Protein 6LDW (pdb70)

Organism: Homo sapiens (NCBI:txid9606)

InterPro domains:
  IPR000270 PB1 domain [PF00564] (44-120)
  IPR000270 PB1 domain [SM00666] (43-122)
  IPR000719 Protein kinase domain [PF00069] (358-616)
  IPR000719 Protein kinase domain [PS50011] (356-616)
  IPR000719 Protein kinase domain [SM00220] (356-616)
  IPR011009 Protein kinase-like domain superfamily [SSF56112] (353-616)
  IPR017441 Protein kinase, ATP binding site [PS00107] (362-385)
  IPR034879 Mitogen-activated protein kinase kinase kinase 2/3, PB1 domain [cd06405] (44-122)
  IPR053793 PB1-like domain [PS51745] (43-122)

Sequence (835 aa):
QVLTTQTPSSVSAAVGGTVTINCQASQSVYNNNWLGWYQQKPGQPPKLLIYKASTLASGVPSRFRGSGSGTQFTLTISDVQQCDDAATYYCAGGYNGNIFPFGGGTEVVVTGDPVAPTVLIFPPAADQVATGTVTIVCVANNKYFPDVTVTWEVDGTTQTTGIENSKTPQNSADCTYNLSSTLTLTSTQYNSHKEYTCKVTLGTTSVVQSFNRGDQSVEESSGGRLVTPGTPLTLTCTVSGFSLTSYDMSWVRQAPGKGLEYIGFISSTTGGTYYASWAKGRFTISKTSTTVDLKITSPTTEDTATYFCCAAGSWYNMWGPGTLVTVSSGQPKAPSVFPLAPCMTLGCLVKGYLPEPVTVTWNSGTLTNGVRTFPSVRQSSGLYSLSSVVSVTPVTCNVAHPATNNTKVDKTVAPSQVLTQTPSSVSAAVGGTVTINCQASQSVYNNNWLGWYQQKPGQPPKLLIYKASTLASGVPSRFRGSGSGTQFTLTISDVQCDDAATYYCAGGYNGNIFPFGGGTEVVVTGDPVAPTVLIFPPAADQVATGTVTIVCVANKYFPDVTVTWEVDGTTQTTGIENSKTPQNSADCTYNLSSTLTLTSTQYNSHKEYTCKVTLGTTSVVQSFNRGDQSVEESSGGRLVTPGTPLTLTCTVSGFSLTSYDMSWVRQAPGKGLEYIGFISSTTGGTYYASWAKGRFTISKTSTTVDLKITSPTTEDTATYFCCAAGSWYNMWGPGTLVTVSSGQPKAPSVFPLAPCMTLGCLVKGYLPEPVTVTWNSGTLTNGVRTFPSVRQSSGLYSLSSVVSVPVTCNVAHPATNTKVDKTVAPSIFEKFGGGIFEKFGGG

Radius of gyration: 34.08 Å; Cα contacts (8 Å, |Δi|>4): 2264; chains: 6; bounding box: 61×104×85 Å

CATH classification: 2.60.40.10 (+1 more: 2.60.40.10)

GO terms:
  GO:0004672 protein kinase activity (F, IDA)
  GO:0019901 protein kinase binding (F, IPI)
  GO:0004674 protein serine/threonine kinase activity (F, TAS)
  GO:0005515 protein binding (F, IPI)
  GO:0005654 nucleoplasm (C, IDA)
  GO:0005829 cytosol (C, IDA)
  GO:0035556 intracellular signal transduction (P, IDA)
  GO:0071260 cellular response to mechanical stimulus (P, IEP)

Structure (mmCIF, N/CA/C/O backbone):
data_6LDW
#
_entry.id   6LDW
#
_cell.length_a   39.310
_cell.length_b   75.680
_cell.length_c   76.320
_cell.angle_alpha   73.980
_cell.angle_beta   87.160
_cell.angle_gamma   84.780
#
_symmetry.space_group_name_H-M   'P 1'
#
loop_
_entity.id
_entity.type
_entity.pdbx_description
1 polymer 'Fab light chain'
2 polymer 'Fab heavy chain'
3 polymer ILE-PHE-GLU-LYS-PHE-GLY-M3L-GLY-GLY
4 non-polymer 'CHLORIDE ION'
5 non-polymer 'SODIUM ION'
6 water water
#
loop_
_atom_site.group_PDB
_atom_site.id
_atom_site.type_symbol
_atom_site.label_atom_id
_atom_site.label_alt_id
_atom_site.label_comp_id
_atom_site.label_asym_id
_atom_site.label_entity_id
_atom_site.label_seq_id
_atom_site.pdbx_PDB_ins_code
_atom_site.Cartn_x
_atom_site.Cartn_y
_atom_site.Cartn_z
_atom_site.occupancy
_atom_site.B_iso_or_equiv
_atom_site.auth_seq_id
_atom_site.auth_comp_id
_atom_site.auth_asym_id
_atom_site.auth_atom_id
_atom_site.pdbx_PDB_model_num
ATOM 1 N N . GLN A 1 2 ? -7.614 36.784 -60.978 1.00 65.53 2 GLN L N 1
ATOM 2 C CA . GLN A 1 2 ? -8.370 35.898 -60.029 1.00 62.65 2 GLN L CA 1
ATOM 3 C C . GLN A 1 2 ? -8.150 34.402 -60.342 1.00 42.86 2 GLN L C 1
ATOM 4 O O . GLN A 1 2 ? -8.340 33.594 -59.416 1.00 50.51 2 GLN L O 1
ATOM 10 N N . VAL A 1 3 ? -7.774 34.034 -61.576 1.00 35.95 3 VAL L N 1
ATOM 11 C CA . VAL A 1 3 ? -7.364 32.647 -61.975 1.00 35.83 3 VAL L CA 1
ATOM 12 C C . VAL A 1 3 ? -5.916 32.702 -62.468 1.00 32.29 3 VAL L C 1
ATOM 13 O O . VAL A 1 3 ? -5.590 33.625 -63.207 1.00 38.77 3 VAL L O 1
ATOM 17 N N . LEU A 1 4 ? -5.089 31.735 -62.073 1.00 28.53 4 LEU L N 1
ATOM 18 C CA . LEU A 1 4 ? -3.801 31.454 -62.734 1.00 25.80 4 LEU L CA 1
ATOM 19 C C . LEU A 1 4 ? -3.976 30.191 -63.553 1.00 26.32 4 LEU L C 1
ATOM 20 O O . LEU A 1 4 ? -4.330 29.143 -62.982 1.00 27.49 4 LEU L O 1
ATOM 25 N N . THR A 1 5 ? -3.702 30.291 -64.837 1.00 25.48 5 THR L N 1
ATOM 26 C CA A THR A 1 5 ? -3.835 29.139 -65.759 0.50 28.55 5 THR L CA 1
ATOM 27 C CA B THR A 1 5 ? -3.825 29.174 -65.798 0.50 27.95 5 THR L CA 1
ATOM 28 C C . THR A 1 5 ? -2.439 28.575 -65.970 1.00 23.09 5 THR L C 1
ATOM 29 O O . THR A 1 5 ? -1.577 29.283 -66.556 1.00 25.53 5 THR L O 1
ATOM 36 N N . GLN A 1 6 ? -2.251 27.368 -65.454 1.00 23.66 6 GLN L N 1
ATOM 37 C CA . GLN A 1 6 ? -0.940 26.726 -65.463 1.00 22.24 6 GLN L CA 1
ATOM 38 C C . GLN A 1 6 ? -0.982 25.684 -66.567 1.00 21.55 6 GLN L C 1
ATOM 39 O O . GLN A 1 6 ? -1.926 24.909 -66.585 1.00 24.96 6 GLN L O 1
ATOM 45 N N . THR A 1 7 ? 0.013 25.698 -67.446 1.00 23.49 7 THR L N 1
ATOM 46 C CA . THR A 1 7 ? 0.133 24.771 -68.600 1.00 26.15 7 THR L CA 1
ATOM 47 C C . THR A 1 7 ? 1.582 24.341 -68.741 1.00 27.28 7 THR L C 1
ATOM 48 O O . THR A 1 7 ? 2.482 25.093 -68.352 1.00 26.75 7 THR L O 1
ATOM 52 N N . PRO A 1 8 ? 1.828 23.117 -69.265 1.00 28.85 8 PRO L N 1
ATOM 53 C CA . PRO A 1 8 ? 0.766 22.130 -69.484 1.00 28.93 8 PRO L CA 1
ATOM 54 C C . PRO A 1 8 ? 0.342 21.436 -68.172 1.00 26.42 8 PRO L C 1
ATOM 55 O O . PRO A 1 8 ? 0.893 21.747 -67.132 1.00 26.65 8 PRO L O 1
ATOM 59 N N . SER A 1 9 ? -0.617 20.506 -68.242 1.00 26.08 9 SER L N 1
ATOM 60 C CA . SER A 1 9 ? -1.059 19.670 -67.090 1.00 26.51 9 SER L CA 1
ATOM 61 C C . SER A 1 9 ? 0.016 18.631 -66.728 1.00 26.27 9 SER L C 1
ATOM 62 O O . SER A 1 9 ? 0.122 18.253 -65.541 1.00 29.32 9 SER L O 1
ATOM 65 N N . SER A 1 10 ? 0.751 18.155 -67.727 1.00 25.53 10 SER L N 1
ATOM 66 C CA . SER A 1 10 ? 1.818 17.135 -67.586 1.00 29.07 10 SER L CA 1
ATOM 67 C C . SER A 1 10 ? 2.891 17.392 -68.628 1.00 29.01 10 SER L C 1
ATOM 68 O O . SER A 1 10 ? 2.549 17.794 -69.765 1.00 31.56 10 SER L O 1
ATOM 71 N N . VAL A 1 11 ? 4.125 17.080 -68.280 1.00 29.71 11 VAL L N 1
ATOM 72 C CA . VAL A 1 11 ? 5.327 17.324 -69.129 1.00 29.56 11 VAL L CA 1
ATOM 73 C C . VAL A 1 11 ? 6.316 16.199 -68.809 1.00 32.39 11 VAL L C 1
ATOM 74 O O . VAL A 1 11 ? 6.310 15.698 -67.648 1.00 31.39 11 VAL L O 1
ATOM 78 N N . SER A 1 12 ? 7.083 15.793 -69.823 1.00 40.28 12 SER L N 1
ATOM 79 C CA . SER A 1 12 ? 8.118 14.733 -69.719 1.00 38.48 12 SER L CA 1
ATOM 80 C C . SER A 1 12 ? 9.448 15.255 -70.233 1.00 39.32 12 SER L C 1
ATOM 81 O O . SER A 1 12 ? 9.468 16.017 -71.207 1.00 45.45 12 SER L O 1
ATOM 84 N N . ALA A 1 13 ? 10.511 14.835 -69.584 1.00 32.59 13 ALA L N 1
ATOM 85 C CA . ALA A 1 13 ? 11.884 15.009 -70.064 1.00 36.80 13 ALA L CA 1
ATOM 86 C C . ALA A 1 13 ? 12.595 13.723 -69.669 1.00 34.17 13 ALA L C 1
ATOM 87 O O . ALA A 1 13 ? 12.234 13.129 -68.606 1.00 28.11 13 ALA L O 1
ATOM 89 N N . ALA A 1 14 ? 13.521 13.301 -70.506 1.00 32.61 14 ALA L N 1
ATOM 90 C CA . ALA A 1 14 ? 14.608 12.387 -70.126 1.00 30.71 14 ALA L CA 1
ATOM 91 C C . ALA A 1 14 ? 15.441 13.044 -69.037 1.00 28.14 14 ALA L C 1
ATOM 92 O O . ALA A 1 14 ? 15.490 14.297 -68.966 1.00 31.95 14 ALA L O 1
ATOM 94 N N . VAL A 1 15 ? 16.125 12.219 -68.254 1.00 27.61 15 VAL L N 1
ATOM 95 C CA . VAL A 1 15 ? 17.243 12.689 -67.403 1.00 28.80 15 VAL L CA 1
ATOM 96 C C . VAL A 1 15 ? 18.187 13.543 -68.266 1.00 28.60 15 VAL L C 1
ATOM 97 O O . VAL A 1 15 ? 18.634 13.058 -69.362 1.00 31.15 15 VAL L O 1
ATOM 101 N N . GLY A 1 16 ? 18.533 14.728 -67.761 1.00 30.52 16 GLY L N 1
ATOM 102 C CA . GLY A 1 16 ? 19.435 15.706 -68.404 1.00 30.18 16 GLY L CA 1
ATOM 103 C C . GLY A 1 16 ? 18.714 16.616 -69.392 1.00 28.63 16 GLY L C 1
ATOM 104 O O . GLY A 1 16 ? 19.351 17.544 -69.913 1.00 30.79 16 GLY L O 1
ATOM 105 N N . GLY A 1 17 ? 17.433 16.353 -69.649 1.00 27.56 17 GLY L N 1
ATOM 106 C CA . GLY A 1 17 ? 16.536 17.191 -70.455 1.00 25.84 17 GLY L CA 1
ATOM 107 C C . GLY A 1 17 ? 16.131 18.504 -69.757 1.00 20.43 17 GLY L C 1
ATOM 108 O O . GLY A 1 17 ? 16.629 18.844 -68.639 1.00 23.70 17 GLY L O 1
ATOM 109 N N . THR A 1 18 ? 15.253 19.243 -70.426 1.00 21.77 18 THR L N 1
ATOM 110 C CA . THR A 1 18 ? 14.784 20.584 -70.012 1.00 21.74 18 THR L CA 1
ATOM 111 C C . THR A 1 18 ? 13.252 20.592 -70.062 1.00 21.27 18 THR L C 1
ATOM 112 O O . THR A 1 18 ? 12.693 20.099 -70.987 1.00 29.12 18 THR L O 1
ATOM 116 N N . VAL A 1 19 ? 12.618 21.137 -69.038 1.00 21.11 19 VAL L N 1
ATOM 117 C CA . VAL A 1 19 ? 11.149 21.254 -68.896 1.00 21.02 19 VAL L CA 1
ATOM 118 C C . VAL A 1 19 ? 10.832 22.738 -68.848 1.00 20.19 19 VAL L C 1
ATOM 119 O O . VAL A 1 19 ? 11.614 23.476 -68.246 1.00 19.57 19 VAL L O 1
ATOM 123 N N . THR A 1 20 ? 9.722 23.123 -69.479 1.00 19.29 20 THR L N 1
ATOM 124 C CA . THR A 1 20 ? 9.163 24.499 -69.379 1.00 21.87 20 THR L CA 1
ATOM 125 C C . THR A 1 20 ? 7.744 24.379 -68.816 1.00 22.08 20 THR L C 1
ATOM 126 O O . THR A 1 20 ? 6.983 23.555 -69.323 1.00 22.91 20 THR L O 1
ATOM 130 N N . ILE A 1 21 ? 7.405 25.178 -67.823 1.00 19.37 21 ILE L N 1
ATOM 131 C CA . ILE A 1 21 ? 6.031 25.234 -67.242 1.00 22.51 21 ILE L CA 1
ATOM 132 C C . ILE A 1 21 ? 5.624 26.706 -67.260 1.00 21.81 21 ILE L C 1
ATOM 133 O O . ILE A 1 21 ? 6.459 27.579 -66.881 1.00 21.39 21 ILE L O 1
ATOM 138 N N . ASN A 1 22 ? 4.429 26.964 -67.750 1.00 21.36 22 ASN L N 1
ATOM 139 C CA . ASN A 1 22 ? 3.922 28.335 -67.901 1.00 25.36 22 ASN L CA 1
ATOM 140 C C . ASN A 1 22 ? 2.758 28.564 -66.935 1.00 22.77 22 ASN L C 1
ATOM 141 O O . ASN A 1 22 ? 1.981 27.636 -66.630 1.00 22.99 22 ASN L O 1
ATOM 146 N N . CYS A 1 23 ? 2.647 29.811 -66.523 1.00 20.25 23 CYS L N 1
ATOM 147 C CA . CYS A 1 23 ? 1.599 30.314 -65.613 1.00 18.82 23 CYS L CA 1
ATOM 148 C C . CYS A 1 23 ? 1.107 31.647 -66.172 1.00 20.53 23 CYS L C 1
ATOM 149 O O . CYS A 1 23 ? 1.933 32.558 -66.317 1.00 22.66 23 CYS L O 1
ATOM 152 N N . GLN A 1 24 ? -0.165 31.702 -66.585 1.00 21.41 24 GLN L N 1
ATOM 153 C CA . GLN A 1 24 ? -0.738 32.921 -67.215 1.00 25.90 24 GLN L CA 1
ATOM 154 C C . GLN A 1 24 ? -1.865 33.443 -66.314 1.00 29.03 24 GLN L C 1
ATOM 155 O O . GLN A 1 24 ? -2.840 32.675 -66.020 1.00 26.32 24 GLN L O 1
ATOM 161 N N . ALA A 1 25 ? -1.706 34.698 -65.882 1.00 31.91 25 ALA L N 1
ATOM 162 C CA . ALA A 1 25 ? -2.699 35.456 -65.094 1.00 34.39 25 ALA L CA 1
ATOM 163 C C . ALA A 1 25 ? -3.715 36.130 -66.033 1.00 35.39 25 ALA L C 1
ATOM 164 O O . ALA A 1 25 ? -3.314 36.579 -67.121 1.00 31.50 25 ALA L O 1
ATOM 166 N N . SER A 1 26 ? -4.989 36.162 -65.622 1.00 41.37 26 SER L N 1
ATOM 167 C CA . SER A 1 26 ? -6.123 36.815 -66.330 1.00 47.72 26 SER L CA 1
ATOM 168 C C . SER A 1 26 ? -5.907 38.337 -66.377 1.00 47.16 26 SER L C 1
ATOM 169 O O . SER A 1 26 ? -6.357 38.993 -67.350 1.00 42.57 26 SER L O 1
ATOM 172 N N . GLN A 1 27 ? -5.231 38.878 -65.364 1.00 36.69 27 GLN L N 1
ATOM 173 C CA . GLN A 1 27 ? -4.767 40.289 -65.332 1.00 35.53 27 GLN L CA 1
ATOM 174 C C . GLN A 1 27 ? -3.401 40.345 -64.636 1.00 29.91 27 GLN L C 1
ATOM 175 O O . GLN A 1 27 ? -2.939 39.304 -64.150 1.00 26.57 27 GLN L O 1
ATOM 181 N N . SER A 1 28 ? -2.781 41.520 -64.586 1.00 32.36 28 SER L N 1
ATOM 182 C CA . SER A 1 28 ? -1.418 41.690 -64.020 1.00 31.49 28 SER L CA 1
ATOM 183 C C . SER A 1 28 ? -1.431 41.291 -62.543 1.00 29.20 28 SER L C 1
ATOM 184 O O . SER A 1 28 ? -2.320 41.735 -61.812 1.00 25.73 28 SER L O 1
ATOM 187 N N . VAL A 1 29 ? -0.456 40.485 -62.121 1.00 27.37 29 VAL L N 1
ATOM 188 C CA . VAL A 1 29 ? -0.255 40.170 -60.684 1.00 21.42 29 VAL L CA 1
ATOM 189 C C . VAL A 1 29 ? 0.267 41.419 -59.982 1.00 22.47 29 VAL L C 1
ATOM 190 O O . VAL A 1 29 ? 0.705 42.372 -60.660 1.00 23.73 29 VAL L O 1
ATOM 194 N N . TYR A 1 30 ? 0.210 41.398 -58.653 1.00 21.62 30 TYR L N 1
ATOM 195 C CA . TYR A 1 30 ? 0.576 42.550 -57.806 1.00 25.53 30 TYR L CA 1
ATOM 196 C C . TYR A 1 30 ? 2.023 42.943 -58.082 1.00 27.00 30 TYR L C 1
ATOM 197 O O . TYR A 1 30 ? 2.920 42.062 -58.074 1.00 23.84 30 TYR L O 1
ATOM 206 N N . ASN A 1 31 ? 2.253 44.240 -58.319 1.00 29.40 31 ASN L N 1
ATOM 207 C CA . ASN A 1 31 ? 3.610 44.804 -58.562 1.00 29.69 31 ASN L CA 1
ATOM 208 C C . ASN A 1 31 ? 4.268 44.129 -59.774 1.00 27.31 31 ASN L C 1
ATOM 209 O O . ASN A 1 31 ? 5.518 44.198 -59.877 1.00 29.24 31 ASN L O 1
ATOM 214 N N . ASN A 1 32 ? 3.464 43.510 -60.645 1.00 24.76 32 ASN L N 1
ATOM 215 C CA . ASN A 1 32 ? 3.872 42.783 -61.876 1.00 26.26 32 ASN L CA 1
ATOM 216 C C . ASN A 1 32 ? 4.777 41.580 -61.563 1.00 24.72 32 ASN L C 1
ATOM 217 O O . ASN A 1 32 ? 5.229 40.969 -62.528 1.00 26.88 32 ASN L O 1
ATOM 222 N N . ASN A 1 33 ? 5.034 41.220 -60.310 1.00 21.95 33 ASN L N 1
ATOM 223 C CA . ASN A 1 33 ? 5.997 40.117 -60.031 1.00 22.77 33 ASN L CA 1
ATOM 224 C C . ASN A 1 33 ? 5.574 39.202 -58.881 1.00 23.90 33 ASN L C 1
ATOM 225 O O . ASN A 1 33 ? 6.420 38.376 -58.481 1.00 20.73 33 ASN L O 1
ATOM 230 N N . TRP A 1 34 ? 4.355 39.337 -58.349 1.00 22.59 34 TRP L N 1
ATOM 231 C CA . TRP A 1 34 ? 3.893 38.536 -57.179 1.00 20.90 34 TRP L CA 1
ATOM 232 C C . TRP A 1 34 ? 3.481 37.145 -57.663 1.00 19.76 34 TRP L C 1
ATOM 233 O O . TRP A 1 34 ? 2.271 36.867 -57.858 1.00 18.82 34 TRP L O 1
ATOM 244 N N . LEU A 1 35 ? 4.471 36.309 -57.894 1.00 19.27 35 LEU L N 1
ATOM 245 C CA . LEU A 1 35 ? 4.282 34.945 -58.433 1.00 17.53 35 LEU L CA 1
ATOM 246 C C . LEU A 1 35 ? 5.410 34.069 -57.882 1.00 17.78 35 LEU L C 1
ATOM 247 O O . LEU A 1 35 ? 6.586 34.480 -57.948 1.00 20.24 35 LEU L O 1
ATOM 252 N N . GLY A 1 36 ? 5.031 32.927 -57.311 1.00 16.22 36 GLY L N 1
ATOM 253 C CA . GLY A 1 36 ? 5.949 31.952 -56.738 1.00 18.93 36 GLY L CA 1
ATOM 254 C C . GLY A 1 36 ? 5.755 30.601 -57.374 1.00 14.90 36 GLY L C 1
ATOM 255 O O . GLY A 1 36 ? 4.671 30.322 -57.941 1.00 14.82 36 GLY L O 1
ATOM 256 N N . TRP A 1 37 ? 6.783 29.773 -57.282 1.00 15.87 37 TRP L N 1
ATOM 257 C CA . TRP A 1 37 ? 6.790 28.390 -57.809 1.00 13.90 37 TRP L CA 1
ATOM 258 C C . TRP A 1 37 ? 7.123 27.430 -56.666 1.00 13.63 37 TRP L C 1
ATOM 259 O O . TRP A 1 37 ? 8.031 27.748 -55.820 1.00 14.79 37 TRP L O 1
ATOM 270 N N . TYR A 1 38 ? 6.439 26.287 -56.632 1.00 14.21 38 TYR L N 1
ATOM 271 C CA . TYR A 1 38 ? 6.496 25.260 -55.562 1.00 15.20 38 TYR L CA 1
ATOM 272 C C . TYR A 1 38 ? 6.638 23.879 -56.205 1.00 13.51 38 TYR L C 1
ATOM 273 O O . TYR A 1 38 ? 6.037 23.611 -57.293 1.00 15.70 38 TYR L O 1
ATOM 282 N N . GLN A 1 39 ? 7.341 23.004 -55.506 1.00 13.71 39 GLN L N 1
ATOM 283 C CA . GLN A 1 39 ? 7.490 21.585 -55.865 1.00 13.92 39 GLN L CA 1
ATOM 284 C C . GLN A 1 39 ? 6.767 20.774 -54.802 1.00 15.33 39 GLN L C 1
ATOM 285 O O . GLN A 1 39 ? 6.929 21.063 -53.606 1.00 16.55 39 GLN L O 1
ATOM 291 N N . GLN A 1 40 ? 5.999 19.757 -55.211 1.00 13.27 40 GLN L N 1
ATOM 292 C CA . GLN A 1 40 ? 5.388 18.871 -54.194 1.00 14.28 40 GLN L CA 1
ATOM 293 C C . GLN A 1 40 ? 5.507 17.412 -54.622 1.00 15.15 40 GLN L C 1
ATOM 294 O O . GLN A 1 40 ? 5.029 17.050 -55.714 1.00 16.54 40 GLN L O 1
ATOM 300 N N . LYS A 1 41 ? 6.093 16.612 -53.760 1.00 17.10 41 LYS L N 1
ATOM 301 C CA . LYS A 1 41 ? 6.093 15.151 -53.959 1.00 21.78 41 LYS L CA 1
ATOM 302 C C . LYS A 1 41 ? 4.967 14.504 -53.177 1.00 22.13 41 LYS L C 1
ATOM 303 O O . LYS A 1 41 ? 4.556 15.029 -52.158 1.00 20.77 41 LYS L O 1
ATOM 309 N N . PRO A 1 42 ? 4.426 13.353 -53.656 1.00 24.71 42 PRO L N 1
ATOM 310 C CA . PRO A 1 42 ? 3.287 12.725 -52.989 1.00 26.37 42 PRO L CA 1
ATOM 311 C C . PRO A 1 42 ? 3.602 12.448 -51.509 1.00 28.42 42 PRO L C 1
ATOM 312 O O . PRO A 1 42 ? 4.666 11.914 -51.197 1.00 30.56 42 PRO L O 1
ATOM 316 N N . GLY A 1 43 ? 2.698 12.864 -50.618 1.00 30.37 43 GLY L N 1
ATOM 317 C CA . GLY A 1 43 ? 2.790 12.584 -49.173 1.00 33.31 43 GLY L CA 1
ATOM 318 C C . GLY A 1 43 ? 3.552 13.662 -48.432 1.00 33.56 43 GLY L C 1
ATOM 319 O O . GLY A 1 43 ? 3.561 13.629 -47.187 1.00 31.11 43 GLY L O 1
ATOM 320 N N . GLN A 1 44 ? 4.153 14.609 -49.160 1.00 25.87 44 GLN L N 1
ATOM 321 C CA . GLN A 1 44 ? 5.028 15.626 -48.541 1.00 24.10 44 GLN L CA 1
ATOM 322 C C . GLN A 1 44 ? 4.339 16.974 -48.667 1.00 21.58 44 GLN L C 1
ATOM 323 O O . GLN A 1 44 ? 3.526 17.196 -49.572 1.00 22.12 44 GLN L O 1
ATOM 329 N N . PRO A 1 45 ? 4.702 17.959 -47.832 1.00 23.71 45 PRO L N 1
ATOM 330 C CA . PRO A 1 45 ? 4.233 19.294 -48.086 1.00 20.42 45 PRO L CA 1
ATOM 331 C C . PRO A 1 45 ? 4.987 19.866 -49.273 1.00 19.81 45 PRO L C 1
ATOM 332 O O . PRO A 1 45 ? 6.112 19.438 -49.622 1.00 20.70 45 PRO L O 1
ATOM 336 N N . PRO A 1 46 ? 4.426 20.926 -49.858 1.00 16.85 46 PRO L N 1
ATOM 337 C CA . PRO A 1 46 ? 5.132 21.664 -50.896 1.00 15.34 46 PRO L CA 1
ATOM 338 C C . PRO A 1 46 ? 6.420 22.299 -50.350 1.00 16.56 46 PRO L C 1
ATOM 339 O O . PRO A 1 46 ? 6.548 22.511 -49.176 1.00 18.33 46 PRO L O 1
ATOM 343 N N . LYS A 1 47 ? 7.322 22.615 -51.267 1.00 15.83 47 LYS L N 1
ATOM 344 C CA . LYS A 1 47 ? 8.570 23.372 -51.016 1.00 15.66 47 LYS L CA 1
ATOM 345 C C . LYS A 1 47 ? 8.603 24.566 -51.972 1.00 15.82 47 LYS L C 1
ATOM 346 O O . LYS A 1 47 ? 8.443 24.395 -53.220 1.00 16.11 47 LYS L O 1
ATOM 352 N N . LEU A 1 48 ? 8.890 25.733 -51.438 1.00 16.45 48 LEU L N 1
ATOM 353 C CA . LEU A 1 48 ? 9.112 26.947 -52.242 1.00 15.72 48 LEU L CA 1
ATOM 354 C C . LEU A 1 48 ? 10.385 26.781 -53.071 1.00 15.87 48 LEU L C 1
ATOM 355 O O . LEU A 1 48 ? 11.453 26.451 -52.489 1.00 17.48 48 LEU L O 1
ATOM 360 N N . LEU A 1 49 ? 10.272 27.005 -54.371 1.00 13.89 49 LEU L N 1
ATOM 361 C CA . LEU A 1 49 ? 11.434 27.027 -55.296 1.00 14.20 49 LEU L CA 1
ATOM 362 C C . LEU A 1 49 ? 11.849 28.460 -55.608 1.00 15.87 49 LEU L C 1
ATOM 363 O O . LEU A 1 49 ? 13.040 28.759 -55.507 1.00 17.00 49 LEU L O 1
ATOM 368 N N . ILE A 1 50 ? 10.882 29.274 -56.073 1.00 15.75 50 ILE L N 1
ATOM 369 C CA . ILE A 1 50 ? 11.139 30.610 -56.655 1.00 15.33 50 ILE L CA 1
ATOM 370 C C . ILE A 1 50 ? 10.114 31.576 -56.061 1.00 19.01 50 ILE L C 1
ATOM 371 O O . ILE A 1 50 ? 8.934 31.221 -56.045 1.00 16.71 50 ILE L O 1
ATOM 376 N N . TYR A 1 51 ? 10.532 32.766 -55.638 1.00 17.76 51 TYR L N 1
ATOM 377 C CA . TYR A 1 51 ? 9.578 33.826 -55.227 1.00 20.62 51 TYR L CA 1
ATOM 378 C C . TYR A 1 51 ? 9.872 35.105 -56.006 1.00 20.51 51 TYR L C 1
ATOM 379 O O . TYR A 1 51 ? 10.959 35.217 -56.635 1.00 19.85 51 TYR L O 1
ATOM 388 N N . LYS A 1 52 ? 8.915 36.039 -56.026 1.00 22.54 52 LYS L N 1
ATOM 389 C CA . LYS A 1 52 ? 9.068 37.329 -56.762 1.00 22.86 52 LYS L CA 1
ATOM 390 C C . LYS A 1 52 ? 9.470 37.007 -58.216 1.00 22.99 52 LYS L C 1
ATOM 391 O O . LYS A 1 52 ? 10.331 37.713 -58.807 1.00 23.72 52 LYS L O 1
ATOM 397 N N . ALA A 1 53 ? 8.868 35.963 -58.788 1.00 19.82 53 ALA L N 1
ATOM 398 C CA . ALA A 1 53 ? 8.961 35.560 -60.212 1.00 20.70 53 ALA L CA 1
ATOM 399 C C . ALA A 1 53 ? 10.305 34.890 -60.508 1.00 20.71 53 ALA L C 1
ATOM 400 O O . ALA A 1 53 ? 10.303 33.952 -61.304 1.00 20.58 53 ALA L O 1
ATOM 402 N N . SER A 1 54 ? 11.418 35.356 -59.940 1.00 20.78 54 SER L N 1
ATOM 403 C CA . SER A 1 54 ? 12.756 34.927 -60.443 1.00 23.20 54 SER L CA 1
ATOM 404 C C . SER A 1 54 ? 13.784 34.706 -59.334 1.00 22.91 54 SER L C 1
ATOM 405 O O . SER A 1 54 ? 14.913 34.263 -59.663 1.00 22.39 54 SER L O 1
ATOM 408 N N . THR A 1 55 ? 13.453 35.010 -58.088 1.00 19.52 55 THR L N 1
ATOM 409 C CA . THR A 1 55 ? 14.394 34.791 -56.981 1.00 21.48 55 THR L CA 1
ATOM 410 C C . THR A 1 55 ? 14.391 33.333 -56.514 1.00 21.37 55 THR L C 1
ATOM 411 O O . THR A 1 55 ? 13.355 32.841 -56.050 1.00 20.25 55 THR L O 1
ATOM 415 N N . LEU A 1 56 ? 15.560 32.695 -56.546 1.00 22.39 56 LEU L N 1
ATOM 416 C CA . LEU A 1 56 ? 15.718 31.312 -56.029 1.00 21.11 56 LEU L CA 1
ATOM 417 C C . LEU A 1 56 ? 15.702 31.349 -54.501 1.00 20.78 56 LEU L C 1
ATOM 418 O O . LEU A 1 56 ? 16.447 32.112 -53.892 1.00 25.03 56 LEU L O 1
ATOM 423 N N . ALA A 1 57 ? 14.876 30.516 -53.916 1.00 21.19 57 ALA L N 1
ATOM 424 C CA . ALA A 1 57 ? 14.851 30.254 -52.467 1.00 19.31 57 ALA L CA 1
ATOM 425 C C . ALA A 1 57 ? 16.177 29.627 -52.027 1.00 18.95 57 ALA L C 1
ATOM 426 O O . ALA A 1 57 ? 16.825 28.884 -52.826 1.00 20.89 57 ALA L O 1
ATOM 428 N N . SER A 1 58 ? 16.535 29.873 -50.775 1.00 20.40 58 SER L N 1
ATOM 429 C CA . SER A 1 58 ? 17.760 29.281 -50.172 1.00 23.10 58 SER L CA 1
ATOM 430 C C . SER A 1 58 ? 17.701 27.752 -50.299 1.00 21.71 58 SER L C 1
ATOM 431 O O . SER A 1 58 ? 16.665 27.153 -49.980 1.00 27.61 58 SER L O 1
ATOM 434 N N . GLY A 1 59 ? 18.779 27.144 -50.769 1.00 22.87 59 GLY L N 1
ATOM 435 C CA . GLY A 1 59 ? 18.957 25.681 -50.782 1.00 28.78 59 GLY L CA 1
ATOM 436 C C . GLY A 1 59 ? 18.460 25.082 -52.093 1.00 26.37 59 GLY L C 1
ATOM 437 O O . GLY A 1 59 ? 18.729 23.891 -52.330 1.00 28.70 59 GLY L O 1
ATOM 438 N N . VAL A 1 60 ? 17.796 25.873 -52.937 1.00 21.58 60 VAL L N 1
ATOM 439 C CA . VAL A 1 60 ? 17.182 25.344 -54.181 1.00 22.27 60 VAL L CA 1
ATOM 440 C C . VAL A 1 60 ? 18.262 25.241 -55.248 1.00 23.22 60 VAL L C 1
ATOM 441 O O . VAL A 1 60 ? 19.027 26.188 -55.429 1.00 23.84 60 VAL L O 1
ATOM 445 N N . PRO A 1 61 ? 18.354 24.111 -55.990 1.00 23.28 61 PRO L N 1
ATOM 446 C CA . PRO A 1 61 ? 19.321 24.008 -57.088 1.00 27.21 61 PRO L CA 1
ATOM 447 C C . PRO A 1 61 ? 19.136 25.066 -58.192 1.00 27.29 61 PRO L C 1
ATOM 448 O O . PRO A 1 61 ? 18.034 25.413 -58.525 1.00 24.55 61 PRO L O 1
ATOM 452 N N . SER A 1 62 ? 20.250 25.519 -58.768 1.00 26.55 62 SER L N 1
ATOM 453 C CA . SER A 1 62 ? 20.332 26.567 -59.817 1.00 30.33 62 SER L CA 1
ATOM 454 C C . SER A 1 62 ? 19.639 26.105 -61.107 1.00 27.07 62 SER L C 1
ATOM 455 O O . SER A 1 62 ? 19.380 26.952 -61.947 1.00 31.32 62 SER L O 1
ATOM 458 N N . ARG A 1 63 ? 19.324 24.811 -61.261 1.00 25.22 63 ARG L N 1
ATOM 459 C CA . ARG A 1 63 ? 18.704 24.298 -62.504 1.00 25.67 63 ARG L CA 1
ATOM 460 C C . ARG A 1 63 ? 17.229 24.725 -62.551 1.00 19.70 63 ARG L C 1
ATOM 461 O O . ARG A 1 63 ? 16.615 24.545 -63.587 1.00 20.72 63 ARG L O 1
ATOM 469 N N . PHE A 1 64 ? 16.678 25.205 -61.435 1.00 20.83 64 PHE L N 1
ATOM 470 C CA . PHE A 1 64 ? 15.317 25.796 -61.369 1.00 21.47 64 PHE L CA 1
ATOM 471 C C . PHE A 1 64 ? 15.422 27.294 -61.654 1.00 21.54 64 PHE L C 1
ATOM 472 O O . PHE A 1 64 ? 16.129 28.005 -60.903 1.00 23.76 64 PHE L O 1
ATOM 480 N N . ARG A 1 65 ? 14.775 27.754 -62.724 1.00 18.95 65 ARG L N 1
ATOM 481 C CA . ARG A 1 65 ? 14.804 29.206 -63.085 1.00 20.10 65 ARG L CA 1
ATOM 482 C C . ARG A 1 65 ? 13.395 29.750 -63.317 1.00 21.08 65 ARG L C 1
ATOM 483 O O . ARG A 1 65 ? 12.620 29.162 -64.117 1.00 19.35 65 ARG L O 1
ATOM 491 N N . GLY A 1 66 ? 13.125 30.891 -62.686 1.00 21.70 66 GLY L N 1
ATOM 492 C CA . GLY A 1 66 ? 11.873 31.623 -62.866 1.00 20.90 66 GLY L CA 1
ATOM 493 C C . GLY A 1 66 ? 12.055 32.840 -63.753 1.00 20.78 66 GLY L C 1
ATOM 494 O O . GLY A 1 66 ? 13.088 33.514 -63.651 1.00 23.30 66 GLY L O 1
ATOM 495 N N . SER A 1 67 ? 11.074 33.130 -64.591 1.00 21.52 67 SER L N 1
ATOM 496 C CA . SER A 1 67 ? 11.099 34.314 -65.484 1.00 20.18 67 SER L CA 1
ATOM 497 C C . SER A 1 67 ? 9.676 34.869 -65.675 1.00 19.83 67 SER L C 1
ATOM 498 O O . SER A 1 67 ? 8.678 34.185 -65.333 1.00 21.53 67 SER L O 1
ATOM 501 N N . GLY A 1 68 ? 9.608 36.065 -66.236 1.00 20.52 68 GLY L N 1
ATOM 502 C CA . GLY A 1 68 ? 8.357 36.715 -66.652 1.00 20.61 68 GLY L CA 1
ATOM 503 C C . GLY A 1 68 ? 7.985 37.875 -65.749 1.00 21.38 68 GLY L C 1
ATOM 504 O O . GLY A 1 68 ? 8.673 38.144 -64.761 1.00 21.40 68 GLY L O 1
ATOM 505 N N . SER A 1 69 ? 6.915 38.557 -66.115 1.00 27.08 69 SER L N 1
ATOM 506 C CA . SER A 1 69 ? 6.380 39.736 -65.386 1.00 30.83 69 SER L CA 1
ATOM 507 C C . SER A 1 69 ? 4.974 40.017 -65.906 1.00 27.21 69 SER L C 1
ATOM 508 O O . SER A 1 69 ? 4.643 39.580 -67.016 1.00 36.99 69 SER L O 1
ATOM 511 N N . GLY A 1 70 ? 4.176 40.721 -65.128 1.00 25.95 70 GLY L N 1
ATOM 512 C CA . GLY A 1 70 ? 2.822 41.128 -65.549 1.00 28.36 70 GLY L CA 1
ATOM 513 C C . GLY A 1 70 ? 1.862 39.959 -65.502 1.00 23.58 70 GLY L C 1
ATOM 514 O O . GLY A 1 70 ? 1.335 39.656 -64.404 1.00 27.91 70 GLY L O 1
ATOM 515 N N . THR A 1 71 ? 1.616 39.318 -66.654 1.00 24.15 71 THR L N 1
ATOM 516 C CA . THR A 1 71 ? 0.607 38.228 -66.739 1.00 28.08 71 THR L CA 1
ATOM 517 C C . THR A 1 71 ? 1.221 36.890 -67.122 1.00 26.83 71 THR L C 1
ATOM 518 O O . THR A 1 71 ? 0.507 35.894 -66.992 1.00 28.98 71 THR L O 1
ATOM 522 N N . GLN A 1 72 ? 2.479 36.858 -67.569 1.00 27.84 72 GLN L N 1
ATOM 523 C CA . GLN A 1 72 ? 3.062 35.627 -68.153 1.00 27.44 72 GLN L CA 1
ATOM 524 C C . GLN A 1 72 ? 4.329 35.263 -67.396 1.00 27.04 72 GLN L C 1
ATOM 525 O O . GLN A 1 72 ? 5.270 36.088 -67.369 1.00 30.04 72 GLN L O 1
ATOM 531 N N . PHE A 1 73 ? 4.332 34.076 -66.799 1.00 24.86 73 PHE L N 1
ATOM 532 C CA . PHE A 1 73 ? 5.444 33.570 -65.964 1.00 20.66 73 PHE L CA 1
ATOM 533 C C . PHE A 1 73 ? 5.829 32.173 -66.422 1.00 19.67 73 PHE L C 1
ATOM 534 O O . PHE A 1 73 ? 4.987 31.391 -66.947 1.00 20.64 73 PHE L O 1
ATOM 542 N N . THR A 1 74 ? 7.106 31.866 -66.214 1.00 22.20 74 THR L N 1
ATOM 543 C CA . THR A 1 74 ? 7.722 30.624 -66.698 1.00 21.61 74 THR L CA 1
ATOM 544 C C . THR A 1 74 ? 8.653 30.073 -65.628 1.00 19.60 74 THR L C 1
ATOM 545 O O . THR A 1 74 ? 9.416 30.853 -65.028 1.00 23.51 74 THR L O 1
ATOM 549 N N . LEU A 1 75 ? 8.542 28.773 -65.383 1.00 17.93 75 LEU L N 1
ATOM 550 C CA . LEU A 1 75 ? 9.533 27.982 -64.610 1.00 18.58 75 LEU L CA 1
ATOM 551 C C . LEU A 1 75 ? 10.213 27.045 -65.590 1.00 18.92 75 LEU L C 1
ATOM 552 O O . LEU A 1 75 ? 9.482 26.340 -66.315 1.00 19.47 75 LEU L O 1
ATOM 557 N N . THR A 1 76 ? 11.549 27.032 -65.624 1.00 20.87 76 THR L N 1
ATOM 558 C CA . THR A 1 76 ? 12.256 26.000 -66.402 1.00 20.29 76 THR L CA 1
ATOM 559 C C . THR A 1 76 ? 13.081 25.150 -65.456 1.00 18.98 76 THR L C 1
ATOM 560 O O . THR A 1 76 ? 13.588 25.659 -64.431 1.00 17.52 76 THR L O 1
ATOM 564 N N . ILE A 1 77 ? 13.242 23.895 -65.847 1.00 18.72 77 ILE L N 1
ATOM 565 C CA . ILE A 1 77 ? 14.130 22.945 -65.132 1.00 21.33 77 ILE L CA 1
ATOM 566 C C . ILE A 1 77 ? 15.101 22.442 -66.166 1.00 19.18 77 ILE L C 1
ATOM 567 O O . ILE A 1 77 ? 14.659 21.819 -67.094 1.00 22.01 77 ILE L O 1
ATOM 572 N N . SER A 1 78 ? 16.385 22.751 -65.998 1.00 20.75 78 SER L N 1
ATOM 573 C CA . SER A 1 78 ? 17.447 22.193 -66.852 1.00 22.72 78 SER L CA 1
ATOM 574 C C . SER A 1 78 ? 18.077 20.974 -66.171 1.00 21.70 78 SER L C 1
ATOM 575 O O . SER A 1 78 ? 17.903 20.794 -64.973 1.00 23.44 78 SER L O 1
ATOM 578 N N . ASP A 1 79 ? 18.784 20.163 -66.947 1.00 25.18 79 ASP L N 1
ATOM 579 C CA . ASP A 1 79 ? 19.510 18.972 -66.439 1.00 23.98 79 ASP L CA 1
ATOM 580 C C . ASP A 1 79 ? 18.580 18.166 -65.519 1.00 22.13 79 ASP L C 1
ATOM 581 O O . ASP A 1 79 ? 18.938 17.893 -64.384 1.00 24.83 79 ASP L O 1
ATOM 586 N N . VAL A 1 80 ? 17.383 17.865 -65.999 1.00 20.74 80 VAL L N 1
ATOM 587 C CA . VAL A 1 80 ? 16.320 17.227 -65.188 1.00 21.38 80 VAL L CA 1
ATOM 588 C C . VAL A 1 80 ? 16.878 15.948 -64.563 1.00 22.87 80 VAL L C 1
ATOM 589 O O . VAL A 1 80 ? 17.581 15.154 -65.254 1.00 25.94 80 VAL L O 1
ATOM 593 N N . GLN A 1 81 ? 16.548 15.736 -63.303 1.00 20.66 81 GLN L N 1
ATOM 594 C CA A GLN A 1 81 ? 16.973 14.552 -62.519 0.60 22.20 81 GLN L CA 1
ATOM 595 C CA B GLN A 1 81 ? 16.976 14.551 -62.519 0.40 21.67 81 GLN L CA 1
ATOM 596 C C . GLN A 1 81 ? 15.732 13.766 -62.079 1.00 21.18 81 GLN L C 1
ATOM 597 O O . GLN A 1 81 ? 14.620 14.353 -62.010 1.00 18.96 81 GLN L O 1
ATOM 608 N N . CYS A 1 82 ? 15.908 12.483 -61.802 1.00 19.79 82 CYS L N 1
ATOM 609 C CA . CYS A 1 82 ? 14.830 11.625 -61.274 1.00 19.83 82 CYS L CA 1
ATOM 610 C C . CYS A 1 82 ? 14.187 12.317 -60.059 1.00 17.92 82 CYS L C 1
ATOM 611 O O . CYS A 1 82 ? 12.932 12.213 -59.900 1.00 19.58 82 CYS L O 1
ATOM 614 N N . ASP A 1 83 ? 14.984 13.026 -59.268 1.00 17.36 83 ASP L N 1
ATOM 615 C CA . ASP A 1 83 ? 14.549 13.729 -58.019 1.00 21.93 83 ASP L CA 1
ATOM 616 C C . ASP A 1 83 ? 13.536 14.830 -58.363 1.00 22.37 83 ASP L C 1
ATOM 617 O O . ASP A 1 83 ? 12.840 15.295 -57.454 1.00 23.83 83 ASP L O 1
ATOM 622 N N . ASP A 1 84 ? 13.512 15.296 -59.618 1.00 18.31 84 ASP L N 1
ATOM 623 C CA . ASP A 1 84 ? 12.617 16.401 -60.055 1.00 18.01 84 ASP L CA 1
ATOM 624 C C . ASP A 1 84 ? 11.208 15.897 -60.391 1.00 15.83 84 ASP L C 1
ATOM 625 O O . ASP A 1 84 ? 10.290 16.735 -60.592 1.00 18.49 84 ASP L O 1
ATOM 630 N N . ALA A 1 85 ? 10.998 14.589 -60.421 1.00 15.42 85 ALA L N 1
ATOM 631 C CA . ALA A 1 85 ? 9.644 14.022 -60.633 1.00 17.15 85 ALA L CA 1
ATOM 632 C C . ALA A 1 85 ? 8.745 14.442 -59.463 1.00 17.14 85 ALA L C 1
ATOM 633 O O . ALA A 1 85 ? 9.054 14.094 -58.329 1.00 17.53 85 ALA L O 1
ATOM 635 N N . ALA A 1 86 ? 7.699 15.209 -59.747 1.00 17.08 86 ALA L N 1
ATOM 636 C CA . ALA A 1 86 ? 6.900 15.938 -58.734 1.00 13.93 86 ALA L CA 1
ATOM 637 C C . ALA A 1 86 ? 5.772 16.648 -59.460 1.00 16.08 86 ALA L C 1
ATOM 638 O O . ALA A 1 86 ? 5.777 16.678 -60.719 1.00 17.13 86 ALA L O 1
ATOM 640 N N . THR A 1 87 ? 4.886 17.248 -58.687 1.00 15.11 87 THR L N 1
ATOM 641 C CA . THR A 1 87 ? 3.935 18.248 -59.165 1.00 18.08 87 THR L CA 1
ATOM 642 C C . THR A 1 87 ? 4.452 19.637 -58.797 1.00 15.71 87 THR L C 1
ATOM 643 O O . THR A 1 87 ? 4.947 19.837 -57.680 1.00 16.21 87 THR L O 1
ATOM 647 N N . TYR A 1 88 ? 4.397 20.530 -59.755 1.00 14.57 88 TYR L N 1
ATOM 648 C CA . TYR A 1 88 ? 4.837 21.940 -59.613 1.00 14.43 88 TYR L CA 1
ATOM 649 C C . TYR A 1 88 ? 3.601 22.838 -59.663 1.00 17.58 88 TYR L C 1
ATOM 650 O O . TYR A 1 88 ? 2.693 22.601 -60.483 1.00 18.31 88 TYR L O 1
ATOM 659 N N . TYR A 1 89 ? 3.565 23.831 -58.796 1.00 13.60 89 TYR L N 1
ATOM 660 C CA . TYR A 1 89 ? 2.461 24.810 -58.730 1.00 14.04 89 TYR L CA 1
ATOM 661 C C . TYR A 1 89 ? 3.054 26.200 -58.776 1.00 14.71 89 TYR L C 1
ATOM 662 O O . TYR A 1 89 ? 4.097 26.447 -58.131 1.00 15.39 89 TYR L O 1
ATOM 671 N N . CYS A 1 90 ? 2.385 27.078 -59.500 1.00 15.03 90 CYS L N 1
ATOM 672 C CA . CYS A 1 90 ? 2.532 28.525 -59.327 1.00 15.56 90 CYS L CA 1
ATOM 673 C C . CYS A 1 90 ? 1.485 29.007 -58.326 1.00 16.62 90 CYS L C 1
ATOM 674 O O . CYS A 1 90 ? 0.445 28.343 -58.115 1.00 15.51 90 CYS L O 1
ATOM 677 N N . ALA A 1 91 ? 1.800 30.108 -57.676 1.00 16.41 91 ALA L N 1
ATOM 678 C CA . ALA A 1 91 ? 0.856 30.775 -56.759 1.00 16.93 91 ALA L CA 1
ATOM 679 C C . ALA A 1 91 ? 1.092 32.270 -56.865 1.00 18.02 91 ALA L C 1
ATOM 680 O O . ALA A 1 91 ? 2.267 32.693 -56.833 1.00 18.14 91 ALA L O 1
ATOM 682 N N . GLY A 1 92 ? 0.012 33.015 -57.060 1.00 18.90 92 GLY L N 1
ATOM 683 C CA . GLY A 1 92 ? 0.136 34.448 -57.347 1.00 20.35 92 GLY L CA 1
ATOM 684 C C . GLY A 1 92 ? -0.602 35.298 -56.320 1.00 20.31 92 GLY L C 1
ATOM 685 O O . GLY A 1 92 ? -1.317 34.782 -55.452 1.00 19.77 92 GLY L O 1
ATOM 686 N N . GLY A 1 93 ? -0.406 36.584 -56.434 1.00 19.32 93 GLY L N 1
ATOM 687 C CA . GLY A 1 93 ? -1.062 37.574 -55.563 1.00 20.57 93 GLY L CA 1
ATOM 688 C C . GLY A 1 93 ? -1.546 38.731 -56.406 1.00 20.34 93 GLY L C 1
ATOM 689 O O . GLY A 1 93 ? -0.856 39.106 -57.368 1.00 21.64 93 GLY L O 1
ATOM 690 N N . TYR A 1 94 ? -2.738 39.217 -56.098 1.00 21.60 94 TYR L N 1
ATOM 691 C CA . TYR A 1 94 ? -3.374 40.317 -56.853 1.00 22.52 94 TYR L CA 1
ATOM 692 C C . TYR A 1 94 ? -3.826 41.409 -55.892 1.00 26.02 94 TYR L C 1
ATOM 693 O O . TYR A 1 94 ? -4.136 41.117 -54.716 1.00 23.19 94 TYR L O 1
ATOM 702 N N . ASN A 1 95 ? -3.928 42.629 -56.424 1.00 25.83 95 ASN L N 1
ATOM 703 C CA . ASN A 1 95 ? -4.618 43.738 -55.720 1.00 27.99 95 ASN L CA 1
ATOM 704 C C . ASN A 1 95 ? -5.951 43.169 -55.228 1.00 25.82 95 ASN L C 1
ATOM 705 O O . ASN A 1 95 ? -6.615 42.453 -56.012 1.00 26.75 95 ASN L O 1
ATOM 710 N N . GLY A 1 96 ? -6.331 43.470 -54.005 1.00 27.45 96 GLY L N 1
ATOM 711 C CA . GLY A 1 96 ? -7.585 42.971 -53.415 1.00 28.16 96 GLY L CA 1
ATOM 712 C C . GLY A 1 96 ? -7.338 41.739 -52.582 1.00 27.27 96 GLY L C 1
ATOM 713 O O . GLY A 1 96 ? -8.328 41.114 -52.154 1.00 27.83 96 GLY L O 1
ATOM 714 N N . ASN A 1 97 ? -6.056 41.402 -52.356 1.00 27.88 97 ASN L N 1
ATOM 715 C CA . ASN A 1 97 ? -5.639 40.270 -51.497 1.00 23.45 97 ASN L CA 1
ATOM 716 C C . ASN A 1 97 ? -6.270 38.991 -52.034 1.00 20.24 97 ASN L C 1
ATOM 717 O O . ASN A 1 97 ? -6.975 38.303 -51.282 1.00 23.70 97 ASN L O 1
ATOM 722 N N . ILE A 1 98 ? -6.022 38.712 -53.310 1.00 21.21 98 ILE L N 1
ATOM 723 C CA . ILE A 1 98 ? -6.494 37.477 -53.991 1.00 21.51 98 ILE L CA 1
ATOM 724 C C . ILE A 1 98 ? -5.255 36.612 -54.246 1.00 19.22 98 ILE L C 1
ATOM 725 O O . ILE A 1 98 ? -4.267 37.141 -54.792 1.00 21.17 98 ILE L O 1
ATOM 730 N N . PHE A 1 99 ? -5.254 35.356 -53.799 1.00 17.60 99 PHE L N 1
ATOM 731 C CA . PHE A 1 99 ? -4.017 34.530 -53.781 1.00 18.46 99 PHE L CA 1
ATOM 732 C C . PHE A 1 99 ? -4.293 33.146 -54.349 1.00 16.49 99 PHE L C 1
ATOM 733 O O . PHE A 1 99 ? -4.238 32.152 -53.638 1.00 18.13 99 PHE L O 1
ATOM 741 N N . PRO A 1 100 ? -4.537 33.033 -55.658 1.00 19.53 100 PRO L N 1
ATOM 742 C CA . PRO A 1 100 ? -4.805 31.730 -56.264 1.00 18.79 100 PRO L CA 1
ATOM 743 C C . PRO A 1 100 ? -3.518 30.907 -56.460 1.00 15.43 100 PRO L C 1
ATOM 744 O O . PRO A 1 100 ? -2.405 31.471 -56.718 1.00 19.04 100 PRO L O 1
ATOM 748 N N . PHE A 1 101 ? -3.678 29.599 -56.348 1.00 16.05 101 PHE L N 1
ATOM 749 C CA . PHE A 1 101 ? -2.736 28.617 -56.931 1.00 15.07 101 PHE L CA 1
ATOM 750 C C . PHE A 1 101 ? -3.149 28.292 -58.370 1.00 19.03 101 PHE L C 1
ATOM 751 O O . PHE A 1 101 ? -4.350 28.144 -58.671 1.00 18.09 101 PHE L O 1
ATOM 759 N N . GLY A 1 102 ? -2.146 28.054 -59.208 1.00 15.82 102 GLY L N 1
ATOM 760 C CA . GLY A 1 102 ? -2.338 27.366 -60.497 1.00 18.86 102 GLY L CA 1
ATOM 761 C C . GLY A 1 102 ? -2.764 25.936 -60.245 1.00 16.11 102 GLY L C 1
ATOM 762 O O . GLY A 1 102 ? -2.620 25.451 -59.105 1.00 17.32 102 GLY L O 1
ATOM 763 N N . GLY A 1 103 ? -3.230 25.247 -61.289 1.00 16.14 103 GLY L N 1
ATOM 764 C CA . GLY A 1 103 ? -3.805 23.914 -61.082 1.00 17.48 103 GLY L CA 1
ATOM 765 C C . GLY A 1 103 ? -2.764 22.821 -61.032 1.00 16.63 103 GLY L C 1
ATOM 766 O O . GLY A 1 103 ? -3.136 21.677 -60.745 1.00 20.87 103 GLY L O 1
ATOM 767 N N . GLY A 1 104 ? -1.492 23.158 -61.233 1.00 16.90 104 GLY L N 1
ATOM 768 C CA . GLY A 1 104 ? -0.419 22.171 -61.112 1.00 17.11 104 GLY L CA 1
ATOM 769 C C . GLY A 1 104 ? 0.012 21.578 -62.441 1.00 17.70 104 GLY L C 1
ATOM 770 O O . GLY A 1 104 ? -0.805 21.475 -63.378 1.00 21.16 104 GLY L O 1
ATOM 771 N N . THR A 1 105 ? 1.275 21.182 -62.504 1.00 15.51 105 THR L N 1
ATOM 772 C CA . THR A 1 105 ? 1.871 20.452 -63.654 1.00 17.34 105 THR L CA 1
ATOM 773 C C . THR A 1 105 ? 2.640 19.256 -63.088 1.00 17.85 105 THR L C 1
ATOM 774 O O . THR A 1 105 ? 3.547 19.456 -62.274 1.00 17.96 105 THR L O 1
ATOM 778 N N . GLU A 1 106 ? 2.277 18.043 -63.522 1.00 19.79 106 GLU L N 1
ATOM 779 C CA . GLU A 1 106 ? 3.054 16.841 -63.190 1.00 22.36 106 GLU L CA 1
ATOM 780 C C . GLU A 1 106 ? 4.276 16.814 -64.111 1.00 23.56 106 GLU L C 1
ATOM 781 O O . GLU A 1 106 ? 4.112 17.023 -65.340 1.00 28.26 106 GLU L O 1
ATOM 787 N N . VAL A 1 107 ? 5.449 16.555 -63.549 1.00 21.32 107 VAL L N 1
ATOM 788 C CA . VAL A 1 107 ? 6.691 16.290 -64.324 1.00 22.46 107 VAL L CA 1
ATOM 789 C C . VAL A 1 107 ? 7.008 14.804 -64.186 1.00 22.72 107 VAL L C 1
ATOM 790 O O . VAL A 1 107 ? 7.202 14.326 -63.046 1.00 20.82 107 VAL L O 1
ATOM 794 N N . VAL A 1 108 ? 7.027 14.107 -65.325 1.00 23.59 108 VAL L N 1
ATOM 795 C CA . VAL A 1 108 ? 7.385 12.666 -65.409 1.00 22.06 108 VAL L CA 1
ATOM 796 C C . VAL A 1 108 ? 8.791 12.626 -66.016 1.00 25.00 108 VAL L C 1
ATOM 797 O O . VAL A 1 108 ? 9.014 13.282 -67.055 1.00 25.73 108 VAL L O 1
ATOM 801 N N . VAL A 1 109 ? 9.726 11.969 -65.349 1.00 20.70 109 VAL L N 1
ATOM 802 C CA . VAL A 1 109 ? 11.129 11.867 -65.825 1.00 23.22 109 VAL L CA 1
ATOM 803 C C . VAL A 1 109 ? 11.318 10.500 -66.499 1.00 23.53 109 VAL L C 1
ATOM 804 O O . VAL A 1 109 ? 11.132 9.437 -65.833 1.00 22.10 109 VAL L O 1
ATOM 808 N N . THR A 1 110 ? 11.601 10.525 -67.803 1.00 24.21 110 THR L N 1
ATOM 809 C CA . THR A 1 110 ? 11.506 9.313 -68.662 1.00 27.49 110 THR L CA 1
ATOM 810 C C . THR A 1 110 ? 12.911 8.790 -68.960 1.00 27.44 110 THR L C 1
ATOM 811 O O . THR A 1 110 ? 13.901 9.490 -68.695 1.00 23.03 110 THR L O 1
ATOM 815 N N . GLY A 1 111 ? 12.959 7.579 -69.515 1.00 29.12 111 GLY L N 1
ATOM 816 C CA . GLY A 1 111 ? 14.177 6.766 -69.662 1.00 31.54 111 GLY L CA 1
ATOM 817 C C . GLY A 1 111 ? 13.857 5.452 -70.330 1.00 29.43 111 GLY L C 1
ATOM 818 O O . GLY A 1 111 ? 12.670 5.224 -70.702 1.00 28.95 111 GLY L O 1
ATOM 819 N N . ASP A 1 112 ? 14.898 4.648 -70.520 1.00 31.34 112 ASP L N 1
ATOM 820 C CA . ASP A 1 112 ? 14.807 3.279 -71.086 1.00 35.38 112 ASP L CA 1
ATOM 821 C C . ASP A 1 112 ? 13.864 2.468 -70.203 1.00 36.95 112 ASP L C 1
ATOM 822 O O . ASP A 1 112 ? 13.858 2.648 -68.975 1.00 30.95 112 ASP L O 1
ATOM 827 N N . PRO A 1 113 ? 13.039 1.576 -70.807 1.00 35.47 113 PRO L N 1
ATOM 828 C CA . PRO A 1 113 ? 12.267 0.625 -70.026 1.00 37.68 113 PRO L CA 1
ATOM 829 C C . PRO A 1 113 ? 13.213 -0.102 -69.054 1.00 36.24 113 PRO L C 1
ATOM 830 O O . PRO A 1 113 ? 14.392 -0.266 -69.323 1.00 40.89 113 PRO L O 1
ATOM 834 N N . VAL A 1 114 ? 12.668 -0.485 -67.913 1.00 32.64 114 VAL L N 1
ATOM 835 C CA . VAL A 1 114 ? 13.304 -1.360 -66.891 1.00 30.26 114 VAL L CA 1
ATOM 836 C C . VAL A 1 114 ? 12.256 -2.436 -66.616 1.00 31.00 114 VAL L C 1
ATOM 837 O O . VAL A 1 114 ? 11.094 -2.084 -66.309 1.00 27.69 114 VAL L O 1
ATOM 841 N N . ALA A 1 115 ? 12.632 -3.696 -66.806 1.00 29.87 115 ALA L N 1
ATOM 842 C CA . ALA A 1 115 ? 11.715 -4.836 -66.649 1.00 26.58 115 ALA L CA 1
ATOM 843 C C . ALA A 1 115 ? 11.495 -5.064 -65.164 1.00 24.33 115 ALA L C 1
ATOM 844 O O . ALA A 1 115 ? 12.478 -5.075 -64.424 1.00 27.12 115 ALA L O 1
ATOM 846 N N . PRO A 1 116 ? 10.248 -5.308 -64.689 1.00 24.06 116 PRO L N 1
ATOM 847 C CA . PRO A 1 116 ? 10.019 -5.601 -63.278 1.00 26.76 116 PRO L CA 1
ATOM 848 C C . PRO A 1 116 ? 10.477 -7.017 -62.925 1.00 25.65 116 PRO L C 1
ATOM 849 O O . PRO A 1 116 ? 10.421 -7.887 -63.804 1.00 27.70 116 PRO L O 1
ATOM 853 N N . THR A 1 117 ? 10.888 -7.231 -61.671 1.00 25.94 117 THR L N 1
ATOM 854 C CA . THR A 1 117 ? 10.813 -8.571 -61.035 1.00 23.19 117 THR L CA 1
ATOM 855 C C . THR A 1 117 ? 9.517 -8.611 -60.234 1.00 23.29 117 THR L C 1
ATOM 856 O O . THR A 1 117 ? 8.969 -7.524 -59.878 1.00 25.70 117 THR L O 1
ATOM 860 N N . VAL A 1 118 ? 9.003 -9.811 -60.043 1.00 20.12 118 VAL L N 1
ATOM 861 C CA . VAL A 1 118 ? 7.637 -10.033 -59.530 1.00 22.61 118 VAL L CA 1
ATOM 862 C C . VAL A 1 118 ? 7.739 -10.952 -58.328 1.00 20.90 118 VAL L C 1
ATOM 863 O O . VAL A 1 118 ? 8.457 -11.974 -58.388 1.00 25.85 118 VAL L O 1
ATOM 867 N N . LEU A 1 119 ? 7.071 -10.578 -57.251 1.00 23.09 119 LEU L N 1
ATOM 868 C CA . LEU A 1 119 ? 6.993 -11.399 -56.021 1.00 24.92 119 LEU L CA 1
ATOM 869 C C . LEU A 1 119 ? 5.514 -11.638 -55.727 1.00 22.35 119 LEU L C 1
ATOM 870 O O . LEU A 1 119 ? 4.693 -10.756 -55.954 1.00 21.86 119 LEU L O 1
ATOM 875 N N . ILE A 1 120 ? 5.187 -12.789 -55.181 1.00 20.98 120 ILE L N 1
ATOM 876 C CA . ILE A 1 120 ? 3.803 -13.051 -54.722 1.00 22.79 120 ILE L CA 1
ATOM 877 C C . ILE A 1 120 ? 3.884 -13.514 -53.269 1.00 24.59 120 ILE L C 1
ATOM 878 O O . ILE A 1 120 ? 4.846 -14.246 -52.913 1.00 28.06 120 ILE L O 1
ATOM 883 N N . PHE A 1 121 ? 2.961 -13.035 -52.449 1.00 26.31 121 PHE L N 1
ATOM 884 C CA . PHE A 1 121 ? 2.876 -13.335 -51.007 1.00 25.30 121 PHE L CA 1
ATOM 885 C C . PHE A 1 121 ? 1.549 -14.016 -50.707 1.00 31.24 121 PHE L C 1
ATOM 886 O O . PHE A 1 121 ? 0.496 -13.386 -50.805 1.00 30.46 121 PHE L O 1
ATOM 894 N N . PRO A 1 122 ? 1.561 -15.311 -50.330 1.00 34.12 122 PRO L N 1
ATOM 895 C CA . PRO A 1 122 ? 0.348 -15.990 -49.867 1.00 29.17 122 PRO L CA 1
ATOM 896 C C . PRO A 1 122 ? -0.204 -15.346 -48.607 1.00 27.43 122 PRO L C 1
ATOM 897 O O . PRO A 1 122 ? 0.531 -14.742 -47.826 1.00 30.22 122 PRO L O 1
ATOM 901 N N . PRO A 1 123 ? -1.510 -15.524 -48.322 1.00 27.82 123 PRO L N 1
ATOM 902 C CA . PRO A 1 123 ? -2.098 -14.994 -47.096 1.00 25.82 123 PRO L CA 1
ATOM 903 C C . PRO A 1 123 ? -1.512 -15.701 -45.864 1.00 28.70 123 PRO L C 1
ATOM 904 O O . PRO A 1 123 ? -1.189 -16.891 -45.913 1.00 29.71 123 PRO L O 1
ATOM 908 N N . ALA A 1 124 ? -1.322 -14.915 -44.811 1.00 31.93 124 ALA L N 1
ATOM 909 C CA . ALA A 1 124 ? -0.869 -15.369 -43.483 1.00 32.87 124 ALA L CA 1
ATOM 910 C C . ALA A 1 124 ? -1.952 -16.304 -42.921 1.00 34.21 124 ALA L C 1
ATOM 911 O O . ALA A 1 124 ? -3.182 -16.022 -43.124 1.00 31.65 124 ALA L O 1
ATOM 913 N N . ALA A 1 125 ? -1.536 -17.414 -42.305 1.00 36.25 125 ALA L N 1
ATOM 914 C CA . ALA A 1 125 ? -2.413 -18.388 -41.623 1.00 37.29 125 ALA L CA 1
ATOM 915 C C . ALA A 1 125 ? -3.587 -17.682 -40.925 1.00 32.66 125 ALA L C 1
ATOM 916 O O . ALA A 1 125 ? -4.733 -18.199 -41.017 1.00 34.42 125 ALA L O 1
ATOM 918 N N . ASP A 1 126 ? -3.333 -16.536 -40.274 1.00 29.22 126 ASP L N 1
ATOM 919 C CA . ASP A 1 126 ? -4.316 -15.894 -39.355 1.00 27.72 126 ASP L CA 1
ATOM 920 C C . ASP A 1 126 ? -5.387 -15.152 -40.165 1.00 24.99 126 ASP L C 1
ATOM 921 O O . ASP A 1 126 ? -6.474 -14.896 -39.584 1.00 36.75 126 ASP L O 1
ATOM 926 N N . GLN A 1 127 ? -5.118 -14.820 -41.436 1.00 31.23 127 GLN L N 1
ATOM 927 C CA . GLN A 1 127 ? -6.079 -14.162 -42.376 1.00 29.77 127 GLN L CA 1
ATOM 928 C C . GLN A 1 127 ? -7.241 -15.107 -42.697 1.00 32.16 127 GLN L C 1
ATOM 929 O O . GLN A 1 127 ? -8.450 -14.652 -42.735 1.00 30.17 127 GLN L O 1
ATOM 935 N N . VAL A 1 128 ? -6.882 -16.345 -43.044 1.00 33.17 128 VAL L N 1
ATOM 936 C CA . VAL A 1 128 ? -7.896 -17.333 -43.527 1.00 41.50 128 VAL L CA 1
ATOM 937 C C . VAL A 1 128 ? -9.051 -17.403 -42.513 1.00 37.50 128 VAL L C 1
ATOM 938 O O . VAL A 1 128 ? -10.241 -17.430 -42.946 1.00 42.64 128 VAL L O 1
ATOM 942 N N . ALA A 1 129 ? -8.716 -17.386 -41.223 1.00 39.73 129 ALA L N 1
ATOM 943 C CA . ALA A 1 129 ? -9.669 -17.596 -40.114 1.00 39.72 129 ALA L CA 1
ATOM 944 C C . ALA A 1 129 ? -10.700 -16.466 -40.126 1.00 41.89 129 ALA L C 1
ATOM 945 O O . ALA A 1 129 ? -11.828 -16.740 -39.686 1.00 45.53 129 ALA L O 1
ATOM 947 N N . THR A 1 130 ? -10.351 -15.278 -40.662 1.00 34.38 130 THR L N 1
ATOM 948 C CA . THR A 1 130 ? -11.213 -14.056 -40.586 1.00 33.46 130 THR L CA 1
ATOM 949 C C . THR A 1 130 ? -12.402 -14.165 -41.547 1.00 29.86 130 THR L C 1
ATOM 950 O O . THR A 1 130 ? -13.355 -13.349 -41.419 1.00 31.87 130 THR L O 1
ATOM 954 N N . GLY A 1 131 ? -12.322 -15.116 -42.488 1.00 27.05 131 GLY L N 1
ATOM 955 C CA . GLY A 1 131 ? -13.331 -15.321 -43.538 1.00 30.33 131 GLY L CA 1
ATOM 956 C C . GLY A 1 131 ? -12.940 -14.661 -44.850 1.00 27.66 131 GLY L C 1
ATOM 957 O O . GLY A 1 131 ? -13.505 -15.029 -45.846 1.00 28.96 131 GLY L O 1
ATOM 958 N N . THR A 1 132 ? -12.016 -13.697 -44.850 1.00 32.05 132 THR L N 1
ATOM 959 C CA . THR A 1 132 ? -11.566 -13.033 -46.089 1.00 31.45 132 THR L CA 1
ATOM 960 C C . THR A 1 132 ? -10.053 -13.237 -46.208 1.00 29.66 132 THR L C 1
ATOM 961 O O . THR A 1 132 ? -9.381 -13.239 -45.162 1.00 28.72 132 THR L O 1
ATOM 965 N N . VAL A 1 133 ? -9.569 -13.388 -47.443 1.00 26.04 133 VAL L N 1
ATOM 966 C CA . VAL A 1 133 ? -8.119 -13.573 -47.750 1.00 27.89 133 VAL L CA 1
ATOM 967 C C . VAL A 1 133 ? -7.616 -12.514 -48.739 1.00 26.59 133 VAL L C 1
ATOM 968 O O . VAL A 1 133 ? -8.360 -12.157 -49.656 1.00 27.06 133 VAL L O 1
ATOM 972 N N . THR A 1 134 ? -6.403 -12.006 -48.523 1.00 22.03 134 THR L N 1
ATOM 973 C CA . THR A 1 134 ? -5.754 -11.009 -49.407 1.00 24.60 134 THR L CA 1
ATOM 974 C C . THR A 1 134 ? -4.422 -11.577 -49.903 1.00 28.14 134 THR L C 1
ATOM 975 O O . THR A 1 134 ? -3.519 -11.819 -49.061 1.00 28.14 134 THR L O 1
ATOM 979 N N . ILE A 1 135 ? -4.314 -11.782 -51.218 1.00 25.65 135 ILE L N 1
ATOM 980 C CA . ILE A 1 135 ? -3.049 -12.214 -51.877 1.00 23.73 135 ILE L CA 1
ATOM 981 C C . ILE A 1 135 ? -2.368 -10.964 -52.442 1.00 21.63 135 ILE L C 1
ATOM 982 O O . ILE A 1 135 ? -3.022 -10.208 -53.173 1.00 22.01 135 ILE L O 1
ATOM 987 N N . VAL A 1 136 ? -1.073 -10.811 -52.198 1.00 21.42 136 VAL L N 1
ATOM 988 C CA . VAL A 1 136 ? -0.330 -9.606 -52.650 1.00 21.37 136 VAL L CA 1
ATOM 989 C C . VAL A 1 136 ? 0.705 -10.014 -53.692 1.00 20.13 136 VAL L C 1
ATOM 990 O O . VAL A 1 136 ? 1.528 -10.884 -53.450 1.00 22.66 136 VAL L O 1
ATOM 994 N N . CYS A 1 137 ? 0.677 -9.314 -54.809 1.00 20.51 137 CYS L N 1
ATOM 995 C CA . CYS A 1 137 ? 1.680 -9.411 -55.884 1.00 19.69 137 CYS L CA 1
ATOM 996 C C . CYS A 1 137 ? 2.397 -8.059 -55.967 1.00 20.94 137 CYS L C 1
ATOM 997 O O . CYS A 1 137 ? 1.699 -7.045 -55.920 1.00 19.80 137 CYS L O 1
ATOM 1000 N N . VAL A 1 138 ? 3.733 -8.067 -56.023 1.00 18.81 138 VAL L N 1
ATOM 1001 C CA . VAL A 1 138 ? 4.538 -6.830 -56.168 1.00 18.37 138 VAL L CA 1
ATOM 1002 C C . VAL A 1 138 ? 5.365 -6.901 -57.456 1.00 18.57 138 VAL L C 1
ATOM 1003 O O . VAL A 1 138 ? 6.063 -7.896 -57.698 1.00 22.48 138 VAL L O 1
ATOM 1007 N N . ALA A 1 139 ? 5.278 -5.847 -58.255 1.00 19.60 139 ALA L N 1
ATOM 1008 C CA . ALA A 1 139 ? 6.162 -5.573 -59.411 1.00 17.26 139 ALA L CA 1
ATOM 1009 C C . ALA A 1 139 ? 7.212 -4.576 -58.933 1.00 17.45 139 ALA L C 1
ATOM 1010 O O . ALA A 1 139 ? 6.833 -3.429 -58.606 1.00 19.54 139 ALA L O 1
ATOM 1012 N N . ASN A 1 140 ? 8.462 -5.007 -58.906 1.00 21.64 140 ASN L N 1
ATOM 1013 C CA A ASN A 1 140 ? 9.612 -4.277 -58.301 0.50 22.98 140 ASN L CA 1
ATOM 1014 C CA B ASN A 1 140 ? 9.587 -4.255 -58.293 0.50 22.07 140 ASN L CA 1
ATOM 1015 C C . ASN A 1 140 ? 10.364 -3.507 -59.382 1.00 22.61 140 ASN L C 1
ATOM 1016 O O . ASN A 1 140 ? 10.759 -4.166 -60.337 1.00 22.10 140 ASN L O 1
ATOM 1025 N N . LYS A 1 141 ? 10.605 -2.203 -59.170 1.00 20.91 141 LYS L N 1
ATOM 1026 C CA . LYS A 1 141 ? 11.679 -1.407 -59.822 1.00 22.11 141 LYS L CA 1
ATOM 1027 C C . LYS A 1 141 ? 11.522 -1.509 -61.339 1.00 21.99 141 LYS L C 1
ATOM 1028 O O . LYS A 1 141 ? 12.421 -2.086 -61.980 1.00 27.23 141 LYS L O 1
ATOM 1034 N N . TYR A 1 142 ? 10.458 -0.923 -61.894 1.00 19.49 142 TYR L N 1
ATOM 1035 C CA . TYR A 1 142 ? 10.168 -0.994 -63.351 1.00 19.61 142 TYR L CA 1
ATOM 1036 C C . TYR A 1 142 ? 9.896 0.401 -63.926 1.00 23.72 142 TYR L C 1
ATOM 1037 O O . TYR A 1 142 ? 9.612 1.400 -63.206 1.00 21.35 142 TYR L O 1
ATOM 1046 N N . PHE A 1 143 ? 9.907 0.460 -65.242 1.00 21.32 143 PHE L N 1
ATOM 1047 C CA . PHE A 1 143 ? 9.619 1.692 -65.995 1.00 23.99 143 PHE L CA 1
ATOM 1048 C C . PHE A 1 143 ? 9.405 1.325 -67.448 1.00 24.89 143 PHE L C 1
ATOM 1049 O O . PHE A 1 143 ? 10.132 0.479 -67.962 1.00 28.86 143 PHE L O 1
ATOM 1057 N N . PRO A 1 144 ? 8.447 1.934 -68.168 1.00 26.60 144 PRO L N 1
ATOM 1058 C CA . PRO A 1 144 ? 7.417 2.829 -67.619 1.00 27.90 144 PRO L CA 1
ATOM 1059 C C . PRO A 1 144 ? 6.317 1.984 -66.939 1.00 31.82 144 PRO L C 1
ATOM 1060 O O . PRO A 1 144 ? 6.664 1.076 -66.217 1.00 42.64 144 PRO L O 1
ATOM 1064 N N . ASP A 1 145 ? 5.040 2.228 -67.214 1.00 33.71 145 ASP L N 1
ATOM 1065 C CA . ASP A 1 145 ? 3.893 1.593 -66.514 1.00 32.30 145 ASP L CA 1
ATOM 1066 C C . ASP A 1 145 ? 3.717 0.130 -66.961 1.00 27.95 145 ASP L C 1
ATOM 1067 O O . ASP A 1 145 ? 4.172 -0.255 -68.045 1.00 35.91 145 ASP L O 1
ATOM 1072 N N . VAL A 1 146 ? 3.117 -0.666 -66.082 1.00 26.24 146 VAL L N 1
ATOM 1073 C CA . VAL A 1 146 ? 2.729 -2.089 -66.268 1.00 26.81 146 VAL L CA 1
ATOM 1074 C C . VAL A 1 146 ? 1.213 -2.233 -66.105 1.00 27.90 146 VAL L C 1
ATOM 1075 O O . VAL A 1 146 ? 0.532 -1.322 -65.497 1.00 27.13 146 VAL L O 1
ATOM 1079 N N . THR A 1 147 ? 0.724 -3.389 -66.550 1.00 28.62 147 THR L N 1
ATOM 1080 C CA . THR A 1 147 ? -0.634 -3.915 -66.245 1.00 31.49 147 THR L CA 1
ATOM 1081 C C . THR A 1 147 ? -0.469 -5.265 -65.546 1.00 27.46 147 THR L C 1
ATOM 1082 O O . THR A 1 147 ? 0.570 -5.932 -65.746 1.00 31.20 147 THR L O 1
ATOM 1086 N N . VAL A 1 148 ? -1.433 -5.650 -64.721 1.00 29.15 148 VAL L N 1
ATOM 1087 C CA . VAL A 1 148 ? -1.373 -6.927 -63.942 1.00 28.67 148 VAL L CA 1
ATOM 1088 C C . VAL A 1 148 ? -2.633 -7.760 -64.198 1.00 32.83 148 VAL L C 1
ATOM 1089 O O . VAL A 1 148 ? -3.739 -7.188 -64.208 1.00 34.00 148 VAL L O 1
ATOM 1093 N N . THR A 1 149 ? -2.445 -9.069 -64.335 1.00 32.93 149 THR L N 1
ATOM 1094 C CA . THR A 1 149 ? -3.497 -10.104 -64.479 1.00 35.37 149 THR L CA 1
ATOM 1095 C C . THR A 1 149 ? -3.313 -11.110 -63.344 1.00 31.68 149 THR L C 1
ATOM 1096 O O . THR A 1 149 ? -2.158 -11.447 -63.015 1.00 35.04 149 THR L O 1
ATOM 1100 N N . TRP A 1 150 ? -4.415 -11.608 -62.810 1.00 31.68 150 TRP L N 1
ATOM 1101 C CA . TRP A 1 150 ? -4.442 -12.707 -61.828 1.00 31.73 150 TRP L CA 1
ATOM 1102 C C . TRP A 1 150 ? -5.092 -13.905 -62.503 1.00 36.47 150 TRP L C 1
ATOM 1103 O O . TRP A 1 150 ? -6.091 -13.683 -63.245 1.00 39.45 150 TRP L O 1
ATOM 1114 N N . GLU A 1 151 ? -4.528 -15.103 -62.309 1.00 41.98 151 GLU L N 1
ATOM 1115 C CA . GLU A 1 151 ? -5.168 -16.396 -62.695 1.00 44.51 151 GLU L CA 1
ATOM 1116 C C . GLU A 1 151 ? -5.202 -17.301 -61.455 1.00 45.75 151 GLU L C 1
ATOM 1117 O O . GLU A 1 151 ? -4.181 -17.393 -60.758 1.00 41.17 151 GLU L O 1
ATOM 1123 N N . VAL A 1 152 ? -6.347 -17.926 -61.171 1.00 40.69 152 VAL L N 1
ATOM 1124 C CA . VAL A 1 152 ? -6.543 -18.865 -60.032 1.00 40.38 152 VAL L CA 1
ATOM 1125 C C . VAL A 1 152 ? -6.846 -20.237 -60.630 1.00 51.56 152 VAL L C 1
ATOM 1126 O O . VAL A 1 152 ? -7.896 -20.372 -61.278 1.00 60.84 152 VAL L O 1
ATOM 1130 N N . ASP A 1 153 ? -5.914 -21.187 -60.492 1.00 62.37 153 ASP L N 1
ATOM 1131 C CA . ASP A 1 153 ? -6.001 -22.519 -61.148 1.00 57.70 153 ASP L CA 1
ATOM 1132 C C . ASP A 1 153 ? -6.262 -22.293 -62.652 1.00 54.34 153 ASP L C 1
ATOM 1133 O O . ASP A 1 153 ? -7.086 -23.034 -63.221 1.00 63.89 153 ASP L O 1
ATOM 1138 N N . GLY A 1 154 ? -5.612 -21.289 -63.264 1.00 48.97 154 GLY L N 1
ATOM 1139 C CA . GLY A 1 154 ? -5.674 -21.020 -64.717 1.00 53.14 154 GLY L CA 1
ATOM 1140 C C . GLY A 1 154 ? -6.847 -20.133 -65.144 1.00 51.22 154 GLY L C 1
ATOM 1141 O O . GLY A 1 154 ? -6.851 -19.706 -66.316 1.00 54.20 154 GLY L O 1
ATOM 1142 N N . THR A 1 155 ? -7.811 -19.846 -64.251 1.00 48.66 155 THR L N 1
ATOM 1143 C CA . THR A 1 155 ? -8.984 -18.951 -64.518 1.00 52.13 155 THR L CA 1
ATOM 1144 C C . THR A 1 155 ? -8.614 -17.489 -64.218 1.00 47.78 155 THR L C 1
ATOM 1145 O O . THR A 1 155 ? -8.351 -17.180 -63.030 1.00 46.79 155 THR L O 1
ATOM 1149 N N . THR A 1 156 ? -8.612 -16.627 -65.244 1.00 53.78 156 THR L N 1
ATOM 1150 C CA . THR A 1 156 ? -8.314 -15.167 -65.160 1.00 48.18 156 THR L CA 1
ATOM 1151 C C . THR A 1 156 ? -9.364 -14.489 -64.264 1.00 44.04 156 THR L C 1
ATOM 1152 O O . THR A 1 156 ? -10.561 -14.704 -64.508 1.00 48.31 156 THR L O 1
ATOM 1156 N N . GLN A 1 157 ? -8.933 -13.755 -63.225 1.00 35.45 157 GLN L N 1
ATOM 1157 C CA . GLN A 1 157 ? -9.835 -13.078 -62.254 1.00 34.51 157 GLN L CA 1
ATOM 1158 C C . GLN A 1 157 ? -10.212 -11.710 -62.814 1.00 39.18 157 GLN L C 1
ATOM 1159 O O . GLN A 1 157 ? -9.336 -11.057 -63.424 1.00 38.29 157 GLN L O 1
ATOM 1165 N N . THR A 1 158 ? -11.465 -11.296 -62.597 1.00 41.06 158 THR L N 1
ATOM 1166 C CA . THR A 1 158 ? -12.047 -10.028 -63.108 1.00 45.32 158 THR L CA 1
ATOM 1167 C C . THR A 1 158 ? -12.348 -9.047 -61.978 1.00 45.77 158 THR L C 1
ATOM 1168 O O . THR A 1 158 ? -12.303 -7.825 -62.258 1.00 57.04 158 THR L O 1
ATOM 1172 N N . THR A 1 159 ? -12.691 -9.553 -60.786 1.00 36.68 159 THR L N 1
ATOM 1173 C CA . THR A 1 159 ? -13.103 -8.725 -59.617 1.00 41.06 159 THR L CA 1
ATOM 1174 C C . THR A 1 159 ? -12.129 -8.969 -58.454 1.00 32.61 159 THR L C 1
ATOM 1175 O O . THR A 1 159 ? -11.409 -9.980 -58.472 1.00 32.73 159 THR L O 1
ATOM 1179 N N . GLY A 1 160 ? -12.175 -8.093 -57.447 1.00 35.74 160 GLY L N 1
ATOM 1180 C CA . GLY A 1 160 ? -11.467 -8.242 -56.163 1.00 31.90 160 GLY L CA 1
ATOM 1181 C C . GLY A 1 160 ? -10.003 -7.846 -56.270 1.00 31.40 160 GLY L C 1
ATOM 1182 O O . GLY A 1 160 ? -9.241 -8.145 -55.324 1.00 31.00 160 GLY L O 1
ATOM 1183 N N . ILE A 1 161 ? -9.623 -7.153 -57.346 1.00 31.33 161 ILE L N 1
ATOM 1184 C CA . ILE A 1 161 ? -8.221 -6.703 -57.578 1.00 28.26 161 ILE L CA 1
ATOM 1185 C C . ILE A 1 161 ? -8.125 -5.200 -57.280 1.00 26.57 161 ILE L C 1
ATOM 1186 O O . ILE A 1 161 ? -8.968 -4.425 -57.737 1.00 28.68 161 ILE L O 1
ATOM 1191 N N . GLU A 1 162 ? -7.100 -4.798 -56.538 1.00 26.53 162 GLU L N 1
ATOM 1192 C CA . GLU A 1 162 ? -6.770 -3.376 -56.284 1.00 25.51 162 GLU L CA 1
ATOM 1193 C C . GLU A 1 162 ? -5.265 -3.169 -56.489 1.00 24.25 162 GLU L C 1
ATOM 1194 O O . GLU A 1 162 ? -4.478 -4.017 -56.030 1.00 27.69 162 GLU L O 1
ATOM 1200 N N . ASN A 1 163 ? -4.894 -2.097 -57.187 1.00 24.65 163 ASN L N 1
ATOM 1201 C CA . ASN A 1 163 ? -3.484 -1.795 -57.542 1.00 23.92 163 ASN L CA 1
ATOM 1202 C C . ASN A 1 163 ? -3.101 -0.477 -56.862 1.00 21.21 163 ASN L C 1
ATOM 1203 O O . ASN A 1 163 ? -3.933 0.407 -56.715 1.00 22.19 163 ASN L O 1
ATOM 1208 N N . SER A 1 164 ? -1.844 -0.377 -56.489 1.00 19.87 164 SER L N 1
ATOM 1209 C CA . SER A 1 164 ? -1.264 0.824 -55.877 1.00 20.14 164 SER L CA 1
ATOM 1210 C C . SER A 1 164 ? 0.184 0.969 -56.310 1.00 18.20 164 SER L C 1
ATOM 1211 O O . SER A 1 164 ? 0.921 -0.021 -56.226 1.00 21.77 164 SER L O 1
ATOM 1214 N N . LYS A 1 165 ? 0.588 2.165 -56.718 1.00 20.28 165 LYS L N 1
ATOM 1215 C CA . LYS A 1 165 ? 1.924 2.409 -57.338 1.00 22.00 165 LYS L CA 1
ATOM 1216 C C . LYS A 1 165 ? 2.680 3.461 -56.526 1.00 19.39 165 LYS L C 1
ATOM 1217 O O . LYS A 1 165 ? 2.068 4.480 -56.149 1.00 23.88 165 LYS L O 1
ATOM 1223 N N . THR A 1 166 ? 3.939 3.199 -56.240 1.00 20.44 166 THR L N 1
ATOM 1224 C CA . THR A 1 166 ? 4.841 4.167 -55.588 1.00 18.38 166 THR L CA 1
ATOM 1225 C C . THR A 1 166 ? 5.203 5.229 -56.613 1.00 21.37 166 THR L C 1
ATOM 1226 O O . THR A 1 166 ? 5.291 5.018 -57.825 1.00 25.06 166 THR L O 1
ATOM 1230 N N . PRO A 1 167 ? 5.388 6.463 -56.162 1.00 19.16 167 PRO L N 1
ATOM 1231 C CA . PRO A 1 167 ? 5.850 7.497 -57.066 1.00 18.79 167 PRO L CA 1
ATOM 1232 C C . PRO A 1 167 ? 7.260 7.159 -57.583 1.00 21.44 167 PRO L C 1
ATOM 1233 O O . PRO A 1 167 ? 7.964 6.362 -56.978 1.00 23.43 167 PRO L O 1
ATOM 1237 N N . GLN A 1 168 ? 7.674 7.817 -58.650 1.00 17.29 168 GLN L N 1
ATOM 1238 C CA . GLN A 1 168 ? 9.018 7.618 -59.238 1.00 17.57 168 GLN L CA 1
ATOM 1239 C C . GLN A 1 168 ? 10.111 7.722 -58.177 1.00 18.00 168 GLN L C 1
ATOM 1240 O O . GLN A 1 168 ? 10.138 8.696 -57.401 1.00 20.10 168 GLN L O 1
ATOM 1246 N N . ASN A 1 169 ? 11.017 6.745 -58.191 1.00 17.19 169 ASN L N 1
ATOM 1247 C CA . ASN A 1 169 ? 12.183 6.673 -57.290 1.00 20.15 169 ASN L CA 1
ATOM 1248 C C . ASN A 1 169 ? 13.066 7.893 -57.562 1.00 20.33 169 ASN L C 1
ATOM 1249 O O . ASN A 1 169 ? 13.387 8.197 -58.729 1.00 21.81 169 ASN L O 1
ATOM 1254 N N . SER A 1 170 ? 13.418 8.600 -56.500 1.00 24.04 170 SER L N 1
ATOM 1255 C CA . SER A 1 170 ? 14.201 9.850 -56.600 1.00 24.94 170 SER L CA 1
ATOM 1256 C C . SER A 1 170 ? 15.595 9.563 -57.185 1.00 24.86 170 SER L C 1
ATOM 1257 O O . SER A 1 170 ? 16.115 10.475 -57.823 1.00 26.02 170 SER L O 1
ATOM 1260 N N . ALA A 1 171 ? 16.150 8.353 -57.078 1.00 26.22 171 ALA L N 1
ATOM 1261 C CA . ALA A 1 171 ? 17.493 8.036 -57.619 1.00 28.60 171 ALA L CA 1
ATOM 1262 C C . ALA A 1 171 ? 17.394 7.484 -59.047 1.00 28.10 171 ALA L C 1
ATOM 1263 O O . ALA A 1 171 ? 18.231 7.895 -59.870 1.00 31.88 171 ALA L O 1
ATOM 1265 N N . ASP A 1 172 ? 16.453 6.580 -59.349 1.00 24.43 172 ASP L N 1
ATOM 1266 C CA . ASP A 1 172 ? 16.502 5.828 -60.633 1.00 27.18 172 ASP L CA 1
ATOM 1267 C C . ASP A 1 172 ? 15.217 5.943 -61.445 1.00 22.72 172 ASP L C 1
ATOM 1268 O O . ASP A 1 172 ? 15.169 5.290 -62.505 1.00 23.67 172 ASP L O 1
ATOM 1273 N N . CYS A 1 173 ? 14.225 6.720 -61.003 1.00 22.28 173 CYS L N 1
ATOM 1274 C CA . CYS A 1 173 ? 13.022 7.061 -61.808 1.00 22.03 173 CYS L CA 1
ATOM 1275 C C . CYS A 1 173 ? 12.041 5.879 -61.818 1.00 17.77 173 CYS L C 1
ATOM 1276 O O . CYS A 1 173 ? 10.955 6.024 -62.358 1.00 19.32 173 CYS L O 1
ATOM 1279 N N . THR A 1 174 ? 12.361 4.720 -61.241 1.00 19.25 174 THR L N 1
ATOM 1280 C CA . THR A 1 174 ? 11.481 3.528 -61.381 1.00 19.81 174 THR L CA 1
ATOM 1281 C C . THR A 1 174 ? 10.273 3.617 -60.447 1.00 17.04 174 THR L C 1
ATOM 1282 O O . THR A 1 174 ? 10.320 4.332 -59.433 1.00 20.23 174 THR L O 1
ATOM 1286 N N . TYR A 1 175 ? 9.254 2.853 -60.786 1.00 17.05 175 TYR L N 1
ATOM 1287 C CA . TYR A 1 175 ? 8.038 2.624 -60.003 1.00 15.69 175 TYR L CA 1
ATOM 1288 C C . TYR A 1 175 ? 8.126 1.258 -59.329 1.00 17.08 175 TYR L C 1
ATOM 1289 O O . TYR A 1 175 ? 8.931 0.418 -59.749 1.00 19.01 175 TYR L O 1
ATOM 1298 N N . ASN A 1 176 ? 7.264 1.056 -58.328 1.00 16.66 176 ASN L N 1
ATOM 1299 C CA . ASN A 1 176 ? 6.903 -0.261 -57.772 1.00 17.17 176 ASN L CA 1
ATOM 1300 C C . ASN A 1 176 ? 5.374 -0.332 -57.752 1.00 17.88 176 ASN L C 1
ATOM 1301 O O . ASN A 1 176 ? 4.710 0.718 -57.539 1.00 18.18 176 ASN L O 1
ATOM 1306 N N . LEU A 1 177 ? 4.816 -1.518 -57.915 1.00 16.90 177 LEU L N 1
ATOM 1307 C CA . LEU A 1 177 ? 3.350 -1.680 -57.921 1.00 18.73 177 LEU L CA 1
ATOM 1308 C C . LEU A 1 177 ? 2.956 -2.861 -57.034 1.00 19.57 177 LEU L C 1
ATOM 1309 O O . LEU A 1 177 ? 3.679 -3.903 -57.027 1.00 20.34 177 LEU L O 1
ATOM 1314 N N . SER A 1 178 ? 1.912 -2.648 -56.226 1.00 17.88 178 SER L N 1
ATOM 1315 C CA . SER A 1 178 ? 1.233 -3.730 -55.479 1.00 17.04 178 SER L CA 1
ATOM 1316 C C . SER A 1 178 ? -0.080 -4.016 -56.189 1.00 22.08 178 SER L C 1
ATOM 1317 O O . SER A 1 178 ? -0.811 -3.069 -56.568 1.00 21.22 178 SER L O 1
ATOM 1320 N N . SER A 1 179 ? -0.361 -5.293 -56.388 1.00 21.40 179 SER L N 1
ATOM 1321 C CA . SER A 1 179 ? -1.666 -5.757 -56.887 1.00 19.74 179 SER L CA 1
ATOM 1322 C C . SER A 1 179 ? -2.185 -6.741 -55.850 1.00 19.20 179 SER L C 1
ATOM 1323 O O . SER A 1 179 ? -1.429 -7.656 -55.456 1.00 24.54 179 SER L O 1
ATOM 1326 N N . THR A 1 180 ? -3.375 -6.481 -55.317 1.00 19.99 180 THR L N 1
ATOM 1327 C CA . THR A 1 180 ? -3.935 -7.324 -54.224 1.00 22.27 180 THR L CA 1
ATOM 1328 C C . THR A 1 180 ? -5.221 -7.928 -54.741 1.00 23.00 180 THR L C 1
ATOM 1329 O O . THR A 1 180 ? -6.034 -7.177 -55.300 1.00 26.67 180 THR L O 1
ATOM 1333 N N . LEU A 1 181 ? -5.317 -9.249 -54.596 1.00 22.34 181 LEU L N 1
ATOM 1334 C CA . LEU A 1 181 ? -6.517 -10.045 -54.937 1.00 24.72 181 LEU L CA 1
ATOM 1335 C C . LEU A 1 181 ? -7.192 -10.436 -53.621 1.00 25.18 181 LEU L C 1
ATOM 1336 O O . LEU A 1 181 ? -6.546 -11.101 -52.796 1.00 24.40 181 LEU L O 1
ATOM 1341 N N . THR A 1 182 ? -8.442 -10.033 -53.425 1.00 28.46 182 THR L N 1
ATOM 1342 C CA . THR A 1 182 ? -9.220 -10.393 -52.218 1.00 26.75 182 THR L CA 1
ATOM 1343 C C . THR A 1 182 ? -10.196 -11.520 -52.582 1.00 24.46 182 THR L C 1
ATOM 1344 O O . THR A 1 182 ? -10.788 -11.444 -53.650 1.00 28.42 182 THR L O 1
ATOM 1348 N N . LEU A 1 183 ? -10.236 -12.575 -51.769 1.00 26.95 183 LEU L N 1
ATOM 1349 C CA . LEU A 1 183 ? -11.185 -13.711 -51.915 1.00 27.64 183 LEU L CA 1
ATOM 1350 C C . LEU A 1 183 ? -11.794 -14.066 -50.555 1.00 28.85 183 LEU L C 1
ATOM 1351 O O . LEU A 1 183 ? -11.150 -13.832 -49.518 1.00 28.90 183 LEU L O 1
ATOM 1356 N N . THR A 1 184 ? -12.947 -14.728 -50.551 1.00 27.66 184 THR L N 1
ATOM 1357 C CA . THR A 1 184 ? -13.455 -15.362 -49.310 1.00 27.28 184 THR L CA 1
ATOM 1358 C C . THR A 1 184 ? -12.524 -16.529 -48.961 1.00 26.39 184 THR L C 1
ATOM 1359 O O . THR A 1 184 ? -11.888 -17.092 -49.896 1.00 25.61 184 THR L O 1
ATOM 1363 N N . SER A 1 185 ? -12.476 -16.911 -47.683 1.00 29.06 185 SER L N 1
ATOM 1364 C CA . SER A 1 185 ? -11.682 -18.078 -47.220 1.00 31.24 185 SER L CA 1
ATOM 1365 C C . SER A 1 185 ? -12.151 -19.333 -47.969 1.00 40.32 185 SER L C 1
ATOM 1366 O O . SER A 1 185 ? -11.291 -20.165 -48.354 1.00 37.58 185 SER L O 1
ATOM 1369 N N . THR A 1 186 ? -13.464 -19.473 -48.183 1.00 36.38 186 THR L N 1
ATOM 1370 C CA . THR A 1 186 ? -14.027 -20.634 -48.920 1.00 37.91 186 THR L CA 1
ATOM 1371 C C . THR A 1 186 ? -13.440 -20.663 -50.335 1.00 35.77 186 THR L C 1
ATOM 1372 O O . THR A 1 186 ? -12.897 -21.750 -50.706 1.00 37.16 186 THR L O 1
ATOM 1376 N N . GLN A 1 187 ? -13.493 -19.535 -51.071 1.00 31.62 187 GLN L N 1
ATOM 1377 C CA . GLN A 1 187 ? -12.935 -19.459 -52.453 1.00 30.56 187 GLN L CA 1
ATOM 1378 C C . GLN A 1 187 ? -11.436 -19.794 -52.420 1.00 32.63 187 GLN L C 1
ATOM 1379 O O . GLN A 1 187 ? -11.008 -20.588 -53.255 1.00 29.41 187 GLN L O 1
ATOM 1385 N N . TYR A 1 188 ? -10.677 -19.217 -51.489 1.00 29.02 188 TYR L N 1
ATOM 1386 C CA . TYR A 1 188 ? -9.220 -19.465 -51.370 1.00 29.29 188 TYR L CA 1
ATOM 1387 C C . TYR A 1 188 ? -8.951 -20.963 -51.141 1.00 29.65 188 TYR L C 1
ATOM 1388 O O . TYR A 1 188 ? -8.086 -21.538 -51.860 1.00 32.34 18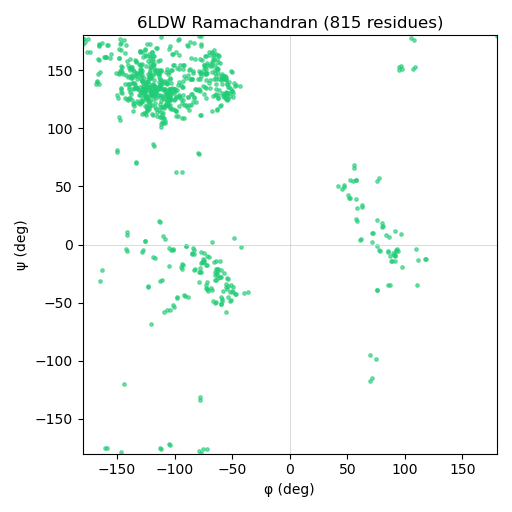8 TYR L O 1
ATOM 1397 N N . ASN A 1 189 ? -9.662 -21.586 -50.187 1.00 28.33 189 ASN L N 1
ATOM 1398 C CA . ASN A 1 189 ? -9.416 -22.998 -49.768 1.00 29.62 189 ASN L CA 1
ATOM 1399 C C . ASN A 1 189 ? -9.954 -23.963 -50.839 1.00 29.49 189 ASN L C 1
ATOM 1400 O O . ASN A 1 189 ? -9.673 -25.181 -50.737 1.00 30.71 189 ASN L O 1
ATOM 1405 N N . SER A 1 190 ? -10.655 -23.425 -51.844 1.00 31.79 190 SER L N 1
ATOM 1406 C CA . SER A 1 190 ? -11.239 -24.119 -53.019 1.00 32.39 190 SER L CA 1
ATOM 1407 C C . SER A 1 190 ? -10.156 -24.410 -54.077 1.00 33.84 190 SER L C 1
ATOM 1408 O O . SER A 1 190 ? -10.267 -25.382 -54.779 1.00 31.43 190 SER L O 1
ATOM 1411 N N . HIS A 1 191 ? -9.147 -23.551 -54.201 1.00 38.30 191 HIS L N 1
ATOM 1412 C CA . HIS A 1 191 ? -8.228 -23.536 -55.371 1.00 34.34 191 HIS L CA 1
ATOM 1413 C C . HIS A 1 191 ? -6.801 -23.746 -54.889 1.00 33.92 191 HIS L C 1
ATOM 1414 O O . HIS A 1 191 ? -6.552 -23.575 -53.653 1.00 34.43 191 HIS L O 1
ATOM 1421 N N . LYS A 1 192 ? -5.929 -24.158 -55.814 1.00 28.53 192 LYS L N 1
ATOM 1422 C CA . LYS A 1 192 ? -4.530 -24.538 -55.498 1.00 35.17 192 LYS L CA 1
ATOM 1423 C C . LYS A 1 192 ? -3.539 -23.493 -56.036 1.00 34.64 192 LYS L C 1
ATOM 1424 O O . LYS A 1 192 ? -2.735 -22.993 -55.216 1.00 37.67 192 LYS L O 1
ATOM 1430 N N . GLU A 1 193 ? -3.554 -23.229 -57.351 1.00 36.13 193 GLU L N 1
ATOM 1431 C CA . GLU A 1 193 ? -2.518 -22.420 -58.042 1.00 32.39 193 GLU L CA 1
ATOM 1432 C C . GLU A 1 193 ? -2.965 -20.950 -58.196 1.00 36.38 193 GLU L C 1
ATOM 1433 O O . GLU A 1 193 ? -3.931 -20.648 -58.921 1.00 35.50 193 GLU L O 1
ATOM 1439 N N . TYR A 1 194 ? -2.190 -20.037 -57.600 1.00 35.26 194 TYR L N 1
ATOM 1440 C CA . TYR A 1 194 ? -2.402 -18.570 -57.665 1.00 27.81 194 TYR L CA 1
ATOM 1441 C C . TYR A 1 194 ? -1.260 -17.933 -58.472 1.00 29.07 194 TYR L C 1
ATOM 1442 O O . TYR A 1 194 ? -0.074 -18.091 -58.080 1.00 33.95 194 TYR L O 1
ATOM 1451 N N . THR A 1 195 ? -1.596 -17.203 -59.545 1.00 29.88 195 THR L N 1
ATOM 1452 C CA . THR A 1 195 ? -0.620 -16.641 -60.522 1.00 31.58 195 THR L CA 1
ATOM 1453 C C . THR A 1 195 ? -0.816 -15.124 -60.720 1.00 31.43 195 THR L C 1
ATOM 1454 O O . THR A 1 195 ? -1.945 -14.683 -61.019 1.00 33.40 195 THR L O 1
ATOM 1458 N N . CYS A 1 196 ? 0.271 -14.362 -60.601 1.00 30.27 196 CYS L N 1
ATOM 1459 C CA . CYS A 1 196 ? 0.334 -12.911 -60.894 1.00 31.07 196 CYS L CA 1
ATOM 1460 C C . CYS A 1 196 ? 1.110 -12.705 -62.198 1.00 25.83 196 CYS L C 1
ATOM 1461 O O . CYS A 1 196 ? 2.244 -13.170 -62.276 1.00 29.25 196 CYS L O 1
ATOM 1464 N N . LYS A 1 197 ? 0.511 -12.101 -63.214 1.00 26.01 197 LYS L N 1
ATOM 1465 C CA . LYS A 1 197 ? 1.174 -11.815 -64.520 1.00 24.79 197 LYS L CA 1
ATOM 1466 C C . LYS A 1 197 ? 1.332 -10.299 -64.682 1.00 28.08 197 LYS L C 1
ATOM 1467 O O . LYS A 1 197 ? 0.315 -9.603 -64.657 1.00 27.49 197 LYS L O 1
ATOM 1473 N N . VAL A 1 198 ? 2.573 -9.812 -64.785 1.00 23.80 198 VAL L N 1
ATOM 1474 C CA . VAL A 1 198 ? 2.906 -8.367 -64.939 1.00 27.80 198 VAL L CA 1
ATOM 1475 C C . VAL A 1 198 ? 3.388 -8.106 -66.367 1.00 26.28 198 VAL L C 1
ATOM 1476 O O . VAL A 1 198 ? 4.427 -8.670 -66.777 1.00 28.23 198 VAL L O 1
ATOM 1480 N N . THR A 1 199 ? 2.672 -7.233 -67.069 1.00 26.33 199 THR L N 1
ATOM 1481 C CA . THR A 1 199 ? 2.876 -6.937 -68.505 1.00 25.65 199 THR L CA 1
ATOM 1482 C C . THR A 1 199 ? 3.462 -5.533 -68.630 1.00 29.88 199 THR L C 1
ATOM 1483 O O . THR A 1 199 ? 2.787 -4.583 -68.206 1.00 27.85 199 THR L O 1
ATOM 1487 N N . LEU A 1 200 ? 4.679 -5.423 -69.167 1.00 26.38 200 LEU L N 1
ATOM 1488 C CA . LEU A 1 200 ? 5.326 -4.138 -69.551 1.00 28.39 200 LEU L CA 1
ATOM 1489 C C . LEU A 1 200 ? 5.341 -4.077 -71.082 1.00 27.37 200 LEU L C 1
ATOM 1490 O O . LEU A 1 200 ? 6.118 -4.798 -71.685 1.00 27.67 200 LEU L O 1
ATOM 1495 N N . GLY A 1 201 ? 4.494 -3.257 -71.689 1.00 31.45 201 GLY L N 1
ATOM 1496 C CA . GLY A 1 201 ? 4.370 -3.192 -73.154 1.00 30.23 201 GLY L CA 1
ATOM 1497 C C . GLY A 1 201 ? 3.701 -4.451 -73.639 1.00 27.42 201 GLY L C 1
ATOM 1498 O O . GLY A 1 201 ? 2.561 -4.748 -73.178 1.00 34.35 201 GLY L O 1
ATOM 1499 N N . THR A 1 202 ? 4.426 -5.260 -74.398 1.00 28.53 202 THR L N 1
ATOM 1500 C CA . THR A 1 202 ? 3.884 -6.533 -74.940 1.00 28.28 202 THR L CA 1
ATOM 1501 C C . THR A 1 202 ? 4.448 -7.731 -74.173 1.00 29.61 202 THR L C 1
ATOM 1502 O O . THR A 1 202 ? 4.056 -8.863 -74.511 1.00 27.82 202 THR L O 1
ATOM 1506 N N . THR A 1 203 ? 5.349 -7.518 -73.214 1.00 27.69 203 THR L N 1
ATOM 1507 C CA . THR A 1 203 ? 6.059 -8.621 -72.526 1.00 23.07 203 THR L CA 1
ATOM 1508 C C . THR A 1 203 ? 5.536 -8.811 -71.116 1.00 26.66 203 THR L C 1
ATOM 1509 O O . THR A 1 203 ? 5.544 -7.809 -70.325 1.00 34.36 203 THR L O 1
ATOM 1513 N N . SER A 1 204 ? 5.229 -10.078 -70.803 1.00 23.18 204 SER L N 1
ATOM 1514 C CA . SER A 1 204 ? 4.711 -10.535 -69.490 1.00 24.43 204 SER L CA 1
ATOM 1515 C C . SER A 1 204 ? 5.765 -11.325 -68.714 1.00 28.33 204 SER L C 1
ATOM 1516 O O . SER A 1 204 ? 6.352 -12.257 -69.264 1.00 30.03 204 SER L O 1
ATOM 1519 N N . VAL A 1 205 ? 5.919 -10.981 -67.437 1.00 27.65 205 VAL L N 1
ATOM 1520 C CA . VAL A 1 205 ? 6.649 -11.746 -66.390 1.00 26.32 205 VAL L CA 1
ATOM 1521 C C . VAL A 1 205 ? 5.615 -12.328 -65.422 1.00 28.16 205 VAL L C 1
ATOM 1522 O O . VAL A 1 205 ? 4.720 -11.601 -64.986 1.00 28.30 205 VAL L O 1
ATOM 1526 N N . VAL A 1 206 ? 5.763 -13.598 -65.085 1.00 27.26 206 VAL L N 1
ATOM 1527 C CA . VAL A 1 206 ? 4.760 -14.415 -64.350 1.00 28.91 206 VAL L CA 1
ATOM 1528 C C . VAL A 1 206 ? 5.391 -14.950 -63.068 1.00 29.45 206 VAL L C 1
ATOM 1529 O O . VAL A 1 206 ? 6.544 -15.454 -63.129 1.00 32.24 206 VAL L O 1
ATOM 1533 N N . GLN A 1 207 ? 4.629 -14.913 -61.971 1.00 29.57 207 GLN L N 1
ATOM 1534 C CA . GLN A 1 207 ? 5.014 -15.487 -60.660 1.00 30.59 207 GLN L CA 1
ATOM 1535 C C . GLN A 1 207 ? 3.787 -16.207 -60.086 1.00 34.17 207 GLN L C 1
ATOM 1536 O O . GLN A 1 207 ? 2.656 -15.717 -60.268 1.00 36.34 207 GLN L O 1
ATOM 1542 N N . SER A 1 208 ? 3.982 -17.333 -59.414 1.00 26.40 208 SER L N 1
ATOM 1543 C CA . SER A 1 208 ? 2.855 -18.164 -58.912 1.00 34.08 208 SER L CA 1
ATOM 1544 C C . SER A 1 208 ? 3.238 -18.869 -57.607 1.00 29.40 208 SER L C 1
ATOM 1545 O O . SER A 1 208 ? 4.429 -18.946 -57.266 1.00 28.32 208 SER L O 1
ATOM 1548 N N . PHE A 1 209 ? 2.235 -19.306 -56.852 1.00 31.70 209 PHE L N 1
ATOM 1549 C CA . PHE A 1 209 ? 2.420 -20.248 -55.732 1.00 32.10 209 PHE L CA 1
ATOM 1550 C C . PHE A 1 209 ? 1.235 -21.206 -55.694 1.00 36.97 209 PHE L C 1
ATOM 1551 O O . PHE A 1 209 ? 0.157 -20.926 -56.263 1.00 30.76 209 PHE L O 1
ATOM 1559 N N . ASN A 1 210 ? 1.431 -22.288 -54.953 1.00 36.59 210 ASN L N 1
ATOM 1560 C CA . ASN A 1 210 ? 0.406 -23.339 -54.755 1.00 39.08 210 ASN L CA 1
ATOM 1561 C C . ASN A 1 210 ? 0.065 -23.331 -53.268 1.00 38.66 210 ASN L C 1
ATOM 1562 O O . ASN A 1 210 ? 1.021 -23.378 -52.458 1.00 43.65 210 ASN L O 1
ATOM 1567 N N . ARG A 1 211 ? -1.226 -23.197 -52.918 1.00 36.03 211 ARG L N 1
ATOM 1568 C CA . ARG A 1 211 ? -1.681 -23.079 -51.503 1.00 40.28 211 ARG L CA 1
ATOM 1569 C C . ARG A 1 211 ? -1.198 -24.310 -50.719 1.00 46.61 211 ARG L C 1
ATOM 1570 O O . ARG A 1 211 ? -1.422 -25.428 -51.213 1.00 42.01 211 ARG L O 1
ATOM 1578 N N . GLY A 1 212 ? -0.554 -24.085 -49.565 1.00 49.25 212 GLY L N 1
ATOM 1579 C CA . GLY A 1 212 ? -0.168 -25.096 -48.560 1.00 57.37 212 GLY L CA 1
ATOM 1580 C C . GLY A 1 212 ? 1.329 -25.340 -48.491 1.00 70.21 212 GLY L C 1
ATOM 1581 O O . GLY A 1 212 ? 1.726 -26.192 -47.654 1.00 65.18 212 GLY L O 1
ATOM 1582 N N . ASP A 1 213 ? 2.105 -24.690 -49.375 1.00 67.07 213 ASP L N 1
ATOM 1583 C CA . ASP A 1 213 ? 3.557 -24.948 -49.582 1.00 69.53 213 ASP L CA 1
ATOM 1584 C C . ASP A 1 213 ? 4.352 -23.935 -48.743 1.00 69.22 213 ASP L C 1
ATOM 1585 O O . ASP A 1 213 ? 4.217 -23.817 -47.510 1.00 60.32 213 ASP L O 1
ATOM 1590 N N . GLN B 2 1 ? 13.624 25.307 -36.100 1.00 39.74 1 GLN H N 1
ATOM 1591 C CA . GLN B 2 1 ? 12.417 26.075 -36.650 1.00 33.29 1 GLN H CA 1
ATOM 1592 C C . GLN B 2 1 ? 11.441 25.168 -37.410 1.00 35.03 1 GLN H C 1
ATOM 1593 O O . GLN B 2 1 ? 11.834 24.495 -38.352 1.00 32.42 1 GLN H O 1
ATOM 1599 N N . SER B 2 2 ? 10.167 25.197 -37.045 1.00 30.64 2 SER H N 1
ATOM 1600 C CA . SER B 2 2 ? 9.133 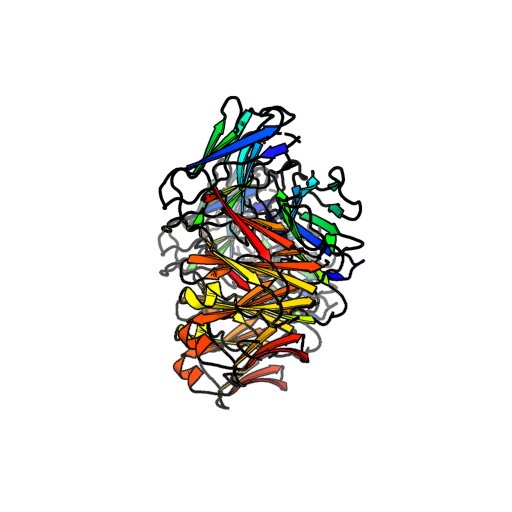24.332 -37.657 1.00 27.31 2 SER H CA 1
ATOM 1601 C C . SER B 2 2 ? 7.734 24.889 -37.440 1.00 30.36 2 SER H C 1
ATOM 1602 O O . SER B 2 2 ? 7.540 25.739 -36.521 1.00 30.30 2 SER H O 1
ATOM 1605 N N . VAL B 2 3 ? 6.814 24.405 -38.268 1.00 28.25 3 VAL H N 1
ATOM 1606 C CA . VAL B 2 3 ? 5.352 24.585 -38.065 1.00 26.75 3 VAL H CA 1
ATOM 1607 C C . VAL B 2 3 ? 4.731 23.192 -38.001 1.00 25.36 3 VAL H C 1
ATOM 1608 O O . VAL B 2 3 ? 5.191 22.278 -38.713 1.00 23.82 3 VAL H O 1
ATOM 1612 N N . GLU B 2 4 ? 3.702 23.050 -37.175 1.00 22.78 4 GLU H N 1
ATOM 1613 C CA . GLU B 2 4 ? 3.021 21.755 -36.993 1.00 23.49 4 GLU H CA 1
ATOM 1614 C C . GLU B 2 4 ? 1.532 21.992 -36.857 1.00 21.24 4 GLU H C 1
ATOM 1615 O O . GLU B 2 4 ? 1.124 22.742 -35.949 1.00 24.01 4 GLU H O 1
ATOM 1621 N N . GLU B 2 5 ? 0.763 21.330 -37.699 1.00 20.73 5 GLU H N 1
ATOM 1622 C CA . GLU B 2 5 ? -0.710 21.311 -37.613 1.00 19.73 5 GLU H CA 1
ATOM 1623 C C . GLU B 2 5 ? -1.162 20.192 -36.682 1.00 21.97 5 GLU H C 1
ATOM 1624 O O . GLU B 2 5 ? -0.524 19.129 -36.628 1.00 23.66 5 GLU H O 1
ATOM 1630 N N . SER B 2 6 ? -2.297 20.397 -36.038 1.00 20.83 6 SER H N 1
ATOM 1631 C CA A SER B 2 6 ? -2.963 19.347 -35.234 0.50 22.44 6 SER H CA 1
ATOM 1632 C CA B SER B 2 6 ? -2.966 19.324 -35.269 0.50 22.98 6 SER H CA 1
ATOM 1633 C C . SER B 2 6 ? -4.478 19.497 -35.384 1.00 21.50 6 SER H C 1
ATOM 1634 O O . SER B 2 6 ? -4.923 20.621 -35.737 1.00 19.14 6 SER H O 1
ATOM 1639 N N . GLY B 2 7 ? -5.204 18.424 -35.112 1.00 21.11 7 GLY H N 1
ATOM 1640 C CA . GLY B 2 7 ? -6.669 18.488 -35.000 1.00 24.07 7 GLY H CA 1
ATOM 1641 C C . GLY B 2 7 ? -7.329 17.641 -36.051 1.00 19.56 7 GLY H C 1
ATOM 1642 O O . GLY B 2 7 ? -8.530 17.412 -35.931 1.00 25.33 7 GLY H O 1
ATOM 1643 N N . GLY B 2 8 ? -6.591 17.176 -37.056 1.00 21.01 8 GLY H N 1
ATOM 1644 C CA . GLY B 2 8 ? -7.188 16.297 -38.075 1.00 20.00 8 GLY H CA 1
ATOM 1645 C C . GLY B 2 8 ? -7.843 15.103 -37.420 1.00 21.32 8 GLY H C 1
ATOM 1646 O O . GLY B 2 8 ? -7.191 14.445 -36.627 1.00 26.15 8 GLY H O 1
ATOM 1647 N N . ARG B 2 9 ? -9.078 14.819 -37.784 1.00 20.94 9 ARG H N 1
ATOM 1648 C CA . ARG B 2 9 ? -9.818 13.653 -37.263 1.00 24.20 9 ARG H CA 1
ATOM 1649 C C . ARG B 2 9 ? -11.051 13.393 -38.125 1.00 21.94 9 ARG H C 1
ATOM 1650 O O . ARG B 2 9 ? -11.346 14.192 -39.060 1.00 24.26 9 ARG H O 1
ATOM 1658 N N . LEU B 2 10 ? -11.679 12.251 -37.861 1.00 25.18 10 LEU H N 1
ATOM 1659 C CA . LEU B 2 10 ? -12.909 11.810 -38.542 1.00 22.72 10 LEU H CA 1
ATOM 1660 C C . LEU B 2 10 ? -14.102 12.477 -37.851 1.00 26.14 10 LEU H C 1
ATOM 1661 O O . LEU B 2 10 ? -14.224 12.361 -36.593 1.00 23.60 10 LEU H O 1
ATOM 1666 N N . VAL B 2 11 ? -14.941 13.156 -38.625 1.00 22.33 11 VAL H N 1
ATOM 1667 C CA . VAL B 2 11 ? -16.179 13.807 -38.110 1.00 23.92 11 VAL H CA 1
ATOM 1668 C C . VAL B 2 11 ? -17.306 13.560 -39.099 1.00 26.57 11 VAL H C 1
ATOM 1669 O O . VAL B 2 11 ? -17.026 13.401 -40.314 1.00 25.42 11 VAL H O 1
ATOM 1673 N N . THR B 2 12 ? -18.532 13.538 -38.578 1.00 25.62 12 THR H N 1
ATOM 1674 C CA . THR B 2 12 ? -19.750 13.456 -39.397 1.00 28.62 12 THR H CA 1
ATOM 1675 C C . THR B 2 12 ? -20.012 14.825 -39.986 1.00 25.04 12 THR H C 1
ATOM 1676 O O . THR B 2 12 ? -19.680 15.831 -39.369 1.00 26.93 12 THR H O 1
ATOM 1680 N N . PRO B 2 13 ? -20.603 14.894 -41.191 1.00 25.96 13 PRO H N 1
ATOM 1681 C CA . PRO B 2 13 ? -20.973 16.174 -41.773 1.00 29.06 13 PRO H CA 1
ATOM 1682 C C . PRO B 2 13 ? -21.721 17.048 -40.768 1.00 29.47 13 PRO H C 1
ATOM 1683 O O . PRO B 2 13 ? -22.572 16.562 -40.034 1.00 34.04 13 PRO H O 1
ATOM 1687 N N . GLY B 2 14 ? -21.383 18.334 -40.769 1.00 26.59 14 GLY H N 1
ATOM 1688 C CA . GLY B 2 14 ? -22.034 19.350 -39.925 1.00 28.96 14 GLY H CA 1
ATOM 1689 C C . GLY B 2 14 ? -21.375 19.500 -38.564 1.00 25.78 14 GLY H C 1
ATOM 1690 O O . GLY B 2 14 ? -21.680 20.467 -37.913 1.00 30.72 14 GLY H O 1
ATOM 1691 N N . THR B 2 15 ? -20.518 18.571 -38.136 1.00 27.56 15 THR H N 1
ATOM 1692 C CA . THR B 2 15 ? -19.802 18.633 -36.832 1.00 26.29 15 THR H CA 1
ATOM 1693 C C . THR B 2 15 ? -18.640 19.616 -36.923 1.00 26.64 15 THR H C 1
ATOM 1694 O O . THR B 2 15 ? -17.680 19.343 -37.644 1.00 26.87 15 THR H O 1
ATOM 1698 N N . PRO B 2 16 ? -18.673 20.782 -36.237 1.00 26.42 16 PRO H N 1
ATOM 1699 C CA . PRO B 2 16 ? -17.576 21.738 -36.362 1.00 23.73 16 PRO H CA 1
ATOM 1700 C C . PRO B 2 16 ? -16.272 21.151 -35.790 1.00 25.19 16 PRO H C 1
ATOM 1701 O O . PRO B 2 16 ? -16.288 20.348 -34.879 1.00 24.53 16 PRO H O 1
ATOM 1705 N N . LEU B 2 17 ? -15.142 21.539 -36.370 1.00 23.62 17 LEU H N 1
ATOM 1706 C CA . LEU B 2 17 ? -13.844 21.178 -35.772 1.00 25.68 17 LEU H CA 1
ATOM 1707 C C . LEU B 2 17 ? -12.852 22.284 -36.027 1.00 21.32 17 LEU H C 1
ATOM 1708 O O . LEU B 2 17 ? -12.996 23.054 -37.025 1.00 22.39 17 LEU H O 1
ATOM 1713 N N . THR B 2 18 ? -11.883 22.337 -35.122 1.00 22.05 18 THR H N 1
ATOM 1714 C CA . THR B 2 18 ? -10.840 23.375 -35.128 1.00 22.13 18 THR H CA 1
ATOM 1715 C C . THR B 2 18 ? -9.509 22.665 -35.305 1.00 22.15 18 THR H C 1
ATOM 1716 O O . THR B 2 18 ? -9.294 21.649 -34.604 1.00 23.42 18 THR H O 1
ATOM 1720 N N . LEU B 2 19 ? -8.705 23.177 -36.234 1.00 20.77 19 LEU H N 1
ATOM 1721 C CA . LEU B 2 19 ? -7.292 22.786 -36.412 1.00 18.84 19 LEU H CA 1
ATOM 1722 C C . LEU B 2 19 ? -6.410 23.862 -35.798 1.00 19.15 19 LEU H C 1
ATOM 1723 O O . LEU B 2 19 ? -6.778 25.030 -35.848 1.00 20.64 19 LEU H O 1
ATOM 1728 N N . THR B 2 20 ? -5.245 23.480 -35.309 1.00 19.86 20 THR H N 1
ATOM 1729 C CA . THR B 2 20 ? -4.273 24.436 -34.750 1.00 23.00 20 THR H CA 1
ATOM 1730 C C . THR B 2 20 ? -2.958 24.328 -35.511 1.00 19.52 20 THR H C 1
ATOM 1731 O O . THR B 2 20 ? -2.603 23.262 -36.013 1.00 20.05 20 THR H O 1
ATOM 1735 N N . CYS B 2 21 ? -2.286 25.447 -35.603 1.00 19.45 21 CYS H N 1
ATOM 1736 C CA . CYS B 2 21 ? -0.941 25.566 -36.169 1.00 19.62 21 CYS H CA 1
ATOM 1737 C C . CYS B 2 21 ? -0.044 26.094 -35.065 1.00 20.91 21 CYS H C 1
ATOM 1738 O O . CYS B 2 21 ? -0.335 27.197 -34.552 1.00 23.65 21 CYS H O 1
ATOM 1741 N N . THR B 2 22 ? 0.984 25.339 -34.706 1.00 23.30 22 THR H N 1
ATOM 1742 C CA . THR B 2 22 ? 1.983 25.705 -33.672 1.00 24.51 22 THR H CA 1
ATOM 1743 C C . THR B 2 22 ? 3.327 25.938 -34.346 1.00 26.82 22 THR H C 1
ATOM 1744 O O . THR B 2 22 ? 3.738 25.080 -35.162 1.00 27.87 22 THR H O 1
ATOM 1748 N N . VAL B 2 23 ? 4.012 27.018 -33.970 1.00 26.35 23 VAL H N 1
ATOM 1749 C CA . VAL B 2 23 ? 5.343 27.367 -34.541 1.00 29.69 23 VAL H CA 1
ATOM 1750 C C . VAL B 2 23 ? 6.359 27.081 -33.443 1.00 33.35 23 VAL H C 1
ATOM 1751 O O . VAL B 2 23 ? 5.996 27.186 -32.229 1.00 36.43 23 VAL H O 1
ATOM 1755 N N . SER B 2 24 ? 7.566 26.683 -33.861 1.00 32.40 24 SER H N 1
ATOM 1756 C CA . SER B 2 24 ? 8.704 26.389 -32.968 1.00 36.68 24 SER H CA 1
ATOM 1757 C C . SER B 2 24 ? 9.926 27.159 -33.488 1.00 39.08 24 SER H C 1
ATOM 1758 O O . SER B 2 24 ? 10.144 27.165 -34.732 1.00 35.69 24 SER H O 1
ATOM 1761 N N . GLY B 2 25 ? 10.622 27.861 -32.595 1.00 34.24 25 GLY H N 1
ATOM 1762 C CA . GLY B 2 25 ? 11.898 28.533 -32.907 1.00 36.93 25 GLY H CA 1
ATOM 1763 C C . GLY B 2 25 ? 11.716 29.901 -33.550 1.00 35.69 25 GLY H C 1
ATOM 1764 O O . GLY B 2 25 ? 12.743 30.498 -33.954 1.00 45.40 25 GLY H O 1
ATOM 1765 N N . PHE B 2 26 ? 10.482 30.412 -33.611 1.00 38.15 26 PHE H N 1
ATOM 1766 C CA . PHE B 2 26 ? 10.186 31.813 -34.004 1.00 34.88 26 PHE H CA 1
ATOM 1767 C C . PHE B 2 26 ? 8.817 32.191 -33.447 1.00 30.45 26 PHE H C 1
ATOM 1768 O O . PHE B 2 26 ? 8.136 31.293 -32.884 1.00 33.27 26 PHE H O 1
ATOM 1776 N N . SER B 2 27 ? 8.461 33.475 -33.564 1.00 35.90 27 SER H N 1
ATOM 1777 C CA . SER B 2 27 ? 7.202 34.062 -33.028 1.00 38.64 27 SER H CA 1
ATOM 1778 C C . SER B 2 27 ? 6.042 33.863 -34.009 1.00 28.86 27 SER H C 1
ATOM 1779 O O . SER B 2 27 ? 6.228 34.062 -35.228 1.00 31.01 27 SER H O 1
ATOM 1782 N N . LEU B 2 28 ? 4.865 33.592 -33.467 1.00 33.41 28 LEU H N 1
ATOM 1783 C CA . LEU B 2 28 ? 3.585 33.444 -34.215 1.00 40.18 28 LEU H CA 1
ATOM 1784 C C . LEU B 2 28 ? 3.311 34.687 -35.067 1.00 36.61 28 LEU H C 1
ATOM 1785 O O . LEU B 2 28 ? 2.618 34.578 -36.079 1.00 30.77 28 LEU H O 1
ATOM 1790 N N . THR B 2 29 ? 3.793 35.850 -34.639 1.00 34.63 29 THR H N 1
ATOM 1791 C CA . THR B 2 29 ? 3.392 37.143 -35.239 1.00 34.09 29 THR H CA 1
ATOM 1792 C C . THR B 2 29 ? 4.464 37.677 -36.199 1.00 32.08 29 THR H C 1
ATOM 1793 O O . THR B 2 29 ? 4.169 38.710 -36.829 1.00 37.90 29 THR H O 1
ATOM 1797 N N . SER B 2 30 ? 5.630 37.021 -36.333 1.00 28.91 30 SER H N 1
ATOM 1798 C CA . SER B 2 30 ? 6.783 37.519 -37.132 1.00 32.99 30 SER H CA 1
ATOM 1799 C C . SER B 2 30 ? 6.481 37.508 -38.633 1.00 32.73 30 SER H C 1
ATOM 1800 O O . SER B 2 30 ? 6.922 38.437 -39.356 1.00 35.13 30 SER H O 1
ATOM 1803 N N . TYR B 2 31 ? 5.758 36.487 -39.088 1.00 30.18 31 TYR H N 1
ATOM 1804 C CA . TYR B 2 31 ? 5.546 36.194 -40.515 1.00 27.97 31 TYR H CA 1
ATOM 1805 C C . TYR B 2 31 ? 4.073 35.908 -40.775 1.00 23.03 31 TYR H C 1
ATOM 1806 O O . TYR B 2 31 ? 3.340 35.531 -39.847 1.00 23.74 31 TYR H O 1
ATOM 1815 N N . ASP B 2 32 ? 3.699 36.079 -42.041 1.00 21.33 32 ASP H N 1
ATOM 1816 C CA . ASP B 2 32 ? 2.352 35.726 -42.551 1.00 20.84 32 ASP H CA 1
ATOM 1817 C C . ASP B 2 32 ? 2.107 34.267 -42.171 1.00 22.84 32 ASP H C 1
ATOM 1818 O O . ASP B 2 32 ? 3.029 33.464 -42.336 1.00 20.77 32 ASP H O 1
ATOM 1823 N N . MET B 2 33 ? 0.924 33.951 -41.661 1.00 18.51 33 MET H N 1
ATOM 1824 C CA . MET B 2 33 ? 0.559 32.581 -41.261 1.00 19.12 33 MET H CA 1
ATOM 1825 C C . MET B 2 33 ? -0.680 32.214 -42.048 1.00 17.81 33 MET H C 1
ATOM 1826 O O . MET B 2 33 ? -1.664 32.930 -41.922 1.00 18.25 33 MET H O 1
ATOM 1831 N N . SER B 2 34 ? -0.579 31.172 -42.872 1.00 16.42 34 SER H N 1
ATOM 1832 C CA . SER B 2 34 ? -1.595 30.794 -43.878 1.00 14.01 34 SER H CA 1
ATOM 1833 C C . SER B 2 34 ? -2.102 29.375 -43.622 1.00 15.61 34 SER H C 1
ATOM 1834 O O . SER B 2 34 ? -1.361 28.504 -43.167 1.00 16.37 34 SER H O 1
ATOM 1837 N N . TRP B 2 35 ? -3.335 29.154 -44.060 1.00 15.21 35 TRP H N 1
ATOM 1838 C CA . TRP B 2 35 ? -3.972 27.820 -44.141 1.00 14.91 35 TRP H CA 1
ATOM 1839 C C . TRP B 2 35 ? -4.260 27.509 -45.627 1.00 13.21 35 TRP H C 1
ATOM 1840 O O . TRP B 2 35 ? -4.773 28.392 -46.392 1.00 13.75 35 TRP H O 1
ATOM 1851 N N . VAL B 2 36 ? -3.845 26.330 -46.032 1.00 13.92 36 VAL H N 1
ATOM 1852 C CA . VAL B 2 36 ? -3.956 25.834 -47.428 1.00 13.49 36 VAL H CA 1
ATOM 1853 C C . VAL B 2 36 ? -4.509 24.433 -47.288 1.00 14.45 36 VAL H C 1
ATOM 1854 O O . VAL B 2 36 ? -4.112 23.756 -46.351 1.00 18.44 36 VAL H O 1
ATOM 1858 N N . ARG B 2 37 ? -5.334 23.988 -48.207 1.00 15.18 37 ARG H N 1
ATOM 1859 C CA . ARG B 2 37 ? -5.748 22.564 -48.134 1.00 14.04 37 ARG H CA 1
ATOM 1860 C C . ARG B 2 37 ? -5.567 21.878 -49.476 1.00 13.07 37 ARG H C 1
ATOM 1861 O O . ARG B 2 37 ? -5.310 22.531 -50.510 1.00 13.18 37 ARG H O 1
ATOM 1869 N N . GLN B 2 38 ? -5.625 20.556 -49.411 1.00 14.37 38 GLN H N 1
ATOM 1870 C CA . GLN B 2 38 ? -5.398 19.715 -50.601 1.00 14.06 38 GLN H CA 1
ATOM 1871 C C . GLN B 2 38 ? -6.280 18.469 -50.445 1.00 14.48 38 GLN H C 1
ATOM 1872 O O . GLN B 2 38 ? -6.024 17.663 -49.576 1.00 16.77 38 GLN H O 1
ATOM 1878 N N . ALA B 2 39 ? -7.345 18.396 -51.222 1.00 17.03 39 ALA H N 1
ATOM 1879 C CA . ALA B 2 39 ? -8.209 17.193 -51.249 1.00 21.74 39 ALA H CA 1
ATOM 1880 C C . ALA B 2 39 ? -7.400 16.054 -51.855 1.00 22.50 39 ALA H C 1
ATOM 1881 O O . ALA B 2 39 ? -6.483 16.303 -52.633 1.00 19.73 39 ALA H O 1
ATOM 1883 N N . PRO B 2 40 ? -7.708 14.787 -51.534 1.00 26.68 40 PRO H N 1
ATOM 1884 C CA . PRO B 2 40 ? -6.908 13.665 -52.013 1.00 27.42 40 PRO H CA 1
ATOM 1885 C C . PRO B 2 40 ? -6.764 13.647 -53.549 1.00 26.61 40 PRO H C 1
ATOM 1886 O O . PRO B 2 40 ? -7.740 13.726 -54.270 1.00 29.21 40 PRO H O 1
ATOM 1890 N N . GLY B 2 41 ? -5.516 13.621 -54.011 1.00 26.94 41 GLY H N 1
ATOM 1891 C CA . GLY B 2 41 ? -5.138 13.593 -55.441 1.00 25.63 41 GLY H CA 1
ATOM 1892 C C . GLY B 2 41 ? -5.395 14.902 -56.179 1.00 27.26 41 GLY H C 1
ATOM 1893 O O . GLY B 2 41 ? -5.314 14.915 -57.413 1.00 28.40 41 GLY H O 1
ATOM 1894 N N . LYS B 2 42 ? -5.725 15.980 -55.479 1.00 24.35 42 LYS H N 1
ATOM 1895 C CA . LYS B 2 42 ? -6.071 17.264 -56.128 1.00 22.13 42 LYS H CA 1
ATOM 1896 C C . LYS B 2 42 ? -4.983 18.316 -55.847 1.00 20.03 42 LYS H C 1
ATOM 1897 O O . LYS B 2 42 ? -3.978 17.993 -55.187 1.00 18.42 42 LYS H O 1
ATOM 1903 N N . GLY B 2 43 ? -5.233 19.533 -56.308 1.00 19.95 43 GLY H N 1
ATOM 1904 C CA . GLY B 2 43 ? -4.301 20.671 -56.192 1.00 16.97 43 GLY H CA 1
ATOM 1905 C C . GLY B 2 43 ? -4.379 21.393 -54.853 1.00 15.83 43 GLY H C 1
ATOM 1906 O O . GLY B 2 43 ? -5.229 21.112 -54.002 1.00 19.00 43 GLY H O 1
ATOM 1907 N N . LEU B 2 44 ? -3.468 22.321 -54.670 1.00 15.28 44 LEU H N 1
ATOM 1908 C CA . LEU B 2 44 ? -3.431 23.182 -53.461 1.00 15.13 44 LEU H CA 1
ATOM 1909 C C . LEU B 2 44 ? -4.498 24.273 -53.577 1.00 15.98 44 LEU H C 1
ATOM 1910 O O . LEU B 2 44 ? -4.696 24.815 -54.651 1.00 15.67 44 LEU H O 1
ATOM 1915 N N . GLU B 2 45 ? -5.125 24.601 -52.459 1.00 15.13 45 GLU H N 1
ATOM 1916 C CA . GLU B 2 45 ? -6.174 25.635 -52.407 1.00 16.70 45 GLU H CA 1
ATOM 1917 C C . GLU B 2 45 ? -5.908 26.522 -51.191 1.00 13.63 45 GLU H C 1
ATOM 1918 O O . GLU B 2 45 ? -5.965 26.018 -50.071 1.00 15.08 45 GLU H O 1
ATOM 1924 N N . TYR B 2 46 ? -5.736 27.814 -51.426 1.00 14.90 46 TYR H N 1
ATOM 1925 C CA . TYR B 2 46 ? -5.545 28.817 -50.361 1.00 15.21 46 TYR H CA 1
ATOM 1926 C C . TYR B 2 46 ? -6.878 29.039 -49.647 1.00 15.28 46 TYR H C 1
ATOM 1927 O O . TYR B 2 46 ? -7.932 29.200 -50.323 1.00 15.91 46 TYR H O 1
ATOM 1936 N N . ILE B 2 47 ? -6.844 29.060 -48.319 1.00 14.61 47 ILE H N 1
ATOM 1937 C CA . ILE B 2 47 ? -8.044 29.306 -47.469 1.00 15.37 47 ILE H CA 1
ATOM 1938 C C . ILE B 2 47 ? -7.993 30.730 -46.917 1.00 15.44 47 ILE H C 1
ATOM 1939 O O . ILE B 2 47 ? -8.980 31.504 -47.071 1.00 16.09 47 ILE H O 1
ATOM 1944 N N . GLY B 2 48 ? -6.928 31.065 -46.224 1.00 15.33 48 GLY H N 1
ATOM 1945 C CA . GLY B 2 48 ? -6.836 32.402 -45.622 1.00 16.13 48 GLY H CA 1
ATOM 1946 C C . GLY B 2 48 ? -5.515 32.558 -44.910 1.00 17.55 48 GLY H C 1
ATOM 1947 O O . GLY B 2 48 ? -4.729 31.544 -44.836 1.00 15.74 48 GLY H O 1
ATOM 1948 N N . PHE B 2 49 ? -5.259 33.753 -44.371 1.00 18.36 49 PHE H N 1
ATOM 1949 C CA . PHE B 2 49 ? -3.984 33.980 -43.649 1.00 17.76 49 PHE H CA 1
ATOM 1950 C C . PHE B 2 49 ? -4.107 35.195 -42.744 1.00 19.10 49 PHE H C 1
ATOM 1951 O O . PHE B 2 49 ? -5.067 35.991 -42.910 1.00 19.03 49 PHE H O 1
ATOM 1959 N N . ILE B 2 50 ? -3.186 35.268 -41.784 1.00 18.89 50 ILE H N 1
ATOM 1960 C CA . ILE B 2 50 ? -2.992 36.462 -40.915 1.00 21.26 50 ILE H CA 1
ATOM 1961 C C . ILE B 2 50 ? -1.701 37.147 -41.361 1.00 20.33 50 ILE H C 1
ATOM 1962 O O . ILE B 2 50 ? -0.651 36.466 -41.380 1.00 22.21 50 ILE H O 1
ATOM 1967 N N . SER B 2 51 ? -1.806 38.433 -41.710 1.00 20.41 51 SER H N 1
ATOM 1968 C CA . SER B 2 51 ? -0.695 39.254 -42.235 1.00 22.87 51 SER H CA 1
ATOM 1969 C C . SER B 2 51 ? 0.216 39.730 -41.093 1.00 27.72 51 SER H C 1
ATOM 1970 O O . SER B 2 51 ? -0.285 40.256 -40.091 1.00 23.59 51 SER H O 1
ATOM 1973 N N . SER B 2 52 ? 1.526 39.595 -41.271 1.00 25.71 52 SER H N 1
ATOM 1974 C CA . SER B 2 52 ? 2.529 40.174 -40.342 1.00 28.27 52 SER H CA 1
ATOM 1975 C C . SER B 2 52 ? 2.660 41.673 -40.584 1.00 27.93 52 SER H C 1
ATOM 1976 O O . SER B 2 52 ? 3.285 42.322 -39.744 1.00 33.24 52 SER H O 1
ATOM 1979 N N . THR B 2 53 ? 2.177 42.210 -41.706 1.00 31.07 53 THR H N 1
ATOM 1980 C CA . THR B 2 53 ? 2.408 43.643 -42.037 1.00 29.92 53 THR H CA 1
ATOM 1981 C C . THR B 2 53 ? 1.189 44.467 -41.635 1.00 29.24 53 THR H C 1
ATOM 1982 O O . THR B 2 53 ? 1.391 45.489 -41.011 1.00 36.74 53 THR H O 1
ATOM 1986 N N . THR B 2 54 ? -0.023 44.008 -41.948 1.00 28.25 54 THR H N 1
ATOM 1987 C CA . THR B 2 54 ? -1.291 44.727 -41.647 1.00 29.30 54 THR H CA 1
ATOM 1988 C C . THR B 2 54 ? -1.863 44.238 -40.308 1.00 27.40 54 THR H C 1
ATOM 1989 O O . THR B 2 54 ? -2.685 44.958 -39.740 1.00 31.05 54 THR H O 1
ATOM 1993 N N . GLY B 2 55 ? -1.478 43.046 -39.844 1.00 28.25 55 GLY H N 1
ATOM 1994 C CA . GLY B 2 55 ? -2.065 42.382 -38.661 1.00 29.28 55 GLY H CA 1
ATOM 1995 C C . GLY B 2 55 ? -3.441 41.772 -38.974 1.00 28.28 55 GLY H C 1
ATOM 1996 O O . GLY B 2 55 ? -4.019 41.138 -38.070 1.00 31.68 55 GLY H O 1
ATOM 1997 N N . GLY B 2 56 ? -3.932 41.940 -40.210 1.00 23.11 56 GLY H N 1
ATOM 1998 C CA . GLY B 2 56 ? -5.295 41.585 -40.631 1.00 26.44 56 GLY H CA 1
ATOM 1999 C C . GLY B 2 56 ? -5.424 40.110 -40.976 1.00 24.86 56 GLY H C 1
ATOM 2000 O O . GLY B 2 56 ? -4.395 39.437 -41.173 1.00 24.65 56 GLY H O 1
ATOM 2001 N N . THR B 2 57 ? -6.660 39.625 -40.960 1.00 23.80 57 THR H N 1
ATOM 2002 C CA . THR B 2 57 ? -7.064 38.258 -41.364 1.00 21.42 57 THR H CA 1
ATOM 2003 C C . THR B 2 57 ? -7.826 38.366 -42.677 1.00 21.48 57 THR H C 1
ATOM 2004 O O . THR B 2 57 ? -8.681 39.285 -42.825 1.00 23.21 57 THR H O 1
ATOM 2008 N N . TYR B 2 58 ? -7.471 37.499 -43.618 1.00 19.38 58 TYR H N 1
ATOM 2009 C CA . TYR B 2 58 ? -7.985 37.509 -45.005 1.00 20.18 58 TYR H CA 1
ATOM 2010 C C . TYR B 2 58 ? -8.450 36.100 -45.331 1.00 19.22 58 TYR H C 1
ATOM 2011 O O . TYR B 2 58 ? -7.867 35.111 -44.814 1.00 18.95 58 TYR H O 1
ATOM 2020 N N . TYR B 2 59 ? -9.475 36.017 -46.155 1.00 20.46 59 TYR H N 1
ATOM 2021 C CA . TYR B 2 59 ? -10.020 34.733 -46.639 1.00 19.96 59 TYR H CA 1
ATOM 2022 C C . TYR B 2 59 ? -10.111 34.761 -48.154 1.00 18.59 59 TYR H C 1
ATOM 2023 O O . TYR B 2 59 ? -10.434 35.799 -48.763 1.00 18.80 59 TYR H O 1
ATOM 2032 N N . ALA B 2 60 ? -9.889 33.610 -48.755 1.00 19.15 60 ALA H N 1
ATOM 2033 C CA . ALA B 2 60 ? -10.309 33.361 -50.157 1.00 19.17 60 ALA H CA 1
ATOM 2034 C C . ALA B 2 60 ? -11.822 33.611 -50.260 1.00 18.43 60 ALA H C 1
ATOM 2035 O O . ALA B 2 60 ? -12.551 33.224 -49.325 1.00 18.63 60 ALA H O 1
ATOM 2037 N N . SER B 2 61 ? -12.289 34.190 -51.367 1.00 22.08 61 SER H N 1
ATOM 2038 C CA . SER B 2 61 ? -13.742 34.456 -51.570 1.00 24.04 61 SER H CA 1
ATOM 2039 C C . SER B 2 61 ? -14.567 33.179 -51.320 1.00 25.92 61 SER H C 1
ATOM 2040 O O . SER B 2 61 ? -15.603 33.246 -50.585 1.00 24.67 61 SER H O 1
ATOM 2043 N N . TRP B 2 62 ? -14.153 32.044 -51.894 1.00 22.94 62 TRP H N 1
ATOM 2044 C CA . TRP B 2 62 ? -14.907 30.768 -51.778 1.00 24.47 62 TRP H CA 1
ATOM 2045 C C . TRP B 2 62 ? -15.029 30.322 -50.303 1.00 23.49 62 TRP H C 1
ATOM 2046 O O . TRP B 2 62 ? -16.000 29.581 -49.977 1.00 24.92 62 TRP H O 1
ATOM 2057 N N . ALA B 2 63 ? -14.088 30.697 -49.438 1.00 22.24 63 ALA H N 1
ATOM 2058 C CA . ALA B 2 63 ? -13.923 30.132 -48.071 1.00 22.07 63 ALA H CA 1
ATOM 2059 C C . ALA B 2 63 ? -14.663 30.973 -47.021 1.00 20.43 63 ALA H C 1
ATOM 2060 O O . ALA B 2 63 ? -14.871 30.473 -45.913 1.00 22.90 63 ALA H O 1
ATOM 2062 N N . LYS B 2 64 ? -15.046 32.207 -47.351 1.00 25.55 64 LYS H N 1
ATOM 2063 C CA . LYS B 2 64 ? -15.700 33.160 -46.415 1.00 28.95 64 LYS H CA 1
ATOM 2064 C C . LYS B 2 64 ? -16.944 32.500 -45.792 1.00 25.24 64 LYS H C 1
ATOM 2065 O O . LYS B 2 64 ? -17.807 31.967 -46.536 1.00 25.75 64 LYS H O 1
ATOM 2071 N N . GLY B 2 65 ? -17.041 32.494 -44.471 1.00 25.29 65 GLY H N 1
ATOM 2072 C CA . GLY B 2 65 ? -18.169 31.839 -43.772 1.00 31.91 65 GLY H CA 1
ATOM 2073 C C . GLY B 2 65 ? -17.910 30.358 -43.507 1.00 27.47 65 GLY H C 1
ATOM 2074 O O . GLY B 2 65 ? -18.389 29.857 -42.460 1.00 32.71 65 GLY H O 1
ATOM 2075 N N . ARG B 2 66 ? -17.208 29.649 -44.405 1.00 21.25 66 ARG H N 1
ATOM 2076 C CA . ARG B 2 66 ? -16.990 28.173 -44.265 1.00 19.36 66 ARG H CA 1
ATOM 2077 C C . ARG B 2 66 ? -15.874 27.896 -43.253 1.00 19.68 66 ARG H C 1
ATOM 2078 O O . ARG B 2 66 ? -15.822 26.769 -42.698 1.00 20.65 66 ARG H O 1
ATOM 2086 N N . PHE B 2 67 ? -15.001 28.884 -43.069 1.00 18.70 67 PHE H N 1
ATOM 2087 C CA . PHE B 2 67 ? -13.818 28.784 -42.183 1.00 19.77 67 PHE H CA 1
ATOM 2088 C C . PHE B 2 67 ? -13.715 30.076 -41.385 1.00 21.85 67 PHE H C 1
ATOM 2089 O O . PHE B 2 67 ? -14.051 31.161 -41.902 1.00 24.40 67 PHE H O 1
ATOM 2097 N N . THR B 2 68 ? -13.249 29.943 -40.170 1.00 20.29 68 THR H N 1
ATOM 2098 C CA . THR B 2 68 ? -12.922 31.074 -39.283 1.00 20.80 68 THR H CA 1
ATOM 2099 C C . THR B 2 68 ? -11.477 30.912 -38.832 1.00 17.87 68 THR H C 1
ATOM 2100 O O . THR B 2 68 ? -11.156 29.886 -38.280 1.00 20.26 68 THR H O 1
ATOM 2104 N N . ILE B 2 69 ? -10.658 31.929 -39.050 1.00 19.26 69 ILE H N 1
ATOM 2105 C CA . ILE B 2 69 ? -9.242 31.953 -38.604 1.00 17.73 69 ILE H CA 1
ATOM 2106 C C . ILE B 2 69 ? -9.159 32.891 -37.398 1.00 20.84 69 ILE H C 1
ATOM 2107 O O . ILE B 2 69 ? -9.721 34.012 -37.449 1.00 21.81 69 ILE H O 1
ATOM 2112 N N . SER B 2 70 ? -8.509 32.419 -36.341 1.00 21.76 70 SER H N 1
ATOM 2113 C CA . SER B 2 70 ? -8.300 33.177 -35.088 1.00 23.90 70 SER H CA 1
ATOM 2114 C C . SER B 2 70 ? -6.941 32.765 -34.513 1.00 24.97 70 SER H C 1
ATOM 2115 O O . SER B 2 70 ? -6.286 31.825 -35.053 1.00 23.57 70 SER H O 1
ATOM 2118 N N . LYS B 2 71 ? -6.506 33.427 -33.460 1.00 25.23 71 LYS H N 1
ATOM 2119 C CA . LYS B 2 71 ? -5.221 33.029 -32.843 1.00 28.88 71 LYS H CA 1
ATOM 2120 C C . LYS B 2 71 ? -5.378 33.000 -31.325 1.00 33.12 71 LYS H C 1
ATOM 2121 O O . LYS B 2 71 ? -6.248 33.727 -30.780 1.00 31.39 71 LYS H O 1
ATOM 2127 N N . THR B 2 72 ? -4.615 32.110 -30.691 1.00 33.76 72 THR H N 1
ATOM 2128 C CA . THR B 2 72 ? -4.426 32.057 -29.223 1.00 34.90 72 THR H CA 1
ATOM 2129 C C . THR B 2 72 ? -3.031 32.620 -28.922 1.00 35.68 72 THR H C 1
ATOM 2130 O O . THR B 2 72 ? -2.402 33.164 -29.851 1.00 34.23 72 THR H O 1
ATOM 2134 N N . SER B 2 73 ? -2.581 32.518 -27.674 1.00 36.58 73 SER H N 1
ATOM 2135 C CA . SER B 2 73 ? -1.225 32.935 -27.241 1.00 38.86 73 SER H CA 1
ATOM 2136 C C . SER B 2 73 ? -0.173 32.106 -27.975 1.00 36.19 73 SER H C 1
ATOM 2137 O O . SER B 2 73 ? 0.911 32.650 -28.205 1.00 41.94 73 SER H O 1
ATOM 2140 N N . THR B 2 74 ? -0.496 30.863 -28.369 1.00 38.37 74 THR H N 1
ATOM 2141 C CA . THR B 2 74 ? 0.485 29.874 -28.897 1.00 30.64 74 THR H CA 1
ATOM 2142 C C . THR B 2 74 ? 0.082 29.251 -30.246 1.00 27.47 74 THR H C 1
ATOM 2143 O O . THR B 2 74 ? 0.887 28.511 -30.762 1.00 29.23 74 THR H O 1
ATOM 2147 N N . THR B 2 75 ? -1.104 29.495 -30.802 1.00 24.71 75 THR H N 1
ATOM 2148 C CA . THR B 2 75 ? -1.512 28.847 -32.073 1.00 25.45 75 THR H CA 1
ATOM 2149 C C . THR B 2 75 ? -2.247 29.817 -33.004 1.00 26.47 75 THR H C 1
ATOM 2150 O O . THR B 2 75 ? -2.903 30.760 -32.513 1.00 26.54 75 THR H O 1
ATOM 2154 N N . VAL B 2 76 ? -2.143 29.554 -34.308 1.00 21.66 76 VAL H N 1
ATOM 2155 C CA . VAL B 2 76 ? -3.083 30.099 -35.323 1.00 21.90 76 VAL H CA 1
ATOM 2156 C C . VAL B 2 76 ? -4.087 28.987 -35.628 1.00 21.97 76 VAL H C 1
ATOM 2157 O O . VAL B 2 76 ? -3.671 27.877 -35.916 1.00 22.85 76 VAL H O 1
ATOM 2161 N N . ASP B 2 77 ? -5.377 29.277 -35.490 1.00 21.34 77 ASP H N 1
ATOM 2162 C CA . ASP B 2 77 ? -6.451 28.257 -35.535 1.00 21.80 77 ASP H CA 1
ATOM 2163 C C . ASP B 2 77 ? -7.302 28.444 -36.804 1.00 19.41 77 ASP H C 1
ATOM 2164 O O . ASP B 2 77 ? -7.442 29.578 -37.319 1.00 20.58 77 ASP H O 1
ATOM 2169 N N . LEU B 2 78 ? -7.830 27.328 -37.297 1.00 19.37 78 LEU H N 1
ATOM 2170 C CA . LEU B 2 78 ? -8.767 27.252 -38.437 1.00 16.45 78 LEU H CA 1
ATOM 2171 C C . LEU B 2 78 ? -9.970 26.421 -37.969 1.00 16.92 78 LEU H C 1
ATOM 2172 O O . LEU B 2 78 ? -9.825 25.215 -37.690 1.00 19.49 78 LEU H O 1
ATOM 2177 N N . LYS B 2 79 ? -11.113 27.072 -37.847 1.00 19.25 79 LYS H N 1
ATOM 2178 C CA . LYS B 2 79 ? -12.382 26.401 -37.562 1.00 20.90 79 LYS H CA 1
ATOM 2179 C C . LYS B 2 79 ? -13.116 26.164 -38.889 1.00 19.01 79 LYS H C 1
ATOM 2180 O O . LYS B 2 79 ? -13.313 27.117 -39.656 1.00 19.17 79 LYS H O 1
ATOM 2186 N N . ILE B 2 80 ? -13.504 24.913 -39.116 1.00 16.08 80 ILE H N 1
ATOM 2187 C CA . ILE B 2 80 ? -14.425 24.529 -40.207 1.00 18.33 80 ILE H CA 1
ATOM 2188 C C . ILE B 2 80 ? -15.832 24.551 -39.621 1.00 19.14 80 ILE H C 1
ATOM 2189 O O . ILE B 2 80 ? -16.127 23.731 -38.750 1.00 23.34 80 ILE H O 1
ATOM 2194 N N . THR B 2 81 ? -16.635 25.520 -40.019 1.00 19.11 81 THR H N 1
ATOM 2195 C CA . THR B 2 81 ? -17.876 25.869 -39.280 1.00 23.44 81 THR H CA 1
ATOM 2196 C C . THR B 2 81 ? -18.932 24.775 -39.492 1.00 20.35 81 THR H C 1
ATOM 2197 O O . THR B 2 81 ? -19.640 24.453 -38.540 1.00 24.39 81 THR H O 1
ATOM 2201 N N . SER B 2 82 ? -19.038 24.203 -40.691 1.00 22.20 82 SER H N 1
ATOM 2202 C CA . SER B 2 82 ? -20.043 23.150 -40.959 1.00 21.89 82 SER H CA 1
ATOM 2203 C C . SER B 2 82 ? -19.511 22.210 -42.013 1.00 21.16 82 SER H C 1
ATOM 2204 O O . SER B 2 82 ? -19.843 22.340 -43.197 1.00 23.15 82 SER H O 1
ATOM 2207 N N . PRO B 2 83 ? -18.627 21.264 -41.618 1.00 21.54 83 PRO H N 1
ATOM 2208 C CA . PRO B 2 83 ? -17.968 20.429 -42.620 1.00 20.83 83 PRO H CA 1
ATOM 2209 C C . PRO B 2 83 ? -18.922 19.617 -43.502 1.00 21.86 83 PRO H C 1
ATOM 2210 O O . PRO B 2 83 ? -19.940 19.093 -42.998 1.00 24.74 83 PRO H O 1
ATOM 2214 N N . THR B 2 84 ? -18.535 19.495 -44.767 1.00 22.08 84 THR H N 1
ATOM 2215 C CA . THR B 2 84 ? -19.169 18.626 -45.776 1.00 25.64 84 THR H CA 1
ATOM 2216 C C . THR B 2 84 ? -18.168 17.554 -46.206 1.00 23.86 84 THR H C 1
ATOM 2217 O O . THR B 2 84 ? -16.969 17.694 -45.926 1.00 22.12 84 THR H O 1
ATOM 2221 N N . THR B 2 85 ? -18.667 16.567 -46.940 1.00 26.36 85 THR H N 1
ATOM 2222 C CA . THR B 2 85 ? -17.874 15.515 -47.600 1.00 26.88 85 THR H CA 1
ATOM 2223 C C . THR B 2 85 ? -16.725 16.204 -48.331 1.00 25.58 85 THR H C 1
ATOM 2224 O O . THR B 2 85 ? -15.617 15.680 -48.274 1.00 25.26 85 THR H O 1
ATOM 2228 N N . GLU B 2 86 ? -17.022 17.320 -49.000 1.00 24.63 86 GLU H N 1
ATOM 2229 C CA . GLU B 2 86 ? -16.105 18.057 -49.904 1.00 30.73 86 GLU H CA 1
ATOM 2230 C C . GLU B 2 86 ? -15.000 18.738 -49.093 1.00 23.90 86 GLU H C 1
ATOM 2231 O O . GLU B 2 86 ? -14.067 19.274 -49.731 1.00 26.08 86 GLU H O 1
ATOM 2237 N N . ASP B 2 87 ? -15.104 18.783 -47.769 1.00 19.25 87 ASP H N 1
ATOM 2238 C CA . ASP B 2 87 ? -14.037 19.382 -46.928 1.00 19.12 87 ASP H CA 1
ATOM 2239 C C . ASP B 2 87 ? -12.999 18.324 -46.531 1.00 19.54 87 ASP H C 1
ATOM 2240 O O . ASP B 2 87 ? -12.049 18.677 -45.810 1.00 18.78 87 ASP H O 1
ATOM 2245 N N . THR B 2 88 ? -13.183 17.063 -46.932 1.00 18.12 88 THR H N 1
ATOM 2246 C CA . THR B 2 88 ? -12.175 15.994 -46.694 1.00 16.85 88 THR H CA 1
ATOM 2247 C C . THR B 2 88 ? -10.892 16.413 -47.409 1.00 18.02 88 THR H C 1
ATOM 2248 O O . THR B 2 88 ? -10.934 16.639 -48.620 1.00 19.45 88 THR H O 1
ATOM 2252 N N . ALA B 2 89 ? -9.808 16.590 -46.650 1.00 15.82 89 ALA H N 1
ATOM 2253 C CA . ALA B 2 89 ? -8.550 17.076 -47.229 1.00 16.10 89 ALA H CA 1
ATOM 2254 C C . ALA B 2 89 ? -7.442 17.033 -46.198 1.00 17.02 89 ALA H C 1
ATOM 2255 O O . ALA B 2 89 ? -7.722 16.950 -45.013 1.00 15.94 89 ALA H O 1
ATOM 2257 N N . THR B 2 90 ? -6.203 17.159 -46.676 1.00 14.75 90 THR H N 1
ATOM 2258 C CA . THR B 2 90 ? -5.074 17.550 -45.820 1.00 15.27 90 THR H CA 1
ATOM 2259 C C . THR B 2 90 ? -5.047 19.065 -45.729 1.00 14.61 90 THR H C 1
ATOM 2260 O O . THR B 2 90 ? -5.118 19.718 -46.746 1.00 14.88 90 THR H O 1
ATOM 2264 N N . TYR B 2 91 ? -4.971 19.573 -44.505 1.00 14.07 91 TYR H N 1
ATOM 2265 C CA . TYR B 2 91 ? -4.869 21.004 -44.178 1.00 15.83 91 TYR H CA 1
ATOM 2266 C C . TYR B 2 91 ? -3.424 21.263 -43.758 1.00 14.35 91 TYR H C 1
ATOM 2267 O O . TYR B 2 91 ? -2.923 20.616 -42.825 1.00 17.27 91 TYR H O 1
ATOM 2276 N N . PHE B 2 92 ? -2.823 22.241 -44.413 1.00 13.96 92 PHE H N 1
ATOM 2277 C CA . PHE B 2 92 ? -1.446 22.690 -44.140 1.00 15.14 92 PHE H CA 1
ATOM 2278 C C . PHE B 2 92 ? -1.488 24.091 -43.558 1.00 16.33 92 PHE H C 1
ATOM 2279 O O . PHE B 2 92 ? -2.248 24.958 -43.992 1.00 15.44 92 PHE H O 1
ATOM 2287 N N . CYS B 2 93 ? -0.603 24.328 -42.615 1.00 16.62 93 CYS H N 1
ATOM 2288 C CA A CYS B 2 93 ? -0.275 25.730 -42.277 0.60 17.72 93 CYS H CA 1
ATOM 2289 C CA B CYS B 2 93 ? -0.223 25.682 -42.167 0.40 16.53 93 CYS H CA 1
ATOM 2290 C C . CYS B 2 93 ? 1.145 26.036 -42.754 1.00 16.25 93 CYS H C 1
ATOM 2291 O O . CYS B 2 93 ? 1.966 25.115 -42.864 1.00 17.99 93 CYS H O 1
ATOM 2296 N N . ALA B 2 94 ? 1.354 27.294 -43.114 1.00 17.08 94 ALA H N 1
ATOM 2297 C CA . ALA B 2 94 ? 2.633 27.737 -43.704 1.00 17.83 94 ALA H CA 1
ATOM 2298 C C . ALA B 2 94 ? 2.992 29.117 -43.141 1.00 18.75 94 ALA H C 1
ATOM 2299 O O . ALA B 2 94 ? 2.064 29.920 -42.857 1.00 20.23 94 ALA H O 1
ATOM 2301 N N . ALA B 2 95 ? 4.281 29.349 -42.926 1.00 20.06 95 ALA H N 1
ATOM 2302 C CA . ALA B 2 95 ? 4.811 30.636 -42.442 1.00 23.16 95 ALA H CA 1
ATOM 2303 C C . ALA B 2 95 ? 5.523 31.352 -43.580 1.00 20.47 95 ALA H C 1
ATOM 2304 O O . ALA B 2 95 ? 6.263 30.674 -44.345 1.00 21.31 95 ALA H O 1
ATOM 2306 N N . GLY B 2 96 ? 5.332 32.671 -43.680 1.00 18.57 96 GLY H N 1
ATOM 2307 C CA . GLY B 2 96 ? 6.073 33.511 -44.631 1.00 21.89 96 GLY H CA 1
ATOM 2308 C C . GLY B 2 96 ? 5.195 33.946 -45.772 1.00 19.37 96 GLY H C 1
ATOM 2309 O O . GLY B 2 96 ? 4.219 33.264 -46.079 1.00 19.57 96 GLY H O 1
ATOM 2310 N N . SER B 2 97 ? 5.501 35.097 -46.337 1.00 20.10 97 SER H N 1
ATOM 2311 C CA . SER B 2 97 ? 4.690 35.764 -47.377 1.00 19.76 97 SER H CA 1
ATOM 2312 C C . SER B 2 97 ? 4.669 34.888 -48.633 1.00 20.59 97 SER H C 1
ATOM 2313 O O . SER B 2 97 ? 3.790 35.084 -49.475 1.00 20.42 97 SER H O 1
ATOM 2316 N N . TRP B 2 98 ? 5.644 33.983 -48.770 1.00 19.05 98 TRP H N 1
ATOM 2317 C CA . TRP B 2 98 ? 5.793 33.152 -49.982 1.00 19.21 98 TRP H CA 1
ATOM 2318 C C . TRP B 2 98 ? 5.522 31.681 -49.649 1.00 19.76 98 TRP H C 1
ATOM 2319 O O . TRP B 2 98 ? 5.940 30.834 -50.425 1.00 20.88 98 TRP H O 1
ATOM 2330 N N . TYR B 2 99 ? 4.829 31.396 -48.548 1.00 18.75 99 TYR H N 1
ATOM 2331 C CA . TYR B 2 99 ? 4.663 30.011 -48.027 1.00 17.47 99 TYR H CA 1
ATOM 2332 C C . TYR B 2 99 ? 6.040 29.347 -47.895 1.00 18.00 99 TYR H C 1
ATOM 2333 O O . TYR B 2 99 ? 6.334 28.283 -48.516 1.00 18.28 99 TYR H O 1
ATOM 2342 N N . ASN B 2 100 ? 6.934 29.989 -47.147 1.00 18.79 100 ASN H N 1
ATOM 2343 C CA . ASN B 2 100 ? 8.355 29.597 -47.090 1.00 20.99 100 ASN H CA 1
ATOM 2344 C C . ASN B 2 100 ? 8.541 28.292 -46.306 1.00 20.33 100 ASN H C 1
ATOM 2345 O O . ASN B 2 100 ? 9.456 27.509 -46.673 1.00 21.98 100 ASN H O 1
ATOM 2350 N N . MET B 2 101 ? 7.759 28.099 -45.239 1.00 20.02 101 MET H N 1
ATOM 2351 C CA . MET B 2 101 ? 7.877 26.975 -44.274 1.00 19.67 101 MET H CA 1
ATOM 2352 C C . MET B 2 101 ? 6.493 26.341 -44.128 1.00 23.88 101 MET H C 1
ATOM 2353 O O . MET B 2 101 ? 5.562 27.050 -43.721 1.00 23.06 101 MET H O 1
ATOM 2358 N N . TRP B 2 102 ? 6.394 25.049 -44.410 1.00 21.76 102 TRP H N 1
ATOM 2359 C CA . TRP B 2 102 ? 5.128 24.275 -44.376 1.00 19.26 102 TRP H CA 1
ATOM 2360 C C . TRP B 2 102 ? 5.205 23.253 -43.258 1.00 19.37 102 TRP H C 1
ATOM 2361 O O . TRP B 2 102 ? 6.314 22.714 -43.030 1.00 20.77 102 TRP H O 1
ATOM 2372 N N . GLY B 2 103 ? 4.064 22.979 -42.639 1.00 18.69 103 GLY H N 1
ATOM 2373 C CA . GLY B 2 103 ? 3.865 21.825 -41.771 1.00 17.03 103 GLY H CA 1
ATOM 2374 C C . GLY B 2 103 ? 3.671 20.560 -42.604 1.00 17.12 103 GLY H C 1
ATOM 2375 O O . GLY B 2 103 ? 3.536 20.632 -43.829 1.00 18.16 103 GLY H O 1
ATOM 2376 N N . PRO B 2 104 ? 3.657 19.381 -41.947 1.00 18.37 104 PRO H N 1
ATOM 2377 C CA . PRO B 2 104 ? 3.449 18.095 -42.613 1.00 19.73 104 PRO H CA 1
ATOM 2378 C C . PRO B 2 104 ? 2.012 17.885 -43.077 1.00 20.04 104 PRO H C 1
ATOM 2379 O O . PRO B 2 104 ? 1.766 17.014 -43.912 1.00 20.91 104 PRO H O 1
ATOM 2383 N N . GLY B 2 105 ? 1.112 18.681 -42.518 1.00 18.31 105 GLY H N 1
ATOM 2384 C CA . GLY B 2 105 ? -0.325 18.591 -42.808 1.00 18.49 105 GLY H CA 1
ATOM 2385 C C . GLY B 2 105 ? -1.058 17.735 -41.798 1.00 18.33 105 GLY H C 1
ATOM 2386 O O . GLY B 2 105 ? -0.447 16.876 -41.152 1.00 22.35 105 GLY H O 1
ATOM 2387 N N . THR B 2 106 ? -2.344 18.015 -41.611 1.00 18.69 106 THR H N 1
ATOM 2388 C CA . THR B 2 106 ? -3.235 17.207 -40.740 1.00 19.50 106 THR H CA 1
ATOM 2389 C C . THR B 2 106 ? -4.462 16.830 -41.582 1.00 19.32 106 THR H C 1
ATOM 2390 O O . THR B 2 106 ? -4.920 17.668 -42.383 1.00 17.35 106 THR H O 1
ATOM 2394 N N . LEU B 2 107 ? -4.905 15.592 -41.491 1.00 16.77 107 LEU H N 1
ATOM 2395 C CA . LEU B 2 107 ? -5.977 15.101 -42.366 1.00 18.96 107 LEU H CA 1
ATOM 2396 C C . LEU B 2 107 ? -7.308 15.220 -41.643 1.00 20.76 107 LEU H C 1
ATOM 2397 O O . LEU B 2 107 ? -7.442 14.717 -40.507 1.00 20.39 107 LEU H O 1
ATOM 2402 N N . VAL B 2 108 ? -8.249 15.850 -42.341 1.00 19.99 108 VAL H N 1
ATOM 2403 C CA . VAL B 2 108 ? -9.680 15.926 -41.959 1.00 19.67 108 VAL H CA 1
ATOM 2404 C C . VAL B 2 108 ? -10.446 14.951 -42.825 1.00 17.33 108 VAL H C 1
ATOM 2405 O O . VAL B 2 108 ? -10.351 15.037 -44.056 1.00 18.56 108 VAL H O 1
ATOM 2409 N N . THR B 2 109 ? -11.188 14.058 -42.167 1.00 19.41 109 THR H N 1
ATOM 2410 C CA . THR B 2 109 ? -12.059 13.085 -42.853 1.00 21.00 109 THR H CA 1
ATOM 2411 C C . THR B 2 109 ? -13.491 13.413 -42.448 1.00 19.78 109 THR H C 1
ATOM 2412 O O . THR B 2 109 ? -13.761 13.351 -41.252 1.00 22.79 109 THR H O 1
ATOM 2416 N N . VAL B 2 110 ? -14.323 13.792 -43.412 1.00 20.28 110 VAL H N 1
ATOM 2417 C CA . VAL B 2 110 ? -15.754 14.102 -43.167 1.00 21.21 110 VAL H CA 1
ATOM 2418 C C . VAL B 2 110 ? -16.566 12.966 -43.782 1.00 23.70 110 VAL H C 1
ATOM 2419 O O . VAL B 2 110 ? -16.686 12.892 -45.027 1.00 26.38 110 VAL H O 1
ATOM 2423 N N . SER B 2 111 ? -17.080 12.103 -42.926 1.00 23.60 111 SER H N 1
ATOM 2424 C CA . SER B 2 111 ? -17.898 10.941 -43.355 1.00 27.90 111 SER H CA 1
ATOM 2425 C C . SER B 2 111 ? -18.649 10.312 -42.178 1.00 28.23 111 SER H C 1
ATOM 2426 O O . SER B 2 111 ? -18.427 10.710 -41.034 1.00 27.94 111 SER H O 1
ATOM 2429 N N . SER B 2 112 ? -19.548 9.369 -42.491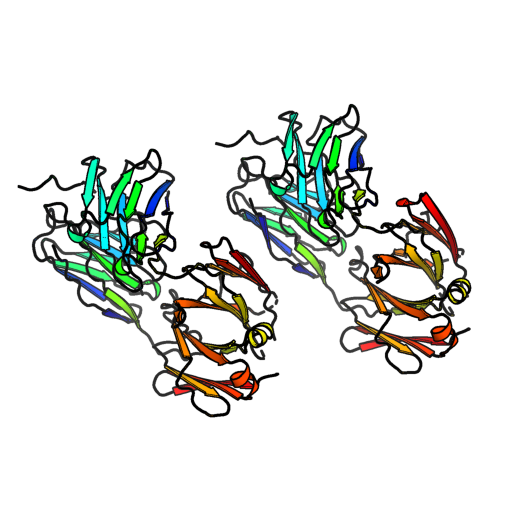 1.00 29.09 112 SER H N 1
ATOM 2430 C CA . SER B 2 112 ? -20.403 8.657 -41.501 1.00 35.96 112 SER H CA 1
ATOM 2431 C C . SER B 2 112 ? -19.705 7.461 -40.816 1.00 37.95 112 SER H C 1
ATOM 2432 O O . SER B 2 112 ? -20.326 6.881 -39.880 1.00 50.05 112 SER H O 1
ATOM 2435 N N . GLY B 2 113 ? -18.477 7.092 -41.196 1.00 33.11 113 GLY H N 1
ATOM 2436 C CA . GLY B 2 113 ? -17.826 5.869 -40.656 1.00 35.11 113 GLY H CA 1
ATOM 2437 C C . GLY B 2 113 ? -17.480 5.940 -39.161 1.00 28.61 113 GLY H C 1
ATOM 2438 O O . GLY B 2 113 ? -17.525 7.016 -38.569 1.00 34.66 113 GLY H O 1
ATOM 2439 N N . GLN B 2 114 ? -17.188 4.800 -38.531 1.00 27.95 114 GLN H N 1
ATOM 2440 C CA . GLN B 2 114 ? -16.640 4.746 -37.150 1.00 29.82 114 GLN H CA 1
ATOM 2441 C C . GLN B 2 114 ? -15.164 4.399 -37.259 1.00 27.09 114 GLN H C 1
ATOM 2442 O O . GLN B 2 114 ? -14.778 3.700 -38.190 1.00 28.17 114 GLN H O 1
ATOM 2448 N N . PRO B 2 115 ? -14.308 4.892 -36.338 1.00 27.15 115 PRO H N 1
ATOM 2449 C CA . PRO B 2 115 ? -12.889 4.557 -36.393 1.00 27.62 115 PRO H CA 1
ATOM 2450 C C . PRO B 2 115 ? -12.697 3.036 -36.329 1.00 27.43 115 PRO H C 1
ATOM 2451 O O . PRO B 2 115 ? -13.425 2.348 -35.642 1.00 31.79 115 PRO H O 1
ATOM 2455 N N . LYS B 2 116 ? -11.691 2.522 -37.032 1.00 27.18 116 LYS H N 1
ATOM 2456 C CA . LYS B 2 116 ? -11.339 1.080 -36.972 1.00 22.68 116 LYS H CA 1
ATOM 2457 C C . LYS B 2 116 ? -9.820 0.954 -37.052 1.00 23.93 116 LYS H C 1
ATOM 2458 O O . LYS B 2 116 ? -9.223 1.525 -37.993 1.00 24.15 116 LYS H O 1
ATOM 2464 N N . ALA B 2 117 ? -9.229 0.253 -36.085 1.00 19.97 117 ALA H N 1
ATOM 2465 C CA . ALA B 2 117 ? -7.795 -0.080 -36.118 1.00 19.73 117 ALA H CA 1
ATOM 2466 C C . ALA B 2 117 ? -7.560 -1.146 -37.192 1.00 20.35 117 ALA H C 1
ATOM 2467 O O . ALA B 2 117 ? -8.373 -2.034 -37.434 1.00 21.66 117 ALA H O 1
ATOM 2469 N N . PRO B 2 118 ? -6.383 -1.113 -37.836 1.00 21.12 118 PRO H N 1
ATOM 2470 C CA . PRO B 2 118 ? -6.033 -2.120 -38.822 1.00 20.68 118 PRO H CA 1
ATOM 2471 C C . PRO B 2 118 ? -5.684 -3.447 -38.153 1.00 19.66 118 PRO H C 1
ATOM 2472 O O . PRO B 2 118 ? -5.262 -3.446 -36.951 1.00 21.88 118 PRO H O 1
ATOM 2476 N N . SER B 2 119 ? -5.871 -4.520 -38.928 1.00 20.84 119 SER H N 1
ATOM 2477 C CA . SER B 2 119 ? -5.245 -5.840 -38.731 1.00 21.94 119 SER H CA 1
ATOM 2478 C C . SER B 2 119 ? -3.970 -5.860 -39.557 1.00 19.16 119 SER H C 1
ATOM 2479 O O . SER B 2 119 ? -3.961 -5.271 -40.664 1.00 21.92 119 SER H O 1
ATOM 2482 N N . VAL B 2 120 ? -2.919 -6.461 -39.017 1.00 18.63 120 VAL H N 1
ATOM 2483 C CA . VAL B 2 120 ? -1.604 -6.487 -39.698 1.00 16.33 120 VAL H CA 1
ATOM 2484 C C . VAL B 2 120 ? -1.200 -7.939 -39.898 1.00 18.92 120 VAL H C 1
ATOM 2485 O O . VAL B 2 120 ? -1.203 -8.704 -38.920 1.00 21.85 120 VAL H O 1
ATOM 2489 N N . PHE B 2 121 ? -0.951 -8.303 -41.142 1.00 18.46 121 PHE H N 1
ATOM 2490 C CA . PHE B 2 121 ? -0.613 -9.683 -41.526 1.00 21.09 121 PHE H CA 1
ATOM 2491 C C . PHE B 2 121 ? 0.779 -9.728 -42.142 1.00 18.36 121 PHE H C 1
ATOM 2492 O O . PHE B 2 121 ? 1.116 -8.926 -43.010 1.00 18.68 121 PHE H O 1
ATOM 2500 N N . PRO B 2 122 ? 1.579 -10.745 -41.782 1.00 20.71 122 PRO H N 1
ATOM 2501 C CA . PRO B 2 122 ? 2.918 -10.899 -42.346 1.00 20.95 122 PRO H CA 1
ATOM 2502 C C . PRO B 2 122 ? 2.843 -11.362 -43.812 1.00 22.01 122 PRO H C 1
ATOM 2503 O O . PRO B 2 122 ? 1.966 -12.102 -44.144 1.00 22.26 122 PRO H O 1
ATOM 2507 N N . LEU B 2 123 ? 3.728 -10.838 -44.640 1.00 21.13 123 LEU H N 1
ATOM 2508 C CA . LEU B 2 123 ? 3.901 -11.183 -46.068 1.00 21.30 123 LEU H CA 1
ATOM 2509 C C . LEU B 2 123 ? 5.245 -11.891 -46.234 1.00 22.72 123 LEU H C 1
ATOM 2510 O O . LEU B 2 123 ? 6.261 -11.266 -46.027 1.00 19.75 123 LEU H O 1
ATOM 2515 N N . ALA B 2 124 ? 5.237 -13.161 -46.596 1.00 24.00 124 ALA H N 1
ATOM 2516 C CA . ALA B 2 124 ? 6.480 -13.918 -46.858 1.00 26.31 124 ALA H CA 1
ATOM 2517 C C . ALA B 2 124 ? 6.268 -14.807 -48.073 1.00 28.36 124 ALA H C 1
ATOM 2518 O O . ALA B 2 124 ? 5.224 -15.447 -48.190 1.00 27.55 124 ALA H O 1
ATOM 2520 N N . PRO B 2 125 ? 7.273 -14.894 -48.962 1.00 30.39 125 PRO H N 1
ATOM 2521 C CA . PRO B 2 125 ? 7.176 -15.727 -50.148 1.00 39.73 125 PRO H CA 1
ATOM 2522 C C . PRO B 2 125 ? 7.065 -17.199 -49.733 1.00 38.02 125 PRO H C 1
ATOM 2523 O O . PRO B 2 125 ? 7.698 -17.568 -48.772 1.00 37.21 125 PRO H O 1
ATOM 2527 N N . CYS B 2 126 ? 6.250 -17.965 -50.463 1.00 39.51 126 CYS H N 1
ATOM 2528 C CA . CYS B 2 126 ? 6.078 -19.443 -50.353 1.00 44.73 126 CYS H CA 1
ATOM 2529 C C . CYS B 2 126 ? 7.441 -20.142 -50.323 1.00 43.90 126 CYS H C 1
ATOM 2530 O O . CYS B 2 126 ? 8.106 -20.141 -51.392 1.00 52.32 126 CYS H O 1
ATOM 2533 N N . MET B 2 135 ? 16.164 -11.536 -49.946 1.00 54.85 135 MET H N 1
ATOM 2534 C CA . MET B 2 135 ? 14.746 -11.909 -49.664 1.00 47.15 135 MET H CA 1
ATOM 2535 C C . MET B 2 135 ? 13.896 -10.646 -49.407 1.00 34.72 135 MET H C 1
ATOM 2536 O O . MET B 2 135 ? 14.419 -9.619 -48.907 1.00 33.59 135 MET H O 1
ATOM 2541 N N . THR B 2 136 ? 12.619 -10.698 -49.764 1.00 30.32 136 THR H N 1
ATOM 2542 C CA . THR B 2 136 ? 11.666 -9.590 -49.528 1.00 27.40 136 THR H CA 1
ATOM 2543 C C . THR B 2 136 ? 10.557 -10.090 -48.605 1.00 25.31 136 THR H C 1
ATOM 2544 O O . THR B 2 136 ? 9.934 -11.137 -48.888 1.00 26.75 136 THR H O 1
ATOM 2548 N N . LEU B 2 137 ? 10.321 -9.341 -47.540 1.00 21.93 137 LEU H N 1
ATOM 2549 C CA . LEU B 2 137 ? 9.284 -9.608 -46.519 1.00 21.10 137 LEU H CA 1
ATOM 2550 C C . LEU B 2 137 ? 8.407 -8.354 -46.425 1.00 20.39 137 LEU H C 1
ATOM 2551 O O . LEU B 2 137 ? 8.841 -7.244 -46.837 1.00 22.30 137 LEU H O 1
ATOM 2556 N N . GLY B 2 138 ? 7.221 -8.497 -45.849 1.00 19.64 138 GLY H N 1
ATOM 2557 C CA . GLY B 2 138 ? 6.345 -7.322 -45.750 1.00 18.10 138 GLY H CA 1
ATOM 2558 C C . GLY B 2 138 ? 5.271 -7.459 -44.713 1.00 19.27 138 GLY H C 1
ATOM 2559 O O . GLY B 2 138 ? 5.170 -8.515 -44.023 1.00 18.65 138 GLY H O 1
ATOM 2560 N N . CYS B 2 139 ? 4.420 -6.447 -44.694 1.00 17.71 139 CYS H N 1
ATOM 2561 C CA . CYS B 2 139 ? 3.231 -6.400 -43.803 1.00 17.90 139 CYS H CA 1
ATOM 2562 C C . CYS B 2 139 ? 2.079 -5.849 -44.607 1.00 16.94 139 CYS H C 1
ATOM 2563 O O . CYS B 2 139 ? 2.275 -4.816 -45.264 1.00 17.68 139 CYS H O 1
ATOM 2566 N N . LEU B 2 140 ? 0.939 -6.542 -44.529 1.00 18.59 140 LEU H N 1
ATOM 2567 C CA . LEU B 2 140 ? -0.356 -6.078 -45.048 1.00 17.17 140 LEU H CA 1
ATOM 2568 C C . LEU B 2 140 ? -1.098 -5.414 -43.910 1.00 19.09 140 LEU H C 1
ATOM 2569 O O . LEU B 2 140 ? -1.279 -6.052 -42.853 1.00 18.84 140 LEU H O 1
ATOM 2574 N N . VAL B 2 141 ? -1.499 -4.169 -44.140 1.00 17.68 141 VAL H N 1
ATOM 2575 C CA . VAL B 2 141 ? -2.198 -3.347 -43.106 1.00 16.06 141 VAL H CA 1
ATOM 2576 C C . VAL B 2 141 ? -3.627 -3.178 -43.612 1.00 18.77 141 VAL H C 1
ATOM 2577 O O . VAL B 2 141 ? -3.830 -2.442 -44.557 1.00 22.64 141 VAL H O 1
ATOM 2581 N N . LYS B 2 142 ? -4.560 -3.955 -43.066 1.00 19.70 142 LYS H N 1
ATOM 2582 C CA . LYS B 2 142 ? -5.886 -4.159 -43.698 1.00 21.86 142 LYS H CA 1
ATOM 2583 C C . LYS B 2 142 ? -6.994 -3.607 -42.791 1.00 21.74 142 LYS H C 1
ATOM 2584 O O . LYS B 2 142 ? -6.993 -3.912 -41.588 1.00 22.13 142 LYS H O 1
ATOM 2590 N N . GLY B 2 143 ? -7.906 -2.832 -43.373 1.00 23.36 143 GLY H N 1
ATOM 2591 C CA . GLY B 2 143 ? -9.211 -2.489 -42.766 1.00 24.26 143 GLY H CA 1
ATOM 2592 C C . GLY B 2 143 ? -9.132 -1.426 -41.683 1.00 25.44 143 GLY H C 1
ATOM 2593 O O . GLY B 2 143 ? -9.635 -1.687 -40.586 1.00 31.85 143 GLY H O 1
ATOM 2594 N N . TYR B 2 144 ? -8.603 -0.232 -41.973 1.00 20.83 144 TYR H N 1
ATOM 2595 C CA . TYR B 2 144 ? -8.580 0.880 -40.987 1.00 20.32 144 TYR H CA 1
ATOM 2596 C C . TYR B 2 144 ? -9.370 2.083 -41.497 1.00 20.52 144 TYR H C 1
ATOM 2597 O O . TYR B 2 144 ? -9.622 2.170 -42.681 1.00 23.06 144 TYR H O 1
ATOM 2606 N N . LEU B 2 145 ? -9.725 2.968 -40.557 1.00 22.29 145 LEU H N 1
ATOM 2607 C CA . LEU B 2 145 ? -10.403 4.259 -40.803 1.00 23.85 145 LEU H CA 1
ATOM 2608 C C . LEU B 2 145 ? -10.299 5.111 -39.547 1.00 23.21 145 LEU H C 1
ATOM 2609 O O . LEU B 2 145 ? -10.403 4.583 -38.454 1.00 25.87 145 LEU H O 1
ATOM 2614 N N . PRO B 2 146 ? -10.016 6.426 -39.652 1.00 24.00 146 PRO H N 1
ATOM 2615 C CA . PRO B 2 146 ? -9.647 7.067 -40.914 1.00 25.93 146 PRO H CA 1
ATOM 2616 C C . PRO B 2 146 ? -8.182 6.800 -41.280 1.00 26.03 146 PRO H C 1
ATOM 2617 O O . PRO B 2 146 ? -7.471 6.197 -40.487 1.00 22.69 146 PRO H O 1
ATOM 2621 N N . GLU B 2 147 ? -7.746 7.331 -42.421 1.00 22.75 147 GLU H N 1
ATOM 2622 C CA . GLU B 2 147 ? -6.298 7.493 -42.715 1.00 24.11 147 GLU H CA 1
ATOM 2623 C C . GLU B 2 147 ? -5.763 8.533 -41.729 1.00 23.53 147 GLU H C 1
ATOM 2624 O O . GLU B 2 147 ? -6.538 9.345 -41.218 1.00 26.04 147 GLU H O 1
ATOM 2630 N N . PRO B 2 148 ? -4.443 8.600 -41.451 1.00 22.78 148 PRO H N 1
ATOM 2631 C CA . PRO B 2 148 ? -3.466 7.639 -41.957 1.00 24.51 148 PRO H CA 1
ATOM 2632 C C . PRO B 2 148 ? -3.084 6.500 -41.002 1.00 23.04 148 PRO H C 1
ATOM 2633 O O . PRO B 2 148 ? -3.499 6.482 -39.841 1.00 24.55 148 PRO H O 1
ATOM 2637 N N . VAL B 2 149 ? -2.265 5.584 -41.505 1.00 23.07 149 VAL H N 1
ATOM 2638 C CA . VAL B 2 149 ? -1.380 4.715 -40.688 1.00 21.01 149 VAL H CA 1
ATOM 2639 C C . VAL B 2 149 ? 0.048 5.098 -41.049 1.00 25.05 149 VAL H C 1
ATOM 2640 O O . VAL B 2 149 ? 0.272 5.491 -42.210 1.00 28.15 149 VAL H O 1
ATOM 2644 N N . THR B 2 150 ? 0.970 4.950 -40.098 1.00 24.03 150 THR H N 1
ATOM 2645 C CA . THR B 2 150 ? 2.422 5.019 -40.370 1.00 26.14 150 THR H CA 1
ATOM 2646 C C . THR B 2 150 ? 2.988 3.616 -40.222 1.00 21.42 150 THR H C 1
ATOM 2647 O O . THR B 2 150 ? 2.561 2.867 -39.334 1.00 25.18 150 THR H O 1
ATOM 2651 N N . VAL B 2 151 ? 3.898 3.265 -41.094 1.00 21.31 151 VAL H N 1
ATOM 2652 C CA . VAL B 2 151 ? 4.608 1.972 -41.071 1.00 20.69 151 VAL H CA 1
ATOM 2653 C C . VAL B 2 151 ? 6.098 2.271 -40.969 1.00 21.12 151 VAL H C 1
ATOM 2654 O O . VAL B 2 151 ? 6.645 3.073 -41.789 1.00 20.05 151 VAL H O 1
ATOM 2658 N N . THR B 2 152 ? 6.735 1.644 -39.999 1.00 21.91 152 THR H N 1
ATOM 2659 C CA . THR B 2 152 ? 8.210 1.641 -39.893 1.00 20.26 152 THR H CA 1
ATOM 2660 C C . THR B 2 152 ? 8.669 0.188 -39.822 1.00 20.96 152 THR H C 1
ATOM 2661 O O . THR B 2 152 ? 7.824 -0.714 -39.618 1.00 21.33 152 THR H O 1
ATOM 2665 N N . TRP B 2 153 ? 9.970 -0.033 -39.977 1.00 22.21 153 TRP H N 1
ATOM 2666 C CA . TRP B 2 153 ? 10.615 -1.358 -39.879 1.00 21.18 153 TRP H CA 1
ATOM 2667 C C . TRP B 2 153 ? 11.715 -1.274 -38.826 1.00 23.91 153 TRP H C 1
ATOM 2668 O O . TRP B 2 153 ? 12.453 -0.228 -38.784 1.00 25.65 153 TRP H O 1
ATOM 2679 N N . ASN B 2 154 ? 11.778 -2.294 -37.963 1.00 24.32 154 ASN H N 1
ATOM 2680 C CA . ASN B 2 154 ? 12.749 -2.333 -36.837 1.00 28.78 154 ASN H CA 1
ATOM 2681 C C . ASN B 2 154 ? 12.748 -0.965 -36.143 1.00 34.73 154 ASN H C 1
ATOM 2682 O O . ASN B 2 154 ? 13.837 -0.420 -35.922 1.00 37.26 154 ASN H O 1
ATOM 2687 N N . SER B 2 155 ? 11.558 -0.437 -35.838 1.00 30.11 155 SER H N 1
ATOM 2688 C CA . SER B 2 155 ? 11.318 0.764 -35.001 1.00 35.61 155 SER H CA 1
ATOM 2689 C C . SER B 2 155 ? 11.933 2.010 -35.646 1.00 36.62 155 SER H C 1
ATOM 2690 O O . SER B 2 155 ? 12.414 2.884 -34.893 1.00 45.88 155 SER H O 1
ATOM 2693 N N . GLY B 2 156 ? 11.936 2.094 -36.977 1.00 35.08 156 GLY H N 1
ATOM 2694 C CA . GLY B 2 156 ? 12.459 3.270 -37.699 1.00 36.45 156 GLY H CA 1
ATOM 2695 C C . GLY B 2 156 ? 13.927 3.141 -38.078 1.00 32.66 156 GLY H C 1
ATOM 2696 O O . GLY B 2 156 ? 14.402 4.023 -38.815 1.00 44.01 156 GLY H O 1
ATOM 2697 N N . THR B 2 157 ? 14.621 2.082 -37.641 1.00 33.24 157 THR H N 1
ATOM 2698 C CA . THR B 2 157 ? 16.079 1.882 -37.881 1.00 33.98 157 THR H CA 1
ATOM 2699 C C . THR B 2 157 ? 16.323 1.277 -39.265 1.00 36.53 157 THR H C 1
ATOM 2700 O O . THR B 2 157 ? 17.453 1.405 -39.749 1.00 40.36 157 THR H O 1
ATOM 2704 N N . LEU B 2 158 ? 15.321 0.631 -39.867 1.00 32.64 158 LEU H N 1
ATOM 2705 C CA . LEU B 2 158 ? 15.473 0.009 -41.208 1.00 32.51 158 LEU H CA 1
ATOM 2706 C C . LEU B 2 158 ? 14.637 0.816 -42.210 1.00 29.41 158 LEU H C 1
ATOM 2707 O O . LEU B 2 158 ? 13.431 0.794 -42.099 1.00 28.12 158 LEU H O 1
ATOM 2712 N N . THR B 2 159 ? 15.301 1.562 -43.104 1.00 31.97 159 THR H N 1
ATOM 2713 C CA . THR B 2 159 ? 14.691 2.465 -44.124 1.00 30.77 159 THR H CA 1
ATOM 2714 C C . THR B 2 159 ? 15.142 2.070 -45.531 1.00 30.43 159 THR H C 1
ATOM 2715 O O . THR B 2 159 ? 14.355 2.247 -46.482 1.00 29.01 159 THR H O 1
ATOM 2719 N N . ASN B 2 160 ? 16.395 1.646 -45.668 1.00 32.98 160 ASN H N 1
ATOM 2720 C CA . ASN B 2 160 ? 16.955 1.124 -46.944 1.00 39.62 160 ASN H CA 1
ATOM 2721 C C . ASN B 2 160 ? 16.100 -0.050 -47.415 1.00 36.75 160 ASN H C 1
ATOM 2722 O O . ASN B 2 160 ? 15.902 -0.994 -46.630 1.00 43.23 160 ASN H O 1
ATOM 2727 N N . GLY B 2 161 ? 15.635 0.007 -48.657 1.00 36.58 161 GLY H N 1
ATOM 2728 C CA . GLY B 2 161 ? 14.939 -1.111 -49.325 1.00 37.82 161 GLY H CA 1
ATOM 2729 C C . GLY B 2 161 ? 13.485 -1.204 -48.922 1.00 36.52 161 GLY H C 1
ATOM 2730 O O . GLY B 2 161 ? 12.883 -2.276 -49.185 1.00 40.63 161 GLY H O 1
ATOM 2731 N N . VAL B 2 162 ? 12.939 -0.137 -48.318 1.00 32.45 162 VAL H N 1
ATOM 2732 C CA . VAL B 2 162 ? 11.532 -0.115 -47.822 1.00 28.47 162 VAL H CA 1
ATOM 2733 C C . VAL B 2 162 ? 10.647 0.583 -48.854 1.00 29.70 162 VAL H C 1
ATOM 2734 O O . VAL B 2 162 ? 10.937 1.733 -49.218 1.00 32.49 162 VAL H O 1
ATOM 2738 N N . ARG B 2 163 ? 9.571 -0.097 -49.249 1.00 24.86 163 ARG H N 1
ATOM 2739 C CA . ARG B 2 163 ? 8.520 0.445 -50.142 1.00 27.43 163 ARG H CA 1
ATOM 2740 C C . ARG B 2 163 ? 7.171 0.285 -49.441 1.00 21.72 163 ARG H C 1
ATOM 2741 O O . ARG B 2 163 ? 6.735 -0.852 -49.224 1.00 21.95 163 ARG H O 1
ATOM 2749 N N . THR B 2 164 ? 6.560 1.405 -49.078 1.00 21.92 164 THR H N 1
ATOM 2750 C CA . THR B 2 164 ? 5.222 1.471 -48.451 1.00 19.84 164 THR H CA 1
ATOM 2751 C C . THR B 2 164 ? 4.296 2.086 -49.482 1.00 19.12 164 THR H C 1
ATOM 2752 O O . THR B 2 164 ? 4.463 3.271 -49.822 1.00 22.66 164 THR H O 1
ATOM 2756 N N . PHE B 2 165 ? 3.374 1.276 -49.988 1.00 18.51 165 PHE H N 1
ATOM 2757 C CA . PHE B 2 165 ? 2.477 1.663 -51.098 1.00 17.89 165 PHE H CA 1
ATOM 2758 C C . PHE B 2 165 ? 1.434 2.654 -50.596 1.00 17.92 165 PHE H C 1
ATOM 2759 O O . PHE B 2 165 ? 1.042 2.625 -49.426 1.00 20.62 165 PHE H O 1
ATOM 2767 N N . PRO B 2 166 ? 0.944 3.545 -51.471 1.00 18.23 166 PRO H N 1
ATOM 2768 C CA . PRO B 2 166 ? -0.219 4.369 -51.148 1.00 19.99 166 PRO H CA 1
ATOM 2769 C C . PRO B 2 166 ? -1.440 3.530 -50.746 1.00 19.56 166 PRO H C 1
ATOM 2770 O O . PRO B 2 166 ? -1.659 2.429 -51.272 1.00 20.02 166 PRO H O 1
ATOM 2774 N N . SER B 2 167 ? -2.216 4.059 -49.810 1.00 20.64 167 SER H N 1
ATOM 2775 C CA . SER B 2 167 ? -3.446 3.406 -49.327 1.00 21.29 167 SER H CA 1
ATOM 2776 C C . SER B 2 167 ? -4.437 3.281 -50.480 1.00 23.61 167 SER H C 1
ATOM 2777 O O . SER B 2 167 ? -4.411 4.122 -51.371 1.00 27.15 167 SER H O 1
ATOM 2780 N N . VAL B 2 168 ? -5.293 2.270 -50.452 1.00 24.41 168 VAL H N 1
ATOM 2781 C CA . VAL B 2 168 ? -6.513 2.253 -51.299 1.00 31.23 168 VAL H CA 1
ATOM 2782 C C . VAL B 2 168 ? -7.741 2.118 -50.393 1.00 32.08 168 VAL H C 1
ATOM 2783 O O . VAL B 2 168 ? -7.663 1.372 -49.394 1.00 24.28 168 VAL H O 1
ATOM 2787 N N . ARG B 2 169 ? -8.838 2.795 -50.768 1.00 34.65 169 ARG H N 1
ATOM 2788 C CA . ARG B 2 169 ? -10.154 2.683 -50.084 1.00 37.12 169 ARG H CA 1
ATOM 2789 C C . ARG B 2 169 ? -10.939 1.533 -50.706 1.00 35.28 169 ARG H C 1
ATOM 2790 O O . ARG B 2 169 ? -11.080 1.534 -51.916 1.00 46.97 169 ARG H O 1
ATOM 2798 N N . GLN B 2 170 ? -11.422 0.596 -49.891 1.00 36.68 170 GLN H N 1
ATOM 2799 C CA . GLN B 2 170 ? -12.273 -0.537 -50.355 1.00 46.59 170 GLN H CA 1
ATOM 2800 C C . GLN B 2 170 ? -13.750 -0.102 -50.326 1.00 47.10 170 GLN H C 1
ATOM 2801 O O . GLN B 2 170 ? -14.062 0.990 -49.770 1.00 43.11 170 GLN H O 1
ATOM 2807 N N . SER B 2 171 ? -14.628 -0.933 -50.890 1.00 50.74 171 SER H N 1
ATOM 2808 C CA . SER B 2 171 ? -16.104 -0.735 -50.942 1.00 55.83 171 SER H CA 1
ATOM 2809 C C . SER B 2 171 ? -16.662 -0.411 -49.546 1.00 53.92 171 SER H C 1
ATOM 2810 O O . SER B 2 171 ? -17.555 0.455 -49.452 1.00 54.27 171 SER H O 1
ATOM 2813 N N . SER B 2 172 ? -16.154 -1.089 -48.515 1.00 46.16 172 SER H N 1
ATOM 2814 C CA . SER B 2 172 ? -16.524 -0.952 -47.081 1.00 39.55 172 SER H CA 1
ATOM 2815 C C . SER B 2 172 ? -16.333 0.493 -46.602 1.00 40.35 172 SER H C 1
ATOM 2816 O O . SER B 2 172 ? -16.952 0.879 -45.601 1.00 42.25 172 SER H O 1
ATOM 2819 N N . GLY B 2 173 ? -15.463 1.254 -47.264 1.00 38.95 173 GLY H N 1
ATOM 2820 C CA . GLY B 2 173 ? -14.989 2.561 -46.782 1.00 34.02 173 GLY H CA 1
ATOM 2821 C C . GLY B 2 173 ? -13.701 2.410 -46.013 1.00 27.65 173 GLY H C 1
ATOM 2822 O O . GLY B 2 173 ? -13.126 3.450 -45.626 1.00 35.21 173 GLY H O 1
ATOM 2823 N N . LEU B 2 174 ? -13.259 1.172 -45.787 1.00 26.99 174 LEU H N 1
ATOM 2824 C CA . LEU B 2 174 ? -11.991 0.888 -45.041 1.00 28.07 174 LEU H CA 1
ATOM 2825 C C . LEU B 2 174 ? -10.776 0.965 -45.966 1.00 28.02 174 LEU H C 1
ATOM 2826 O O . LEU B 2 174 ? -10.886 0.638 -47.158 1.00 34.70 174 LEU H O 1
ATOM 2831 N N . TYR B 2 175 ? -9.641 1.359 -45.401 1.00 24.56 175 TYR H N 1
ATOM 2832 C CA . TYR B 2 175 ? -8.363 1.521 -46.154 1.00 22.05 175 TYR H CA 1
ATOM 2833 C C . TYR B 2 175 ? -7.461 0.321 -45.927 1.00 19.76 175 TYR H C 1
ATOM 2834 O O . TYR B 2 175 ? -7.571 -0.386 -44.902 1.00 20.94 175 TYR H O 1
ATOM 2843 N N . SER B 2 176 ? -6.581 0.087 -46.892 1.00 20.25 176 SER H N 1
ATOM 2844 C CA . SER B 2 176 ? -5.576 -1.008 -46.837 1.00 18.73 176 SER H CA 1
ATOM 2845 C C . SER B 2 176 ? -4.304 -0.533 -47.523 1.00 17.40 176 SER H C 1
ATOM 2846 O O . SER B 2 176 ? -4.405 0.235 -48.485 1.00 20.36 176 SER H O 1
ATOM 2849 N N . LEU B 2 177 ? -3.149 -1.007 -47.063 1.00 17.11 177 LEU H N 1
ATOM 2850 C CA . LEU B 2 177 ? -1.876 -0.855 -47.802 1.00 17.47 177 LEU H CA 1
ATOM 2851 C C . LEU B 2 177 ? -0.932 -1.965 -47.377 1.00 16.43 177 LEU H C 1
ATOM 2852 O O . LEU B 2 177 ? -1.203 -2.637 -46.402 1.00 18.46 177 LEU H O 1
ATOM 2857 N N . SER B 2 178 ? 0.097 -2.163 -48.181 1.00 16.45 178 SER H N 1
ATOM 2858 C CA . SER B 2 178 ? 1.187 -3.094 -47.861 1.00 16.64 178 SER H CA 1
ATOM 2859 C C . SER B 2 178 ? 2.488 -2.284 -47.782 1.00 15.27 178 SER H C 1
ATOM 2860 O O . SER B 2 178 ? 2.635 -1.223 -48.446 1.00 15.85 178 SER H O 1
ATOM 2863 N N . SER B 2 179 ? 3.424 -2.810 -47.023 1.00 16.32 179 SER H N 1
ATOM 2864 C CA . SER B 2 179 ? 4.808 -2.307 -46.945 1.00 17.17 179 SER H CA 1
ATOM 2865 C C . SER B 2 179 ? 5.727 -3.505 -47.094 1.00 19.27 179 SER H C 1
ATOM 2866 O O . SER B 2 179 ? 5.448 -4.523 -46.451 1.00 18.89 179 SER H O 1
ATOM 2869 N N . VAL B 2 180 ? 6.761 -3.388 -47.923 1.00 17.77 180 VAL H N 1
ATOM 2870 C CA . VAL B 2 180 ? 7.734 -4.500 -48.104 1.00 19.98 180 VAL H CA 1
ATOM 2871 C C . VAL B 2 180 ? 9.141 -3.943 -47.923 1.00 20.41 180 VAL H C 1
ATOM 2872 O O . VAL B 2 180 ? 9.370 -2.727 -48.129 1.00 23.06 180 VAL H O 1
ATOM 2876 N N . VAL B 2 181 ? 10.045 -4.829 -47.532 1.00 21.69 181 VAL H N 1
ATOM 2877 C CA . VAL B 2 181 ? 11.476 -4.488 -47.315 1.00 26.82 181 VAL H CA 1
ATOM 2878 C C . VAL B 2 181 ? 12.350 -5.635 -47.840 1.00 24.71 181 VAL H C 1
ATOM 2879 O O . VAL B 2 181 ? 11.988 -6.803 -47.688 1.00 21.92 181 VAL H O 1
ATOM 2883 N N . SER B 2 182 ? 13.442 -5.287 -48.511 1.00 29.04 182 SER H N 1
ATOM 2884 C CA . SER B 2 182 ? 14.436 -6.248 -49.045 1.00 31.45 182 SER H CA 1
ATOM 2885 C C . SER B 2 182 ? 15.607 -6.278 -48.079 1.00 35.97 182 SER H C 1
ATOM 2886 O O . SER B 2 182 ? 16.052 -5.176 -47.683 1.00 46.39 182 SER H O 1
ATOM 2889 N N . VAL B 2 183 ? 16.072 -7.481 -47.736 1.00 41.45 183 VAL H N 1
ATOM 2890 C CA . VAL B 2 183 ? 17.271 -7.734 -46.875 1.00 46.99 183 VAL H CA 1
ATOM 2891 C C . VAL B 2 183 ? 17.967 -9.024 -47.342 1.00 55.00 183 VAL H C 1
ATOM 2892 O O . VAL B 2 183 ? 17.460 -9.626 -48.297 1.00 52.69 183 VAL H O 1
ATOM 2896 N N . THR B 2 184 ? 19.055 -9.447 -46.673 1.00 71.13 184 THR H N 1
ATOM 2897 C CA . THR B 2 184 ? 19.816 -10.722 -46.897 1.00 71.25 184 THR H CA 1
ATOM 2898 C C . THR B 2 184 ? 18.886 -11.944 -46.797 1.00 72.73 184 THR H C 1
ATOM 2899 O O . THR B 2 184 ? 19.286 -13.030 -47.319 1.00 68.53 184 THR H O 1
ATOM 2903 N N . PRO B 2 189 ? 16.109 -10.668 -39.010 1.00 57.14 189 PRO H N 1
ATOM 2904 C CA . PRO B 2 189 ? 14.760 -10.823 -38.422 1.00 56.57 189 PRO H CA 1
ATOM 2905 C C . PRO B 2 189 ? 14.028 -9.474 -38.331 1.00 47.10 189 PRO H C 1
ATOM 2906 O O . PRO B 2 189 ? 14.471 -8.643 -37.550 1.00 49.37 189 PRO H O 1
ATOM 2910 N N . VAL B 2 190 ? 12.977 -9.250 -39.131 1.00 40.94 190 VAL H N 1
ATOM 2911 C CA . VAL B 2 190 ? 12.441 -7.872 -39.368 1.00 31.17 190 VAL H CA 1
ATOM 2912 C C . VAL B 2 190 ? 11.042 -7.743 -38.783 1.00 25.28 190 VAL H C 1
ATOM 2913 O O . VAL B 2 190 ? 10.215 -8.674 -38.913 1.00 26.06 190 VAL H O 1
ATOM 2917 N N . THR B 2 191 ? 10.806 -6.589 -38.182 1.00 21.96 191 THR H N 1
ATOM 2918 C CA . THR B 2 191 ? 9.549 -6.265 -37.489 1.00 21.83 191 THR H CA 1
ATOM 2919 C C . THR B 2 191 ? 8.928 -5.046 -38.147 1.00 21.65 191 THR H C 1
ATOM 2920 O O . THR B 2 191 ? 9.605 -4.040 -38.271 1.00 21.58 191 THR H O 1
ATOM 2924 N N . CYS B 2 192 ? 7.649 -5.126 -38.522 1.00 21.01 192 CYS H N 1
ATOM 2925 C CA . CYS B 2 192 ? 6.922 -3.920 -38.961 1.00 21.69 192 CYS H CA 1
ATOM 2926 C C . CYS B 2 192 ? 6.188 -3.330 -37.766 1.00 19.67 192 CYS H C 1
ATOM 2927 O O . CYS B 2 192 ? 5.624 -4.063 -36.993 1.00 21.95 192 CYS H O 1
ATOM 2930 N N . ASN B 2 193 ? 6.274 -2.017 -37.634 1.00 18.50 193 ASN H N 1
ATOM 2931 C CA . ASN B 2 193 ? 5.649 -1.215 -36.559 1.00 18.82 193 ASN H CA 1
ATOM 2932 C C . ASN B 2 193 ? 4.577 -0.364 -37.224 1.00 21.53 193 ASN H C 1
ATOM 2933 O O . ASN B 2 193 ? 4.929 0.518 -38.016 1.00 22.97 193 ASN H O 1
ATOM 2938 N N . VAL B 2 194 ? 3.320 -0.666 -36.969 1.00 19.15 194 VAL H N 1
ATOM 2939 C CA . VAL B 2 194 ? 2.174 0.051 -37.567 1.00 17.84 194 VAL H CA 1
ATOM 2940 C C . VAL B 2 194 ? 1.525 0.880 -36.472 1.00 21.79 194 VAL H C 1
ATOM 2941 O O . VAL B 2 194 ? 1.232 0.308 -35.409 1.00 25.13 194 VAL H O 1
ATOM 2945 N N . ALA B 2 195 ? 1.307 2.171 -36.757 1.00 21.12 195 ALA H N 1
ATOM 2946 C CA . ALA B 2 195 ? 0.593 3.114 -35.869 1.00 22.45 195 ALA H CA 1
ATOM 2947 C C . ALA B 2 195 ? -0.680 3.586 -36.572 1.00 23.17 195 ALA H C 1
ATOM 2948 O O . ALA B 2 195 ? -0.613 3.940 -37.757 1.00 23.27 195 ALA H O 1
ATOM 2950 N N . HIS B 2 196 ? -1.786 3.618 -35.844 1.00 22.52 196 HIS H N 1
ATOM 2951 C CA . HIS B 2 196 ? -3.055 4.216 -36.310 1.00 21.61 196 HIS H CA 1
ATOM 2952 C C . HIS B 2 196 ? -3.347 5.333 -35.333 1.00 21.75 196 HIS H C 1
ATOM 2953 O O . HIS B 2 196 ? -3.959 5.110 -34.306 1.00 22.30 196 HIS H O 1
ATOM 2960 N N . PRO B 2 197 ? -2.798 6.545 -35.569 1.00 23.01 197 PRO H N 1
ATOM 2961 C CA . PRO B 2 197 ? -2.912 7.607 -34.584 1.00 26.52 197 PRO H CA 1
ATOM 2962 C C . PRO B 2 197 ? -4.365 7.862 -34.169 1.00 24.79 197 PRO H C 1
ATOM 2963 O O . PRO B 2 197 ? -4.556 8.190 -32.988 1.00 26.15 197 PRO H O 1
ATOM 2967 N N . ALA B 2 198 ? -5.333 7.747 -35.094 1.00 21.84 198 ALA H N 1
ATOM 2968 C CA . ALA B 2 198 ? -6.739 8.109 -34.792 1.00 22.89 198 ALA H CA 1
ATOM 2969 C C . ALA B 2 198 ? -7.204 7.318 -33.561 1.00 24.01 198 ALA H C 1
ATOM 2970 O O . ALA B 2 198 ? -8.001 7.848 -32.779 1.00 25.58 198 ALA H O 1
ATOM 2972 N N . THR B 2 199 ? -6.763 6.065 -33.430 1.00 21.65 199 THR H N 1
ATOM 2973 C CA . THR B 2 199 ? -7.202 5.160 -32.338 1.00 20.64 199 THR H CA 1
ATOM 2974 C C . THR B 2 199 ? -6.077 4.897 -31.333 1.00 23.85 199 THR H C 1
ATOM 2975 O O . THR B 2 199 ? -6.312 4.095 -30.415 1.00 25.80 199 THR H O 1
ATOM 2979 N N . ASN B 2 200 ? -4.948 5.587 -31.466 1.00 24.39 200 ASN H N 1
ATOM 2980 C CA A ASN B 2 200 ? -3.793 5.423 -30.549 0.60 24.41 200 ASN H CA 1
ATOM 2981 C CA B ASN B 2 200 ? -3.670 5.447 -30.691 0.40 23.31 200 ASN H CA 1
ATOM 2982 C C . ASN B 2 200 ? -3.343 3.962 -30.570 1.00 27.53 200 ASN H C 1
ATOM 2983 O O . ASN B 2 200 ? -2.834 3.522 -29.530 1.00 26.44 200 ASN H O 1
ATOM 2992 N N . THR B 2 201 ? -3.537 3.257 -31.684 1.00 21.21 201 THR H N 1
ATOM 2993 C CA . THR B 2 201 ? -3.225 1.821 -31.751 1.00 21.13 201 THR H CA 1
ATOM 2994 C C . THR B 2 201 ? -1.819 1.636 -32.314 1.00 20.99 201 THR H C 1
ATOM 2995 O O . THR B 2 201 ? -1.486 2.314 -33.286 1.00 24.80 201 THR H O 1
ATOM 2999 N N . LYS B 2 202 ? -1.055 0.731 -31.716 1.00 20.16 202 LYS H N 1
ATOM 3000 C CA . LYS B 2 202 ? 0.279 0.301 -32.194 1.00 20.76 202 LYS H CA 1
ATOM 3001 C C . LYS B 2 202 ? 0.275 -1.220 -32.363 1.00 23.51 202 LYS H C 1
ATOM 3002 O O . LYS B 2 202 ? -0.049 -1.935 -31.382 1.00 22.74 202 LYS H O 1
ATOM 3008 N N . VAL B 2 203 ? 0.689 -1.697 -33.536 1.00 22.23 203 VAL H N 1
ATOM 3009 C CA . VAL B 2 203 ? 0.771 -3.145 -33.896 1.00 23.57 203 VAL H CA 1
ATOM 3010 C C . VAL B 2 203 ? 2.187 -3.436 -34.398 1.00 26.57 203 VAL H C 1
ATOM 3011 O O . VAL B 2 203 ? 2.673 -2.679 -35.264 1.00 26.23 203 VAL H O 1
ATOM 3015 N N . ASP B 2 204 ? 2.825 -4.457 -33.842 1.00 22.69 204 ASP H N 1
ATOM 3016 C CA . ASP B 2 204 ? 4.150 -4.939 -34.270 1.00 25.00 204 ASP H CA 1
ATOM 3017 C C . ASP B 2 204 ? 3.945 -6.366 -34.774 1.00 24.22 204 ASP H C 1
ATOM 3018 O O . ASP B 2 204 ? 3.273 -7.136 -34.104 1.00 26.64 204 ASP H O 1
ATOM 3023 N N . LYS B 2 205 ? 4.503 -6.694 -35.921 1.00 20.53 205 LYS H N 1
ATOM 3024 C CA . LYS B 2 205 ? 4.588 -8.089 -36.417 1.00 24.58 205 LYS H CA 1
ATOM 3025 C C . LYS B 2 205 ? 6.040 -8.374 -36.806 1.00 22.49 205 LYS H C 1
ATOM 3026 O O . LYS B 2 205 ? 6.636 -7.625 -37.625 1.00 22.49 205 LYS H O 1
ATOM 3032 N N . THR B 2 206 ? 6.589 -9.415 -36.215 1.00 21.27 206 THR H N 1
ATOM 3033 C CA . THR B 2 206 ? 7.890 -9.959 -36.625 1.00 26.23 206 THR H CA 1
ATOM 3034 C C . THR B 2 206 ? 7.630 -10.937 -37.766 1.00 25.47 206 THR H C 1
ATOM 3035 O O . THR B 2 206 ? 6.855 -11.865 -37.561 1.00 28.35 206 THR H O 1
ATOM 3039 N N . VAL B 2 207 ? 8.222 -10.663 -38.924 1.00 24.82 207 VAL H N 1
ATOM 3040 C CA . VAL B 2 207 ? 7.972 -11.398 -40.186 1.00 25.81 207 VAL H CA 1
ATOM 3041 C C . VAL B 2 207 ? 9.166 -12.313 -40.424 1.00 29.56 207 VAL H C 1
ATOM 3042 O O . VAL B 2 207 ? 10.318 -11.818 -40.564 1.00 35.16 207 VAL H O 1
ATOM 3046 N N . ALA B 2 208 ? 8.891 -13.605 -40.441 1.00 41.15 208 ALA H N 1
ATOM 3047 C CA . ALA B 2 208 ? 9.906 -14.668 -40.621 1.00 48.11 208 ALA H CA 1
ATOM 3048 C C . ALA B 2 208 ? 9.811 -15.173 -42.058 1.00 43.79 208 ALA H C 1
ATOM 3049 O O . ALA B 2 208 ? 8.701 -15.309 -42.568 1.00 38.25 208 ALA H O 1
ATOM 3051 N N . PRO B 2 209 ? 10.952 -15.434 -42.741 1.00 56.55 209 PRO H N 1
ATOM 3052 C CA . PRO B 2 209 ? 10.936 -16.056 -44.067 1.00 48.19 209 PRO H CA 1
ATOM 3053 C C . PRO B 2 209 ? 10.218 -17.408 -43.979 1.00 55.04 209 PRO H C 1
ATOM 3054 O O . PRO B 2 209 ? 10.373 -18.073 -42.960 1.00 50.06 209 PRO H O 1
ATOM 3058 N N . SER B 2 210 ? 9.460 -17.758 -45.024 1.00 56.97 210 SER H N 1
ATOM 3059 C CA . SER B 2 210 ? 8.419 -18.822 -45.024 1.00 67.98 210 SER H CA 1
ATOM 3060 C C . SER B 2 210 ? 7.217 -18.355 -44.192 1.00 70.70 210 SER H C 1
ATOM 3061 O O . SER B 2 210 ? 6.070 -18.401 -44.636 1.00 74.80 210 SER H O 1
ATOM 3064 N N . GLN C 1 2 ? 10.540 9.752 -23.734 1.00 66.16 2 GLN A N 1
ATOM 3065 C CA . GLN C 1 2 ? 9.667 8.823 -22.940 1.00 58.43 2 GLN A CA 1
ATOM 3066 C C . GLN C 1 2 ? 9.991 7.355 -23.272 1.00 46.82 2 GLN A C 1
ATOM 3067 O O . GLN C 1 2 ? 9.851 6.517 -22.339 1.00 48.51 2 GLN A O 1
ATOM 3073 N N . VAL C 1 3 ? 10.393 7.032 -24.514 1.00 38.86 3 VAL A N 1
ATOM 3074 C CA . VAL C 1 3 ? 10.821 5.656 -24.934 1.00 36.16 3 VAL A CA 1
ATOM 3075 C C . VAL C 1 3 ? 12.282 5.723 -25.375 1.00 33.19 3 VAL A C 1
ATOM 3076 O O . VAL C 1 3 ? 12.641 6.677 -26.083 1.00 39.69 3 VAL A O 1
ATOM 3080 N N . LEU C 1 4 ? 13.089 4.744 -24.977 1.00 29.34 4 LEU A N 1
ATOM 3081 C CA . LEU C 1 4 ? 14.397 4.479 -25.620 1.00 26.09 4 LEU A CA 1
ATOM 3082 C C . LEU C 1 4 ? 14.230 3.253 -26.487 1.00 27.92 4 LEU A C 1
ATOM 3083 O O . LEU C 1 4 ? 13.866 2.197 -25.957 1.00 28.79 4 LEU A O 1
ATOM 3088 N N . THR C 1 5 ? 14.554 3.407 -27.758 1.00 26.36 5 THR A N 1
ATOM 3089 C CA . THR C 1 5 ? 14.455 2.329 -28.759 1.00 26.43 5 THR A CA 1
ATOM 3090 C C . THR C 1 5 ? 15.846 1.725 -28.877 1.00 21.10 5 THR A C 1
ATOM 3091 O O . THR C 1 5 ? 16.736 2.420 -29.423 1.00 22.68 5 THR A O 1
ATOM 3095 N N . GLN C 1 6 ? 16.008 0.498 -28.397 1.00 23.24 6 GLN A N 1
ATOM 3096 C CA . GLN C 1 6 ? 17.308 -0.180 -28.429 1.00 24.82 6 GLN A CA 1
ATOM 3097 C C . GLN C 1 6 ? 17.261 -1.215 -29.542 1.00 21.14 6 GLN A C 1
ATOM 3098 O O . GLN C 1 6 ? 16.338 -1.991 -29.550 1.00 23.39 6 GLN A O 1
ATOM 3104 N N . THR C 1 7 ? 18.253 -1.182 -30.433 1.00 24.42 7 THR A N 1
ATOM 3105 C CA . THR C 1 7 ? 18.403 -2.102 -31.585 1.00 26.05 7 THR A CA 1
ATOM 3106 C C . THR C 1 7 ? 19.863 -2.529 -31.706 1.00 26.04 7 THR A C 1
ATOM 3107 O O . THR C 1 7 ? 20.778 -1.812 -31.262 1.00 25.90 7 THR A O 1
ATOM 3111 N N . PRO C 1 8 ? 20.130 -3.726 -32.267 1.00 24.60 8 PRO A N 1
ATOM 3112 C CA . PRO C 1 8 ? 19.093 -4.719 -32.545 1.00 25.76 8 PRO A CA 1
ATOM 3113 C C . PRO C 1 8 ? 18.693 -5.493 -31.272 1.00 25.17 8 PRO A C 1
ATOM 3114 O O . PRO C 1 8 ? 19.209 -5.191 -30.194 1.00 25.68 8 PRO A O 1
ATOM 3118 N N . SER C 1 9 ? 17.779 -6.464 -31.405 1.00 25.13 9 SER A N 1
ATOM 3119 C CA . SER C 1 9 ? 17.307 -7.335 -30.296 1.00 26.05 9 SER A CA 1
ATOM 3120 C C . SER C 1 9 ? 18.401 -8.341 -29.928 1.00 27.66 9 SER A C 1
ATOM 3121 O O . SER C 1 9 ? 18.505 -8.706 -28.743 1.00 26.73 9 SER A O 1
ATOM 3124 N N . SER C 1 10 ? 19.147 -8.791 -30.935 1.00 24.97 10 SER A N 1
ATOM 3125 C CA . SER C 1 10 ? 20.223 -9.797 -30.809 1.00 26.47 10 SER A CA 1
ATOM 3126 C C . SER C 1 10 ? 21.315 -9.498 -31.826 1.00 25.00 10 SER A C 1
ATOM 3127 O O . SER C 1 10 ? 21.007 -9.028 -32.910 1.00 27.56 10 SER A O 1
ATOM 3130 N N . VAL C 1 11 ? 22.541 -9.839 -31.467 1.00 27.47 11 VAL A N 1
ATOM 3131 C CA . VAL C 1 11 ? 23.756 -9.614 -32.281 1.00 27.94 11 VAL A CA 1
ATOM 3132 C C . VAL C 1 11 ? 24.745 -10.726 -31.920 1.00 28.18 11 VAL A C 1
ATOM 3133 O O . VAL C 1 11 ? 24.761 -11.177 -30.753 1.00 24.99 11 VAL A O 1
ATOM 3137 N N . SER C 1 12 ? 25.548 -11.133 -32.895 1.00 30.87 12 SER A N 1
ATOM 3138 C CA . SER C 1 12 ? 26.565 -12.209 -32.795 1.00 25.55 12 SER A CA 1
ATOM 3139 C C . SER C 1 12 ? 27.891 -11.683 -33.317 1.00 26.32 12 SER A C 1
ATOM 3140 O O . SER C 1 12 ? 27.889 -10.896 -34.324 1.00 31.09 12 SER A O 1
ATOM 3143 N N . ALA C 1 13 ? 28.960 -12.140 -32.695 1.00 26.15 13 ALA A N 1
ATOM 3144 C CA . ALA C 1 13 ? 30.334 -11.964 -33.182 1.00 28.89 13 ALA A CA 1
ATOM 3145 C C . ALA C 1 13 ? 31.080 -13.222 -32.761 1.00 27.33 13 ALA A C 1
ATOM 3146 O O . ALA C 1 13 ? 30.674 -13.848 -31.736 1.00 22.56 13 ALA A O 1
ATOM 3148 N N . ALA C 1 14 ? 32.081 -13.601 -33.541 1.00 27.15 14 ALA A N 1
ATOM 3149 C CA . ALA C 1 14 ? 33.096 -14.574 -33.115 1.00 23.85 14 ALA A CA 1
ATOM 3150 C C . ALA C 1 14 ? 33.904 -13.933 -31.996 1.00 25.48 14 ALA A C 1
ATOM 3151 O O . ALA C 1 14 ? 33.932 -12.671 -31.894 1.00 27.10 14 ALA A O 1
ATOM 3153 N N . VAL C 1 15 ? 34.600 -14.754 -31.224 1.00 21.34 15 VAL A N 1
ATOM 3154 C CA . VAL C 1 15 ? 35.685 -14.256 -30.347 1.00 23.11 15 VAL A CA 1
ATOM 3155 C C . VAL C 1 15 ? 36.619 -13.370 -31.187 1.00 24.58 15 VAL A C 1
ATOM 3156 O O . VAL C 1 15 ? 37.088 -13.825 -32.256 1.00 25.51 15 VAL A O 1
ATOM 3160 N N . GLY C 1 16 ? 36.944 -12.192 -30.648 1.00 23.71 16 GLY A N 1
ATOM 3161 C CA . GLY C 1 16 ? 37.818 -11.175 -31.274 1.00 23.21 16 GLY A CA 1
ATOM 3162 C C . GLY C 1 16 ? 37.072 -10.250 -32.224 1.00 23.04 16 GLY A C 1
ATOM 3163 O O . GLY C 1 16 ? 37.699 -9.278 -32.716 1.00 24.55 16 GLY A O 1
ATOM 3164 N N . GLY C 1 17 ? 35.783 -10.519 -32.466 1.00 23.00 17 GLY A N 1
ATOM 3165 C CA . GLY C 1 17 ? 34.916 -9.686 -33.312 1.00 21.52 17 GLY A CA 1
ATOM 3166 C C . GLY C 1 17 ? 34.478 -8.388 -32.638 1.00 20.70 17 GLY A C 1
ATOM 3167 O O . GLY C 1 17 ? 34.955 -8.049 -31.509 1.00 22.86 17 GLY A O 1
ATOM 3168 N N . THR C 1 18 ? 33.626 -7.656 -33.344 1.00 21.50 18 THR A N 1
ATOM 3169 C CA . THR C 1 18 ? 33.104 -6.338 -32.949 1.00 20.94 18 THR A CA 1
ATOM 3170 C C . THR C 1 18 ? 31.575 -6.357 -33.025 1.00 19.98 18 THR A C 1
ATOM 3171 O O . THR C 1 18 ? 31.043 -6.899 -33.983 1.00 23.95 18 THR A O 1
ATOM 3175 N N . VAL C 1 19 ? 30.913 -5.813 -31.994 1.00 19.59 19 VAL A N 1
ATOM 3176 C CA . VAL C 1 19 ? 29.440 -5.676 -31.927 1.00 19.35 19 VAL A CA 1
ATOM 3177 C C . VAL C 1 19 ? 29.113 -4.198 -31.786 1.00 19.91 19 VAL A C 1
ATOM 3178 O O . VAL C 1 19 ? 29.898 -3.464 -31.154 1.00 19.48 19 VAL A O 1
ATOM 3182 N N . THR C 1 20 ? 27.999 -3.778 -32.398 1.00 22.26 20 THR A N 1
ATOM 3183 C CA . THR C 1 20 ? 27.443 -2.413 -32.265 1.00 20.24 20 THR A CA 1
ATOM 3184 C C . THR C 1 20 ? 26.028 -2.534 -31.721 1.00 19.73 20 THR A C 1
ATOM 3185 O O . THR C 1 20 ? 25.283 -3.322 -32.253 1.00 19.77 20 THR A O 1
ATOM 3189 N N . ILE C 1 21 ? 25.695 -1.755 -30.699 1.00 20.75 21 ILE A N 1
ATOM 3190 C CA . ILE C 1 21 ? 24.321 -1.695 -30.139 1.00 22.83 21 ILE A CA 1
ATOM 3191 C C . ILE C 1 21 ? 23.912 -0.222 -30.144 1.00 22.45 21 ILE A C 1
ATOM 3192 O O . ILE C 1 21 ? 24.725 0.642 -29.762 1.00 19.48 21 ILE A O 1
ATOM 3197 N N . ASN C 1 22 ? 22.708 0.055 -30.613 1.00 23.79 22 ASN A N 1
ATOM 3198 C CA . ASN C 1 22 ? 22.210 1.432 -30.770 1.00 23.94 22 ASN A CA 1
ATOM 3199 C C . ASN C 1 22 ? 21.036 1.664 -29.825 1.00 23.48 22 ASN A C 1
ATOM 3200 O O . ASN C 1 22 ? 20.281 0.719 -29.530 1.00 23.05 22 ASN A O 1
ATOM 3205 N N . CYS C 1 23 ? 20.938 2.901 -29.364 1.00 21.06 23 CYS A N 1
ATOM 3206 C CA . CYS C 1 23 ? 19.871 3.390 -28.481 1.00 20.66 23 CYS A CA 1
ATOM 3207 C C . CYS C 1 23 ? 19.398 4.754 -28.998 1.00 21.89 23 CYS A C 1
ATOM 3208 O O . CYS C 1 23 ? 20.219 5.665 -29.145 1.00 25.00 23 CYS A O 1
ATOM 3211 N N . GLN C 1 24 ? 18.126 4.857 -29.371 1.00 25.58 24 GLN A N 1
ATOM 3212 C CA . GLN C 1 24 ? 17.553 6.078 -29.990 1.00 30.39 24 GLN A CA 1
ATOM 3213 C C . GLN C 1 24 ? 16.432 6.603 -29.077 1.00 29.40 24 GLN A C 1
ATOM 3214 O O . GLN C 1 24 ? 15.498 5.846 -28.768 1.00 30.31 24 GLN A O 1
ATOM 3220 N N . ALA C 1 25 ? 16.549 7.871 -28.688 1.00 32.48 25 ALA A N 1
ATOM 3221 C CA . ALA C 1 25 ? 15.561 8.610 -27.880 1.00 31.00 25 ALA A CA 1
ATOM 3222 C C . ALA C 1 25 ? 14.569 9.302 -28.819 1.00 35.01 25 ALA A C 1
ATOM 3223 O O . ALA C 1 25 ? 14.979 9.765 -29.905 1.00 37.25 25 ALA A O 1
ATOM 3225 N N . SER C 1 26 ? 13.295 9.341 -28.408 1.00 44.66 26 SER A N 1
ATOM 3226 C CA . SER C 1 26 ? 12.181 10.048 -29.092 1.00 51.20 26 SER A CA 1
ATOM 3227 C C . SER C 1 26 ? 12.446 11.562 -29.100 1.00 47.50 26 SER A C 1
ATOM 3228 O O . SER C 1 26 ? 11.979 12.252 -30.033 1.00 53.12 26 SER A O 1
ATOM 3231 N N . GLN C 1 27 ? 13.143 12.060 -28.076 1.00 46.87 27 GLN A N 1
ATOM 3232 C CA . GLN C 1 27 ? 13.631 13.461 -27.978 1.00 45.85 27 GLN A CA 1
ATOM 3233 C C . GLN C 1 27 ? 14.954 13.488 -27.204 1.00 43.35 27 GLN A C 1
ATOM 3234 O O . GLN C 1 27 ? 15.384 12.426 -26.761 1.00 41.59 27 GLN A O 1
ATOM 3240 N N . SER C 1 28 ? 15.581 14.657 -27.077 1.00 37.11 28 SER A N 1
ATOM 3241 C CA . SER C 1 28 ? 16.930 14.790 -26.484 1.00 35.87 28 SER A CA 1
ATOM 3242 C C . SER C 1 28 ? 16.880 14.377 -25.016 1.00 36.13 28 SER A C 1
ATOM 3243 O O . SER C 1 28 ? 15.952 14.790 -24.306 1.00 32.89 28 SER A O 1
ATOM 3246 N N . VAL C 1 29 ? 17.847 13.567 -24.585 1.00 26.30 29 VAL A N 1
ATOM 3247 C CA . VAL C 1 29 ? 18.029 13.221 -23.156 1.00 27.56 29 VAL A CA 1
ATOM 3248 C C . VAL C 1 29 ? 18.544 14.453 -22.395 1.00 24.15 29 VAL A C 1
ATOM 3249 O O . VAL C 1 29 ? 18.987 15.437 -23.038 1.00 32.18 29 VAL A O 1
ATOM 3253 N N . TYR C 1 30 ? 18.432 14.422 -21.077 1.00 25.52 30 TYR A N 1
ATOM 3254 C CA . TYR C 1 30 ? 18.819 15.522 -20.176 1.00 27.04 30 TYR A CA 1
ATOM 3255 C C . TYR C 1 30 ? 20.294 15.888 -20.403 1.00 28.44 30 TYR A C 1
ATOM 3256 O O . TYR C 1 30 ? 21.157 14.992 -20.433 1.00 25.38 30 TYR A O 1
ATOM 3265 N N . ASN C 1 31 ? 20.564 17.183 -20.600 1.00 29.71 31 ASN A N 1
ATOM 3266 C CA . ASN C 1 31 ? 21.929 17.723 -20.856 1.00 30.22 31 ASN A CA 1
ATOM 3267 C C . ASN C 1 31 ? 22.557 17.076 -22.095 1.00 26.92 31 ASN A C 1
ATOM 3268 O O . ASN C 1 31 ? 23.813 17.128 -22.209 1.00 30.49 31 ASN A O 1
ATOM 3273 N N . ASN C 1 32 ? 21.740 16.532 -22.999 1.00 27.77 32 ASN A N 1
ATOM 3274 C CA . ASN C 1 32 ? 22.145 15.831 -24.252 1.00 29.82 32 ASN A CA 1
ATOM 3275 C C . ASN C 1 32 ? 22.998 14.578 -23.975 1.00 27.82 32 ASN A C 1
ATOM 3276 O O . ASN C 1 32 ? 23.447 13.976 -24.951 1.00 24.97 32 ASN A O 1
ATOM 3281 N N . ASN C 1 33 ? 23.245 14.173 -22.724 1.00 24.07 33 ASN A N 1
ATOM 3282 C CA . ASN C 1 33 ? 24.212 13.063 -22.495 1.00 26.35 33 ASN A CA 1
ATOM 3283 C C . ASN C 1 33 ? 23.777 12.122 -21.373 1.00 26.06 33 ASN A C 1
ATOM 3284 O O . ASN C 1 33 ? 24.606 11.282 -20.975 1.00 25.51 33 ASN A O 1
ATOM 3289 N N . TRP C 1 34 ? 22.543 12.239 -20.883 1.00 26.25 34 TRP A N 1
ATOM 3290 C CA . TRP C 1 34 ? 22.042 11.381 -19.790 1.00 21.72 34 TRP A CA 1
ATOM 3291 C C . TRP C 1 34 ? 21.643 10.020 -20.345 1.00 22.24 34 TRP A C 1
ATOM 3292 O O . TRP C 1 34 ? 20.443 9.748 -20.548 1.00 21.13 34 TRP A O 1
ATOM 3303 N N . LEU C 1 35 ? 22.646 9.199 -20.589 1.00 21.95 35 LEU A N 1
ATOM 3304 C CA . LEU C 1 35 ? 22.461 7.849 -21.158 1.00 18.87 35 LEU A CA 1
ATOM 3305 C C . LEU C 1 35 ? 23.580 6.956 -20.616 1.00 19.96 35 LEU A C 1
ATOM 3306 O O . LEU C 1 35 ? 24.761 7.374 -20.640 1.00 21.25 35 LEU A O 1
ATOM 3311 N N . GLY C 1 36 ? 23.197 5.831 -20.022 1.00 18.31 36 GLY A N 1
ATOM 3312 C CA . GLY C 1 36 ? 24.117 4.813 -19.513 1.00 18.61 36 GLY A CA 1
ATOM 3313 C C . GLY C 1 36 ? 23.924 3.476 -20.215 1.00 16.14 36 GLY A C 1
ATOM 3314 O O . GLY C 1 36 ? 22.852 3.217 -20.780 1.00 15.93 36 GLY A O 1
ATOM 3315 N N . TRP C 1 37 ? 24.955 2.641 -20.151 1.00 14.44 37 TRP A N 1
ATOM 3316 C CA . TRP C 1 37 ? 24.937 1.269 -20.703 1.00 16.30 37 TRP A CA 1
ATOM 3317 C C . TRP C 1 37 ? 25.267 0.281 -19.579 1.00 15.55 37 TRP A C 1
ATOM 3318 O O . TRP C 1 37 ? 26.182 0.570 -18.764 1.00 15.24 37 TRP A O 1
ATOM 3329 N N . TYR C 1 38 ? 24.583 -0.858 -19.575 1.00 15.93 38 TYR A N 1
ATOM 3330 C CA . TYR C 1 38 ? 24.628 -1.902 -18.539 1.00 15.60 38 TYR A CA 1
ATOM 3331 C C . TYR C 1 38 ? 24.784 -3.277 -19.190 1.00 16.08 38 TYR A C 1
ATOM 3332 O O . TYR C 1 38 ? 24.197 -3.534 -20.259 1.00 15.52 38 TYR A O 1
ATOM 3341 N N . GLN C 1 39 ? 25.468 -4.158 -18.482 1.00 14.25 39 GLN A N 1
ATOM 3342 C CA . GLN C 1 39 ? 25.621 -5.584 -18.851 1.00 14.71 39 GLN A CA 1
ATOM 3343 C C . GLN C 1 39 ? 24.889 -6.416 -17.820 1.00 14.02 39 GLN A C 1
ATOM 3344 O O . GLN C 1 39 ? 25.045 -6.149 -16.624 1.00 16.60 39 GLN A O 1
ATOM 3350 N N . GLN C 1 40 ? 24.144 -7.437 -18.245 1.00 14.30 40 GLN A N 1
ATOM 3351 C CA . GLN C 1 40 ? 23.512 -8.351 -17.270 1.00 14.71 40 GLN A CA 1
ATOM 3352 C C . GLN C 1 40 ? 23.627 -9.798 -17.741 1.00 14.76 40 GLN A C 1
ATOM 3353 O O . GLN C 1 40 ? 23.172 -10.150 -18.858 1.00 16.97 40 GLN A O 1
ATOM 3359 N N . LYS C 1 41 ? 24.171 -10.630 -16.884 1.00 15.91 41 LYS A N 1
ATOM 3360 C CA . LYS C 1 41 ? 24.163 -12.089 -17.131 1.00 20.29 41 LYS A CA 1
ATOM 3361 C C . LYS C 1 41 ? 23.026 -12.737 -16.367 1.00 21.06 41 LYS A C 1
ATOM 3362 O O . LYS C 1 41 ? 22.623 -12.228 -15.333 1.00 21.39 41 LYS A O 1
ATOM 3368 N N . PRO C 1 42 ? 22.485 -13.877 -16.865 1.00 26.42 42 PRO A N 1
ATOM 3369 C CA . PRO C 1 42 ? 21.361 -14.539 -16.200 1.00 28.48 42 PRO A CA 1
ATOM 3370 C C . PRO C 1 42 ? 21.688 -14.831 -14.728 1.00 29.39 42 PRO A C 1
ATOM 3371 O O . PRO C 1 42 ? 22.783 -15.350 -14.431 1.00 33.74 42 PRO A O 1
ATOM 3375 N N . GLY C 1 43 ? 20.774 -14.455 -13.826 1.00 30.95 43 GLY A N 1
ATOM 3376 C CA . GLY C 1 43 ? 20.894 -14.758 -12.386 1.00 31.17 43 GLY A CA 1
ATOM 3377 C C . GLY C 1 43 ? 21.612 -13.661 -11.631 1.00 30.24 43 GLY A C 1
ATOM 3378 O O . GLY C 1 43 ? 21.593 -13.708 -10.383 1.00 31.71 43 GLY A O 1
ATOM 3379 N N . GLN C 1 44 ? 22.199 -12.692 -12.337 1.00 27.26 44 GLN A N 1
ATOM 3380 C CA . GLN C 1 44 ? 23.087 -11.694 -11.690 1.00 24.98 44 GLN A CA 1
ATOM 3381 C C . GLN C 1 44 ? 22.421 -10.331 -11.791 1.00 22.12 44 GLN A C 1
ATOM 3382 O O . GLN C 1 44 ? 21.603 -10.087 -12.677 1.00 21.82 44 GLN A O 1
ATOM 3388 N N . PRO C 1 45 ? 22.763 -9.364 -10.926 1.00 24.50 4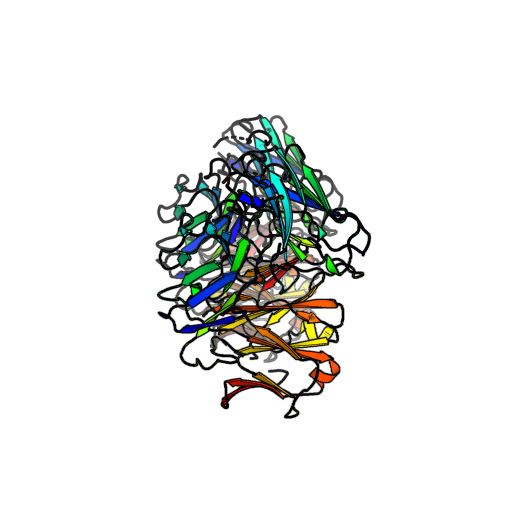5 PRO A N 1
ATOM 3389 C CA . PRO C 1 45 ? 22.298 -8.020 -11.169 1.00 21.87 45 PRO A CA 1
ATOM 3390 C C . PRO C 1 45 ? 23.062 -7.419 -12.342 1.00 18.57 45 PRO A C 1
ATOM 3391 O O . PRO C 1 45 ? 24.169 -7.844 -12.702 1.00 20.20 45 PRO A O 1
ATOM 3395 N N . PRO C 1 46 ? 22.508 -6.352 -12.921 1.00 17.43 46 PRO A N 1
ATOM 3396 C CA . PRO C 1 46 ? 23.212 -5.597 -13.942 1.00 15.98 46 PRO A CA 1
ATOM 3397 C C . PRO C 1 46 ? 24.505 -4.985 -13.377 1.00 15.93 46 PRO A C 1
ATOM 3398 O O . PRO C 1 46 ? 24.632 -4.773 -12.173 1.00 20.29 46 PRO A O 1
ATOM 3402 N N . LYS C 1 47 ? 25.381 -4.594 -14.279 1.00 15.91 47 LYS A N 1
ATOM 3403 C CA . LYS C 1 47 ? 26.655 -3.886 -14.003 1.00 14.90 47 LYS A CA 1
ATOM 3404 C C . LYS C 1 47 ? 26.716 -2.670 -14.940 1.00 16.34 47 LYS A C 1
ATOM 3405 O O . LYS C 1 47 ? 26.548 -2.809 -16.175 1.00 16.00 47 LYS A O 1
ATOM 3411 N N . LEU C 1 48 ? 26.977 -1.494 -14.376 1.00 16.24 48 LEU A N 1
ATOM 3412 C CA . LEU C 1 48 ? 27.209 -0.264 -15.152 1.00 16.41 48 LEU A CA 1
ATOM 3413 C C . LEU C 1 48 ? 28.490 -0.434 -15.962 1.00 17.05 48 LEU A C 1
ATOM 3414 O O . LEU C 1 48 ? 29.575 -0.773 -15.353 1.00 17.11 48 LEU A O 1
ATOM 3419 N N . LEU C 1 49 ? 28.399 -0.161 -17.261 1.00 16.50 49 LEU A N 1
ATOM 3420 C CA . LEU C 1 49 ? 29.578 -0.121 -18.147 1.00 15.85 49 LEU A CA 1
ATOM 3421 C C . LEU C 1 49 ? 29.996 1.313 -18.421 1.00 16.31 49 LEU A C 1
ATOM 3422 O O . LEU C 1 49 ? 31.181 1.592 -18.331 1.00 18.31 49 LEU A O 1
ATOM 3427 N N . ILE C 1 50 ? 29.045 2.138 -18.861 1.00 16.27 50 ILE A N 1
ATOM 3428 C CA . ILE C 1 50 ? 29.310 3.484 -19.439 1.00 18.71 50 ILE A CA 1
ATOM 3429 C C . ILE C 1 50 ? 28.279 4.450 -18.844 1.00 19.57 50 ILE A C 1
ATOM 3430 O O . ILE C 1 50 ? 27.096 4.112 -18.805 1.00 18.08 50 ILE A O 1
ATOM 3435 N N . TYR C 1 51 ? 28.702 5.628 -18.387 1.00 18.95 51 TYR A N 1
ATOM 3436 C CA . TYR C 1 51 ? 27.734 6.655 -17.906 1.00 17.96 51 TYR A CA 1
ATOM 3437 C C . TYR C 1 51 ? 28.017 7.965 -18.621 1.00 20.71 51 TYR A C 1
ATOM 3438 O O . TYR C 1 51 ? 29.116 8.104 -19.229 1.00 22.26 51 TYR A O 1
ATOM 3447 N N . LYS C 1 52 ? 27.033 8.873 -18.607 1.00 21.02 52 LYS A N 1
ATOM 3448 C CA . LYS C 1 52 ? 27.153 10.189 -19.309 1.00 23.27 52 LYS A CA 1
ATOM 3449 C C . LYS C 1 52 ? 27.614 9.925 -20.770 1.00 20.99 52 LYS A C 1
ATOM 3450 O O . LYS C 1 52 ? 28.502 10.635 -21.302 1.00 24.12 52 LYS A O 1
ATOM 3456 N N . ALA C 1 53 ? 27.018 8.906 -21.401 1.00 22.90 53 ALA A N 1
ATOM 3457 C CA . ALA C 1 53 ? 27.148 8.553 -22.838 1.00 21.07 53 ALA A CA 1
ATOM 3458 C C . ALA C 1 53 ? 28.490 7.882 -23.150 1.00 22.21 53 ALA A C 1
ATOM 3459 O O . ALA C 1 53 ? 28.504 6.962 -24.028 1.00 19.42 53 ALA A O 1
ATOM 3461 N N . SER C 1 54 ? 29.604 8.317 -22.549 1.00 21.28 54 SER A N 1
ATOM 3462 C CA . SER C 1 54 ? 30.940 7.892 -23.069 1.00 21.26 54 SER A CA 1
ATOM 3463 C C . SER C 1 54 ? 31.951 7.628 -21.958 1.00 19.56 54 SER A C 1
ATOM 3464 O O . SER C 1 54 ? 33.073 7.189 -22.280 1.00 23.51 54 SER A O 1
ATOM 3467 N N . THR C 1 55 ? 31.602 7.872 -20.707 1.00 19.27 55 THR A N 1
ATOM 3468 C CA . THR C 1 55 ? 32.534 7.669 -19.589 1.00 20.30 55 THR A CA 1
ATOM 3469 C C . THR C 1 55 ? 32.538 6.214 -19.140 1.00 20.53 55 THR A C 1
ATOM 3470 O O . THR C 1 55 ? 31.510 5.693 -18.709 1.00 22.67 55 THR A O 1
ATOM 3474 N N . LEU C 1 56 ? 33.711 5.604 -19.178 1.00 23.44 56 LEU A N 1
ATOM 3475 C CA . LEU C 1 56 ? 33.922 4.215 -18.750 1.00 21.25 56 LEU A CA 1
ATOM 3476 C C . LEU C 1 56 ? 33.848 4.175 -17.231 1.00 21.26 56 LEU A C 1
ATOM 3477 O O . LEU C 1 56 ? 34.584 4.952 -16.533 1.00 26.62 56 LEU A O 1
ATOM 3482 N N . ALA C 1 57 ? 32.995 3.309 -16.702 1.00 20.73 57 ALA A N 1
ATOM 3483 C CA . ALA C 1 57 ? 32.934 3.041 -15.248 1.00 21.28 57 ALA A CA 1
ATOM 3484 C C . ALA C 1 57 ? 34.252 2.394 -14.817 1.00 18.96 57 ALA A C 1
ATOM 3485 O O . ALA C 1 57 ? 34.896 1.678 -15.622 1.00 21.50 57 ALA A O 1
ATOM 3487 N N . SER C 1 58 ? 34.630 2.636 -13.572 1.00 21.26 58 SER A N 1
ATOM 3488 C CA . SER C 1 58 ? 35.828 2.022 -12.949 1.00 20.59 58 SER A CA 1
ATOM 3489 C C . SER C 1 58 ? 35.769 0.501 -13.106 1.00 22.20 58 SER A C 1
ATOM 3490 O O . SER C 1 58 ? 34.724 -0.110 -12.805 1.00 25.32 58 SER A O 1
ATOM 3493 N N . GLY C 1 59 ? 36.857 -0.100 -13.574 1.00 23.91 59 GLY A N 1
ATOM 3494 C CA . GLY C 1 59 ? 37.017 -1.560 -13.619 1.00 24.96 59 GLY A CA 1
ATOM 3495 C C . GLY C 1 59 ? 36.538 -2.131 -14.941 1.00 25.14 59 GLY A C 1
ATOM 3496 O O . GLY C 1 59 ? 36.801 -3.312 -15.200 1.00 29.80 59 GLY A O 1
ATOM 3497 N N . VAL C 1 60 ? 35.868 -1.323 -15.770 1.00 21.67 60 VAL A N 1
ATOM 3498 C CA . VAL C 1 60 ? 35.259 -1.842 -17.026 1.00 20.97 60 VAL A CA 1
ATOM 3499 C C . VAL C 1 60 ? 36.332 -1.917 -18.096 1.00 21.94 60 VAL A C 1
ATOM 3500 O O . VAL C 1 60 ? 37.077 -0.957 -18.232 1.00 24.29 60 VAL A O 1
ATOM 3504 N N . PRO C 1 61 ? 36.437 -3.037 -18.865 1.00 25.31 61 PRO A N 1
ATOM 3505 C CA . PRO C 1 61 ? 37.433 -3.152 -19.922 1.00 27.93 61 PRO A CA 1
ATOM 3506 C C . PRO C 1 61 ? 37.314 -2.065 -21.000 1.00 27.11 61 PRO A C 1
ATOM 3507 O O . PRO C 1 61 ? 36.229 -1.693 -21.349 1.00 24.74 61 PRO A O 1
ATOM 3511 N N . SER C 1 62 ? 38.452 -1.661 -21.563 1.00 29.50 62 SER A N 1
ATOM 3512 C CA . SER C 1 62 ? 38.581 -0.565 -22.559 1.00 30.88 62 SER A CA 1
ATOM 3513 C C . SER C 1 62 ? 37.872 -0.947 -23.867 1.00 24.84 62 SER A C 1
ATOM 3514 O O . SER C 1 62 ? 37.622 -0.054 -24.658 1.00 28.76 62 SER A O 1
ATOM 3517 N N . ARG C 1 63 ? 37.539 -2.232 -24.064 1.00 25.22 63 ARG A N 1
ATOM 3518 C CA . ARG C 1 63 ? 36.937 -2.728 -25.317 1.00 24.71 63 ARG A CA 1
ATOM 3519 C C . ARG C 1 63 ? 35.461 -2.296 -25.367 1.00 20.52 63 ARG A C 1
ATOM 3520 O O . ARG C 1 63 ? 34.866 -2.452 -26.415 1.00 19.65 63 ARG A O 1
ATOM 3528 N N . PHE C 1 64 ? 34.897 -1.818 -24.250 1.00 21.31 64 PHE A N 1
ATOM 3529 C CA . PHE C 1 64 ? 33.536 -1.232 -24.202 1.00 20.67 64 PHE A CA 1
ATOM 3530 C C . PHE C 1 64 ? 33.654 0.261 -24.466 1.00 18.91 64 PHE A C 1
ATOM 3531 O O . PHE C 1 64 ? 34.344 0.981 -23.670 1.00 22.99 64 PHE A O 1
ATOM 3539 N N . ARG C 1 65 ? 33.006 0.743 -25.514 1.00 20.44 65 ARG A N 1
ATOM 3540 C CA . ARG C 1 65 ? 33.056 2.194 -25.881 1.00 17.88 65 ARG A CA 1
ATOM 3541 C C . ARG C 1 65 ? 31.654 2.768 -26.111 1.00 19.87 65 ARG A C 1
ATOM 3542 O O . ARG C 1 65 ? 30.888 2.212 -26.928 1.00 19.92 65 ARG A O 1
ATOM 3550 N N . GLY C 1 66 ? 31.378 3.893 -25.439 1.00 20.15 66 GLY A N 1
ATOM 3551 C CA . GLY C 1 66 ? 30.113 4.626 -25.609 1.00 18.37 66 GLY A CA 1
ATOM 3552 C C . GLY C 1 66 ? 30.301 5.874 -26.450 1.00 20.21 66 GLY A C 1
ATOM 3553 O O . GLY C 1 66 ? 31.314 6.579 -26.288 1.00 23.23 66 GLY A O 1
ATOM 3554 N N . SER C 1 67 ? 29.328 6.195 -27.276 1.00 19.10 67 SER A N 1
ATOM 3555 C CA . SER C 1 67 ? 29.355 7.403 -28.140 1.00 20.55 67 SER A CA 1
ATOM 3556 C C . SER C 1 67 ? 27.938 7.946 -28.357 1.00 22.41 67 SER A C 1
ATOM 3557 O O . SER C 1 67 ? 26.959 7.249 -28.027 1.00 22.89 67 SER A O 1
ATOM 3560 N N . GLY C 1 68 ? 27.870 9.156 -28.913 1.00 25.40 68 GLY A N 1
ATOM 3561 C CA . GLY C 1 68 ? 26.622 9.857 -29.289 1.00 25.23 68 GLY A CA 1
ATOM 3562 C C . GLY C 1 68 ? 26.265 10.978 -28.336 1.00 25.86 68 GLY A C 1
ATOM 3563 O O . GLY C 1 68 ? 26.960 11.191 -27.328 1.00 25.91 68 GLY A O 1
ATOM 3564 N N . SER C 1 69 ? 25.181 11.681 -28.653 1.00 28.21 69 SER A N 1
ATOM 3565 C CA . SER C 1 69 ? 24.649 12.833 -27.888 1.00 27.41 69 SER A CA 1
ATOM 3566 C C . SER C 1 69 ? 23.237 13.135 -28.396 1.00 31.66 69 SER A C 1
ATOM 3567 O O . SER C 1 69 ? 22.887 12.675 -29.498 1.00 30.03 69 SER A O 1
ATOM 3570 N N . GLY C 1 70 ? 22.445 13.837 -27.591 1.00 30.79 70 GLY A N 1
ATOM 3571 C CA . GLY C 1 70 ? 21.077 14.246 -27.962 1.00 32.74 70 GLY A CA 1
ATOM 3572 C C . GLY C 1 70 ? 20.130 13.054 -28.018 1.00 32.12 70 GLY A C 1
ATOM 3573 O O . GLY C 1 70 ? 19.594 12.712 -26.946 1.00 33.92 70 GLY A O 1
ATOM 3574 N N . THR C 1 71 ? 19.906 12.451 -29.200 1.00 27.12 71 THR A N 1
ATOM 3575 C CA . THR C 1 71 ? 18.896 11.378 -29.361 1.00 30.28 71 THR A CA 1
ATOM 3576 C C . THR C 1 71 ? 19.489 10.049 -29.821 1.00 30.05 71 THR A C 1
ATOM 3577 O O . THR C 1 71 ? 18.742 9.045 -29.818 1.00 32.80 71 THR A O 1
ATOM 3581 N N . GLN C 1 72 ? 20.754 10.015 -30.237 1.00 28.62 72 GLN A N 1
ATOM 3582 C CA . GLN C 1 72 ? 21.344 8.804 -30.856 1.00 29.60 72 GLN A CA 1
ATOM 3583 C C . GLN C 1 72 ? 22.610 8.422 -30.097 1.00 29.21 72 GLN A C 1
ATOM 3584 O O . GLN C 1 72 ? 23.539 9.245 -30.044 1.00 26.60 72 GLN A O 1
ATOM 3590 N N . PHE C 1 73 ? 22.616 7.218 -29.523 1.00 27.55 73 PHE A N 1
ATOM 3591 C CA . PHE C 1 73 ? 23.716 6.674 -28.702 1.00 22.40 73 PHE A CA 1
ATOM 3592 C C . PHE C 1 73 ? 24.085 5.282 -29.215 1.00 19.49 73 PHE A C 1
ATOM 3593 O O . PHE C 1 73 ? 23.269 4.526 -29.753 1.00 22.79 73 PHE A O 1
ATOM 3601 N N . THR C 1 74 ? 25.354 4.954 -29.011 1.00 20.95 74 THR A N 1
ATOM 3602 C CA . THR C 1 74 ? 25.969 3.710 -29.519 1.00 20.14 74 THR A CA 1
ATOM 3603 C C . THR C 1 74 ? 26.900 3.136 -28.450 1.00 19.12 74 THR A C 1
ATOM 3604 O O . THR C 1 74 ? 27.654 3.917 -27.838 1.00 20.49 74 THR A O 1
ATOM 3608 N N . LEU C 1 75 ? 26.807 1.820 -28.244 1.00 18.09 75 LEU A N 1
ATOM 3609 C CA . LEU C 1 75 ? 27.788 1.033 -27.462 1.00 16.42 75 LEU A CA 1
ATOM 3610 C C . LEU C 1 75 ? 28.477 0.106 -28.457 1.00 18.55 75 LEU A C 1
ATOM 3611 O O . LEU C 1 75 ? 27.756 -0.602 -29.182 1.00 18.73 75 LEU A O 1
ATOM 3616 N N . THR C 1 76 ? 29.806 0.087 -28.483 1.00 17.40 76 THR A N 1
ATOM 3617 C CA . THR C 1 76 ? 30.522 -0.936 -29.268 1.00 16.76 76 THR A CA 1
ATOM 3618 C C . THR C 1 76 ? 31.347 -1.802 -28.331 1.00 15.79 76 THR A C 1
ATOM 3619 O O . THR C 1 76 ? 31.816 -1.320 -27.285 1.00 17.80 76 THR A O 1
ATOM 3623 N N . ILE C 1 77 ? 31.502 -3.048 -28.731 1.00 17.10 77 ILE A N 1
ATOM 3624 C CA . ILE C 1 77 ? 32.356 -4.018 -28.023 1.00 18.09 77 ILE A CA 1
ATOM 3625 C C . ILE C 1 77 ? 33.342 -4.529 -29.046 1.00 19.21 77 ILE A C 1
ATOM 3626 O O . ILE C 1 77 ? 32.917 -5.125 -30.003 1.00 19.13 77 ILE A O 1
ATOM 3631 N N . SER C 1 78 ? 34.622 -4.242 -28.831 1.00 20.26 78 SER A N 1
ATOM 3632 C CA . SER C 1 78 ? 35.686 -4.793 -29.692 1.00 19.35 78 SER A CA 1
ATOM 3633 C C . SER C 1 78 ? 36.324 -6.002 -29.009 1.00 20.03 78 SER A C 1
ATOM 3634 O 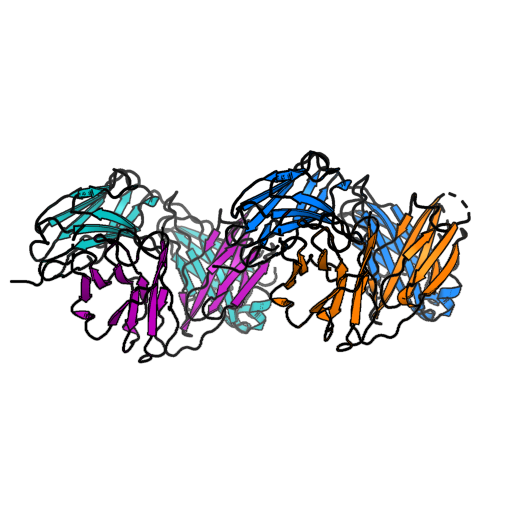O . SER C 1 78 ? 36.109 -6.199 -27.816 1.00 23.28 78 SER A O 1
ATOM 3637 N N . ASP C 1 79 ? 37.087 -6.790 -29.764 1.00 22.19 79 ASP A N 1
ATOM 3638 C CA . ASP C 1 79 ? 37.817 -7.968 -29.243 1.00 23.73 79 ASP A CA 1
ATOM 3639 C C . ASP C 1 79 ? 36.863 -8.797 -28.362 1.00 20.47 79 ASP A C 1
ATOM 3640 O O . ASP C 1 79 ? 37.193 -9.097 -27.252 1.00 22.21 79 ASP A O 1
ATOM 3645 N N . VAL C 1 80 ? 35.678 -9.093 -28.860 1.00 19.25 80 VAL A N 1
ATOM 3646 C CA . VAL C 1 80 ? 34.600 -9.771 -28.103 1.00 18.01 80 VAL A CA 1
ATOM 3647 C C . VAL C 1 80 ? 35.143 -11.069 -27.519 1.00 19.72 80 VAL A C 1
ATOM 3648 O O . VAL C 1 80 ? 35.873 -11.801 -28.196 1.00 24.80 80 VAL A O 1
ATOM 3652 N N . GLN C 1 81 ? 34.776 -11.328 -26.289 1.00 19.24 81 GLN A N 1
ATOM 3653 C CA . GLN C 1 81 ? 35.200 -12.529 -25.526 1.00 19.68 81 GLN A CA 1
ATOM 3654 C C . GLN C 1 81 ? 33.939 -13.300 -25.120 1.00 18.86 81 GLN A C 1
ATOM 3655 O O . GLN C 1 81 ? 32.836 -12.709 -25.042 1.00 17.35 81 GLN A O 1
ATOM 3661 N N . CYS C 1 82 ? 34.095 -14.594 -24.875 1.00 20.16 82 CYS A N 1
ATOM 3662 C CA . CYS C 1 82 ? 33.029 -15.456 -24.351 1.00 20.64 82 CYS A CA 1
ATOM 3663 C C . CYS C 1 82 ? 32.400 -14.773 -23.119 1.00 17.76 82 CYS A C 1
ATOM 3664 O O . CYS C 1 82 ? 31.151 -14.886 -22.961 1.00 21.01 82 CYS A O 1
ATOM 3667 N N . ASP C 1 83 ? 33.196 -14.078 -22.301 1.00 17.46 83 ASP A N 1
ATOM 3668 C CA . ASP C 1 83 ? 32.738 -13.390 -21.058 1.00 19.05 83 ASP A CA 1
ATOM 3669 C C . ASP C 1 83 ? 31.710 -12.291 -21.397 1.00 20.25 83 ASP A C 1
ATOM 3670 O O . ASP C 1 83 ? 30.983 -11.848 -20.492 1.00 22.32 83 ASP A O 1
ATOM 3675 N N . ASP C 1 84 ? 31.685 -11.817 -22.628 1.00 17.18 84 ASP A N 1
ATOM 3676 C CA . ASP C 1 84 ? 30.801 -10.712 -23.065 1.00 17.86 84 ASP A CA 1
ATOM 3677 C C . ASP C 1 84 ? 29.405 -11.221 -23.459 1.00 14.85 84 ASP A C 1
ATOM 3678 O O . ASP C 1 84 ? 28.501 -10.376 -23.632 1.00 16.79 84 ASP A O 1
ATOM 3683 N N . ALA C 1 85 ? 29.199 -12.538 -23.530 1.00 17.27 85 ALA A N 1
ATOM 3684 C CA . ALA C 1 85 ? 27.853 -13.100 -23.791 1.00 17.04 85 ALA A CA 1
ATOM 3685 C C . ALA C 1 85 ? 26.931 -12.700 -22.620 1.00 17.98 85 ALA A C 1
ATOM 3686 O O . ALA C 1 85 ? 27.201 -13.095 -21.493 1.00 18.27 85 ALA A O 1
ATOM 3688 N N . ALA C 1 86 ? 25.915 -11.904 -22.898 1.00 16.40 86 ALA A N 1
ATOM 3689 C CA . ALA C 1 86 ? 25.081 -11.219 -21.892 1.00 14.46 86 ALA A CA 1
ATOM 3690 C C . ALA C 1 86 ? 23.948 -10.499 -22.604 1.00 17.00 86 ALA A C 1
ATOM 3691 O O . ALA C 1 86 ? 23.964 -10.433 -23.835 1.00 17.52 86 ALA A O 1
ATOM 3693 N N . THR C 1 87 ? 23.074 -9.894 -21.807 1.00 14.62 87 THR A N 1
ATOM 3694 C CA . THR C 1 87 ? 22.121 -8.887 -22.268 1.00 16.60 87 THR A CA 1
ATOM 3695 C C . THR C 1 87 ? 22.655 -7.513 -21.872 1.00 15.31 87 THR A C 1
ATOM 3696 O O . THR C 1 87 ? 23.133 -7.340 -20.730 1.00 18.33 87 THR A O 1
ATOM 3700 N N . TYR C 1 88 ? 22.588 -6.587 -22.809 1.00 14.62 88 TYR A N 1
ATOM 3701 C CA . TYR C 1 88 ? 23.016 -5.182 -22.620 1.00 14.19 88 TYR A CA 1
ATOM 3702 C C . TYR C 1 88 ? 21.782 -4.283 -22.668 1.00 15.93 88 TYR A C 1
ATOM 3703 O O . TYR C 1 88 ? 20.899 -4.504 -23.489 1.00 18.23 88 TYR A O 1
ATOM 3712 N N . TYR C 1 89 ? 21.741 -3.286 -21.798 1.00 14.64 89 TYR A N 1
ATOM 3713 C CA . TYR C 1 89 ? 20.630 -2.304 -21.726 1.00 14.08 89 TYR A CA 1
ATOM 3714 C C . TYR C 1 89 ? 21.230 -0.908 -21.768 1.00 16.19 89 TYR A C 1
ATOM 3715 O O . TYR C 1 89 ? 22.256 -0.669 -21.100 1.00 15.92 89 TYR A O 1
ATOM 3724 N N . CYS C 1 90 ? 20.548 -0.015 -22.476 1.00 16.36 90 CYS A N 1
ATOM 3725 C CA . CYS C 1 90 ? 20.708 1.429 -22.271 1.00 16.50 90 CYS A CA 1
ATOM 3726 C C . CYS C 1 90 ? 19.658 1.905 -21.274 1.00 17.49 90 CYS A C 1
ATOM 3727 O O . CYS C 1 90 ? 18.611 1.233 -21.078 1.00 17.00 90 CYS A O 1
ATOM 3730 N N . ALA C 1 91 ? 19.968 2.998 -20.600 1.00 17.31 91 ALA A N 1
ATOM 3731 C CA . ALA C 1 91 ? 19.013 3.638 -19.671 1.00 18.11 91 ALA A CA 1
ATOM 3732 C C . ALA C 1 91 ? 19.253 5.134 -19.732 1.00 18.72 91 ALA A C 1
ATOM 3733 O O . ALA C 1 91 ? 20.420 5.551 -19.694 1.00 20.30 91 ALA A O 1
ATOM 3735 N N . GLY C 1 92 ? 18.185 5.892 -19.887 1.00 18.71 92 GLY A N 1
ATOM 3736 C CA . GLY C 1 92 ? 18.310 7.339 -20.137 1.00 22.67 92 GLY A CA 1
ATOM 3737 C C . GLY C 1 92 ? 17.555 8.167 -19.105 1.00 23.35 92 GLY A C 1
ATOM 3738 O O . GLY C 1 92 ? 16.841 7.624 -18.284 1.00 22.45 92 GLY A O 1
ATOM 3739 N N . GLY C 1 93 ? 17.736 9.468 -19.166 1.00 20.74 93 GLY A N 1
ATOM 3740 C CA . GLY C 1 93 ? 17.073 10.447 -18.295 1.00 22.26 93 GLY A CA 1
ATOM 3741 C C . GLY C 1 93 ? 16.588 11.615 -19.117 1.00 26.29 93 GLY A C 1
ATOM 3742 O O . GLY C 1 93 ? 17.318 12.017 -20.040 1.00 23.79 93 GLY A O 1
ATOM 3743 N N . TYR C 1 94 ? 15.381 12.104 -18.816 1.00 23.82 94 TYR A N 1
ATOM 3744 C CA . TYR C 1 94 ? 14.751 13.237 -19.540 1.00 26.47 94 TYR A CA 1
ATOM 3745 C C . TYR C 1 94 ? 14.263 14.272 -18.542 1.00 25.56 94 TYR A C 1
ATOM 3746 O O . TYR C 1 94 ? 13.947 13.927 -17.390 1.00 26.12 94 TYR A O 1
ATOM 3755 N N . ASN C 1 95 ? 14.172 15.519 -19.005 1.00 31.85 95 ASN A N 1
ATOM 3756 C CA . ASN C 1 95 ? 13.383 16.570 -18.317 1.00 33.73 95 ASN A CA 1
ATOM 3757 C C . ASN C 1 95 ? 12.057 15.964 -17.883 1.00 32.99 95 ASN A C 1
ATOM 3758 O O . ASN C 1 95 ? 11.421 15.241 -18.699 1.00 33.11 95 ASN A O 1
ATOM 3763 N N . GLY C 1 96 ? 11.662 16.275 -16.654 1.00 36.69 96 GLY A N 1
ATOM 3764 C CA . GLY C 1 96 ? 10.428 15.751 -16.053 1.00 38.37 96 GLY A CA 1
ATOM 3765 C C . GLY C 1 96 ? 10.695 14.477 -15.289 1.00 33.80 96 GLY A C 1
ATOM 3766 O O . GLY C 1 96 ? 9.722 13.826 -14.925 1.00 36.19 96 GLY A O 1
ATOM 3767 N N . ASN C 1 97 ? 11.976 14.150 -15.060 1.00 32.85 97 ASN A N 1
ATOM 3768 C CA . ASN C 1 97 ? 12.391 13.001 -14.231 1.00 27.95 97 ASN A CA 1
ATOM 3769 C C . ASN C 1 97 ? 11.786 11.722 -14.819 1.00 28.81 97 ASN A C 1
ATOM 3770 O O . ASN C 1 97 ? 11.069 11.005 -14.094 1.00 30.74 97 ASN A O 1
ATOM 3775 N N . ILE C 1 98 ? 12.059 11.472 -16.095 1.00 25.03 98 ILE A N 1
ATOM 3776 C CA . ILE C 1 98 ? 11.622 10.251 -16.820 1.00 26.62 98 ILE A CA 1
ATOM 3777 C C . ILE C 1 98 ? 12.880 9.412 -17.066 1.00 26.95 98 ILE A C 1
ATOM 3778 O O . ILE C 1 98 ? 13.874 9.971 -17.568 1.00 22.39 98 ILE A O 1
ATOM 3783 N N . PHE C 1 99 ? 12.892 8.143 -16.649 1.00 23.21 99 PHE A N 1
ATOM 3784 C CA . PHE C 1 99 ? 14.135 7.315 -16.619 1.00 23.30 99 PHE A CA 1
ATOM 3785 C C . PHE C 1 99 ? 13.863 5.948 -17.224 1.00 20.96 99 PHE A C 1
ATOM 3786 O O . PHE C 1 99 ? 13.902 4.932 -16.545 1.00 23.84 99 PHE A O 1
ATOM 3794 N N . PRO C 1 100 ? 13.668 5.873 -18.547 1.00 19.32 100 PRO A N 1
ATOM 3795 C CA . PRO C 1 100 ? 13.386 4.596 -19.186 1.00 20.86 100 PRO A CA 1
ATOM 3796 C C . PRO C 1 100 ? 14.656 3.759 -19.382 1.00 17.74 100 PRO A C 1
ATOM 3797 O O . PRO C 1 100 ? 15.760 4.325 -19.605 1.00 18.15 100 PRO A O 1
ATOM 3801 N N . PHE C 1 101 ? 14.465 2.446 -19.346 1.00 18.18 101 PHE A N 1
ATOM 3802 C CA . PHE C 1 101 ? 15.412 1.469 -19.921 1.00 16.59 101 PHE A CA 1
ATOM 3803 C C . PHE C 1 101 ? 15.010 1.156 -21.364 1.00 18.29 101 PHE A C 1
ATOM 3804 O O . PHE C 1 101 ? 13.828 1.026 -21.701 1.00 20.19 101 PHE A O 1
ATOM 3812 N N . GLY C 1 102 ? 16.018 0.943 -22.188 1.00 18.32 102 GLY A N 1
ATOM 3813 C CA . GLY C 1 102 ? 15.849 0.293 -23.500 1.00 17.95 102 GLY A CA 1
ATOM 3814 C C . GLY C 1 102 ? 15.453 -1.162 -23.295 1.00 18.62 102 GLY A C 1
ATOM 3815 O O . GLY C 1 102 ? 15.572 -1.689 -22.133 1.00 17.43 102 GLY A O 1
ATOM 3816 N N . GLY C 1 103 ? 14.973 -1.800 -24.359 1.00 18.45 103 GLY A N 1
ATOM 3817 C CA . GLY C 1 103 ? 14.405 -3.152 -24.269 1.00 18.81 103 GLY A CA 1
ATOM 3818 C C . GLY C 1 103 ? 15.445 -4.237 -24.161 1.00 18.48 103 GLY A C 1
ATOM 3819 O O . GLY C 1 103 ? 15.061 -5.384 -23.907 1.00 20.25 103 GLY A O 1
ATOM 3820 N N . GLY C 1 104 ? 16.729 -3.901 -24.279 1.00 17.36 104 GLY A N 1
ATOM 3821 C CA . GLY C 1 104 ? 17.793 -4.908 -24.168 1.00 17.31 104 GLY A CA 1
ATOM 3822 C C . GLY C 1 104 ? 18.249 -5.476 -25.502 1.00 17.62 104 GLY A C 1
ATOM 3823 O O . GLY C 1 104 ? 17.447 -5.571 -26.459 1.00 21.62 104 GLY A O 1
ATOM 3824 N N . THR C 1 105 ? 19.510 -5.874 -25.555 1.00 18.71 105 THR A N 1
ATOM 3825 C CA . THR C 1 105 ? 20.127 -6.565 -26.713 1.00 19.29 105 THR A CA 1
ATOM 3826 C C . THR C 1 105 ? 20.909 -7.777 -26.188 1.00 20.17 105 THR A C 1
ATOM 3827 O O . THR C 1 105 ? 21.812 -7.599 -25.356 1.00 18.05 105 THR A O 1
ATOM 3831 N N . GLU C 1 106 ? 20.594 -8.965 -26.691 1.00 21.29 106 GLU A N 1
ATOM 3832 C CA . GLU C 1 106 ? 21.377 -10.175 -26.384 1.00 21.79 106 GLU A CA 1
ATOM 3833 C C . GLU C 1 106 ? 22.611 -10.172 -27.288 1.00 21.94 106 GLU A C 1
ATOM 3834 O O . GLU C 1 106 ? 22.481 -9.925 -28.502 1.00 26.42 106 GLU A O 1
ATOM 3840 N N . VAL C 1 107 ? 23.771 -10.425 -26.710 1.00 19.42 107 VAL A N 1
ATOM 3841 C CA . VAL C 1 107 ? 25.031 -10.700 -27.436 1.00 17.82 107 VAL A CA 1
ATOM 3842 C C . VAL C 1 107 ? 25.318 -12.193 -27.328 1.00 18.84 107 VAL A C 1
ATOM 3843 O O . VAL C 1 107 ? 25.458 -12.700 -26.224 1.00 20.51 107 VAL A O 1
ATOM 3847 N N . VAL C 1 108 ? 25.386 -12.845 -28.490 1.00 22.83 108 VAL A N 1
ATOM 3848 C CA . VAL C 1 108 ? 25.729 -14.285 -28.613 1.00 20.47 108 VAL A CA 1
ATOM 3849 C C . VAL C 1 108 ? 27.141 -14.315 -29.181 1.00 20.39 108 VAL A C 1
ATOM 3850 O O . VAL C 1 108 ? 27.394 -13.634 -30.188 1.00 21.65 108 VAL A O 1
ATOM 3854 N N . VAL C 1 109 ? 28.045 -15.018 -28.525 1.00 20.18 109 VAL A N 1
ATOM 3855 C CA . VAL C 1 109 ? 29.449 -15.139 -28.993 1.00 21.28 109 VAL A CA 1
ATOM 3856 C C . VAL C 1 109 ? 29.625 -16.496 -29.684 1.00 23.24 109 VAL A C 1
ATOM 3857 O O . VAL C 1 109 ? 29.411 -17.560 -29.057 1.00 23.11 109 VAL A O 1
ATOM 3861 N N . THR C 1 110 ? 29.928 -16.453 -30.984 1.00 21.48 110 THR A N 1
ATOM 3862 C CA . THR C 1 110 ? 29.830 -17.648 -31.874 1.00 27.65 110 THR A CA 1
ATOM 3863 C C . THR C 1 110 ? 31.243 -18.187 -32.135 1.00 32.10 110 THR A C 1
ATOM 3864 O O . THR C 1 110 ? 32.246 -17.512 -31.797 1.00 29.49 110 THR A O 1
ATOM 3868 N N . GLY C 1 111 ? 31.296 -19.363 -32.753 1.00 29.88 111 GLY A N 1
ATOM 3869 C CA . GLY C 1 111 ? 32.496 -20.223 -32.827 1.00 39.70 111 GLY A CA 1
ATOM 3870 C C . GLY C 1 111 ? 32.202 -21.475 -33.621 1.00 38.35 111 GLY A C 1
ATOM 3871 O O . GLY C 1 111 ? 31.034 -21.684 -33.996 1.00 33.03 111 GLY A O 1
ATOM 3872 N N . ASP C 1 112 ? 33.244 -22.256 -33.886 1.00 38.60 112 ASP A N 1
ATOM 3873 C CA . ASP C 1 112 ? 33.166 -23.608 -34.487 1.00 39.82 112 ASP A CA 1
ATOM 3874 C C . ASP C 1 112 ? 32.233 -24.458 -33.625 1.00 42.81 112 ASP A C 1
ATOM 3875 O O . ASP C 1 112 ? 32.230 -24.345 -32.391 1.00 37.14 112 ASP A O 1
ATOM 3880 N N . PRO C 1 113 ? 31.407 -25.322 -34.264 1.00 44.48 113 PRO A N 1
ATOM 3881 C CA . PRO C 1 113 ? 30.644 -26.317 -33.536 1.00 46.23 113 PRO A CA 1
ATOM 3882 C C . PRO C 1 113 ? 31.581 -27.082 -32.587 1.00 48.27 113 PRO A C 1
ATOM 3883 O O . PRO C 1 113 ? 32.776 -27.225 -32.860 1.00 46.13 113 PRO A O 1
ATOM 3887 N N . VAL C 1 114 ? 31.012 -27.501 -31.468 1.00 35.53 114 VAL A N 1
ATOM 3888 C CA . VAL C 1 114 ? 31.630 -28.397 -30.455 1.00 35.92 114 VAL A CA 1
ATOM 3889 C C . VAL C 1 114 ? 30.580 -29.476 -30.217 1.00 37.53 114 VAL A C 1
ATOM 3890 O O . VAL C 1 114 ? 29.417 -29.125 -29.891 1.00 31.17 114 VAL A O 1
ATOM 3894 N N . ALA C 1 115 ? 30.949 -30.732 -30.459 1.00 37.29 115 ALA A N 1
ATOM 3895 C CA . ALA C 1 115 ? 30.026 -31.876 -30.330 1.00 32.57 115 ALA A CA 1
ATOM 3896 C C . ALA C 1 115 ? 29.789 -32.137 -28.855 1.00 27.44 115 ALA A C 1
ATOM 3897 O O . ALA C 1 115 ? 30.757 -32.160 -28.098 1.00 33.65 115 ALA A O 1
ATOM 3899 N N . PRO C 1 116 ? 28.535 -32.384 -28.399 1.00 26.35 116 PRO A N 1
ATOM 3900 C CA . PRO C 1 116 ? 28.284 -32.708 -27.001 1.00 26.09 116 PRO A CA 1
ATOM 3901 C C . PRO C 1 116 ? 28.760 -34.118 -26.677 1.00 27.84 116 PRO A C 1
ATOM 3902 O O . PRO C 1 116 ? 28.687 -34.964 -27.550 1.00 31.85 116 PRO A O 1
ATOM 3906 N N . THR C 1 117 ? 29.222 -34.327 -25.439 1.00 24.76 117 THR A N 1
ATOM 3907 C CA . THR C 1 117 ? 29.163 -35.666 -24.816 1.00 27.54 117 THR A CA 1
ATOM 3908 C C . THR C 1 117 ? 27.856 -35.717 -24.045 1.00 27.93 117 THR A C 1
ATOM 3909 O O . THR C 1 117 ? 27.284 -34.649 -23.651 1.00 28.55 117 THR A O 1
ATOM 3913 N N . VAL C 1 118 ? 27.341 -36.924 -23.946 1.00 26.14 118 VAL A N 1
ATOM 3914 C CA . VAL C 1 118 ? 25.970 -37.148 -23.427 1.00 25.57 118 VAL A CA 1
ATOM 3915 C C . VAL C 1 118 ? 26.099 -38.096 -22.247 1.00 25.38 118 VAL A C 1
ATOM 3916 O O . VAL C 1 118 ? 26.890 -39.078 -22.331 1.00 26.20 118 VAL A O 1
ATOM 3920 N N . LEU C 1 119 ? 25.430 -37.747 -21.165 1.00 25.17 119 LEU A N 1
ATOM 3921 C CA . LEU C 1 119 ? 25.358 -38.581 -19.947 1.00 28.96 119 LEU A CA 1
ATOM 3922 C C . LEU C 1 119 ? 23.892 -38.882 -19.695 1.00 26.08 119 LEU A C 1
ATOM 3923 O O . LEU C 1 119 ? 23.041 -37.991 -19.891 1.00 23.29 119 LEU A O 1
ATOM 3928 N N . ILE C 1 120 ? 23.594 -40.054 -19.164 1.00 28.33 120 ILE A N 1
ATOM 3929 C CA . ILE C 1 120 ? 22.211 -40.356 -18.733 1.00 27.92 120 ILE A CA 1
ATOM 3930 C C . ILE C 1 120 ? 22.293 -40.861 -17.301 1.00 30.57 120 ILE A C 1
ATOM 3931 O O . ILE C 1 120 ? 23.267 -41.593 -16.974 1.00 27.90 120 ILE A O 1
ATOM 3936 N N . PHE C 1 121 ? 21.337 -40.455 -16.479 1.00 31.09 121 PHE A N 1
ATOM 3937 C CA . PHE C 1 121 ? 21.266 -40.801 -15.041 1.00 29.54 121 PHE A CA 1
ATOM 3938 C C . PHE C 1 121 ? 19.975 -41.550 -14.778 1.00 30.80 121 PHE A C 1
ATOM 3939 O O . PHE C 1 121 ? 18.895 -40.962 -14.853 1.00 34.49 121 PHE A O 1
ATOM 3947 N N . PRO C 1 122 ? 20.049 -42.853 -14.442 1.00 39.74 122 PRO A N 1
ATOM 3948 C CA . PRO C 1 122 ? 18.858 -43.586 -14.001 1.00 44.65 122 PRO A CA 1
ATOM 3949 C C . PRO C 1 122 ? 18.297 -43.049 -12.683 1.00 47.72 122 PRO A C 1
ATOM 3950 O O . PRO C 1 122 ? 19.002 -42.435 -11.891 1.00 50.11 122 PRO A O 1
ATOM 3954 N N . PRO C 1 123 ? 16.989 -43.227 -12.424 1.00 46.57 123 PRO A N 1
ATOM 3955 C CA . PRO C 1 123 ? 16.357 -42.654 -11.229 1.00 43.66 123 PRO A CA 1
ATOM 3956 C C . PRO C 1 123 ? 16.853 -43.289 -9.917 1.00 46.71 123 PRO A C 1
ATOM 3957 O O . PRO C 1 123 ? 17.191 -44.431 -9.915 1.00 39.43 123 PRO A O 1
ATOM 3961 N N . ALA C 1 124 ? 16.880 -42.499 -8.839 1.00 53.32 124 ALA A N 1
ATOM 3962 C CA . ALA C 1 124 ? 17.310 -42.883 -7.474 1.00 53.55 124 ALA A CA 1
ATOM 3963 C C . ALA C 1 124 ? 16.281 -43.836 -6.840 1.00 59.32 124 ALA A C 1
ATOM 3964 O O . ALA C 1 124 ? 15.082 -43.603 -6.996 1.00 62.05 124 ALA A O 1
ATOM 3966 N N . ALA C 1 125 ? 16.740 -44.871 -6.145 1.00 48.37 125 ALA A N 1
ATOM 3967 C CA . ALA C 1 125 ? 15.902 -45.877 -5.438 1.00 50.28 125 ALA A CA 1
ATOM 3968 C C . ALA C 1 125 ? 14.700 -45.214 -4.747 1.00 42.57 125 ALA A C 1
ATOM 3969 O O . ALA C 1 125 ? 13.584 -45.802 -4.835 1.00 45.89 125 ALA A O 1
ATOM 3971 N N . ASP C 1 126 ? 14.890 -44.045 -4.110 1.00 36.17 126 ASP A N 1
ATOM 3972 C CA . ASP C 1 126 ? 13.850 -43.426 -3.245 1.00 41.93 126 ASP A CA 1
ATOM 3973 C C . ASP C 1 126 ? 12.780 -42.746 -4.122 1.00 36.63 126 ASP A C 1
ATOM 3974 O O . ASP C 1 126 ? 11.666 -42.560 -3.587 1.00 61.84 126 ASP A O 1
ATOM 3979 N N . GLN C 1 127 ? 13.102 -42.366 -5.373 1.00 46.35 127 GLN A N 1
ATOM 3980 C CA . GLN C 1 127 ? 12.185 -41.700 -6.366 1.00 51.60 127 GLN A CA 1
ATOM 3981 C C . GLN C 1 127 ? 11.018 -42.627 -6.745 1.00 46.29 127 GLN A C 1
ATOM 3982 O O . GLN C 1 127 ? 9.802 -42.192 -6.779 1.00 40.19 127 GLN A O 1
ATOM 3988 N N . VAL C 1 128 ? 11.454 -43.839 -7.078 1.00 39.22 128 VAL A N 1
ATOM 3989 C CA . VAL C 1 128 ? 10.767 -45.008 -7.706 1.00 51.87 128 VAL A CA 1
ATOM 3990 C C . VAL C 1 128 ? 9.614 -45.446 -6.805 1.00 58.95 128 VAL A C 1
ATOM 3991 O O . VAL C 1 128 ? 8.792 -46.195 -7.295 1.00 45.28 128 VAL A O 1
ATOM 3995 N N . ALA C 1 129 ? 9.594 -44.970 -5.552 1.00 69.36 129 ALA A N 1
ATOM 3996 C CA . ALA C 1 129 ? 8.636 -45.313 -4.481 1.00 50.34 129 ALA A CA 1
ATOM 3997 C C . ALA C 1 129 ? 7.631 -44.175 -4.268 1.00 61.65 129 ALA A C 1
ATOM 3998 O O . ALA C 1 129 ? 6.549 -44.458 -3.681 1.00 57.58 129 ALA A O 1
ATOM 4000 N N . THR C 1 130 ? 7.950 -42.958 -4.740 1.00 45.55 130 THR A N 1
ATOM 4001 C CA . THR C 1 130 ? 7.189 -41.710 -4.415 1.00 53.12 130 THR A CA 1
ATOM 4002 C C . THR C 1 130 ? 5.875 -41.650 -5.205 1.00 37.83 130 THR A C 1
ATOM 4003 O O . THR C 1 130 ? 4.999 -40.802 -4.856 1.00 47.86 130 THR A O 1
ATOM 4007 N N . GLY C 1 131 ? 5.771 -42.487 -6.232 1.00 31.37 131 GLY A N 1
ATOM 4008 C CA . GLY C 1 131 ? 4.684 -42.460 -7.227 1.00 42.55 131 GLY A CA 1
ATOM 4009 C C . GLY C 1 131 ? 5.169 -42.015 -8.595 1.00 47.83 131 GLY A C 1
ATOM 4010 O O . GLY C 1 131 ? 4.662 -42.528 -9.587 1.00 55.45 131 GLY A O 1
ATOM 4011 N N . THR C 1 132 ? 6.123 -41.095 -8.679 1.00 48.12 132 THR A N 1
ATOM 4012 C CA . THR C 1 132 ? 6.572 -40.517 -9.975 1.00 46.22 132 THR A CA 1
ATOM 4013 C C . THR C 1 132 ? 8.089 -40.695 -10.104 1.00 42.95 132 THR A C 1
ATOM 4014 O O . THR C 1 132 ? 8.731 -40.713 -9.057 1.00 42.23 132 THR A O 1
ATOM 4018 N N . VAL C 1 133 ? 8.636 -40.764 -11.326 1.00 51.43 133 VAL A N 1
ATOM 4019 C CA . VAL C 1 133 ? 10.079 -41.047 -11.597 1.00 43.17 133 VAL A CA 1
ATOM 4020 C C . VAL C 1 133 ? 10.648 -40.100 -12.667 1.00 38.96 133 VAL A C 1
ATOM 4021 O O . VAL C 1 133 ? 9.968 -39.857 -13.661 1.00 40.50 133 VAL A O 1
ATOM 4025 N N . THR C 1 134 ? 11.883 -39.600 -12.493 1.00 30.33 134 THR A N 1
ATOM 4026 C CA . THR C 1 134 ? 12.539 -38.624 -13.402 1.00 29.74 134 THR A CA 1
ATOM 4027 C C . THR C 1 134 ? 13.886 -39.161 -13.913 1.00 28.37 134 THR A C 1
ATOM 4028 O O . THR C 1 134 ? 14.784 -39.383 -13.086 1.00 33.54 134 THR A O 1
ATOM 4032 N N . ILE C 1 135 ? 14.027 -39.338 -15.236 1.00 29.21 135 ILE A N 1
ATOM 4033 C CA . ILE C 1 135 ? 15.295 -39.771 -15.895 1.00 24.02 135 ILE A CA 1
ATOM 4034 C C . ILE C 1 135 ? 15.974 -38.515 -16.459 1.00 25.84 135 ILE A C 1
ATOM 4035 O O . ILE C 1 135 ? 15.310 -37.735 -17.157 1.00 25.37 135 ILE A O 1
ATOM 4040 N N . VAL C 1 136 ? 17.272 -38.342 -16.212 1.00 24.64 136 VAL A N 1
ATOM 4041 C CA . VAL C 1 136 ? 17.975 -37.089 -16.589 1.00 20.84 136 VAL A CA 1
ATOM 4042 C C . VAL C 1 136 ? 19.048 -37.422 -17.624 1.00 22.10 136 VAL A C 1
ATOM 4043 O O . VAL C 1 136 ? 19.879 -38.299 -17.406 1.00 21.01 136 VAL A O 1
ATOM 4047 N N . CYS C 1 137 ? 19.008 -36.702 -18.727 1.00 20.55 137 CYS A N 1
ATOM 4048 C CA . CYS C 1 137 ? 20.035 -36.721 -19.779 1.00 21.63 137 CYS A CA 1
ATOM 4049 C C . CYS C 1 137 ? 20.707 -35.350 -19.787 1.00 23.39 137 CYS A C 1
ATOM 4050 O O . CYS C 1 137 ? 19.970 -34.326 -19.672 1.00 21.90 137 CYS A O 1
ATOM 4053 N N . VAL C 1 138 ? 22.039 -35.323 -19.836 1.00 19.02 138 VAL A N 1
ATOM 4054 C CA . VAL C 1 138 ? 22.797 -34.054 -19.971 1.00 19.75 138 VAL A CA 1
ATOM 4055 C C . VAL C 1 138 ? 23.645 -34.101 -21.255 1.00 21.12 138 VAL A C 1
ATOM 4056 O O . VAL C 1 138 ? 24.362 -35.085 -21.508 1.00 22.10 138 VAL A O 1
ATOM 4060 N N . ALA C 1 139 ? 23.544 -33.041 -22.049 1.00 18.8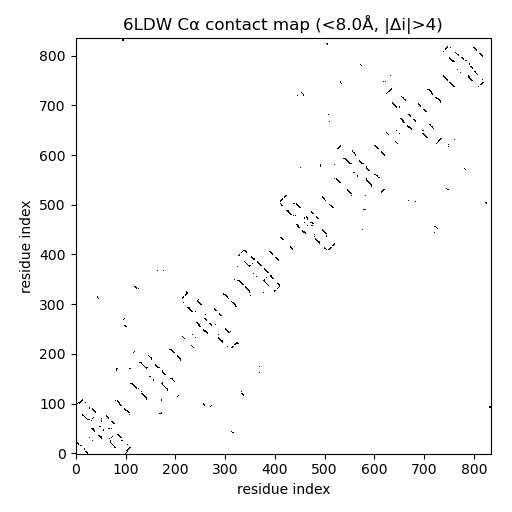1 139 ALA A N 1
ATOM 4061 C CA . ALA C 1 139 ? 24.425 -32.739 -23.191 1.00 17.93 139 ALA A CA 1
ATOM 4062 C C . ALA C 1 139 ? 25.454 -31.738 -22.709 1.00 18.88 139 ALA A C 1
ATOM 4063 O O . ALA C 1 139 ? 25.037 -30.614 -22.355 1.00 20.24 139 ALA A O 1
ATOM 4065 N N . ASN C 1 140 ? 26.718 -32.151 -22.685 1.00 20.37 140 ASN A N 1
ATOM 4066 C CA . ASN C 1 140 ? 27.826 -31.420 -22.008 1.00 22.47 140 ASN A CA 1
ATOM 4067 C C . ASN C 1 140 ? 28.616 -30.645 -23.041 1.00 22.70 140 ASN A C 1
ATOM 4068 O O . ASN C 1 140 ? 29.032 -31.299 -24.050 1.00 23.31 140 ASN A O 1
ATOM 4073 N N . LYS C 1 141 ? 28.858 -29.348 -22.780 1.00 22.12 141 LYS A N 1
ATOM 4074 C CA . LYS C 1 141 ? 29.935 -28.539 -23.412 1.00 25.08 141 LYS A CA 1
ATOM 4075 C C . LYS C 1 141 ? 29.783 -28.607 -24.933 1.00 26.34 141 LYS A C 1
ATOM 4076 O O . LYS C 1 141 ? 30.674 -29.193 -25.578 1.00 34.41 141 LYS A O 1
ATOM 4082 N N . TYR C 1 142 ? 28.697 -28.043 -25.485 1.00 21.79 142 TYR A N 1
ATOM 4083 C CA . TYR C 1 142 ? 28.412 -28.105 -26.937 1.00 23.03 142 TYR A CA 1
ATOM 4084 C C . TYR C 1 142 ? 28.134 -26.705 -27.494 1.00 23.05 142 TYR A C 1
ATOM 4085 O O . TYR C 1 142 ? 27.813 -25.715 -26.764 1.00 22.49 142 TYR A O 1
ATOM 4094 N N . PHE C 1 143 ? 28.170 -26.632 -28.811 1.00 24.98 143 PHE A N 1
ATOM 4095 C CA . PHE C 1 143 ? 27.893 -25.385 -29.547 1.00 26.12 143 PHE A CA 1
ATOM 4096 C C . PHE C 1 143 ? 27.716 -25.719 -31.009 1.00 25.31 143 PHE A C 1
ATOM 4097 O O . PHE C 1 143 ? 28.462 -26.549 -31.524 1.00 33.45 143 PHE A O 1
ATOM 4105 N N . PRO C 1 144 ? 26.767 -25.104 -31.725 1.00 26.01 144 PRO A N 1
ATOM 4106 C CA . PRO C 1 144 ? 25.721 -24.228 -31.180 1.00 29.06 144 PRO A CA 1
ATOM 4107 C C . PRO C 1 144 ? 24.608 -25.076 -30.540 1.00 31.57 144 PRO A C 1
ATOM 4108 O O . PRO C 1 144 ? 24.946 -26.028 -29.852 1.00 43.10 144 PRO A O 1
ATOM 4112 N N . ASP C 1 145 ? 23.333 -24.784 -30.815 1.00 31.95 145 ASP A N 1
ATOM 4113 C CA . ASP C 1 145 ? 22.164 -25.439 -30.161 1.00 33.20 145 ASP A CA 1
ATOM 4114 C C . ASP C 1 145 ? 21.985 -26.888 -30.627 1.00 29.84 145 ASP A C 1
ATOM 4115 O O . ASP C 1 145 ? 22.456 -27.242 -31.744 1.00 31.42 145 ASP A O 1
ATOM 4120 N N . VAL C 1 146 ? 21.355 -27.694 -29.761 1.00 25.41 146 VAL A N 1
ATOM 4121 C CA . VAL C 1 146 ? 21.008 -29.120 -30.007 1.00 26.03 146 VAL A CA 1
ATOM 4122 C C . VAL C 1 146 ? 19.501 -29.301 -29.862 1.00 27.74 146 VAL A C 1
ATOM 4123 O O . VAL C 1 146 ? 18.796 -28.421 -29.207 1.00 26.89 146 VAL A O 1
ATOM 4127 N N . THR C 1 147 ? 19.044 -30.438 -30.384 1.00 26.40 147 THR A N 1
ATOM 4128 C CA . THR C 1 147 ? 17.699 -30.981 -30.090 1.00 32.01 147 THR A CA 1
ATOM 4129 C C . THR C 1 147 ? 17.862 -32.344 -29.414 1.00 29.51 147 THR A C 1
ATOM 4130 O O . THR C 1 147 ? 18.889 -33.010 -29.640 1.00 30.92 147 THR A O 1
ATOM 4134 N N . VAL C 1 148 ? 16.891 -32.703 -28.583 1.00 28.30 148 VAL A N 1
ATOM 4135 C CA . VAL C 1 148 ? 16.926 -33.977 -27.820 1.00 28.81 148 VAL A CA 1
ATOM 4136 C C . VAL C 1 148 ? 15.656 -34.776 -28.080 1.00 30.22 148 VAL A C 1
ATOM 4137 O O . VAL C 1 148 ? 14.547 -34.202 -28.057 1.00 37.11 148 VAL A O 1
ATOM 4141 N N . THR C 1 149 ? 15.860 -36.070 -28.294 1.00 36.10 149 THR A N 1
ATOM 4142 C CA . THR C 1 149 ? 14.817 -37.105 -28.458 1.00 40.09 149 THR A CA 1
ATOM 4143 C C . THR C 1 149 ? 15.031 -38.146 -27.364 1.00 36.55 149 THR A C 1
ATOM 4144 O O . THR C 1 149 ? 16.190 -38.464 -27.037 1.00 35.47 149 THR A O 1
ATOM 4148 N N . TRP C 1 150 ? 13.942 -38.671 -26.842 1.00 35.82 150 TRP A N 1
ATOM 4149 C CA . TRP C 1 150 ? 13.951 -39.850 -25.948 1.00 35.83 150 TRP A CA 1
ATOM 4150 C C . TRP C 1 150 ? 13.343 -41.013 -26.723 1.00 39.24 150 TRP A C 1
ATOM 4151 O O . TRP C 1 150 ? 12.316 -40.780 -27.379 1.00 40.37 150 TRP A O 1
ATOM 4162 N N . GLU C 1 151 ? 13.978 -42.185 -26.679 1.00 40.18 151 GLU A N 1
ATOM 4163 C CA . GLU C 1 151 ? 13.366 -43.453 -27.167 1.00 44.36 151 GLU A CA 1
ATOM 4164 C C . GLU C 1 151 ? 13.335 -44.440 -25.998 1.00 51.03 151 GLU A C 1
ATOM 4165 O O . GLU C 1 151 ? 14.349 -44.532 -25.246 1.00 46.34 151 GLU A O 1
ATOM 4171 N N . VAL C 1 152 ? 12.202 -45.119 -25.828 1.00 51.56 152 VAL A N 1
ATOM 4172 C CA . VAL C 1 152 ? 12.069 -46.264 -24.886 1.00 52.74 152 VAL A CA 1
ATOM 4173 C C . VAL C 1 152 ? 11.781 -47.506 -25.741 1.00 58.00 152 VAL A C 1
ATOM 4174 O O . VAL C 1 152 ? 10.741 -47.541 -26.430 1.00 57.48 152 VAL A O 1
ATOM 4178 N N . ASP C 1 153 ? 12.720 -48.452 -25.761 1.00 54.06 153 ASP A N 1
ATOM 4179 C CA . ASP C 1 153 ? 12.578 -49.729 -26.503 1.00 53.66 153 ASP A CA 1
ATOM 4180 C C . ASP C 1 153 ? 12.326 -49.385 -27.979 1.00 65.86 153 ASP A C 1
ATOM 4181 O O . ASP C 1 153 ? 11.487 -50.053 -28.616 1.00 74.70 153 ASP A O 1
ATOM 4186 N N . GLY C 1 154 ? 13.016 -48.356 -28.495 1.00 62.01 154 GLY A N 1
ATOM 4187 C CA . GLY C 1 154 ? 12.988 -47.940 -29.912 1.00 63.40 154 GLY A CA 1
ATOM 4188 C C . GLY C 1 154 ? 11.870 -46.957 -30.247 1.00 67.98 154 GLY A C 1
ATOM 4189 O O . GLY C 1 154 ? 11.921 -46.384 -31.369 1.00 74.99 154 GLY A O 1
ATOM 4190 N N . THR C 1 155 ? 10.878 -46.779 -29.364 1.00 63.10 155 THR A N 1
ATOM 4191 C CA . THR C 1 155 ? 9.718 -45.865 -29.574 1.00 67.98 155 THR A CA 1
ATOM 4192 C C . THR C 1 155 ? 10.032 -44.480 -28.992 1.00 66.74 155 THR A C 1
ATOM 4193 O O . THR C 1 155 ? 10.228 -44.381 -27.753 1.00 67.02 155 THR A O 1
ATOM 4197 N N . THR C 1 156 ? 10.004 -43.450 -29.848 1.00 50.34 156 THR A N 1
ATOM 4198 C CA . THR C 1 156 ? 10.171 -42.016 -29.487 1.00 54.53 156 THR A CA 1
ATOM 4199 C C . THR C 1 156 ? 9.094 -41.616 -28.461 1.00 46.03 156 THR A C 1
ATOM 4200 O O . THR C 1 156 ? 7.924 -41.885 -28.717 1.00 49.18 156 THR A O 1
ATOM 4204 N N . GLN C 1 157 ? 9.484 -41.014 -27.326 1.00 41.37 157 GLN A N 1
ATOM 4205 C CA . GLN C 1 157 ? 8.564 -40.414 -26.316 1.00 40.21 157 GLN A CA 1
ATOM 4206 C C . GLN C 1 157 ? 8.110 -39.036 -26.808 1.00 34.63 157 GLN A C 1
ATOM 4207 O O . GLN C 1 157 ? 8.930 -38.320 -27.394 1.00 36.64 157 GLN A O 1
ATOM 4213 N N . THR C 1 158 ? 6.850 -38.680 -26.558 1.00 40.83 158 THR A N 1
ATOM 4214 C CA . THR C 1 158 ? 6.235 -37.387 -26.955 1.00 41.89 158 THR A CA 1
ATOM 4215 C C . THR C 1 158 ? 5.940 -36.496 -25.745 1.00 47.91 158 THR A C 1
ATOM 4216 O O . THR C 1 158 ? 5.950 -35.257 -25.921 1.00 55.14 158 THR A O 1
ATOM 4220 N N . THR C 1 159 ? 5.656 -37.100 -24.588 1.00 40.92 159 THR A N 1
ATOM 4221 C CA . THR C 1 159 ? 5.128 -36.415 -23.377 1.00 42.75 159 THR A CA 1
ATOM 4222 C C . THR C 1 159 ? 6.113 -36.586 -22.217 1.00 38.53 159 THR A C 1
ATOM 4223 O O . THR C 1 159 ? 6.933 -37.533 -22.266 1.00 34.54 159 THR A O 1
ATOM 4227 N N . GLY C 1 160 ? 6.035 -35.685 -21.234 1.00 42.22 160 GLY A N 1
ATOM 4228 C CA . GLY C 1 160 ? 6.785 -35.760 -19.964 1.00 39.28 160 GLY A CA 1
ATOM 4229 C C . GLY C 1 160 ? 8.251 -35.385 -20.129 1.00 31.05 160 GLY A C 1
ATOM 4230 O O . GLY C 1 160 ? 9.061 -35.802 -19.294 1.00 34.56 160 GLY A O 1
ATOM 4231 N N . ILE C 1 161 ? 8.592 -34.654 -21.190 1.00 29.09 161 ILE A N 1
ATOM 4232 C CA . ILE C 1 161 ? 9.986 -34.193 -21.453 1.00 29.12 161 ILE A CA 1
ATOM 4233 C C . ILE C 1 161 ? 10.075 -32.705 -21.100 1.00 26.62 161 ILE A C 1
ATOM 4234 O O . ILE C 1 161 ? 9.213 -31.923 -21.533 1.00 30.77 161 ILE A O 1
ATOM 4239 N N . GLU C 1 162 ? 11.118 -32.321 -20.369 1.00 26.88 162 GLU A N 1
ATOM 4240 C CA . GLU C 1 162 ? 11.424 -30.899 -20.059 1.00 27.13 162 GLU A CA 1
ATOM 4241 C C . GLU C 1 162 ? 12.920 -30.658 -20.284 1.00 25.61 162 GLU A C 1
ATOM 4242 O O . GLU C 1 162 ? 13.736 -31.502 -19.847 1.00 25.27 162 GLU A O 1
ATOM 4248 N N . ASN C 1 163 ? 13.258 -29.551 -20.953 1.00 23.84 163 ASN A N 1
ATOM 4249 C CA . ASN C 1 163 ? 14.656 -29.232 -21.344 1.00 22.52 163 ASN A CA 1
ATOM 4250 C C . ASN C 1 163 ? 15.017 -27.920 -20.659 1.00 21.86 163 ASN A C 1
ATOM 4251 O O . ASN C 1 163 ? 14.152 -27.037 -20.530 1.00 23.47 163 ASN A O 1
ATOM 4256 N N . SER C 1 164 ? 16.267 -27.789 -20.269 1.00 20.02 164 SER A N 1
ATOM 4257 C CA . SER C 1 164 ? 16.803 -26.568 -19.653 1.00 20.48 164 SER A CA 1
ATOM 4258 C C . SER C 1 164 ? 18.261 -26.391 -20.073 1.00 18.01 164 SER A C 1
ATOM 4259 O O . SER C 1 164 ? 19.028 -27.358 -19.945 1.00 19.43 164 SER A O 1
ATOM 4262 N N . LYS C 1 165 ? 18.647 -25.178 -20.469 1.00 22.09 165 LYS A N 1
ATOM 4263 C CA . LYS C 1 165 ? 19.998 -24.882 -21.014 1.00 22.41 165 LYS A CA 1
ATOM 4264 C C . LYS C 1 165 ? 20.739 -23.855 -20.163 1.00 21.35 165 LYS A C 1
ATOM 4265 O O . LYS C 1 165 ? 20.119 -22.864 -19.764 1.00 24.98 165 LYS A O 1
ATOM 4271 N N . THR C 1 166 ? 22.008 -24.109 -19.873 1.00 20.64 166 THR A N 1
ATOM 4272 C CA . THR C 1 166 ? 22.879 -23.153 -19.174 1.00 19.31 166 THR A CA 1
ATOM 4273 C C . THR C 1 166 ? 23.232 -22.035 -20.147 1.00 23.13 166 THR A C 1
ATOM 4274 O O . THR C 1 166 ? 23.374 -22.199 -21.353 1.00 26.09 166 THR A O 1
ATOM 4278 N N . PRO C 1 167 ? 23.412 -20.817 -19.639 1.00 18.09 167 PRO A N 1
ATOM 4279 C CA . PRO C 1 167 ? 23.919 -19.740 -20.470 1.00 17.82 167 PRO A CA 1
ATOM 4280 C C . PRO C 1 167 ? 25.328 -20.073 -20.992 1.00 21.05 167 PRO A C 1
ATOM 4281 O O . PRO C 1 167 ? 26.018 -20.914 -20.421 1.00 24.28 167 PRO A O 1
ATOM 4285 N N . GLN C 1 168 ? 25.765 -19.378 -22.026 1.00 18.00 168 GLN A N 1
ATOM 4286 C CA . GLN C 1 168 ? 27.121 -19.575 -22.600 1.00 18.52 168 GLN A CA 1
ATOM 4287 C C . GLN C 1 168 ? 28.202 -19.507 -21.515 1.00 19.02 168 GLN A C 1
ATOM 4288 O O . GLN C 1 168 ? 28.192 -18.593 -20.651 1.00 22.08 168 GLN A O 1
ATOM 4294 N N . ASN C 1 169 ? 29.115 -20.468 -21.557 1.00 17.96 169 ASN A N 1
ATOM 4295 C CA . ASN C 1 169 ? 30.260 -20.552 -20.620 1.00 21.67 169 ASN A CA 1
ATOM 4296 C C . ASN C 1 169 ? 31.153 -19.325 -20.830 1.00 19.88 169 ASN A C 1
ATOM 4297 O O . ASN C 1 169 ? 31.493 -18.977 -21.986 1.00 21.24 169 ASN A O 1
ATOM 4302 N N . SER C 1 170 ? 31.474 -18.640 -19.739 1.00 22.45 170 SER A N 1
ATOM 4303 C CA . SER C 1 170 ? 32.238 -17.377 -19.788 1.00 24.69 170 SER A CA 1
ATOM 4304 C C . SER C 1 170 ? 33.652 -17.645 -20.321 1.00 21.97 170 SER A C 1
ATOM 4305 O O . SER C 1 170 ? 34.208 -16.710 -20.873 1.00 27.42 170 SER A O 1
ATOM 4308 N N . ALA C 1 171 ? 34.204 -18.860 -20.221 1.00 27.00 171 ALA A N 1
ATOM 4309 C CA . ALA C 1 171 ? 35.562 -19.171 -20.733 1.00 27.58 171 ALA A CA 1
ATOM 4310 C C . ALA C 1 171 ? 35.509 -19.667 -22.178 1.00 27.34 171 ALA A C 1
ATOM 4311 O O . ALA C 1 171 ? 36.376 -19.221 -22.965 1.00 29.95 171 ALA A O 1
ATOM 4313 N N . ASP C 1 172 ? 34.587 -20.566 -22.536 1.00 25.71 172 ASP A N 1
ATOM 4314 C CA . ASP C 1 172 ? 34.687 -21.275 -23.845 1.00 27.04 172 ASP A CA 1
ATOM 4315 C C . ASP C 1 172 ? 33.418 -21.149 -24.699 1.00 21.67 172 ASP A C 1
ATOM 4316 O O . ASP C 1 172 ? 33.409 -21.758 -25.766 1.00 23.38 172 ASP A O 1
ATOM 4321 N N . CYS C 1 173 ? 32.399 -20.397 -24.261 1.00 19.64 173 CYS A N 1
ATOM 4322 C CA . CYS C 1 173 ? 31.215 -20.031 -25.087 1.00 21.85 173 CYS A CA 1
ATOM 4323 C C . CYS C 1 173 ? 30.237 -21.221 -25.168 1.00 18.37 173 CYS A C 1
ATOM 4324 O O . CYS C 1 173 ? 29.191 -21.062 -25.762 1.00 21.35 173 CYS A O 1
ATOM 4327 N N . THR C 1 174 ? 30.562 -22.403 -24.634 1.00 20.23 174 THR A N 1
ATOM 4328 C CA . THR C 1 174 ? 29.702 -23.601 -24.830 1.00 19.00 174 THR A CA 1
ATOM 4329 C C . THR C 1 174 ? 28.455 -23.552 -23.936 1.00 17.95 174 THR A C 1
ATOM 4330 O O . THR C 1 174 ? 28.458 -22.863 -22.895 1.00 20.13 174 THR A O 1
ATOM 4334 N N . TYR C 1 175 ? 27.448 -24.317 -24.344 1.00 19.33 175 TYR A N 1
ATOM 4335 C CA . TYR C 1 175 ? 26.227 -24.579 -23.575 1.00 16.67 175 TYR A CA 1
ATOM 4336 C C . TYR C 1 175 ? 26.311 -25.954 -22.919 1.00 19.32 175 TYR A C 1
ATOM 4337 O O . TYR C 1 175 ? 27.121 -26.774 -23.335 1.00 19.89 175 TYR A O 1
ATOM 4346 N N . ASN C 1 176 ? 25.442 -26.174 -21.935 1.00 18.60 176 ASN A N 1
ATOM 4347 C CA . ASN C 1 176 ? 25.064 -27.500 -21.396 1.00 18.13 176 ASN A CA 1
ATOM 4348 C C . ASN C 1 176 ? 23.541 -27.570 -21.409 1.00 18.51 176 ASN A C 1
ATOM 4349 O O . ASN C 1 176 ? 22.872 -26.517 -21.247 1.00 19.77 176 ASN A O 1
ATOM 4354 N N . LEU C 1 177 ? 22.992 -28.763 -21.590 1.00 18.52 177 LEU A N 1
ATOM 4355 C CA . LEU C 1 177 ? 21.519 -28.931 -21.609 1.00 19.85 177 LEU A CA 1
ATOM 4356 C C . LEU C 1 177 ? 21.141 -30.134 -20.754 1.00 20.45 177 LEU A C 1
ATOM 4357 O O . LEU C 1 177 ? 21.870 -31.165 -20.793 1.00 21.85 177 LEU A O 1
ATOM 4362 N N . SER C 1 178 ? 20.067 -29.968 -19.973 1.00 18.04 178 SER A N 1
ATOM 4363 C CA . SER C 1 178 ? 19.405 -31.070 -19.250 1.00 18.22 178 SER A CA 1
ATOM 4364 C C . SER C 1 178 ? 18.113 -31.376 -19.997 1.00 20.53 178 SER A C 1
ATOM 4365 O O . SER C 1 178 ? 17.359 -30.450 -20.356 1.00 22.15 178 SER A O 1
ATOM 4368 N N . SER C 1 179 ? 17.872 -32.654 -20.210 1.00 19.80 179 SER A N 1
ATOM 4369 C CA . SER C 1 179 ? 16.578 -33.143 -20.723 1.00 21.14 179 SER A CA 1
ATOM 4370 C C . SER C 1 179 ? 16.079 -34.157 -19.711 1.00 19.69 179 SER A C 1
ATOM 4371 O O . SER C 1 179 ? 16.859 -35.076 -19.358 1.00 25.26 179 SER A O 1
ATOM 4374 N N . THR C 1 180 ? 14.873 -33.972 -19.216 1.00 20.20 180 THR A N 1
ATOM 4375 C CA . THR C 1 180 ? 14.310 -34.863 -18.171 1.00 25.83 180 THR A CA 1
ATOM 4376 C C . THR C 1 180 ? 13.061 -35.505 -18.726 1.00 25.32 180 THR A C 1
ATOM 4377 O O . THR C 1 180 ? 12.223 -34.756 -19.269 1.00 28.59 180 THR A O 1
ATOM 4381 N N . LEU C 1 181 ? 12.994 -36.824 -18.589 1.00 24.88 181 LEU A N 1
ATOM 4382 C CA . LEU C 1 181 ? 11.828 -37.664 -18.951 1.00 25.41 181 LEU A CA 1
ATOM 4383 C C . LEU C 1 181 ? 11.147 -38.097 -17.652 1.00 26.56 181 LEU A C 1
ATOM 4384 O O . LEU C 1 181 ? 11.795 -38.764 -16.853 1.00 32.59 181 LEU A O 1
ATOM 4389 N N . THR C 1 182 ? 9.889 -37.730 -17.452 1.00 31.81 182 THR A N 1
ATOM 4390 C CA . THR C 1 182 ? 9.128 -38.079 -16.231 1.00 28.58 182 THR A CA 1
ATOM 4391 C C . THR C 1 182 ? 8.111 -39.160 -16.568 1.00 31.78 182 THR A C 1
ATOM 4392 O O . THR C 1 182 ? 7.519 -39.083 -17.635 1.00 32.45 182 THR A O 1
ATOM 4396 N N . LEU C 1 183 ? 7.978 -40.147 -15.678 1.00 36.89 183 LEU A N 1
ATOM 4397 C CA . LEU C 1 183 ? 7.016 -41.268 -15.798 1.00 38.70 183 LEU A CA 1
ATOM 4398 C C . LEU C 1 183 ? 6.438 -41.596 -14.422 1.00 44.45 183 LEU A C 1
ATOM 4399 O O . LEU C 1 183 ? 7.100 -41.354 -13.425 1.00 37.63 183 LEU A O 1
ATOM 4404 N N . THR C 1 184 ? 5.270 -42.229 -14.374 1.00 40.76 184 THR A N 1
ATOM 4405 C CA . THR C 1 184 ? 4.765 -42.822 -13.103 1.00 43.84 184 THR A CA 1
ATOM 4406 C C . THR C 1 184 ? 5.678 -43.994 -12.722 1.00 48.67 184 THR A C 1
ATOM 4407 O O . THR C 1 184 ? 6.324 -44.572 -13.659 1.00 37.88 184 THR A O 1
ATOM 4411 N N . SER C 1 185 ? 5.704 -44.350 -11.426 1.00 50.65 185 SER A N 1
ATOM 4412 C CA . SER C 1 185 ? 6.465 -45.518 -10.907 1.00 59.97 185 SER A CA 1
ATOM 4413 C C . SER C 1 185 ? 6.059 -46.768 -11.702 1.00 66.22 185 SER A C 1
ATOM 4414 O O . SER C 1 185 ? 6.980 -47.518 -12.141 1.00 56.65 185 SER A O 1
ATOM 4417 N N . THR C 1 186 ? 4.746 -46.960 -11.925 1.00 65.54 186 THR A N 1
ATOM 4418 C CA . THR C 1 186 ? 4.221 -48.130 -12.676 1.00 60.94 186 THR A CA 1
ATOM 4419 C C . THR C 1 186 ? 4.813 -48.127 -14.088 1.00 66.30 186 THR A C 1
ATOM 4420 O O . THR C 1 186 ? 5.344 -49.200 -14.479 1.00 64.52 186 THR A O 1
ATOM 4424 N N . GLN C 1 187 ? 4.725 -46.995 -14.817 1.00 48.72 187 GLN A N 1
ATOM 4425 C CA . GLN C 1 187 ? 5.242 -46.910 -16.211 1.00 52.55 187 GLN A CA 1
ATOM 4426 C C . GLN C 1 187 ? 6.742 -47.209 -16.214 1.00 53.12 187 GLN A C 1
ATOM 4427 O O . GLN C 1 187 ? 7.154 -47.967 -17.094 1.00 45.87 187 GLN A O 1
ATOM 4433 N N . TYR C 1 188 ? 7.539 -46.641 -15.295 1.00 47.59 188 TYR A N 1
ATOM 4434 C CA . TYR C 1 188 ? 8.994 -46.911 -15.303 1.00 47.42 188 TYR A CA 1
ATOM 4435 C C . TYR C 1 188 ? 9.250 -48.389 -14.991 1.00 52.59 188 TYR A C 1
ATOM 4436 O O . TYR C 1 188 ? 10.013 -49.036 -15.796 1.00 44.68 188 TYR A O 1
ATOM 4445 N N . ASN C 1 189 ? 8.638 -48.902 -13.895 1.00 47.30 189 ASN A N 1
ATOM 4446 C CA . ASN C 1 189 ? 8.835 -50.300 -13.419 1.00 46.66 189 ASN A CA 1
ATOM 4447 C C . ASN C 1 189 ? 8.237 -51.278 -14.437 1.00 47.28 189 ASN A C 1
ATOM 4448 O O . ASN C 1 189 ? 8.367 -52.479 -14.215 1.00 39.34 189 ASN A O 1
ATOM 4453 N N . SER C 1 190 ? 7.713 -50.728 -15.543 1.00 52.33 190 SER A N 1
ATOM 4454 C CA . SER C 1 190 ? 7.155 -51.441 -16.718 1.00 53.68 190 SER A CA 1
ATOM 4455 C C . SER C 1 190 ? 8.203 -51.778 -17.791 1.00 48.21 190 SER A C 1
ATOM 4456 O O . SER C 1 190 ? 8.051 -52.888 -18.308 1.00 39.33 190 SER A O 1
ATOM 4459 N N . HIS C 1 191 ? 9.128 -50.877 -18.200 1.00 67.08 191 HIS A N 1
ATOM 4460 C CA . HIS C 1 191 ? 9.870 -50.944 -19.507 1.00 59.17 191 HIS A CA 1
ATOM 4461 C C . HIS C 1 191 ? 11.374 -51.233 -19.330 1.00 49.98 191 HIS A C 1
ATOM 4462 O O . HIS C 1 191 ? 11.821 -51.205 -18.171 1.00 58.84 191 HIS A O 1
ATOM 4469 N N . LYS C 1 192 ? 12.164 -51.346 -20.424 1.00 51.81 192 LYS A N 1
ATOM 4470 C CA . LYS C 1 192 ? 13.598 -51.779 -20.327 1.00 67.08 192 LYS A CA 1
ATOM 4471 C C . LYS C 1 192 ? 14.661 -50.795 -20.861 1.00 60.21 192 LYS A C 1
ATOM 4472 O O . LYS C 1 192 ? 15.483 -50.393 -20.013 1.00 60.56 192 LYS A O 1
ATOM 4478 N N . GLU C 1 193 ? 14.770 -50.520 -22.175 1.00 53.21 193 GLU A N 1
ATOM 4479 C CA . GLU C 1 193 ? 15.899 -49.716 -22.751 1.00 60.99 193 GLU A CA 1
ATOM 4480 C C . GLU C 1 193 ? 15.559 -48.215 -22.871 1.00 59.40 193 GLU A C 1
ATOM 4481 O O . GLU C 1 193 ? 14.635 -47.849 -23.649 1.00 42.09 193 GLU A O 1
ATOM 4487 N N . TYR C 1 194 ? 16.358 -47.358 -22.226 1.00 55.62 194 TYR A N 1
ATOM 4488 C CA . TYR C 1 194 ? 16.149 -45.884 -22.191 1.00 46.64 194 TYR A CA 1
ATOM 4489 C C . TYR C 1 194 ? 17.273 -45.169 -22.964 1.00 38.74 194 TYR A C 1
ATOM 4490 O O . TYR C 1 194 ? 18.464 -45.329 -22.603 1.00 38.36 194 TYR A O 1
ATOM 4499 N N . THR C 1 195 ? 16.918 -44.398 -24.001 1.00 34.31 195 THR A N 1
ATOM 4500 C CA . THR C 1 195 ? 17.890 -43.730 -24.905 1.00 36.72 195 THR A CA 1
ATOM 4501 C C . THR C 1 195 ? 17.650 -42.219 -24.986 1.00 32.24 195 THR A C 1
ATOM 4502 O O . THR C 1 195 ? 16.518 -41.780 -25.304 1.00 31.18 195 THR A O 1
ATOM 4506 N N . CYS C 1 196 ? 18.714 -41.449 -24.756 1.00 33.24 196 CYS A N 1
ATOM 4507 C CA . CYS C 1 196 ? 18.749 -39.989 -24.978 1.00 30.94 196 CYS A CA 1
ATOM 4508 C C . CYS C 1 196 ? 19.532 -39.710 -26.265 1.00 27.63 196 CYS A C 1
ATOM 4509 O O . CYS C 1 196 ? 20.685 -40.161 -26.354 1.00 30.93 196 CYS A O 1
ATOM 4512 N N . LYS C 1 197 ? 18.901 -39.080 -27.256 1.00 26.11 197 LYS A N 1
ATOM 4513 C CA . LYS C 1 197 ? 19.515 -38.819 -28.583 1.00 26.07 197 LYS A CA 1
ATOM 4514 C C . LYS C 1 197 ? 19.673 -37.311 -28.722 1.00 24.50 197 LYS A C 1
ATOM 4515 O O . LYS C 1 197 ? 18.642 -36.605 -28.652 1.00 31.13 197 LYS A O 1
ATOM 4521 N N . VAL C 1 198 ? 20.919 -36.841 -28.804 1.00 23.79 198 VAL A N 1
ATOM 4522 C CA . VAL C 1 198 ? 21.242 -35.392 -28.897 1.00 26.01 198 VAL A CA 1
ATOM 4523 C C . VAL C 1 198 ? 21.738 -35.101 -30.308 1.00 26.59 198 VAL A C 1
ATOM 4524 O O . VAL C 1 198 ? 22.801 -35.635 -30.708 1.00 26.55 198 VAL A O 1
ATOM 4528 N N . THR C 1 199 ? 21.022 -34.219 -30.991 1.00 22.99 199 THR A N 1
ATOM 4529 C CA . THR C 1 199 ? 21.208 -33.921 -32.428 1.00 25.57 199 THR A CA 1
ATOM 4530 C C . THR C 1 199 ? 21.789 -32.514 -32.526 1.00 26.36 199 THR A C 1
ATOM 4531 O O . THR C 1 199 ? 21.126 -31.584 -32.085 1.00 25.01 199 THR A O 1
ATOM 4535 N N . LEU C 1 200 ? 22.990 -32.405 -33.077 1.00 25.41 200 LEU A N 1
ATOM 4536 C CA . LEU C 1 200 ? 23.639 -31.121 -33.447 1.00 26.88 200 LEU A CA 1
ATOM 4537 C C . LEU C 1 200 ? 23.681 -31.066 -34.978 1.00 25.60 200 LEU A C 1
ATOM 4538 O O . LEU C 1 200 ? 24.430 -31.827 -35.581 1.00 26.01 200 LEU A O 1
ATOM 4543 N N . GLY C 1 201 ? 22.826 -30.254 -35.588 1.00 29.54 201 GLY A N 1
ATOM 4544 C CA . GLY C 1 201 ? 22.664 -30.241 -37.047 1.00 29.99 201 GLY A CA 1
ATOM 4545 C C . GLY C 1 201 ? 21.990 -31.514 -37.490 1.00 28.07 201 GLY A C 1
ATOM 4546 O O . GLY C 1 201 ? 20.885 -31.790 -37.019 1.00 33.09 201 GLY A O 1
ATOM 4547 N N . THR C 1 202 ? 22.683 -32.314 -38.289 1.00 31.35 202 THR A N 1
ATOM 4548 C CA . THR C 1 202 ? 22.136 -33.583 -38.838 1.00 31.04 202 THR A CA 1
ATOM 4549 C C . THR C 1 202 ? 22.716 -34.779 -38.073 1.00 28.99 202 THR A C 1
ATOM 4550 O O . THR C 1 202 ? 22.314 -35.925 -38.386 1.00 26.89 202 THR A O 1
ATOM 4554 N N . THR C 1 203 ? 23.653 -34.546 -37.140 1.00 23.75 203 THR A N 1
ATOM 4555 C CA . THR C 1 203 ? 24.378 -35.640 -36.470 1.00 23.54 203 THR A CA 1
ATOM 4556 C C . THR C 1 203 ? 23.891 -35.810 -35.044 1.00 23.99 203 THR A C 1
ATOM 4557 O O . THR C 1 203 ? 23.859 -34.800 -34.271 1.00 27.26 203 THR A O 1
ATOM 4561 N N . SER C 1 204 ? 23.574 -37.064 -34.721 1.00 22.30 204 SER A N 1
ATOM 4562 C CA . SER C 1 204 ? 23.066 -37.513 -33.407 1.00 24.31 204 SER A CA 1
ATOM 4563 C C . SER C 1 204 ? 24.130 -38.290 -32.629 1.00 26.75 204 SER A C 1
ATOM 4564 O O . SER C 1 204 ? 24.696 -39.276 -33.165 1.00 26.48 204 SER A O 1
ATOM 4567 N N . VAL C 1 205 ? 24.316 -37.901 -31.367 1.00 24.66 205 VAL A N 1
ATOM 4568 C CA . VAL C 1 205 ? 25.079 -38.644 -30.332 1.00 28.65 205 VAL A CA 1
ATOM 4569 C C . VAL C 1 205 ? 24.078 -39.245 -29.350 1.00 27.69 205 VAL A C 1
ATOM 4570 O O . VAL C 1 205 ? 23.183 -38.523 -28.870 1.00 26.12 205 VAL A O 1
ATOM 4574 N N . VAL C 1 206 ? 24.254 -40.521 -29.054 1.00 29.99 206 VAL A N 1
ATOM 4575 C CA . VAL C 1 206 ? 23.266 -41.364 -28.334 1.00 28.62 206 VAL A CA 1
ATOM 4576 C C . VAL C 1 206 ? 23.896 -41.905 -27.049 1.00 30.82 206 VAL A C 1
ATOM 4577 O O . VAL C 1 206 ? 25.075 -42.415 -27.099 1.00 32.80 206 VAL A O 1
ATOM 4581 N N . GLN C 1 207 ? 23.114 -41.858 -25.971 1.00 30.66 207 GLN A N 1
ATOM 4582 C CA . GLN C 1 207 ? 23.452 -42.506 -24.682 1.00 35.39 207 GLN A CA 1
ATOM 4583 C C . GLN C 1 207 ? 22.230 -43.279 -24.180 1.00 39.83 207 GLN A C 1
ATOM 4584 O O . GLN C 1 207 ? 21.101 -42.792 -24.371 1.00 42.94 207 GLN A O 1
ATOM 4590 N N . SER C 1 208 ? 22.438 -44.445 -23.569 1.00 45.18 208 SER A N 1
ATOM 4591 C CA . SER C 1 208 ? 21.322 -45.303 -23.092 1.00 50.43 208 SER A CA 1
ATOM 4592 C C . SER C 1 208 ? 21.716 -46.096 -21.843 1.00 40.70 208 SER A C 1
ATOM 4593 O O . SER C 1 208 ? 22.910 -46.213 -21.549 1.00 46.92 208 SER A O 1
ATOM 4596 N N . PHE C 1 209 ? 20.718 -46.577 -21.104 1.00 45.58 209 PHE A N 1
ATOM 4597 C CA . PHE C 1 209 ? 20.880 -47.592 -20.026 1.00 50.62 209 PHE A CA 1
ATOM 4598 C C . PHE C 1 209 ? 19.686 -48.557 -20.047 1.00 59.48 209 PHE A C 1
ATOM 4599 O O . PHE C 1 209 ? 18.690 -48.304 -20.814 1.00 46.86 209 PHE A O 1
ATOM 4607 N N . ASN C 1 210 ? 19.797 -49.617 -19.230 1.00 58.75 210 ASN A N 1
ATOM 4608 C CA . ASN C 1 210 ? 18.773 -50.679 -19.042 1.00 55.55 210 ASN A CA 1
ATOM 4609 C C . ASN C 1 210 ? 18.418 -50.753 -17.547 1.00 43.20 210 ASN A C 1
ATOM 4610 O O . ASN C 1 210 ? 19.363 -50.862 -16.714 1.00 52.13 210 ASN A O 1
ATOM 4615 N N . ARG C 1 211 ? 17.121 -50.638 -17.225 1.00 49.21 211 ARG A N 1
ATOM 4616 C CA . ARG C 1 211 ? 16.560 -50.466 -15.855 1.00 56.05 211 ARG A CA 1
ATOM 4617 C C . ARG C 1 211 ? 17.101 -51.548 -14.916 1.00 68.80 211 ARG A C 1
ATOM 4618 O O . ARG C 1 211 ? 17.002 -52.738 -15.281 1.00 74.90 211 ARG A O 1
ATOM 4626 N N . GLY C 1 212 ? 17.656 -51.122 -13.772 1.00 70.76 212 GLY A N 1
ATOM 4627 C CA . GLY C 1 212 ? 18.003 -51.954 -12.601 1.00 73.43 212 GLY A CA 1
ATOM 4628 C C . GLY C 1 212 ? 19.507 -52.074 -12.379 1.00 77.83 212 GLY A C 1
ATOM 4629 O O . GLY C 1 212 ? 19.904 -52.491 -11.257 1.00 80.09 212 GLY A O 1
ATOM 4630 N N . ASP C 1 213 ? 20.313 -51.683 -13.376 1.00 76.10 213 ASP A N 1
ATOM 4631 C CA . ASP C 1 213 ? 21.759 -52.011 -13.487 1.00 74.43 213 ASP A CA 1
ATOM 4632 C C . ASP C 1 213 ? 22.588 -50.899 -12.823 1.00 83.94 213 ASP A C 1
ATOM 4633 O O . ASP C 1 213 ? 22.493 -50.658 -11.608 1.00 85.74 213 ASP A O 1
ATOM 4638 N N . GLN D 2 1 ? 31.533 -2.101 0.937 1.00 47.76 1 GLN B N 1
ATOM 4639 C CA . GLN D 2 1 ? 30.363 -1.334 0.369 1.00 34.16 1 GLN B CA 1
ATOM 4640 C C . GLN D 2 1 ? 29.398 -2.253 -0.396 1.00 32.74 1 GLN B C 1
ATOM 4641 O O . GLN D 2 1 ? 29.840 -2.939 -1.341 1.00 30.25 1 GLN B O 1
ATOM 4647 N N . SER D 2 2 ? 28.114 -2.240 -0.037 1.00 30.37 2 SER B N 1
ATOM 4648 C CA . SER D 2 2 ? 27.106 -3.147 -0.632 1.00 32.06 2 SER B CA 1
ATOM 4649 C C . SER D 2 2 ? 25.688 -2.635 -0.389 1.00 31.38 2 SER B C 1
ATOM 4650 O O . SER D 2 2 ? 25.465 -1.788 0.525 1.00 32.23 2 SER B O 1
ATOM 4653 N N . VAL D 2 3 ? 24.786 -3.164 -1.216 1.00 29.12 3 VAL B N 1
ATOM 4654 C CA . VAL D 2 3 ? 23.336 -2.891 -1.202 1.00 25.71 3 VAL B CA 1
ATOM 4655 C C . VAL D 2 3 ? 22.661 -4.254 -1.084 1.00 22.48 3 VAL B C 1
ATOM 4656 O O . VAL D 2 3 ? 23.150 -5.213 -1.735 1.00 24.26 3 VAL B O 1
ATOM 4660 N N . GLU D 2 4 ? 21.645 -4.393 -0.242 1.00 22.59 4 GLU B N 1
ATOM 4661 C CA . GLU D 2 4 ? 20.960 -5.692 -0.083 1.00 25.38 4 GLU B CA 1
ATOM 4662 C C . GLU D 2 4 ? 19.461 -5.467 0.060 1.00 22.59 4 GLU B C 1
ATOM 4663 O O . GLU D 2 4 ? 19.027 -4.727 0.983 1.00 26.04 4 GLU B O 1
ATOM 4669 N N . GLU D 2 5 ? 18.705 -6.119 -0.810 1.00 22.96 5 GLU B N 1
ATOM 4670 C CA . GLU D 2 5 ? 17.232 -6.162 -0.732 1.00 22.24 5 GLU B CA 1
ATOM 4671 C C . GLU D 2 5 ? 16.769 -7.296 0.180 1.00 22.87 5 GLU B C 1
ATOM 4672 O O . GLU D 2 5 ? 17.413 -8.348 0.235 1.00 25.04 5 GLU B O 1
ATOM 4678 N N . SER D 2 6 ? 15.618 -7.120 0.802 1.00 23.11 6 SER B N 1
ATOM 4679 C CA A SER D 2 6 ? 14.931 -8.215 1.533 0.60 26.76 6 SER B CA 1
ATOM 4680 C CA B SER D 2 6 ? 14.933 -8.209 1.546 0.40 26.08 6 SER B CA 1
ATOM 4681 C C . SER D 2 6 ? 13.419 -8.021 1.412 1.00 24.00 6 SER B C 1
ATOM 4682 O O . SER D 2 6 ? 13.001 -6.891 1.099 1.00 27.14 6 SER B O 1
ATOM 4687 N N . GLY D 2 7 ? 12.656 -9.083 1.637 1.00 27.27 7 GLY B N 1
ATOM 4688 C CA . GLY D 2 7 ? 11.188 -9.016 1.732 1.00 25.40 7 GLY B CA 1
ATOM 4689 C C . GLY D 2 7 ? 10.536 -9.848 0.655 1.00 25.15 7 GLY B C 1
ATOM 4690 O O . GLY D 2 7 ? 9.340 -10.110 0.775 1.00 26.06 7 GLY B O 1
ATOM 4691 N N . GLY D 2 8 ? 11.286 -10.295 -0.347 1.00 24.36 8 GLY B N 1
ATOM 4692 C CA . GLY D 2 8 ? 10.719 -11.154 -1.403 1.00 29.74 8 GLY B CA 1
ATOM 4693 C C . GLY D 2 8 ? 10.059 -12.371 -0.787 1.00 29.40 8 GLY B C 1
ATOM 4694 O O . GLY D 2 8 ? 10.703 -13.031 0.032 1.00 31.76 8 GLY B O 1
ATOM 4695 N N . ARG D 2 9 ? 8.820 -12.657 -1.168 1.00 28.35 9 ARG B N 1
ATOM 4696 C CA . ARG D 2 9 ? 8.114 -13.876 -0.719 1.00 27.39 9 ARG B CA 1
ATOM 4697 C C . ARG D 2 9 ? 6.907 -14.143 -1.617 1.00 25.72 9 ARG B C 1
ATOM 4698 O O . ARG D 2 9 ? 6.607 -13.331 -2.505 1.00 25.86 9 ARG B O 1
ATOM 4706 N N . LEU D 2 10 ? 6.271 -15.289 -1.391 1.00 23.69 10 LEU B N 1
ATOM 4707 C CA . LEU D 2 10 ? 5.044 -15.699 -2.100 1.00 23.42 10 LEU B CA 1
ATOM 4708 C C . LEU D 2 10 ? 3.852 -15.046 -1.403 1.00 26.67 10 LEU B C 1
ATOM 4709 O O . LEU D 2 10 ? 3.737 -15.198 -0.162 1.00 27.73 10 LEU B O 1
ATOM 4714 N N . VAL D 2 11 ? 3.019 -14.337 -2.165 1.00 23.19 11 VAL B N 1
ATOM 4715 C CA . VAL D 2 11 ? 1.769 -13.713 -1.645 1.00 25.72 11 VAL B CA 1
ATOM 4716 C C . VAL D 2 11 ? 0.658 -13.934 -2.660 1.00 30.05 11 VAL B C 1
ATOM 4717 O O . VAL D 2 11 ? 0.934 -14.080 -3.865 1.00 25.84 11 VAL B O 1
ATOM 4721 N N . THR D 2 12 ? -0.571 -13.963 -2.157 1.00 27.25 12 THR B N 1
ATOM 4722 C CA . THR D 2 12 ? -1.791 -14.024 -2.980 1.00 27.58 12 THR B CA 1
ATOM 4723 C C . THR D 2 12 ? -2.047 -12.631 -3.513 1.00 23.25 12 THR B C 1
ATOM 4724 O O . THR D 2 12 ? -1.719 -11.644 -2.851 1.00 26.46 12 THR B O 1
ATOM 4728 N N . PRO D 2 13 ? -2.621 -12.514 -4.725 1.00 26.27 13 PRO B N 1
ATOM 4729 C CA . PRO D 2 13 ? -2.993 -11.217 -5.258 1.00 27.68 13 PRO B CA 1
ATOM 4730 C C . PRO D 2 13 ? -3.742 -10.374 -4.227 1.00 28.15 13 PRO B C 1
ATOM 4731 O O . PRO D 2 13 ? -4.601 -10.879 -3.513 1.00 34.47 13 PRO B O 1
ATOM 4735 N N . GLY D 2 14 ? -3.388 -9.091 -4.169 1.00 28.95 14 GLY B N 1
ATOM 4736 C CA . GLY D 2 14 ? -4.068 -8.107 -3.313 1.00 30.61 14 GLY B CA 1
ATOM 4737 C C . GLY D 2 14 ? -3.417 -7.984 -1.951 1.00 28.37 14 GLY B C 1
ATOM 4738 O O . GLY D 2 14 ? -3.740 -7.031 -1.272 1.00 32.84 14 GLY B O 1
ATOM 4739 N N . THR D 2 15 ? -2.544 -8.913 -1.554 1.00 30.37 15 THR B N 1
ATOM 4740 C CA . THR D 2 15 ? -1.844 -8.877 -0.244 1.00 29.62 15 THR B CA 1
ATOM 4741 C C . THR D 2 15 ? -0.694 -7.876 -0.268 1.00 27.17 15 THR B C 1
ATOM 4742 O O . THR D 2 15 ? 0.285 -8.128 -0.967 1.00 27.88 15 THR B O 1
ATOM 4746 N N . PRO D 2 16 ? -0.735 -6.729 0.454 1.00 29.62 16 PRO B N 1
ATOM 4747 C CA . PRO D 2 16 ? 0.360 -5.763 0.388 1.00 28.37 16 PRO B CA 1
ATOM 4748 C C . PRO D 2 16 ? 1.650 -6.372 0.945 1.00 28.97 16 PRO B C 1
ATOM 4749 O O . PRO D 2 16 ? 1.625 -7.174 1.855 1.00 28.77 16 PRO B O 1
ATOM 4753 N N . LEU D 2 17 ? 2.778 -5.996 0.365 1.00 25.10 17 LEU B N 1
ATOM 4754 C CA . LEU D 2 17 ? 4.073 -6.369 0.968 1.00 28.78 17 LEU B CA 1
ATOM 4755 C C . LEU D 2 17 ? 5.065 -5.254 0.738 1.00 24.09 17 LEU B C 1
ATOM 4756 O O . LEU D 2 17 ? 4.933 -4.461 -0.230 1.00 28.11 17 LEU B O 1
ATOM 4761 N N . THR D 2 18 ? 6.004 -5.209 1.658 1.00 23.82 18 THR B N 1
ATOM 4762 C CA . THR D 2 18 ? 7.050 -4.185 1.696 1.00 25.17 18 THR B CA 1
ATOM 4763 C C . THR D 2 18 ? 8.387 -4.895 1.524 1.00 25.29 18 THR B C 1
ATOM 4764 O O . THR D 2 18 ? 8.590 -5.942 2.189 1.00 26.10 18 THR B O 1
ATOM 4768 N N . LEU D 2 19 ? 9.212 -4.348 0.636 1.00 22.39 19 LEU B N 1
ATOM 4769 C CA . LEU D 2 19 ? 10.625 -4.725 0.456 1.00 21.24 19 LEU B CA 1
ATOM 4770 C C . LEU D 2 19 ? 11.489 -3.671 1.109 1.00 20.05 19 LEU B C 1
ATOM 4771 O O . LEU D 2 19 ? 11.115 -2.500 1.072 1.00 22.99 19 LEU B O 1
ATOM 4776 N N . THR D 2 20 ? 12.660 -4.070 1.593 1.00 22.31 20 THR B N 1
ATOM 4777 C CA . THR D 2 20 ? 13.614 -3.112 2.179 1.00 22.85 20 THR B CA 1
ATOM 4778 C C . THR D 2 20 ? 14.938 -3.181 1.424 1.00 21.30 20 THR B C 1
ATOM 4779 O O . THR D 2 20 ? 15.332 -4.242 0.916 1.00 21.31 20 THR B O 1
ATOM 4783 N N . CYS D 2 21 ? 15.600 -2.052 1.412 1.00 21.28 21 CYS B N 1
ATOM 4784 C CA . CYS D 2 21 ? 16.951 -1.903 0.852 1.00 21.34 21 CYS B CA 1
ATOM 4785 C C . CYS D 2 21 ? 17.842 -1.401 1.981 1.00 24.49 21 CYS B C 1
ATOM 4786 O O . CYS D 2 21 ? 17.526 -0.335 2.521 1.00 25.29 21 CYS B O 1
ATOM 4789 N N . THR D 2 22 ? 18.879 -2.163 2.324 1.00 25.38 22 THR B N 1
ATOM 4790 C CA . THR D 2 22 ? 19.877 -1.816 3.355 1.00 26.89 22 THR B CA 1
ATOM 4791 C C . THR D 2 22 ? 21.232 -1.587 2.694 1.00 29.17 22 THR B C 1
ATOM 4792 O O . THR D 2 22 ? 21.650 -2.442 1.870 1.00 31.55 22 THR B O 1
ATOM 4796 N N . VAL D 2 23 ? 21.915 -0.508 3.078 1.00 32.34 23 VAL B N 1
ATOM 4797 C CA . VAL D 2 23 ? 23.263 -0.167 2.526 1.00 33.38 23 VAL B CA 1
ATOM 4798 C C . VAL D 2 23 ? 24.284 -0.461 3.607 1.00 36.79 23 VAL B C 1
ATOM 4799 O O . VAL D 2 23 ? 23.914 -0.383 4.812 1.00 35.88 23 VAL B O 1
ATOM 4803 N N . SER D 2 24 ? 25.500 -0.809 3.181 1.00 34.95 24 SER B N 1
ATOM 4804 C CA . SER D 2 24 ? 26.656 -1.080 4.061 1.00 40.46 24 SER B CA 1
ATOM 4805 C C . SER D 2 24 ? 27.860 -0.287 3.537 1.00 39.74 24 SER B C 1
ATOM 4806 O O . SER D 2 24 ? 28.092 -0.289 2.305 1.00 35.30 24 SER B O 1
ATOM 4809 N N . GLY D 2 25 ? 28.559 0.409 4.434 1.00 36.36 25 GLY B N 1
ATOM 4810 C CA . GLY D 2 25 ? 29.851 1.065 4.145 1.00 40.63 25 GLY B CA 1
ATOM 4811 C C . GLY D 2 25 ? 29.672 2.460 3.576 1.00 40.13 25 GLY B C 1
ATOM 4812 O O . GLY D 2 25 ? 30.679 3.068 3.140 1.00 44.29 25 GLY B O 1
ATOM 4813 N N . PHE D 2 26 ? 28.432 2.950 3.538 1.00 37.12 26 PHE B N 1
ATOM 4814 C CA . PHE D 2 26 ? 28.099 4.348 3.177 1.00 36.98 26 PHE B CA 1
ATOM 4815 C C . PHE D 2 26 ? 26.715 4.659 3.749 1.00 35.96 26 PHE B C 1
ATOM 4816 O O . PHE D 2 26 ? 26.036 3.746 4.286 1.00 34.55 26 PHE B O 1
ATOM 4824 N N . SER D 2 27 ? 26.341 5.929 3.659 1.00 36.76 27 SER B N 1
ATOM 4825 C CA . SER D 2 27 ? 25.075 6.499 4.188 1.00 40.18 27 SER B CA 1
ATOM 4826 C C . SER D 2 27 ? 23.928 6.320 3.188 1.00 30.31 27 SER B C 1
ATOM 4827 O O . SER D 2 27 ? 24.133 6.539 1.994 1.00 32.94 27 SER B O 1
ATOM 4830 N N . LEU D 2 28 ? 22.739 6.037 3.711 1.00 38.89 28 LEU B N 1
ATOM 4831 C CA . LEU D 2 28 ? 21.463 5.938 2.950 1.00 44.41 28 LEU B CA 1
ATOM 4832 C C . LEU D 2 28 ? 21.214 7.205 2.137 1.00 38.48 28 LEU B C 1
ATOM 4833 O O . LEU D 2 28 ? 20.522 7.117 1.131 1.00 39.40 28 LEU B O 1
ATOM 4838 N N . THR D 2 29 ? 21.689 8.353 2.603 1.00 40.01 29 THR B N 1
ATOM 4839 C CA . THR D 2 29 ? 21.316 9.661 2.013 1.00 44.22 29 THR B CA 1
ATOM 4840 C C . THR D 2 29 ? 22.419 10.197 1.092 1.00 32.88 29 THR B C 1
ATOM 4841 O O . THR D 2 29 ? 22.172 11.238 0.499 1.00 44.32 29 THR B O 1
ATOM 4845 N N . SER D 2 30 ? 23.574 9.523 0.965 1.00 35.19 30 SER B N 1
ATOM 4846 C CA . SER D 2 30 ? 24.751 10.000 0.182 1.00 41.09 30 SER B CA 1
ATOM 4847 C C . SER D 2 30 ? 24.452 10.025 -1.314 1.00 37.99 30 SER B C 1
ATOM 4848 O O . SER D 2 30 ? 24.890 10.978 -2.002 1.00 40.49 30 SER B O 1
ATOM 4851 N N . TYR D 2 31 ? 23.724 9.010 -1.788 1.00 36.30 31 TYR B N 1
ATOM 4852 C CA . TYR D 2 31 ? 23.523 8.738 -3.220 1.00 29.77 31 TYR B CA 1
ATOM 4853 C C . TYR D 2 31 ? 22.057 8.454 -3.500 1.00 24.84 31 TYR B C 1
ATOM 4854 O O . TYR D 2 31 ? 21.297 8.054 -2.569 1.00 25.01 31 TYR B O 1
ATOM 4863 N N . ASP D 2 32 ? 21.679 8.656 -4.752 1.00 26.30 32 ASP B N 1
ATOM 4864 C CA . ASP D 2 32 ? 20.339 8.293 -5.284 1.00 24.89 32 ASP B CA 1
ATOM 4865 C C . ASP D 2 32 ? 20.092 6.823 -4.933 1.00 24.51 32 ASP B C 1
ATOM 4866 O O . ASP D 2 32 ? 21.004 6.020 -5.108 1.00 23.25 32 ASP B O 1
ATOM 4871 N N . MET D 2 33 ? 18.909 6.495 -4.454 1.00 20.37 33 MET B N 1
ATOM 4872 C CA . MET D 2 33 ? 18.541 5.121 -4.061 1.00 18.01 33 MET B CA 1
ATOM 4873 C C . MET D 2 33 ? 17.300 4.786 -4.878 1.00 20.07 33 MET B C 1
ATOM 4874 O O . MET D 2 33 ? 16.306 5.493 -4.731 1.00 23.76 33 MET B O 1
ATOM 4879 N N . SER D 2 34 ? 17.427 3.778 -5.741 1.00 18.52 34 SER B N 1
ATOM 4880 C CA . SER D 2 34 ? 16.430 3.426 -6.770 1.00 16.37 34 SER B CA 1
ATOM 4881 C C . SER D 2 34 ? 15.897 2.016 -6.543 1.00 16.41 34 SER B C 1
ATOM 4882 O O . SER D 2 34 ? 16.620 1.125 -6.086 1.00 17.54 34 SER B O 1
ATOM 4885 N N . TRP D 2 35 ? 14.674 1.806 -7.037 1.00 15.92 35 TRP B N 1
ATOM 4886 C CA . TRP D 2 35 ? 14.051 0.475 -7.172 1.00 16.44 35 TRP B CA 1
ATOM 4887 C C . TRP D 2 35 ? 13.787 0.202 -8.658 1.00 13.17 35 TRP B C 1
ATOM 4888 O O . TRP D 2 35 ? 13.290 1.098 -9.396 1.00 16.39 35 TRP B O 1
ATOM 4899 N N . VAL D 2 36 ? 14.213 -0.970 -9.100 1.00 15.35 36 VAL B N 1
ATOM 4900 C CA . VAL D 2 36 ? 14.108 -1.444 -10.508 1.00 15.17 36 VAL B CA 1
ATOM 4901 C C . VAL D 2 36 ? 13.562 -2.855 -10.390 1.00 17.03 36 VAL B C 1
ATOM 4902 O O . VAL D 2 36 ? 13.935 -3.536 -9.437 1.00 19.08 36 VAL B O 1
ATOM 4906 N N . ARG D 2 37 ? 12.745 -3.301 -11.323 1.00 16.72 37 ARG B N 1
ATOM 4907 C CA . ARG D 2 37 ? 12.331 -4.716 -11.263 1.00 17.17 37 ARG B CA 1
ATOM 4908 C C . ARG D 2 37 ? 12.531 -5.382 -12.611 1.00 14.25 37 ARG B C 1
ATOM 4909 O O . ARG D 2 37 ? 12.786 -4.707 -13.641 1.00 15.71 37 ARG B O 1
ATOM 4917 N N . GLN D 2 38 ? 12.458 -6.699 -12.580 1.00 16.00 38 GLN B N 1
ATOM 4918 C CA . GLN D 2 38 ? 12.674 -7.523 -13.787 1.00 16.15 38 GLN B CA 1
ATOM 4919 C C . GLN D 2 38 ? 11.806 -8.767 -13.661 1.00 15.91 38 GLN B C 1
ATOM 4920 O O . GLN D 2 38 ? 12.075 -9.593 -12.787 1.00 18.34 38 GLN B O 1
ATOM 4926 N N . ALA D 2 39 ? 10.765 -8.850 -14.482 1.00 17.56 39 ALA B N 1
ATOM 4927 C CA . ALA D 2 39 ? 9.898 -10.049 -14.530 1.00 21.93 39 ALA B CA 1
ATOM 4928 C C . ALA D 2 39 ? 10.730 -11.170 -15.129 1.00 24.68 39 ALA B C 1
ATOM 4929 O O . ALA D 2 39 ? 11.649 -10.893 -15.890 1.00 24.93 39 ALA B O 1
ATOM 4931 N N . PRO D 2 40 ? 10.432 -12.447 -14.823 1.00 27.87 40 PRO B N 1
ATOM 4932 C CA . PRO D 2 40 ? 11.240 -13.554 -15.312 1.00 28.78 40 PRO B CA 1
ATOM 4933 C C . PRO D 2 40 ? 11.398 -13.550 -16.841 1.00 29.30 40 PRO B C 1
ATOM 4934 O O . PRO D 2 40 ? 10.419 -13.474 -17.564 1.00 32.65 40 PRO B O 1
ATOM 4938 N N . GLY D 2 41 ? 12.649 -13.555 -17.300 1.00 31.60 41 GLY B N 1
ATOM 4939 C CA . GLY D 2 41 ? 13.012 -13.586 -18.735 1.00 32.38 41 GLY B CA 1
ATOM 4940 C C . GLY D 2 41 ? 12.741 -12.273 -19.455 1.00 32.44 41 GLY B C 1
ATOM 4941 O O . GLY D 2 41 ? 12.845 -12.247 -20.691 1.00 31.55 41 GLY B O 1
ATOM 4942 N N . LYS D 2 42 ? 12.424 -11.196 -18.732 1.00 28.81 42 LYS B N 1
ATOM 4943 C CA . LYS D 2 42 ? 12.081 -9.898 -19.364 1.00 22.79 42 LYS B CA 1
ATOM 4944 C C . LYS D 2 42 ? 13.163 -8.857 -19.046 1.00 20.65 42 LYS B C 1
ATOM 4945 O O . LYS D 2 42 ? 14.153 -9.208 -18.380 1.00 19.66 42 LYS B O 1
ATOM 4951 N N . GLY D 2 43 ? 12.916 -7.615 -19.468 1.00 20.42 43 GLY B N 1
ATOM 4952 C CA . GLY D 2 43 ? 13.873 -6.493 -19.343 1.00 16.57 43 GLY B CA 1
ATOM 4953 C C . GLY D 2 43 ? 13.767 -5.790 -17.997 1.00 17.01 43 GLY B C 1
ATOM 4954 O O . GLY D 2 43 ? 12.908 -6.090 -17.165 1.00 19.67 43 GLY B O 1
ATOM 4955 N N . LEU D 2 44 ? 14.667 -4.866 -17.771 1.00 17.54 44 LEU B N 1
ATOM 4956 C CA . LEU D 2 44 ? 14.676 -4.033 -16.556 1.00 17.50 44 LEU B CA 1
ATOM 4957 C C . LEU D 2 44 ? 13.600 -2.953 -16.679 1.00 16.64 44 LEU B C 1
ATOM 4958 O O . LEU D 2 44 ? 13.427 -2.378 -17.765 1.00 17.26 44 LEU B O 1
ATOM 4963 N N . GLU D 2 45 ? 12.984 -2.622 -15.557 1.00 16.44 45 GLU B N 1
ATOM 4964 C CA . GLU D 2 45 ? 11.945 -1.574 -15.483 1.00 17.23 45 GLU B CA 1
ATOM 4965 C C . GLU D 2 45 ? 12.198 -0.706 -14.253 1.00 16.07 45 GLU B C 1
ATOM 4966 O O . GLU D 2 45 ? 12.151 -1.228 -13.154 1.00 17.18 45 GLU B O 1
ATOM 4972 N N . TYR D 2 46 ? 12.385 0.590 -14.465 1.00 17.46 46 TYR B N 1
ATOM 4973 C CA . TYR D 2 46 ? 12.536 1.589 -13.397 1.00 16.87 46 TYR B CA 1
ATOM 4974 C C . TYR D 2 46 ? 11.202 1.775 -12.670 1.00 15.41 46 TYR B C 1
ATOM 4975 O O . TYR D 2 46 ? 10.179 1.960 -13.342 1.00 16.63 46 TYR B O 1
ATOM 4984 N N . ILE D 2 47 ? 11.231 1.798 -11.335 1.00 17.24 47 ILE B N 1
ATOM 4985 C CA . ILE D 2 47 ? 10.017 2.016 -10.504 1.00 16.27 47 ILE B CA 1
ATOM 4986 C C . ILE D 2 47 ? 10.060 3.432 -9.909 1.00 17.54 47 ILE B C 1
ATOM 4987 O O . ILE D 2 47 ? 9.086 4.208 -10.046 1.00 17.56 47 ILE B O 1
ATOM 4992 N N . GLY D 2 48 ? 11.117 3.751 -9.188 1.00 18.75 48 GLY B N 1
ATOM 4993 C CA . GLY D 2 48 ? 11.213 5.080 -8.563 1.00 17.78 48 GLY B CA 1
ATOM 4994 C C . GLY D 2 48 ? 12.509 5.222 -7.804 1.00 20.04 48 GLY B C 1
ATOM 4995 O O . GLY D 2 48 ? 13.288 4.210 -7.701 1.00 17.75 48 GLY B O 1
ATOM 4996 N N . PHE D 2 49 ? 12.755 6.404 -7.246 1.00 18.16 49 PHE B N 1
ATOM 4997 C CA . PHE D 2 49 ? 14.025 6.620 -6.497 1.00 18.60 49 PHE B CA 1
ATOM 4998 C C . PHE D 2 49 ? 13.889 7.796 -5.548 1.00 23.69 49 PHE B C 1
ATOM 4999 O O . PHE D 2 49 ? 12.933 8.599 -5.709 1.00 21.35 49 PHE B O 1
ATOM 5007 N N . ILE D 2 50 ? 14.790 7.840 -4.566 1.00 22.59 50 ILE B N 1
ATOM 5008 C CA . ILE D 2 50 ? 14.980 9.011 -3.664 1.00 22.81 50 ILE B CA 1
ATOM 5009 C C . ILE D 2 50 ? 16.277 9.703 -4.080 1.00 23.20 50 ILE B C 1
ATOM 5010 O O . ILE D 2 50 ? 17.329 9.008 -4.118 1.00 24.78 50 ILE B O 1
ATOM 5015 N N . SER D 2 51 ? 16.179 10.999 -4.409 1.00 24.30 51 SER B N 1
ATOM 5016 C CA . SER D 2 51 ? 17.297 11.843 -4.890 1.00 24.48 51 SER B CA 1
ATOM 5017 C C . SER D 2 51 ? 18.197 12.284 -3.729 1.00 26.71 51 SER B C 1
ATOM 5018 O O . SER D 2 51 ? 17.690 12.783 -2.707 1.00 26.91 51 SER B O 1
ATOM 5021 N N . SER D 2 52 ? 19.508 12.126 -3.896 1.00 27.96 52 SER B N 1
ATOM 5022 C CA . SER D 2 52 ? 20.524 12.691 -2.972 1.00 30.95 52 SER B CA 1
ATOM 5023 C C . SER D 2 52 ? 20.674 14.193 -3.191 1.00 30.52 52 SER B C 1
ATOM 5024 O O . SER D 2 52 ? 21.266 14.821 -2.315 1.00 41.54 52 SER B O 1
ATOM 5027 N N . THR D 2 53 ? 20.184 14.765 -4.286 1.00 35.37 53 THR B N 1
ATOM 5028 C CA . THR D 2 53 ? 20.393 16.220 -4.565 1.00 38.14 53 THR B CA 1
ATOM 5029 C C . THR D 2 53 ? 19.153 17.014 -4.126 1.00 38.23 53 THR B C 1
ATOM 5030 O O . THR D 2 53 ? 19.346 18.015 -3.457 1.00 41.07 53 THR B O 1
ATOM 5034 N N . THR D 2 54 ? 17.941 16.561 -4.459 1.00 35.17 54 THR B N 1
ATOM 5035 C CA . THR D 2 54 ? 16.668 17.267 -4.149 1.00 39.33 54 THR B CA 1
ATOM 5036 C C . THR D 2 54 ? 16.067 16.744 -2.837 1.00 35.51 54 THR B C 1
ATOM 5037 O O . THR D 2 54 ? 15.217 17.445 -2.283 1.00 33.10 54 THR B O 1
ATOM 5041 N N . GLY D 2 55 ? 16.470 15.553 -2.381 1.00 31.46 55 GLY B N 1
ATOM 5042 C CA . GLY D 2 55 ? 15.873 14.817 -1.248 1.00 33.26 55 GLY B CA 1
ATOM 5043 C C . GLY D 2 55 ? 14.496 14.246 -1.581 1.00 30.41 55 GLY B C 1
ATOM 5044 O O . GLY D 2 55 ? 13.866 13.627 -0.666 1.00 33.20 55 GLY B O 1
ATOM 5045 N N . GLY D 2 56 ? 14.038 14.436 -2.824 1.00 26.28 56 GLY B N 1
ATOM 5046 C CA . GLY D 2 56 ? 12.674 14.134 -3.274 1.00 28.10 56 GLY B CA 1
ATOM 5047 C C . GLY D 2 56 ? 12.566 12.682 -3.684 1.00 29.10 56 GLY B C 1
ATOM 5048 O O . GLY D 2 56 ? 13.605 12.012 -3.918 1.00 30.91 56 GLY B O 1
ATOM 5049 N N . THR D 2 57 ? 11.336 12.207 -3.714 1.00 25.48 57 THR B N 1
ATOM 5050 C CA . THR D 2 57 ? 10.945 10.852 -4.135 1.00 24.63 57 THR B CA 1
ATOM 5051 C C . THR D 2 57 ? 10.207 11.001 -5.466 1.00 24.39 57 THR B C 1
ATOM 5052 O O . THR D 2 57 ? 9.359 11.914 -5.588 1.00 24.78 57 THR B O 1
ATOM 5056 N N . TYR D 2 58 ? 10.570 10.159 -6.432 1.00 22.33 58 TYR B N 1
ATOM 5057 C CA . TYR D 2 58 ? 10.055 10.191 -7.818 1.00 23.66 58 TYR B CA 1
ATOM 5058 C C . TYR D 2 58 ? 9.598 8.782 -8.189 1.00 20.21 58 TYR B C 1
ATOM 5059 O O . TYR D 2 58 ? 10.170 7.807 -7.699 1.00 19.40 58 TYR B O 1
ATOM 5068 N N . TYR D 2 59 ? 8.598 8.703 -9.047 1.00 20.75 59 TYR B N 1
ATOM 5069 C CA . TYR D 2 59 ? 8.036 7.431 -9.564 1.00 20.73 59 TYR B CA 1
ATOM 5070 C C . TYR D 2 59 ? 7.945 7.498 -11.081 1.00 18.03 59 TYR B C 1
ATOM 5071 O O . TYR D 2 59 ? 7.620 8.558 -11.663 1.00 21.90 59 TYR B O 1
ATOM 5080 N N . ALA D 2 60 ? 8.197 6.364 -11.721 1.00 20.84 60 ALA B N 1
ATOM 5081 C CA . ALA D 2 60 ? 7.797 6.135 -13.126 1.00 19.71 60 ALA B CA 1
ATOM 5082 C C . ALA D 2 60 ? 6.278 6.379 -13.242 1.00 21.54 60 ALA B C 1
ATOM 5083 O O . ALA D 2 60 ? 5.529 5.993 -12.312 1.00 20.33 60 ALA B O 1
ATOM 5085 N N . SER D 2 61 ? 5.822 6.963 -14.347 1.00 23.97 61 SER B N 1
ATOM 5086 C CA . SER D 2 61 ? 4.379 7.236 -14.568 1.00 24.71 61 SER B CA 1
ATOM 5087 C C . SER D 2 61 ? 3.547 5.965 -14.339 1.00 25.49 61 SER B C 1
ATOM 5088 O O . SER D 2 61 ? 2.509 6.033 -13.615 1.00 26.63 61 SER B O 1
ATOM 5091 N N . TRP D 2 62 ? 3.953 4.835 -14.931 1.00 23.77 62 TRP B N 1
ATOM 5092 C CA . TRP D 2 62 ? 3.198 3.557 -14.820 1.00 25.73 62 TRP B CA 1
ATOM 5093 C C . TRP D 2 62 ? 3.074 3.100 -13.353 1.00 24.93 62 TRP B C 1
ATOM 5094 O O . TRP D 2 62 ? 2.108 2.362 -13.043 1.00 25.31 62 TRP B O 1
ATOM 5105 N N . ALA D 2 63 ? 4.011 3.463 -12.474 1.00 22.61 63 ALA B N 1
ATOM 5106 C CA . ALA D 2 63 ? 4.159 2.891 -11.114 1.00 22.25 63 ALA B CA 1
ATOM 5107 C C . ALA D 2 63 ? 3.398 3.716 -10.064 1.00 22.86 63 ALA B C 1
ATOM 5108 O O . ALA D 2 63 ? 3.186 3.185 -8.973 1.00 25.96 63 ALA B O 1
ATOM 5110 N N . LYS D 2 64 ? 3.023 4.971 -10.368 1.00 26.89 64 LYS B N 1
ATOM 5111 C CA . LYS D 2 64 ? 2.408 5.896 -9.368 1.00 29.81 64 LYS B CA 1
ATOM 5112 C C . LYS D 2 64 ? 1.152 5.230 -8.770 1.00 24.14 64 LYS B C 1
ATOM 5113 O O . LYS D 2 64 ? 0.300 4.741 -9.530 1.00 27.23 64 LYS B O 1
ATOM 5119 N N . GLY D 2 65 ? 1.035 5.200 -7.446 1.00 28.94 65 GLY B N 1
ATOM 5120 C CA . GLY D 2 65 ? -0.094 4.517 -6.781 1.00 31.47 65 GLY B CA 1
ATOM 5121 C C . GLY D 2 65 ? 0.137 3.025 -6.578 1.00 30.76 65 GLY B C 1
ATOM 5122 O O . GLY D 2 65 ? -0.323 2.524 -5.511 1.00 34.00 65 GLY B O 1
ATOM 5123 N N . ARG D 2 66 ? 0.829 2.326 -7.503 1.00 22.16 66 ARG B N 1
ATOM 5124 C CA . ARG D 2 66 ? 1.062 0.854 -7.371 1.00 21.87 66 ARG B CA 1
ATOM 5125 C C . ARG D 2 66 ? 2.170 0.562 -6.360 1.00 19.03 66 ARG B C 1
ATOM 5126 O O . ARG D 2 66 ? 2.213 -0.562 -5.811 1.00 21.38 66 ARG B O 1
ATOM 5134 N N . PHE D 2 67 ? 3.038 1.544 -6.152 1.00 19.95 67 PHE B N 1
ATOM 5135 C CA . PHE D 2 67 ? 4.213 1.431 -5.264 1.00 20.63 67 PHE B CA 1
ATOM 5136 C C . PHE D 2 67 ? 4.313 2.701 -4.435 1.00 22.83 67 PHE B C 1
ATOM 5137 O O . PHE D 2 67 ? 3.992 3.792 -4.943 1.00 26.99 67 PHE B O 1
ATOM 5145 N N . THR D 2 68 ? 4.755 2.542 -3.202 1.00 23.26 68 THR B N 1
ATOM 5146 C CA . THR D 2 68 ? 5.066 3.679 -2.310 1.00 21.84 68 THR B CA 1
ATOM 5147 C C . THR D 2 68 ? 6.509 3.511 -1.845 1.00 20.22 68 THR B C 1
ATOM 5148 O O . THR D 2 68 ? 6.824 2.452 -1.316 1.00 23.65 68 THR B O 1
ATOM 5152 N N . ILE D 2 69 ? 7.322 4.532 -2.031 1.00 21.13 69 ILE B N 1
ATOM 5153 C CA . ILE D 2 69 ? 8.725 4.551 -1.553 1.00 21.54 69 ILE B CA 1
ATOM 5154 C C . ILE D 2 69 ? 8.788 5.439 -0.309 1.00 21.51 69 ILE B C 1
ATOM 5155 O O . ILE D 2 69 ? 8.245 6.563 -0.343 1.00 25.73 69 ILE B O 1
ATOM 5160 N N . SER D 2 70 ? 9.415 4.924 0.743 1.00 22.51 70 SER B N 1
ATOM 5161 C CA . SER D 2 70 ? 9.592 5.636 2.030 1.00 25.89 70 SER B CA 1
ATOM 5162 C C . SER D 2 70 ? 10.921 5.198 2.631 1.00 24.15 70 SER B C 1
ATOM 5163 O O . SER D 2 70 ? 11.584 4.287 2.070 1.00 27.18 70 SER B O 1
ATOM 5166 N N . LYS D 2 71 ? 11.343 5.834 3.711 1.00 28.06 71 LYS B N 1
ATOM 5167 C CA . LYS D 2 71 ? 12.617 5.428 4.333 1.00 31.52 71 LYS B CA 1
ATOM 5168 C C . LYS D 2 71 ? 12.435 5.365 5.852 1.00 36.42 71 LYS B C 1
ATOM 5169 O O . LYS D 2 71 ? 11.542 6.057 6.401 1.00 35.13 71 LYS B O 1
ATOM 5175 N N . THR D 2 72 ? 13.203 4.473 6.477 1.00 32.89 72 THR B N 1
ATOM 5176 C CA . THR D 2 72 ? 13.396 4.400 7.947 1.00 36.22 72 THR B CA 1
ATOM 5177 C C . THR D 2 72 ? 14.784 4.986 8.241 1.00 38.25 72 THR B C 1
ATOM 5178 O O . THR D 2 72 ? 15.410 5.533 7.303 1.00 34.83 72 THR B O 1
ATOM 5182 N N . SER D 2 73 ? 15.261 4.900 9.484 1.00 42.46 73 SER B N 1
ATOM 5183 C CA . SER D 2 73 ? 16.614 5.397 9.841 1.00 42.13 73 SER B CA 1
ATOM 5184 C C . SER D 2 73 ? 17.669 4.572 9.104 1.00 39.80 73 SER B C 1
ATOM 5185 O O . SER D 2 73 ? 18.736 5.143 8.821 1.00 45.61 73 SER B O 1
ATOM 5188 N N . THR D 2 74 ? 17.364 3.309 8.749 1.00 38.36 74 THR B N 1
ATOM 5189 C CA . THR D 2 74 ? 18.360 2.351 8.186 1.00 35.28 74 THR B CA 1
ATOM 5190 C C . THR D 2 74 ? 17.934 1.685 6.867 1.00 32.21 74 THR B C 1
ATOM 5191 O O . THR D 2 74 ? 18.764 0.971 6.318 1.00 32.21 74 THR B O 1
ATOM 5195 N N . THR D 2 75 ? 16.728 1.892 6.339 1.00 31.10 75 THR B N 1
ATOM 5196 C CA . THR D 2 75 ? 16.327 1.261 5.053 1.00 28.10 75 THR B CA 1
ATOM 5197 C C . THR D 2 75 ? 15.570 2.231 4.147 1.00 29.77 75 THR B C 1
ATOM 5198 O O . THR D 2 75 ? 14.927 3.162 4.651 1.00 29.74 75 THR B O 1
ATOM 5202 N N . VAL D 2 76 ? 15.678 2.001 2.850 1.00 24.71 76 VAL B N 1
ATOM 5203 C CA . VAL D 2 76 ? 14.774 2.573 1.817 1.00 25.51 76 VAL B CA 1
ATOM 5204 C C . VAL D 2 76 ? 13.787 1.471 1.456 1.00 23.93 76 VAL B C 1
ATOM 5205 O O . VAL D 2 76 ? 14.205 0.368 1.112 1.00 25.71 76 VAL B O 1
ATOM 5209 N N . ASP D 2 77 ? 12.500 1.759 1.573 1.00 24.53 77 ASP B N 1
ATOM 5210 C CA . ASP D 2 77 ? 11.434 0.730 1.466 1.00 25.29 77 ASP B CA 1
ATOM 5211 C C . ASP D 2 77 ? 10.633 0.966 0.183 1.00 23.40 77 ASP B C 1
ATOM 5212 O O . ASP D 2 77 ? 10.515 2.132 -0.294 1.00 24.18 77 ASP B O 1
ATOM 5217 N N . LEU D 2 78 ? 10.124 -0.137 -0.353 1.00 20.64 78 LEU B N 1
ATOM 5218 C CA . LEU D 2 78 ? 9.185 -0.192 -1.485 1.00 19.88 78 LEU B CA 1
ATOM 5219 C C . LEU D 2 78 ? 7.977 -1.026 -1.040 1.00 23.47 78 LEU B C 1
ATOM 5220 O O . LEU D 2 78 ? 8.106 -2.252 -0.789 1.00 22.50 78 LEU B O 1
ATOM 5225 N N . LYS D 2 79 ? 6.836 -0.370 -0.924 1.00 21.17 79 LYS B N 1
ATOM 5226 C CA . LYS D 2 79 ? 5.559 -1.051 -0.670 1.00 24.49 79 LYS B CA 1
ATOM 5227 C C . LYS D 2 79 ? 4.858 -1.265 -2.004 1.00 19.59 79 LYS B C 1
ATOM 5228 O O . LYS D 2 79 ? 4.678 -0.286 -2.755 1.00 21.78 79 LYS B O 1
ATOM 5234 N N . ILE D 2 80 ? 4.457 -2.512 -2.251 1.00 19.47 80 ILE B N 1
ATOM 5235 C CA . ILE D 2 80 ? 3.570 -2.875 -3.374 1.00 19.82 80 ILE B CA 1
ATOM 5236 C C . ILE D 2 80 ? 2.165 -2.867 -2.810 1.00 21.58 80 ILE B C 1
ATOM 5237 O O . ILE D 2 80 ? 1.863 -3.728 -1.958 1.00 23.36 80 ILE B O 1
ATOM 5242 N N . THR D 2 81 ? 1.363 -1.877 -3.189 1.00 22.21 81 THR B N 1
ATOM 5243 C CA . THR D 2 81 ? 0.127 -1.548 -2.440 1.00 25.48 81 THR B CA 1
ATOM 5244 C C . THR D 2 81 ? -0.927 -2.636 -2.671 1.00 23.49 81 THR B C 1
ATOM 5245 O O . THR D 2 81 ? -1.653 -2.947 -1.706 1.00 25.91 81 THR B O 1
ATOM 5249 N N . SER D 2 82 ? -1.045 -3.193 -3.872 1.00 22.75 82 SER B N 1
ATOM 5250 C CA . SER D 2 82 ? -2.037 -4.259 -4.157 1.00 24.25 82 SER B CA 1
ATOM 5251 C C . SER D 2 82 ? -1.500 -5.171 -5.249 1.00 22.29 82 SER B C 1
ATOM 5252 O O . SER D 2 82 ? -1.829 -5.019 -6.442 1.00 22.81 82 SER B O 1
ATOM 5255 N N . PRO D 2 83 ? -0.623 -6.124 -4.883 1.00 22.18 83 PRO B N 1
ATOM 5256 C CA . PRO D 2 83 ? 0.034 -6.938 -5.908 1.00 23.38 83 PRO B CA 1
ATOM 5257 C C . PRO D 2 83 ? -0.908 -7.725 -6.817 1.00 26.19 83 PRO B C 1
ATOM 5258 O O . PRO D 2 83 ? -1.914 -8.256 -6.341 1.00 26.63 83 PRO B O 1
ATOM 5262 N N . THR D 2 84 ? -0.526 -7.815 -8.088 1.00 23.20 84 THR B N 1
ATOM 5263 C CA . THR D 2 84 ? -1.161 -8.675 -9.113 1.00 27.19 84 THR B CA 1
ATOM 5264 C C . THR D 2 84 ? -0.159 -9.741 -9.571 1.00 24.37 84 THR B C 1
ATOM 5265 O O . THR D 2 84 ? 1.033 -9.598 -9.286 1.00 23.65 84 THR B O 1
ATOM 5269 N N . THR D 2 85 ? -0.657 -10.716 -10.322 1.00 26.12 85 THR B N 1
ATOM 5270 C CA . THR D 2 85 ? 0.133 -11.759 -11.004 1.00 29.69 85 THR B CA 1
ATOM 5271 C C . THR D 2 85 ? 1.306 -11.062 -11.702 1.00 29.16 85 THR B C 1
ATOM 5272 O O . THR D 2 85 ? 2.420 -11.581 -11.645 1.00 30.89 85 THR B O 1
ATOM 5276 N N . GLU D 2 86 ? 1.033 -9.925 -12.341 1.00 26.40 86 GLU B N 1
ATOM 5277 C CA . GLU D 2 86 ? 1.966 -9.187 -13.225 1.00 28.10 86 GLU B CA 1
ATOM 5278 C C . GLU D 2 86 ? 3.064 -8.518 -12.395 1.00 24.46 86 GLU B C 1
ATOM 5279 O O . GLU D 2 86 ? 3.970 -7.942 -13.021 1.00 25.17 86 GLU B O 1
ATOM 5285 N N . ASP D 2 87 ? 2.951 -8.494 -11.070 1.00 21.31 87 ASP B N 1
ATOM 5286 C CA . ASP D 2 87 ? 4.014 -7.910 -10.217 1.00 19.55 87 ASP B CA 1
ATOM 5287 C C . ASP D 2 87 ? 5.054 -8.979 -9.826 1.00 21.64 87 ASP B C 1
ATOM 5288 O O . ASP D 2 87 ? 5.999 -8.637 -9.087 1.00 20.86 87 ASP B O 1
ATOM 5293 N N . THR D 2 88 ? 4.879 -10.228 -10.252 1.00 18.32 88 THR B N 1
ATOM 5294 C CA . THR D 2 88 ? 5.874 -11.310 -10.054 1.00 19.18 88 THR B CA 1
ATOM 5295 C C . THR D 2 88 ? 7.164 -10.863 -10.746 1.00 17.03 88 THR B C 1
ATOM 5296 O O . THR D 2 88 ? 7.116 -10.611 -11.976 1.00 20.83 88 THR B O 1
ATOM 5300 N N . ALA D 2 89 ? 8.248 -10.742 -9.988 1.00 19.07 89 ALA B N 1
ATOM 5301 C CA . ALA D 2 89 ? 9.517 -10.229 -10.528 1.00 18.93 89 ALA B CA 1
ATOM 5302 C C . ALA D 2 89 ? 10.613 -10.288 -9.471 1.00 20.33 89 ALA B C 1
ATOM 5303 O O . ALA D 2 89 ? 10.323 -10.381 -8.283 1.00 19.73 89 ALA B O 1
ATOM 5305 N N . THR D 2 90 ? 11.848 -10.129 -9.918 1.00 18.73 90 THR B N 1
ATOM 5306 C CA . THR D 2 90 ? 12.978 -9.777 -9.041 1.00 19.15 90 THR B CA 1
ATOM 5307 C C . THR D 2 90 ? 13.015 -8.264 -8.905 1.00 16.23 90 THR B C 1
ATOM 5308 O O . THR D 2 90 ? 12.950 -7.590 -9.922 1.00 17.32 90 THR B O 1
ATOM 5312 N N . TYR D 2 91 ? 13.075 -7.782 -7.669 1.00 15.54 91 TYR B N 1
ATOM 5313 C CA . TYR D 2 91 ? 13.145 -6.356 -7.316 1.00 16.89 91 TYR B CA 1
ATOM 5314 C C . TYR D 2 91 ? 14.580 -6.083 -6.880 1.00 17.57 91 TYR B C 1
ATOM 5315 O O . TYR D 2 91 ? 15.066 -6.732 -5.949 1.00 19.88 91 TYR B O 1
ATOM 5324 N N . PHE D 2 92 ? 15.183 -5.090 -7.504 1.00 15.50 92 PHE B N 1
ATOM 5325 C CA . PHE D 2 92 ? 16.566 -4.666 -7.203 1.00 15.62 92 PHE B CA 1
ATOM 5326 C C . PHE D 2 92 ? 16.520 -3.267 -6.594 1.00 17.59 92 PHE B C 1
ATOM 5327 O O . PHE D 2 92 ? 15.767 -2.381 -7.042 1.00 17.18 92 PHE B O 1
ATOM 5335 N N . CYS D 2 93 ? 17.406 -3.045 -5.654 1.00 18.54 93 CYS B N 1
ATOM 5336 C CA A CYS D 2 93 ? 17.718 -1.658 -5.255 0.50 19.61 93 CYS B CA 1
ATOM 5337 C CA B CYS D 2 93 ? 17.776 -1.712 -5.135 0.50 19.22 93 CYS B CA 1
ATOM 5338 C C . CYS D 2 93 ? 19.135 -1.335 -5.721 1.00 17.92 93 CYS B C 1
ATOM 5339 O O . CYS D 2 93 ? 19.975 -2.262 -5.826 1.00 20.29 93 CYS B O 1
ATOM 5344 N N . ALA D 2 94 ? 19.334 -0.074 -6.088 1.00 17.79 94 ALA B N 1
ATOM 5345 C CA . ALA D 2 94 ? 20.619 0.365 -6.660 1.00 21.61 94 ALA B CA 1
ATOM 5346 C C . ALA D 2 94 ? 20.984 1.716 -6.039 1.00 20.76 94 ALA B C 1
ATOM 5347 O O . ALA D 2 94 ? 20.078 2.506 -5.726 1.00 20.61 94 ALA B O 1
ATOM 5349 N N . ALA D 2 95 ? 22.277 1.923 -5.800 1.00 22.61 95 ALA B N 1
ATOM 5350 C CA . ALA D 2 95 ? 22.799 3.191 -5.273 1.00 24.45 95 ALA B CA 1
ATOM 5351 C C . ALA D 2 95 ? 23.515 3.928 -6.401 1.00 21.01 95 ALA B C 1
ATOM 5352 O O . ALA D 2 95 ? 24.264 3.284 -7.182 1.00 21.16 95 ALA B O 1
ATOM 5354 N N . GLY D 2 96 ? 23.314 5.238 -6.466 1.00 20.16 96 GLY B N 1
ATOM 5355 C CA . GLY D 2 96 ? 24.073 6.099 -7.380 1.00 20.64 96 GLY B CA 1
ATOM 5356 C C . GLY D 2 96 ? 23.214 6.590 -8.500 1.00 20.22 96 GLY B C 1
ATOM 5357 O O . GLY D 2 96 ? 22.246 5.895 -8.851 1.00 23.44 96 GLY B O 1
ATOM 5358 N N . SER D 2 97 ? 23.564 7.755 -9.034 1.00 23.76 97 SER B N 1
ATOM 5359 C CA . SER D 2 97 ? 22.793 8.458 -10.085 1.00 23.88 97 SER B CA 1
ATOM 5360 C C . SER D 2 97 ? 22.771 7.603 -11.349 1.00 22.15 97 SER B C 1
ATOM 5361 O O . SER D 2 97 ? 21.867 7.792 -12.164 1.00 25.30 97 SER B O 1
ATOM 5364 N N . TRP D 2 98 ? 23.742 6.704 -11.511 1.00 22.66 98 TRP B N 1
ATOM 5365 C CA . TRP D 2 98 ? 23.880 5.914 -12.754 1.00 20.55 98 TRP B CA 1
ATOM 5366 C C . TRP D 2 98 ? 23.586 4.432 -12.485 1.00 20.74 98 TRP B C 1
ATOM 5367 O O . TRP D 2 98 ? 23.996 3.587 -13.297 1.00 23.12 98 TRP B O 1
ATOM 5378 N N . TYR D 2 99 ? 22.908 4.112 -11.400 1.00 19.10 99 TYR B N 1
ATOM 5379 C CA . TYR D 2 99 ? 22.717 2.715 -10.933 1.00 17.78 99 TYR B CA 1
ATOM 5380 C C . TYR D 2 99 ? 24.091 2.057 -10.776 1.00 19.28 99 TYR B C 1
ATOM 5381 O O . TYR D 2 99 ? 24.371 1.012 -11.390 1.00 19.64 99 TYR B O 1
ATOM 5390 N N . ASN D 2 100 ? 24.973 2.678 -9.997 1.00 19.72 100 ASN B N 1
ATOM 5391 C CA . ASN D 2 100 ? 26.396 2.280 -9.920 1.00 24.39 100 ASN B CA 1
ATOM 5392 C C . ASN D 2 100 ? 26.569 0.950 -9.185 1.00 23.61 100 ASN B C 1
ATOM 5393 O O . ASN D 2 100 ? 27.489 0.163 -9.573 1.00 24.56 100 ASN B O 1
ATOM 5398 N N . MET D 2 101 ? 25.799 0.752 -8.116 1.00 23.71 101 MET B N 1
ATOM 5399 C CA . MET D 2 101 ? 25.898 -0.406 -7.202 1.00 22.64 101 MET B CA 1
ATOM 5400 C C . MET D 2 101 ? 24.505 -1.022 -7.077 1.00 23.13 101 MET B C 1
ATOM 5401 O O . MET D 2 101 ? 23.562 -0.320 -6.647 1.00 23.20 101 MET B O 1
ATOM 5406 N N . TRP D 2 102 ? 24.403 -2.303 -7.383 1.00 19.70 102 TRP B N 1
ATOM 5407 C CA . TRP D 2 102 ? 23.132 -3.070 -7.361 1.00 19.60 102 TRP B CA 1
ATOM 5408 C C . TRP D 2 102 ? 23.220 -4.105 -6.254 1.00 19.43 102 TRP B C 1
ATOM 5409 O O . TRP D 2 102 ? 24.324 -4.656 -6.046 1.00 26.46 102 TRP B O 1
ATOM 5420 N N . GLY D 2 103 ? 22.089 -4.397 -5.634 1.00 19.93 103 GLY B N 1
ATOM 5421 C CA . GLY D 2 103 ? 21.906 -5.583 -4.807 1.00 19.09 103 GLY B CA 1
ATOM 5422 C C . GLY D 2 103 ? 21.700 -6.824 -5.678 1.00 19.90 103 GLY B C 1
ATOM 5423 O O . GLY D 2 103 ? 21.591 -6.729 -6.884 1.00 17.79 103 GLY B O 1
ATOM 5424 N N . PRO D 2 104 ? 21.665 -8.017 -5.053 1.00 21.13 104 PRO B N 1
ATOM 5425 C CA . PRO D 2 104 ? 21.451 -9.281 -5.757 1.00 21.29 104 PRO B CA 1
ATOM 5426 C C . PRO D 2 104 ? 20.013 -9.473 -6.232 1.00 22.33 104 PRO B C 1
ATOM 5427 O O . PRO D 2 104 ? 19.777 -10.324 -7.085 1.00 23.40 104 PRO B O 1
ATOM 5431 N N . GLY D 2 105 ? 19.100 -8.700 -5.649 1.00 22.26 105 GLY B N 1
ATOM 5432 C CA . GLY D 2 105 ? 17.673 -8.753 -5.974 1.00 21.39 105 GLY B CA 1
ATOM 5433 C C . GLY D 2 105 ? 16.913 -9.640 -4.997 1.00 23.08 105 GLY B C 1
ATOM 5434 O O . GLY D 2 105 ? 17.527 -10.506 -4.361 1.00 25.92 105 GLY B O 1
ATOM 5435 N N . THR D 2 106 ? 15.620 -9.377 -4.806 1.00 22.95 106 THR B N 1
ATOM 5436 C CA . THR D 2 106 ? 14.728 -10.197 -3.950 1.00 22.12 106 THR B CA 1
ATOM 5437 C C . THR D 2 106 ? 13.503 -10.570 -4.796 1.00 19.97 106 THR B C 1
ATOM 5438 O O . THR D 2 106 ? 13.035 -9.716 -5.570 1.00 23.09 106 THR B O 1
ATOM 5442 N N . LEU D 2 107 ? 13.096 -11.826 -4.764 1.00 18.80 107 LEU B N 1
ATOM 5443 C CA . LEU D 2 107 ? 12.044 -12.305 -5.673 1.00 20.80 107 LEU B CA 1
ATOM 5444 C C . LEU D 2 107 ? 10.689 -12.192 -4.981 1.00 22.59 107 LEU B C 1
ATOM 5445 O O . LEU D 2 107 ? 10.538 -12.698 -3.866 1.00 24.76 107 LEU B O 1
ATOM 5450 N N . VAL D 2 108 ? 9.753 -11.558 -5.687 1.00 22.02 108 VAL B N 1
ATOM 5451 C CA . VAL D 2 108 ? 8.316 -11.501 -5.311 1.00 20.17 108 VAL B CA 1
ATOM 5452 C C . VAL D 2 108 ? 7.561 -12.453 -6.218 1.00 20.85 108 VAL B C 1
ATOM 5453 O O . VAL D 2 108 ? 7.676 -12.328 -7.435 1.00 20.81 108 VAL B O 1
ATOM 5457 N N . THR D 2 109 ? 6.799 -13.369 -5.610 1.00 21.15 109 THR B N 1
ATOM 5458 C CA . THR D 2 109 ? 5.937 -14.319 -6.356 1.00 22.05 109 THR B CA 1
ATOM 5459 C C . THR D 2 109 ? 4.507 -14.002 -5.949 1.00 24.07 109 THR B C 1
ATOM 5460 O O . THR D 2 109 ? 4.221 -14.081 -4.757 1.00 24.44 109 THR B O 1
ATOM 5464 N N . VAL D 2 110 ? 3.682 -13.599 -6.903 1.00 21.32 110 VAL B N 1
ATOM 5465 C CA . VAL D 2 110 ? 2.251 -13.291 -6.649 1.00 22.98 110 VAL B CA 1
ATOM 5466 C C . VAL D 2 110 ? 1.455 -14.396 -7.322 1.00 21.28 110 VAL B C 1
ATOM 5467 O O . VAL D 2 110 ? 1.353 -14.417 -8.580 1.00 26.87 110 VAL B O 1
ATOM 5471 N N . SER D 2 111 ? 0.937 -15.304 -6.514 1.00 26.03 111 SER B N 1
ATOM 5472 C CA . SER D 2 111 ? 0.163 -16.476 -6.992 1.00 28.42 111 SER B CA 1
ATOM 5473 C C . SER D 2 111 ? -0.602 -17.139 -5.838 1.00 28.07 111 SER B C 1
ATOM 5474 O O . SER D 2 111 ? -0.430 -16.740 -4.677 1.00 27.85 111 SER B O 1
ATOM 5477 N N . SER D 2 112 ? -1.456 -18.109 -6.179 1.00 35.03 112 SER B N 1
ATOM 5478 C CA . SER D 2 112 ? -2.343 -18.828 -5.222 1.00 40.32 112 SER B CA 1
ATOM 5479 C C . SER D 2 112 ? -1.643 -20.013 -4.527 1.00 45.80 112 SER B C 1
ATOM 5480 O O . SER D 2 112 ? -2.264 -20.575 -3.589 1.00 58.44 112 SER B O 1
ATOM 5483 N N . GLY D 2 113 ? -0.417 -20.397 -4.914 1.00 42.13 113 GLY B N 1
ATOM 5484 C CA . GLY D 2 113 ? 0.212 -21.650 -4.414 1.00 40.54 113 GLY B CA 1
ATOM 5485 C C . GLY D 2 113 ? 0.521 -21.656 -2.911 1.00 29.62 113 GLY B C 1
ATOM 5486 O O . GLY D 2 113 ? 0.495 -20.604 -2.298 1.00 32.82 113 GLY B O 1
ATOM 5487 N N . GLN D 2 114 ? 0.762 -22.824 -2.305 1.00 31.55 114 GLN B N 1
ATOM 5488 C CA . GLN D 2 114 ? 1.308 -22.912 -0.920 1.00 28.96 114 GLN B CA 1
ATOM 5489 C C . GLN D 2 114 ? 2.759 -23.336 -1.059 1.00 26.74 114 GLN B C 1
ATOM 5490 O O . GLN D 2 114 ? 3.106 -24.064 -1.992 1.00 32.41 114 GLN B O 1
ATOM 5496 N N . PRO D 2 115 ? 3.654 -22.866 -0.171 1.00 30.23 115 PRO B N 1
ATOM 5497 C CA . PRO D 2 115 ? 5.062 -23.258 -0.246 1.00 30.82 115 PRO B CA 1
ATOM 5498 C C . PRO D 2 115 ? 5.222 -24.785 -0.218 1.00 34.73 115 PRO B C 1
ATOM 5499 O O . PRO D 2 115 ? 4.456 -25.479 0.438 1.00 32.29 115 PRO B O 1
ATOM 5503 N N . LYS D 2 116 ? 6.209 -25.291 -0.960 1.00 32.86 116 LYS B N 1
ATOM 5504 C CA . LYS D 2 116 ? 6.592 -26.721 -0.899 1.00 25.28 116 LYS B CA 1
ATOM 5505 C C . LYS D 2 116 ? 8.113 -26.814 -0.954 1.00 24.37 116 LYS B C 1
ATOM 5506 O O . LYS D 2 116 ? 8.716 -26.246 -1.881 1.00 23.66 116 LYS B O 1
ATOM 5512 N N . ALA D 2 117 ? 8.701 -27.494 0.033 1.00 23.73 117 ALA B N 1
ATOM 5513 C CA . ALA D 2 117 ? 10.145 -27.797 0.033 1.00 21.72 117 ALA B CA 1
ATOM 5514 C C . ALA D 2 117 ? 10.398 -28.883 -1.010 1.00 22.56 117 ALA B C 1
ATOM 5515 O O . ALA D 2 117 ? 9.595 -29.791 -1.224 1.00 22.23 117 ALA B O 1
ATOM 5517 N N . PRO D 2 118 ? 11.575 -28.835 -1.657 1.00 21.73 118 PRO B N 1
ATOM 5518 C CA . PRO D 2 118 ? 11.951 -29.838 -2.640 1.00 23.21 118 PRO B CA 1
ATOM 5519 C C . PRO D 2 118 ? 12.293 -31.185 -2.012 1.00 19.81 118 PRO B C 1
ATOM 5520 O O . PRO D 2 118 ? 12.674 -31.231 -0.850 1.00 26.04 118 PRO B O 1
ATOM 5524 N N . SER D 2 119 ? 12.155 -32.230 -2.834 1.00 22.97 119 SER B N 1
ATOM 5525 C CA . SER D 2 119 ? 12.774 -33.561 -2.646 1.00 22.36 119 SER B CA 1
ATOM 5526 C C . SER D 2 119 ? 14.055 -33.572 -3.468 1.00 21.19 119 SER B C 1
ATOM 5527 O O . SER D 2 119 ? 14.059 -32.987 -4.564 1.00 21.16 119 SER B O 1
ATOM 5530 N N . VAL D 2 120 ? 15.115 -34.161 -2.932 1.00 20.22 120 VAL B N 1
ATOM 5531 C CA . VAL D 2 120 ? 16.433 -34.133 -3.595 1.00 18.48 120 VAL B CA 1
ATOM 5532 C C . VAL D 2 120 ? 16.883 -35.576 -3.813 1.00 18.13 120 VAL B C 1
ATOM 5533 O O . VAL D 2 120 ? 16.911 -36.364 -2.849 1.00 23.64 120 VAL B O 1
ATOM 5537 N N . PHE D 2 121 ? 17.140 -35.922 -5.065 1.00 18.82 121 PHE B N 1
ATOM 5538 C CA . PHE D 2 121 ? 17.547 -37.284 -5.445 1.00 20.59 121 PHE B CA 1
ATOM 5539 C C . PHE D 2 121 ? 18.953 -37.283 -6.021 1.00 20.76 121 PHE B C 1
ATOM 5540 O O . PHE D 2 121 ? 19.288 -36.482 -6.869 1.00 20.16 121 PHE B O 1
ATOM 5548 N N . PRO D 2 122 ? 19.796 -38.243 -5.600 1.00 22.94 122 PRO B N 1
ATOM 5549 C CA . PRO D 2 122 ? 21.132 -38.373 -6.172 1.00 24.93 122 PRO B CA 1
ATOM 5550 C C . PRO D 2 122 ? 21.047 -38.859 -7.628 1.00 23.96 122 PRO B C 1
ATOM 5551 O O . PRO D 2 122 ? 20.207 -39.647 -7.944 1.00 26.11 122 PRO B O 1
ATOM 5555 N N . LEU D 2 123 ? 21.909 -38.318 -8.471 1.00 21.66 123 LEU B N 1
ATOM 5556 C CA . LEU D 2 123 ? 22.111 -38.678 -9.894 1.00 22.90 123 LEU B CA 1
ATOM 5557 C C . LEU D 2 123 ? 23.485 -39.356 -10.021 1.00 23.81 123 LEU B C 1
ATOM 5558 O O . LEU D 2 123 ? 24.483 -38.728 -9.741 1.00 23.43 123 LEU B O 1
ATOM 5563 N N . ALA D 2 124 ? 23.526 -40.607 -10.443 1.00 27.70 124 ALA B N 1
ATOM 5564 C CA . ALA D 2 124 ? 24.790 -41.342 -10.695 1.00 31.39 124 ALA B CA 1
ATOM 5565 C C . ALA D 2 124 ? 24.651 -42.164 -11.970 1.00 31.46 124 ALA B C 1
ATOM 5566 O O . ALA D 2 124 ? 23.579 -42.706 -12.256 1.00 30.91 124 ALA B O 1
ATOM 5568 N N . PRO D 2 125 ? 25.737 -42.309 -12.761 1.00 34.39 125 PRO B N 1
ATOM 5569 C CA . PRO D 2 125 ? 25.721 -43.169 -13.940 1.00 40.24 125 PRO B CA 1
ATOM 5570 C C . PRO D 2 125 ? 25.440 -44.615 -13.512 1.00 42.54 125 PRO B C 1
ATOM 5571 O O . PRO D 2 125 ? 25.897 -45.005 -12.456 1.00 49.86 125 PRO B O 1
ATOM 5575 N N . CYS D 2 126 ? 24.665 -45.331 -14.334 1.00 48.88 126 CYS B N 1
ATOM 5576 C CA . CYS D 2 126 ? 24.340 -46.782 -14.246 1.00 54.06 126 CYS B CA 1
ATOM 5577 C C . CYS D 2 126 ? 25.582 -47.618 -13.891 1.00 52.61 126 CYS B C 1
ATOM 5578 O O . CYS D 2 126 ? 26.462 -47.730 -14.764 1.00 55.06 126 CYS B O 1
ATOM 5581 N N . MET D 2 135 ? 34.456 -38.788 -13.369 1.00 60.32 135 MET B N 1
ATOM 5582 C CA . MET D 2 135 ? 33.025 -39.164 -13.172 1.00 49.15 135 MET B CA 1
ATOM 5583 C C . MET D 2 135 ? 32.162 -37.899 -13.000 1.00 36.18 135 MET B C 1
ATOM 5584 O O . MET D 2 135 ? 32.639 -36.884 -12.412 1.00 40.10 135 MET B O 1
ATOM 5589 N N . THR D 2 136 ? 30.922 -37.948 -13.485 1.00 34.19 136 THR B N 1
ATOM 5590 C CA . THR D 2 136 ? 29.932 -36.867 -13.244 1.00 28.22 136 THR B CA 1
ATOM 5591 C C . THR D 2 136 ? 28.804 -37.392 -12.345 1.00 26.25 136 THR B C 1
ATOM 5592 O O . THR D 2 136 ? 28.198 -38.435 -12.650 1.00 27.55 136 THR B O 1
ATOM 5596 N N . LEU D 2 137 ? 28.554 -36.666 -11.263 1.00 26.64 137 LEU B N 1
ATOM 5597 C CA . LEU D 2 137 ? 27.487 -36.964 -10.281 1.00 24.76 137 LEU B CA 1
ATOM 5598 C C . LEU D 2 137 ? 26.564 -35.748 -10.212 1.00 23.32 137 LEU B C 1
ATOM 5599 O O . LEU D 2 137 ? 26.976 -34.611 -10.601 1.00 23.75 137 LEU B O 1
ATOM 5604 N N . GLY D 2 138 ? 25.369 -35.938 -9.679 1.00 21.92 138 GLY B N 1
ATOM 5605 C CA . GLY D 2 138 ? 24.479 -34.774 -9.563 1.00 22.59 138 GLY B CA 1
ATOM 5606 C C . GLY D 2 138 ? 23.398 -34.940 -8.538 1.00 19.21 138 GLY B C 1
ATOM 5607 O O . GLY D 2 138 ? 23.323 -35.985 -7.853 1.00 21.88 138 GLY B O 1
ATOM 5608 N N . CYS D 2 139 ? 22.535 -33.942 -8.504 1.00 20.31 139 CYS B N 1
ATOM 5609 C CA . CYS D 2 139 ? 21.341 -33.936 -7.628 1.00 16.32 139 CYS B CA 1
ATOM 5610 C C . CYS D 2 139 ? 20.182 -33.387 -8.442 1.00 16.37 139 CYS B C 1
ATOM 5611 O O . CYS D 2 139 ? 20.363 -32.327 -9.057 1.00 19.36 139 CYS B O 1
ATOM 5614 N N . LEU D 2 140 ? 19.070 -34.116 -8.424 1.00 18.17 140 LEU B N 1
ATOM 5615 C CA . LEU D 2 140 ? 17.768 -33.696 -8.959 1.00 17.42 140 LEU B CA 1
ATOM 5616 C C . LEU D 2 140 ? 16.992 -33.059 -7.803 1.00 16.49 140 LEU B C 1
ATOM 5617 O O . LEU D 2 140 ? 16.820 -33.687 -6.763 1.00 21.40 140 LEU B O 1
ATOM 5622 N N . VAL D 2 141 ? 16.565 -31.839 -8.005 1.00 17.42 141 VAL B N 1
ATOM 5623 C CA . VAL D 2 141 ? 15.841 -31.031 -6.985 1.00 16.85 141 VAL B CA 1
ATOM 5624 C C . VAL D 2 141 ? 14.418 -30.880 -7.519 1.00 19.92 141 VAL B C 1
ATOM 5625 O O . VAL D 2 141 ? 14.222 -30.112 -8.465 1.00 23.66 141 VAL B O 1
ATOM 5629 N N . LYS D 2 142 ? 13.471 -31.636 -6.969 1.00 20.96 142 LYS B N 1
ATOM 5630 C CA . LYS D 2 142 ? 12.136 -31.819 -7.602 1.00 23.14 142 LYS B CA 1
ATOM 5631 C C . LYS D 2 142 ? 11.027 -31.281 -6.675 1.00 24.84 142 LYS B C 1
ATOM 5632 O O . LYS D 2 142 ? 11.076 -31.525 -5.469 1.00 21.59 142 LYS B O 1
ATOM 5638 N N . GLY D 2 143 ? 10.067 -30.560 -7.247 1.00 24.61 143 GLY B N 1
ATOM 5639 C CA . GLY D 2 143 ? 8.761 -30.257 -6.634 1.00 26.74 143 GLY B CA 1
ATOM 5640 C C . GLY D 2 143 ? 8.817 -29.180 -5.557 1.00 25.24 143 GLY B C 1
ATOM 5641 O O . GLY D 2 143 ? 8.321 -29.460 -4.449 1.00 34.75 143 GLY B O 1
ATOM 5642 N N . TYR D 2 144 ? 9.354 -27.988 -5.837 1.00 25.06 144 TYR B N 1
ATOM 5643 C CA . TYR D 2 144 ? 9.391 -26.877 -4.854 1.00 22.73 144 TYR B CA 1
ATOM 5644 C C . TYR D 2 144 ? 8.596 -25.669 -5.352 1.00 26.67 144 TYR B C 1
ATOM 5645 O O . TYR D 2 144 ? 8.313 -25.576 -6.539 1.00 25.89 144 TYR B O 1
ATOM 5654 N N . LEU D 2 145 ? 8.251 -24.776 -4.423 1.00 25.62 145 LEU B N 1
ATOM 5655 C CA . LEU D 2 145 ? 7.547 -23.489 -4.681 1.00 26.81 145 LEU B CA 1
ATOM 5656 C C . LEU D 2 145 ? 7.613 -22.656 -3.411 1.00 25.30 145 LEU B C 1
ATOM 5657 O O . LEU D 2 145 ? 7.493 -23.211 -2.326 1.00 31.15 145 LEU B O 1
ATOM 5662 N N . PRO D 2 146 ? 7.875 -21.336 -3.475 1.00 27.07 146 PRO B N 1
ATOM 5663 C CA . PRO D 2 146 ? 8.230 -20.636 -4.710 1.00 28.60 146 PRO B CA 1
ATOM 5664 C C . PRO D 2 146 ? 9.687 -20.883 -5.111 1.00 28.93 146 PRO B C 1
ATOM 5665 O O . PRO D 2 146 ? 10.398 -21.529 -4.363 1.00 30.88 146 PRO B O 1
ATOM 5669 N N . GLU D 2 147 ? 10.117 -20.296 -6.223 1.00 27.50 147 GLU B N 1
ATOM 5670 C CA . GLU D 2 147 ? 11.558 -20.088 -6.504 1.00 25.78 147 GLU B CA 1
ATOM 5671 C C . GLU D 2 147 ? 12.113 -19.109 -5.477 1.00 25.93 147 GLU B C 1
ATOM 5672 O O . GLU D 2 147 ? 11.366 -18.323 -4.894 1.00 28.81 147 GLU B O 1
ATOM 5678 N N . PRO D 2 148 ? 13.439 -19.073 -5.232 1.00 27.06 148 PRO B N 1
ATOM 5679 C CA . PRO D 2 148 ? 14.396 -20.033 -5.783 1.00 26.87 148 PRO B CA 1
ATOM 5680 C C . PRO D 2 148 ? 14.778 -21.221 -4.878 1.00 27.26 148 PRO B C 1
ATOM 5681 O O . PRO D 2 148 ? 14.359 -21.276 -3.760 1.00 28.60 148 PRO B O 1
ATOM 5685 N N . VAL D 2 149 ? 15.595 -22.141 -5.398 1.00 26.71 149 VAL B N 1
ATOM 5686 C CA . VAL D 2 149 ? 16.513 -22.982 -4.575 1.00 21.08 149 VAL B CA 1
ATOM 5687 C C . VAL D 2 149 ? 17.933 -22.568 -4.933 1.00 22.97 149 VAL B C 1
ATOM 5688 O O . VAL D 2 149 ? 18.161 -22.168 -6.105 1.00 27.93 149 VAL B O 1
ATOM 5692 N N . THR D 2 150 ? 18.852 -22.684 -3.978 1.00 26.88 150 THR B N 1
ATOM 5693 C CA . THR D 2 150 ? 20.311 -22.583 -4.228 1.00 26.15 150 THR B CA 1
ATOM 5694 C C . THR D 2 150 ? 20.904 -23.974 -4.041 1.00 23.78 150 THR B C 1
ATOM 5695 O O . THR D 2 150 ? 20.479 -24.709 -3.162 1.00 24.62 150 THR B O 1
ATOM 5699 N N . VAL D 2 151 ? 21.825 -24.327 -4.907 1.00 23.23 151 VAL B N 1
ATOM 5700 C CA . VAL D 2 151 ? 22.574 -25.601 -4.848 1.00 19.52 151 VAL B CA 1
ATOM 5701 C C . VAL D 2 151 ? 24.056 -25.260 -4.701 1.00 22.27 151 VAL B C 1
ATOM 5702 O O . VAL D 2 151 ? 24.565 -24.456 -5.483 1.00 23.05 151 VAL B O 1
ATOM 5706 N N . THR D 2 152 ? 24.699 -25.875 -3.720 1.00 21.76 152 THR B N 1
ATOM 5707 C CA . THR D 2 152 ? 26.175 -25.867 -3.599 1.00 22.54 152 THR B CA 1
ATOM 5708 C C . THR D 2 152 ? 26.647 -27.313 -3.513 1.00 20.99 152 THR B C 1
ATOM 5709 O O . THR D 2 152 ? 25.819 -28.212 -3.308 1.00 22.88 152 THR B O 1
ATOM 5713 N N . TRP D 2 153 ? 27.949 -27.521 -3.650 1.00 23.18 153 TRP B N 1
ATOM 5714 C CA . TRP D 2 153 ? 28.596 -28.846 -3.549 1.00 20.76 153 TRP B CA 1
ATOM 5715 C C . TRP D 2 153 ? 29.687 -28.773 -2.479 1.00 22.87 153 TRP B C 1
ATOM 5716 O O . TRP D 2 153 ? 30.426 -27.731 -2.410 1.00 28.40 153 TRP B O 1
ATOM 5727 N N . ASN D 2 154 ? 29.753 -29.792 -1.632 1.00 26.67 154 ASN B N 1
ATOM 5728 C CA . ASN D 2 154 ? 30.661 -29.824 -0.453 1.00 30.47 154 ASN B CA 1
ATOM 5729 C C . ASN D 2 154 ? 30.645 -28.454 0.228 1.00 34.19 154 ASN B C 1
ATOM 5730 O O . ASN D 2 154 ? 31.727 -27.900 0.471 1.00 37.61 154 ASN B O 1
ATOM 5735 N N . SER D 2 155 ? 29.448 -27.939 0.511 1.00 29.97 155 SER B N 1
ATOM 5736 C CA . SER D 2 155 ? 29.188 -26.738 1.345 1.00 34.63 155 SER B CA 1
ATOM 5737 C C . SER D 2 155 ? 29.808 -25.488 0.707 1.00 31.83 155 SER B C 1
ATOM 5738 O O . SER D 2 155 ? 30.238 -24.618 1.449 1.00 38.03 155 SER B O 1
ATOM 5741 N N . GLY D 2 156 ? 29.869 -25.417 -0.624 1.00 35.06 156 GLY B N 1
ATOM 5742 C CA . GLY D 2 156 ? 30.390 -24.244 -1.353 1.00 36.07 156 GLY B CA 1
ATOM 5743 C C . GLY D 2 156 ? 31.870 -24.354 -1.680 1.00 34.20 156 GLY B C 1
ATOM 5744 O O . GLY D 2 156 ? 32.368 -23.455 -2.369 1.00 42.56 156 GLY B O 1
ATOM 5745 N N . THR D 2 157 ? 32.556 -25.412 -1.233 1.00 37.69 157 THR B N 1
ATOM 5746 C CA . THR D 2 157 ? 34.023 -25.597 -1.444 1.00 36.70 157 THR B CA 1
ATOM 5747 C C . THR D 2 157 ? 34.295 -26.190 -2.825 1.00 37.90 157 THR B C 1
ATOM 5748 O O . THR D 2 157 ? 35.431 -26.040 -3.298 1.00 39.93 157 THR B O 1
ATOM 5752 N N . LEU D 2 158 ? 33.310 -26.853 -3.437 1.00 36.79 158 LEU B N 1
ATOM 5753 C CA . LEU D 2 158 ? 33.474 -27.452 -4.783 1.00 33.11 158 LEU B CA 1
ATOM 5754 C C . LEU D 2 158 ? 32.640 -26.639 -5.779 1.00 33.08 158 LEU B C 1
ATOM 5755 O O . LEU D 2 158 ? 31.417 -26.679 -5.692 1.00 30.62 158 LEU B O 1
ATOM 5760 N N . THR D 2 159 ? 33.306 -25.876 -6.652 1.00 34.11 159 THR B N 1
ATOM 5761 C CA . THR D 2 159 ? 32.699 -24.952 -7.658 1.00 32.27 159 THR B CA 1
ATOM 5762 C C . THR D 2 159 ? 33.173 -25.321 -9.061 1.00 34.40 159 THR B C 1
ATOM 5763 O O . THR D 2 159 ? 32.391 -25.141 -10.015 1.00 32.43 159 THR B O 1
ATOM 5767 N N . ASN D 2 160 ? 34.430 -25.752 -9.177 1.00 34.73 160 ASN B N 1
ATOM 5768 C CA . ASN D 2 160 ? 35.022 -26.269 -10.432 1.00 44.30 160 ASN B CA 1
ATOM 5769 C C . ASN D 2 160 ? 34.153 -27.418 -10.939 1.00 42.68 160 ASN B C 1
ATOM 5770 O O . ASN D 2 160 ? 33.927 -28.368 -10.168 1.00 48.68 160 ASN B O 1
ATOM 5775 N N . GLY D 2 161 ? 33.717 -27.323 -12.188 1.00 40.23 161 GLY B N 1
ATOM 5776 C CA . GLY D 2 161 ? 33.022 -28.408 -12.905 1.00 40.57 161 GLY B CA 1
ATOM 5777 C C . GLY D 2 161 ? 31.563 -28.495 -12.521 1.00 41.52 161 GLY B C 1
ATOM 5778 O O . GLY D 2 161 ? 30.981 -29.569 -12.781 1.00 39.50 161 GLY B O 1
ATOM 5779 N N . VAL D 2 162 ? 30.993 -27.433 -11.929 1.00 40.69 162 VAL B N 1
ATOM 5780 C CA . VAL D 2 162 ? 29.575 -27.426 -11.453 1.00 34.16 162 VAL B CA 1
ATOM 5781 C C . VAL D 2 162 ? 28.689 -26.741 -12.492 1.00 31.30 162 VAL B C 1
ATOM 5782 O O . VAL D 2 162 ? 28.948 -25.604 -12.850 1.00 33.14 162 VAL B O 1
ATOM 5786 N N . ARG D 2 163 ? 27.631 -27.432 -12.901 1.00 27.78 163 ARG B N 1
ATOM 5787 C CA . ARG D 2 163 ? 26.576 -26.911 -13.810 1.00 27.69 163 ARG B CA 1
ATOM 5788 C C . ARG D 2 163 ? 25.229 -27.084 -13.110 1.00 21.02 163 ARG B C 1
ATOM 5789 O O . ARG D 2 163 ? 24.807 -28.223 -12.892 1.00 22.82 163 ARG B O 1
ATOM 5797 N N . THR D 2 164 ? 24.604 -25.976 -12.732 1.00 23.34 164 THR B N 1
ATOM 5798 C CA . THR D 2 164 ? 23.254 -25.956 -12.115 1.00 21.63 164 THR B CA 1
ATOM 5799 C C . THR D 2 164 ? 22.317 -25.353 -13.148 1.00 21.00 164 THR B C 1
ATOM 5800 O O . THR D 2 164 ? 22.488 -24.165 -13.511 1.00 23.35 164 THR B O 1
ATOM 5804 N N . PHE D 2 165 ? 21.397 -26.168 -13.660 1.00 18.53 165 PHE B N 1
ATOM 5805 C CA . PHE D 2 165 ? 20.516 -25.755 -14.770 1.00 19.17 165 PHE B CA 1
ATOM 5806 C C . PHE D 2 165 ? 19.468 -24.771 -14.272 1.00 20.38 165 PHE B C 1
ATOM 5807 O O . PHE D 2 165 ? 19.069 -24.814 -13.106 1.00 20.21 165 PHE B O 1
ATOM 5815 N N . PRO D 2 166 ? 18.962 -23.887 -15.150 1.00 18.65 166 PRO B N 1
ATOM 5816 C CA . PRO D 2 166 ? 17.774 -23.101 -14.827 1.00 20.83 166 PRO B CA 1
ATOM 5817 C C . PRO D 2 166 ? 16.579 -23.981 -14.473 1.00 21.22 166 PRO B C 1
ATOM 5818 O O . PRO D 2 166 ? 16.410 -25.076 -15.042 1.00 19.73 166 PRO B O 1
ATOM 5822 N N . SER D 2 167 ? 15.776 -23.496 -13.535 1.00 22.20 167 SER B N 1
ATOM 5823 C CA . SER D 2 167 ? 14.551 -24.199 -13.095 1.00 23.55 167 SER B CA 1
ATOM 5824 C C . SER D 2 167 ? 13.572 -24.292 -14.261 1.00 25.93 167 SER B C 1
ATOM 5825 O O . SER D 2 167 ? 13.601 -23.412 -15.125 1.00 25.92 167 SER B O 1
ATOM 5828 N N . VAL D 2 168 ? 12.729 -25.316 -14.279 1.00 23.54 168 VAL B N 1
ATOM 5829 C CA . VAL D 2 168 ? 11.503 -25.326 -15.126 1.00 28.20 168 VAL B CA 1
ATOM 5830 C C . VAL D 2 168 ? 10.272 -25.508 -14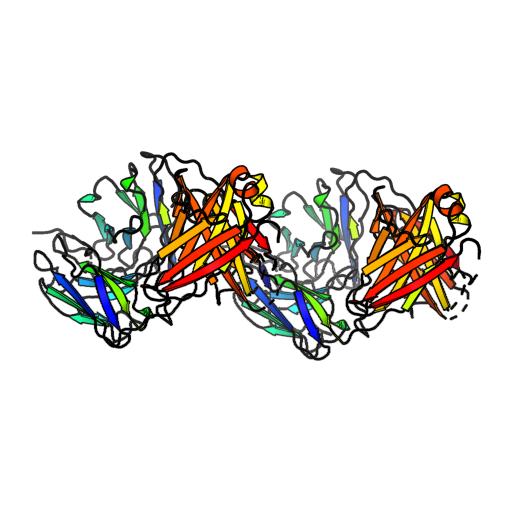.225 1.00 29.72 168 VAL B C 1
ATOM 5831 O O . VAL D 2 168 ? 10.362 -26.259 -13.236 1.00 30.70 168 VAL B O 1
ATOM 5835 N N . ARG D 2 169 ? 9.161 -24.846 -14.574 1.00 36.17 169 ARG B N 1
ATOM 5836 C CA . ARG D 2 169 ? 7.843 -24.962 -13.889 1.00 35.01 169 ARG B CA 1
ATOM 5837 C C . ARG D 2 169 ? 7.072 -26.106 -14.536 1.00 36.85 169 ARG B C 1
ATOM 5838 O O . ARG D 2 169 ? 6.925 -26.083 -15.762 1.00 46.35 169 ARG B O 1
ATOM 5846 N N . GLN D 2 170 ? 6.600 -27.059 -13.741 1.00 43.28 170 GLN B N 1
ATOM 5847 C CA . GLN D 2 170 ? 5.734 -28.174 -14.218 1.00 47.74 170 GLN B CA 1
ATOM 5848 C C . GLN D 2 170 ? 4.262 -27.728 -14.132 1.00 47.37 170 GLN B C 1
ATOM 5849 O O . GLN D 2 170 ? 3.967 -26.651 -13.548 1.00 48.37 170 GLN B O 1
ATOM 5855 N N . SER D 2 171 ? 3.364 -28.542 -14.690 1.00 50.73 171 SER B N 1
ATOM 5856 C CA . SER D 2 171 ? 1.890 -28.339 -14.722 1.00 57.72 171 SER B CA 1
ATOM 5857 C C . SER D 2 171 ? 1.348 -28.010 -13.324 1.00 57.86 171 SER B C 1
ATOM 5858 O O . SER D 2 171 ? 0.471 -27.131 -13.217 1.00 54.15 171 SER B O 1
ATOM 5861 N N . SER D 2 172 ? 1.868 -28.692 -12.298 1.00 52.35 172 SER B N 1
ATOM 5862 C CA . SER D 2 172 ? 1.476 -28.583 -10.868 1.00 42.92 172 SER B CA 1
ATOM 5863 C C . SER D 2 172 ? 1.679 -27.148 -10.364 1.00 39.85 172 SER B C 1
ATOM 5864 O O . SER D 2 172 ? 1.088 -26.779 -9.328 1.00 49.07 172 SER B O 1
ATOM 5867 N N . GLY D 2 173 ? 2.531 -26.378 -11.041 1.00 41.28 173 GLY B N 1
ATOM 5868 C CA . GLY D 2 173 ? 3.024 -25.090 -10.527 1.00 38.64 173 GLY B CA 1
ATOM 5869 C C . GLY D 2 173 ? 4.318 -25.283 -9.781 1.00 34.18 173 GLY B C 1
ATOM 5870 O O . GLY D 2 173 ? 4.893 -24.275 -9.344 1.00 39.48 173 GLY B O 1
ATOM 5871 N N . LEU D 2 174 ? 4.754 -26.532 -9.610 1.00 34.24 174 LEU B N 1
ATOM 5872 C CA . LEU D 2 174 ? 6.019 -26.862 -8.883 1.00 34.90 174 LEU B CA 1
ATOM 5873 C C . LEU D 2 174 ? 7.222 -26.742 -9.812 1.00 29.92 174 LEU B C 1
ATOM 5874 O O . LEU D 2 174 ? 7.099 -27.048 -11.011 1.00 35.96 174 LEU B O 1
ATOM 5879 N N . TYR D 2 175 ? 8.363 -26.351 -9.253 1.00 30.24 175 TYR B N 1
ATOM 5880 C CA . TYR D 2 175 ? 9.633 -26.154 -10.002 1.00 23.34 175 TYR B CA 1
ATOM 5881 C C . TYR D 2 175 ? 10.549 -27.356 -9.794 1.00 22.48 175 TYR B C 1
ATOM 5882 O O . TYR D 2 175 ? 10.430 -28.111 -8.800 1.00 24.51 175 TYR B O 1
ATOM 5891 N N . SER D 2 176 ? 11.434 -27.567 -10.758 1.00 23.02 176 SER B N 1
ATOM 5892 C CA . SER D 2 176 ? 12.442 -28.654 -10.726 1.00 21.27 176 SER B CA 1
ATOM 5893 C C . SER D 2 176 ? 13.722 -28.154 -11.379 1.00 21.44 176 SER B C 1
ATOM 5894 O O . SER D 2 176 ? 13.630 -27.375 -12.308 1.00 21.57 176 SER B O 1
ATOM 5897 N N . LEU D 2 177 ? 14.875 -28.621 -10.904 1.00 19.45 177 LEU B N 1
ATOM 5898 C CA . LEU D 2 177 ? 16.169 -28.429 -11.592 1.00 18.11 177 LEU B CA 1
ATOM 5899 C C . LEU D 2 177 ? 17.128 -29.525 -11.167 1.00 16.64 177 LEU B C 1
ATOM 5900 O O . LEU D 2 177 ? 16.863 -30.207 -10.202 1.00 19.14 177 LEU B O 1
ATOM 5905 N N . SER D 2 178 ? 18.159 -29.716 -11.973 1.00 18.50 178 SER B N 1
ATOM 5906 C CA . SER D 2 178 ? 19.273 -30.618 -11.649 1.00 17.53 178 SER B CA 1
ATOM 5907 C C . SER D 2 178 ? 20.550 -29.786 -11.580 1.00 16.20 178 SER B C 1
ATOM 5908 O O . SER D 2 178 ? 20.663 -28.724 -12.215 1.00 18.15 178 SER B O 1
ATOM 5911 N N . SER D 2 179 ? 21.494 -30.307 -10.828 1.00 18.40 179 SER B N 1
ATOM 5912 C CA . SER D 2 179 ? 22.865 -29.774 -10.706 1.00 18.47 179 SER B CA 1
ATOM 5913 C C . SER D 2 179 ? 23.806 -30.951 -10.863 1.00 17.17 179 SER B C 1
ATOM 5914 O O . SER D 2 179 ? 23.537 -31.976 -10.254 1.00 19.96 179 SER B O 1
ATOM 5917 N N . VAL D 2 180 ? 24.866 -30.791 -11.655 1.00 19.08 180 VAL B N 1
ATOM 5918 C CA . VAL D 2 180 ? 25.868 -31.875 -11.842 1.00 19.73 180 VAL B CA 1
ATOM 5919 C C . VAL D 2 180 ? 27.252 -31.294 -11.636 1.00 19.69 180 VAL B C 1
ATOM 5920 O O . VAL D 2 180 ? 27.456 -30.059 -11.807 1.00 22.13 180 VAL B O 1
ATOM 5924 N N . VAL D 2 181 ? 28.168 -32.176 -11.269 1.00 22.16 181 VAL B N 1
ATOM 5925 C CA . VAL D 2 181 ? 29.579 -31.806 -10.975 1.00 25.79 181 VAL B CA 1
ATOM 5926 C C . VAL D 2 181 ? 30.496 -32.929 -11.487 1.00 28.00 181 VAL B C 1
ATOM 5927 O O . VAL D 2 181 ? 30.143 -34.102 -11.360 1.00 25.45 181 VAL B O 1
ATOM 5931 N N . SER D 2 182 ? 31.619 -32.564 -12.102 1.00 30.37 182 SER B N 1
ATOM 5932 C CA . SER D 2 182 ? 32.637 -33.520 -12.589 1.00 31.94 182 SER B CA 1
ATOM 5933 C C . SER D 2 182 ? 33.773 -33.543 -11.580 1.00 36.01 182 SER B C 1
ATOM 5934 O O . SER D 2 182 ? 34.199 -32.439 -11.182 1.00 42.99 182 SER B O 1
ATOM 5937 N N . VAL D 2 183 ? 34.235 -34.739 -11.207 1.00 43.11 183 VAL B N 1
ATOM 5938 C CA . VAL D 2 183 ? 35.444 -34.950 -10.346 1.00 45.83 183 VAL B CA 1
ATOM 5939 C C . VAL D 2 183 ? 36.205 -36.200 -10.802 1.00 48.29 183 VAL B C 1
ATOM 5940 O O . VAL D 2 183 ? 35.668 -36.879 -11.703 1.00 44.97 183 VAL B O 1
ATOM 5944 N N . PRO D 2 189 ? 34.173 -38.191 -2.424 1.00 65.71 189 PRO B N 1
ATOM 5945 C CA . PRO D 2 189 ? 32.777 -38.280 -1.943 1.00 61.06 189 PRO B CA 1
ATOM 5946 C C . PRO D 2 189 ? 32.094 -36.902 -1.943 1.00 48.06 189 PRO B C 1
ATOM 5947 O O . PRO D 2 189 ? 32.535 -36.057 -1.190 1.00 48.66 189 PRO B O 1
ATOM 5951 N N . VAL D 2 190 ? 31.063 -36.687 -2.770 1.00 41.99 190 VAL B N 1
ATOM 5952 C CA . VAL D 2 190 ? 30.493 -35.323 -2.996 1.00 35.31 190 VAL B CA 1
ATOM 5953 C C . VAL D 2 190 ? 29.093 -35.229 -2.403 1.00 24.70 190 VAL B C 1
ATOM 5954 O O . VAL D 2 190 ? 28.297 -36.174 -2.511 1.00 29.89 190 VAL B O 1
ATOM 5958 N N . THR D 2 191 ? 28.821 -34.083 -1.825 1.00 23.92 191 THR B N 1
ATOM 5959 C CA . THR D 2 191 ? 27.537 -33.776 -1.178 1.00 23.73 191 THR B CA 1
ATOM 5960 C C . THR D 2 191 ? 26.921 -32.571 -1.881 1.00 23.33 191 THR B C 1
ATOM 5961 O O . THR D 2 191 ? 27.582 -31.554 -1.988 1.00 24.73 191 THR B O 1
ATOM 5965 N N . CYS D 2 192 ? 25.660 -32.670 -2.288 1.00 24.42 192 CYS B N 1
ATOM 5966 C CA . CYS D 2 192 ? 24.920 -31.472 -2.728 1.00 22.46 192 CYS B CA 1
ATOM 5967 C C . CYS D 2 192 ? 24.175 -30.896 -1.534 1.00 19.60 192 CYS B C 1
ATOM 5968 O O . CYS D 2 192 ? 23.589 -31.641 -0.777 1.00 25.10 192 CYS B O 1
ATOM 5971 N N . ASN D 2 193 ? 24.240 -29.583 -1.397 1.00 21.43 193 ASN B N 1
ATOM 5972 C CA . ASN D 2 193 ? 23.580 -28.793 -0.330 1.00 22.94 193 ASN B CA 1
ATOM 5973 C C . ASN D 2 193 ? 22.499 -27.967 -1.021 1.00 24.27 193 ASN B C 1
ATOM 5974 O O . ASN D 2 193 ? 22.840 -27.081 -1.816 1.00 23.61 193 ASN B O 1
ATOM 5979 N N . VAL D 2 194 ? 21.240 -28.305 -0.776 1.00 22.11 194 VAL B N 1
ATOM 5980 C CA . VAL D 2 194 ? 20.101 -27.604 -1.395 1.00 20.69 194 VAL B CA 1
ATOM 5981 C C . VAL D 2 194 ? 19.431 -26.764 -0.311 1.00 22.88 194 VAL B C 1
ATOM 5982 O O . VAL D 2 194 ? 19.133 -27.322 0.756 1.00 27.55 194 VAL B O 1
ATOM 5986 N N . ALA D 2 195 ? 19.220 -25.476 -0.596 1.00 23.60 195 ALA B N 1
ATOM 5987 C CA . ALA D 2 195 ? 18.505 -24.518 0.278 1.00 25.88 195 ALA B CA 1
ATOM 5988 C C . ALA D 2 195 ? 17.240 -24.027 -0.432 1.00 23.53 195 ALA B C 1
ATOM 5989 O O . ALA D 2 195 ? 17.292 -23.702 -1.612 1.00 22.41 195 ALA B O 1
ATOM 5991 N N . HIS D 2 196 ? 16.123 -24.006 0.284 1.00 21.85 196 HIS B N 1
ATOM 5992 C CA . HIS D 2 196 ? 14.851 -23.432 -0.189 1.00 21.29 196 HIS B CA 1
ATOM 5993 C C . HIS D 2 196 ? 14.548 -22.300 0.780 1.00 23.15 196 HIS B C 1
ATOM 5994 O O . HIS D 2 196 ? 13.939 -22.519 1.818 1.00 25.11 196 HIS B O 1
ATOM 6001 N N . PRO D 2 197 ? 15.099 -21.091 0.554 1.00 27.90 197 PRO B N 1
ATOM 6002 C CA . PRO D 2 197 ? 15.017 -20.038 1.560 1.00 27.89 197 PRO B CA 1
ATOM 6003 C C . PRO D 2 197 ? 13.571 -19.732 1.984 1.00 27.69 197 PRO B C 1
ATOM 6004 O O . PRO D 2 197 ? 13.376 -19.421 3.131 1.00 29.67 197 PRO B O 1
ATOM 6008 N N . ALA D 2 198 ? 12.601 -19.831 1.072 1.00 24.62 198 ALA B N 1
ATOM 6009 C CA . ALA D 2 198 ? 11.181 -19.510 1.355 1.00 27.97 198 ALA B CA 1
ATOM 6010 C C . ALA D 2 198 ? 10.717 -20.314 2.566 1.00 27.41 198 ALA B C 1
ATOM 6011 O O . ALA D 2 198 ? 9.909 -19.778 3.359 1.00 27.83 198 ALA B O 1
ATOM 6013 N N . THR D 2 199 ? 11.161 -21.576 2.695 1.00 24.78 199 THR B N 1
ATOM 6014 C CA . THR D 2 199 ? 10.726 -22.462 3.820 1.00 22.51 199 THR B CA 1
ATOM 6015 C C . THR D 2 199 ? 11.855 -22.681 4.829 1.00 24.44 199 THR B C 1
ATOM 6016 O O . THR D 2 199 ? 11.651 -23.464 5.770 1.00 25.70 199 THR B O 1
ATOM 6020 N N . ASN D 2 200 ? 12.992 -22.017 4.641 1.00 28.42 200 ASN B N 1
ATOM 6021 C CA . ASN D 2 200 ? 14.173 -22.141 5.533 1.00 28.06 200 ASN B CA 1
ATOM 6022 C C . ASN D 2 200 ? 14.596 -23.611 5.553 1.00 23.60 200 ASN B C 1
ATOM 6023 O O . ASN D 2 200 ? 15.123 -24.055 6.572 1.00 28.82 200 ASN B O 1
ATOM 6028 N N . THR D 2 201 ? 14.395 -24.342 4.446 1.00 21.87 201 THR B N 1
ATOM 6029 C CA . THR D 2 201 ? 14.691 -25.787 4.424 1.00 21.11 201 THR B CA 1
ATOM 6030 C C . THR D 2 201 ? 16.084 -25.992 3.826 1.00 24.23 201 THR B C 1
ATOM 6031 O O . THR D 2 201 ? 16.406 -25.310 2.857 1.00 26.43 201 THR B O 1
ATOM 6035 N N . LYS D 2 202 ? 16.866 -26.877 4.435 1.00 21.88 202 LYS B N 1
ATOM 6036 C CA . LYS D 2 202 ? 18.207 -27.296 3.962 1.00 22.67 202 LYS B CA 1
ATOM 6037 C C . LYS D 2 202 ? 18.215 -28.818 3.833 1.00 24.74 202 LYS B C 1
ATOM 6038 O O . LYS D 2 202 ? 17.928 -29.514 4.847 1.00 24.58 202 LYS B O 1
ATOM 6044 N N . VAL D 2 203 ? 18.596 -29.310 2.657 1.00 21.40 203 VAL B N 1
ATOM 6045 C CA . VAL D 2 203 ? 18.690 -30.758 2.326 1.00 20.60 203 VAL B CA 1
ATOM 6046 C C . VAL D 2 203 ? 20.112 -31.037 1.827 1.00 23.51 203 VAL B C 1
ATOM 6047 O O . VAL D 2 203 ? 20.599 -30.294 0.947 1.00 25.31 203 VAL B O 1
ATOM 6051 N N . ASP D 2 204 ? 20.746 -32.053 2.394 1.00 24.40 204 ASP B N 1
ATOM 6052 C CA . ASP D 2 204 ? 22.089 -32.516 1.980 1.00 25.99 204 ASP B CA 1
ATOM 6053 C C . ASP D 2 204 ? 21.913 -33.942 1.481 1.00 23.09 204 ASP B C 1
ATOM 6054 O O . ASP D 2 204 ? 21.212 -34.714 2.150 1.00 27.57 204 ASP B O 1
ATOM 6059 N N . LYS D 2 205 ? 22.472 -34.253 0.322 1.00 21.64 205 LYS B N 1
ATOM 6060 C CA . LYS D 2 205 ? 22.560 -35.640 -0.177 1.00 21.49 205 LYS B CA 1
ATOM 6061 C C . LYS D 2 205 ? 24.021 -35.922 -0.545 1.00 23.71 205 LYS B C 1
ATOM 6062 O O . LYS D 2 205 ? 24.637 -35.173 -1.351 1.00 23.76 205 LYS B O 1
ATOM 6068 N N . THR D 2 206 ? 24.555 -36.987 0.014 1.00 24.08 206 THR B N 1
ATOM 6069 C CA . THR D 2 206 ? 25.887 -37.492 -0.366 1.00 26.92 206 THR B CA 1
ATOM 6070 C C . THR D 2 206 ? 25.678 -38.435 -1.541 1.00 26.74 206 THR B C 1
ATOM 6071 O O . THR D 2 206 ? 24.908 -39.356 -1.401 1.00 33.66 206 THR B O 1
ATOM 6075 N N . VAL D 2 207 ? 26.293 -38.123 -2.676 1.00 25.37 207 VAL B N 1
ATOM 6076 C CA . VAL D 2 207 ? 26.095 -38.824 -3.970 1.00 29.62 207 VAL B CA 1
ATOM 6077 C C . VAL D 2 207 ? 27.310 -39.723 -4.184 1.00 33.31 207 VAL B C 1
ATOM 6078 O O . VAL D 2 207 ? 28.442 -39.213 -4.291 1.00 39.64 207 VAL B O 1
ATOM 6082 N N . ALA D 2 208 ? 27.065 -41.018 -4.214 1.00 38.51 208 ALA B N 1
ATOM 6083 C CA . ALA D 2 208 ? 28.103 -42.059 -4.380 1.00 49.11 208 ALA B CA 1
ATOM 6084 C C . ALA D 2 208 ? 27.971 -42.599 -5.798 1.00 48.00 208 ALA B C 1
ATOM 6085 O O . ALA D 2 208 ? 26.853 -42.727 -6.305 1.00 44.52 208 ALA B O 1
ATOM 6087 N N . PRO D 2 209 ? 29.088 -42.889 -6.507 1.00 49.95 209 PRO B N 1
ATOM 6088 C CA . PRO D 2 209 ? 29.005 -43.562 -7.804 1.00 45.59 209 PRO B CA 1
ATOM 6089 C C . PRO D 2 209 ? 28.325 -44.925 -7.600 1.00 47.21 209 PRO B C 1
ATOM 6090 O O . PRO D 2 209 ? 28.560 -45.536 -6.572 1.00 50.43 209 PRO B O 1
ATOM 6094 N N . SER D 2 210 ? 27.472 -45.351 -8.529 1.00 52.63 210 SER B N 1
ATOM 6095 C CA . SER D 2 210 ? 26.843 -46.695 -8.469 1.00 62.01 210 SER B CA 1
ATOM 6096 C C . SER D 2 210 ? 27.806 -47.7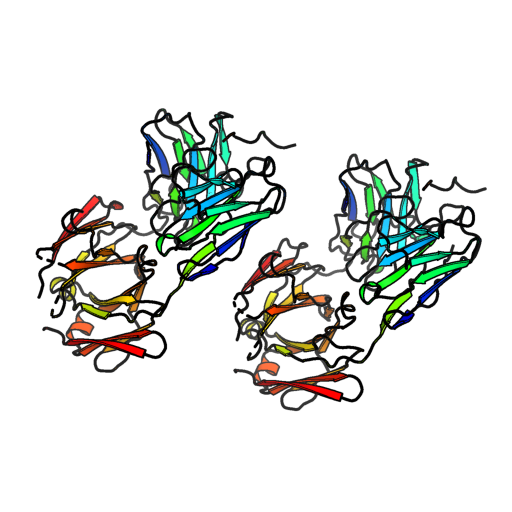14 -9.090 1.00 59.38 210 SER B C 1
ATOM 6097 O O . SER D 2 210 ? 28.013 -48.778 -8.540 1.00 61.93 210 SER B O 1
ATOM 6100 N N . ILE E 3 3 ? 8.384 24.005 -19.543 1.00 60.46 3 ILE D N 1
ATOM 6101 C CA . ILE E 3 3 ? 8.920 23.928 -18.142 1.00 66.54 3 ILE D CA 1
ATOM 6102 C C . ILE E 3 3 ? 8.655 22.522 -17.577 1.00 56.90 3 ILE D C 1
ATOM 6103 O O . ILE E 3 3 ? 7.632 21.913 -17.953 1.00 54.29 3 ILE D O 1
ATOM 6108 N N . PHE E 3 4 ? 9.568 22.016 -16.729 1.00 63.12 4 PHE D N 1
ATOM 6109 C CA . PHE E 3 4 ? 9.467 20.701 -16.032 1.00 52.12 4 PHE D CA 1
ATOM 6110 C C . PHE E 3 4 ? 9.947 20.857 -14.583 1.00 57.85 4 PHE D C 1
ATOM 6111 O O . PHE E 3 4 ? 10.692 21.827 -14.303 1.00 63.69 4 PHE D O 1
ATOM 6119 N N . GLU E 3 5 ? 9.559 19.926 -13.699 1.00 57.17 5 GLU D N 1
ATOM 6120 C CA . GLU E 3 5 ? 10.066 19.852 -12.297 1.00 60.26 5 GLU D CA 1
ATOM 6121 C C . GLU E 3 5 ? 11.583 19.598 -12.392 1.00 53.82 5 GLU D C 1
ATOM 6122 O O . GLU E 3 5 ? 12.022 18.993 -13.397 1.00 52.37 5 GLU D O 1
ATOM 6128 N N . LYS E 3 6 ? 12.378 20.114 -11.451 1.00 42.56 6 LYS D N 1
ATOM 6129 C CA . LYS E 3 6 ? 13.863 20.069 -11.541 1.00 36.63 6 LYS D CA 1
ATOM 6130 C C . LYS E 3 6 ? 14.372 18.615 -11.640 1.00 38.43 6 LYS D C 1
ATOM 6131 O O . LYS E 3 6 ? 13.895 17.734 -10.884 1.00 44.58 6 LYS D O 1
ATOM 6137 N N . PHE E 3 7 ? 15.349 18.376 -12.504 1.00 34.37 7 PHE D N 1
ATOM 6138 C CA . PHE E 3 7 ? 15.983 17.047 -12.694 1.00 32.21 7 PHE D CA 1
ATOM 6139 C C . PHE E 3 7 ? 16.690 16.565 -11.405 1.00 32.92 7 PHE D C 1
ATOM 6140 O O . PHE E 3 7 ? 17.566 17.283 -10.931 1.00 34.22 7 PHE D O 1
ATOM 6148 N N . GLY E 3 8 ? 16.362 15.356 -10.907 1.00 30.51 8 GLY D N 1
ATOM 6149 C CA . GLY E 3 8 ? 16.684 14.881 -9.537 1.00 30.87 8 GLY D CA 1
ATOM 6150 C C . GLY E 3 8 ? 17.915 13.975 -9.434 1.00 25.01 8 GLY D C 1
ATOM 6151 O O . GLY E 3 8 ? 18.177 13.397 -8.365 1.00 29.56 8 GLY D O 1
ATOM 6164 N N . GLY E 3 10 ? 22.151 13.945 -10.101 1.00 33.04 10 GLY D N 1
ATOM 6165 C CA . GLY E 3 10 ? 23.251 14.899 -10.200 1.00 40.38 10 GLY D CA 1
ATOM 6166 C C . GLY E 3 10 ? 24.502 14.299 -10.822 1.00 49.22 10 GLY D C 1
ATOM 6167 O O . GLY E 3 10 ? 25.279 15.070 -11.436 1.00 74.35 10 GLY D O 1
ATOM 6168 N N . GLY E 3 11 ? 24.734 12.994 -10.625 1.00 55.04 11 GLY D N 1
ATOM 6169 C CA . GLY E 3 11 ? 25.957 12.270 -11.052 1.00 43.17 11 GLY D CA 1
ATOM 6170 C C . GLY E 3 11 ? 26.668 11.613 -9.875 1.00 34.69 11 GLY D C 1
ATOM 6171 O O . GLY E 3 11 ? 26.333 11.774 -8.663 1.00 39.71 11 GLY D O 1
ATOM 6172 N N . ILE F 3 3 ? -9.793 51.642 -55.953 1.00 52.36 3 ILE C N 1
ATOM 6173 C CA . ILE F 3 3 ? -9.241 51.453 -54.598 1.00 50.82 3 ILE C CA 1
ATOM 6174 C C . ILE F 3 3 ? -9.377 49.977 -54.200 1.00 42.76 3 ILE C C 1
ATOM 6175 O O . ILE F 3 3 ? -10.331 49.294 -54.634 1.00 42.16 3 ILE C O 1
ATOM 6180 N N . PHE F 3 4 ? -8.445 49.524 -53.363 1.00 43.67 4 PHE C N 1
ATOM 6181 C CA . PHE F 3 4 ? -8.408 48.166 -52.765 1.00 40.13 4 PHE C CA 1
ATOM 6182 C C . PHE F 3 4 ? -7.942 48.295 -51.320 1.00 39.42 4 PHE C C 1
ATOM 6183 O O . PHE F 3 4 ? -7.240 49.292 -50.996 1.00 45.91 4 PHE C O 1
ATOM 6191 N N . GLU F 3 5 ? -8.329 47.324 -50.499 1.00 40.01 5 GLU C N 1
ATOM 6192 C CA . GLU F 3 5 ? -7.714 47.077 -49.178 1.00 44.79 5 GLU C CA 1
ATOM 6193 C C . GLU F 3 5 ? -6.210 46.962 -49.423 1.00 38.23 5 GLU C C 1
ATOM 6194 O O . GLU F 3 5 ? -5.811 46.397 -50.477 1.00 34.31 5 GLU C O 1
ATOM 6200 N N . LYS F 3 6 ? -5.418 47.533 -48.521 1.00 32.48 6 LYS C N 1
ATOM 6201 C CA . LYS F 3 6 ? -3.940 47.467 -48.594 1.00 27.08 6 LYS C CA 1
ATOM 6202 C C . LYS F 3 6 ? -3.486 46.009 -48.827 1.00 29.76 6 LYS C C 1
ATOM 6203 O O . LYS F 3 6 ? -3.875 45.097 -48.047 1.00 29.75 6 LYS C O 1
ATOM 6209 N N . PHE F 3 7 ? -2.661 45.777 -49.849 1.00 28.33 7 PHE C N 1
ATOM 6210 C CA . PHE F 3 7 ? -2.079 44.442 -50.111 1.00 25.11 7 PHE C CA 1
ATOM 6211 C C . PHE F 3 7 ? -1.387 43.939 -48.832 1.00 28.17 7 PHE C C 1
ATOM 6212 O O . PHE F 3 7 ? -0.497 44.645 -48.289 1.00 26.76 7 PHE C O 1
ATOM 6220 N N . GLY F 3 8 ? -1.767 42.731 -48.368 1.00 25.84 8 GLY C N 1
ATOM 6221 C CA . GLY F 3 8 ? -1.446 42.225 -47.023 1.00 23.05 8 GLY C CA 1
ATOM 6222 C C . GLY F 3 8 ? -0.173 41.371 -46.921 1.00 21.57 8 GLY C C 1
ATOM 6223 O O . GLY F 3 8 ? 0.117 40.888 -45.837 1.00 23.77 8 GLY C O 1
ATOM 6236 N N . GLY F 3 10 ? 4.038 41.254 -47.394 1.00 30.06 10 GLY C N 1
ATOM 6237 C CA . GLY F 3 10 ? 5.122 42.228 -47.452 1.00 35.26 10 GLY C CA 1
ATOM 6238 C C . GLY F 3 10 ? 6.395 41.652 -48.042 1.00 42.39 10 GLY C C 1
ATOM 6239 O O . GLY F 3 10 ? 7.226 42.448 -48.504 1.00 59.07 10 GLY C O 1
ATOM 6240 N N . GLY F 3 11 ? 6.564 40.325 -48.019 1.00 38.35 11 GLY C N 1
ATOM 6241 C CA . GLY F 3 11 ? 7.834 39.649 -48.403 1.00 39.17 11 GLY C CA 1
ATOM 6242 C C . GLY F 3 11 ? 8.503 38.907 -47.244 1.00 33.34 11 GLY C C 1
ATOM 6243 O O . GLY F 3 11 ? 8.362 39.161 -46.025 1.00 32.87 11 GLY C O 1
#

Nearest PDB structures (foldseek):
  6ldw-assembly2_A  TM=1.003E+00  e=6.142E-42  Oryctolagus cuniculus
  6ldx-assembly1_L  TM=9.735E-01  e=1.256E-36  Oryctolagus cuniculus
  6x1t-assembly6_K  TM=9.696E-01  e=2.137E-35  Oryctolagus cuniculus
  7o9s-assembly1_L  TM=9.407E-01  e=1.273E-34  Oryctolagus cuniculus
  4jo4-assembly2_M  TM=9.160E-01  e=6.433E-35  Oryctolagus cuniculus

B-factor: mean 30.0, std 11.87, range [12.74, 107.26]

Secondary structure (DSSP, 8-state):
--EEEE-SEEEEETT--EEEEEEESSPPGGGT-EEEEEE-TTS--EEEEETTTEEPTT--TTEEEEEETTEEEEEE-S--GGG-EEEEEEE-BTTTB-PBP--EEEEEE-S-BPPEEEEEPPPTTGGGSSEEEEEEEEEEEBS--EEEEEETTEEP-SSEEEEEPPPPTTT--EEEEEEEEEEHHHHTT--EEEEEEEETTEEEEEEEETT-/-EEEEE---EE-TT--EEEEEEEESS-TTTS-EEEEEE-TTS--EEEEEE-TTT--EEE-GGGBTTEEEEE-SS-EEEEESS--GGG-EEEEEEETTTT-EE---EEEEESS---BPPEEEEE----EEEEEEEEEBSS--EEEEGGGTB-TTEEEPPPEE-TTS-EEEEEEEE--EEEEEEEGGGTEEEEEEE---/--SPP---/--SPP---/-EEEEE---EE-TT--EEEEEEEESS-TTSS-EEEEEE-TTS-EEEEEEE-TTT--EEE-GGGBTTEEEEE-SS-EEEEESS--GGG-EEEEEEETTTT-EE---EEEEESS---BPPEEEEE----EEEEEEEEEBSS--EEEEGGGTB-TTEEEPPPEE-TTS-EEEEEEEE---EEEEEEEGGGTEEEEEEE---/--EEEE-SEEEEETT--EEEEEEESSPPGGGT-EEEEEE-TTS--EEEEETTTEEPTT--TTEEEEEETTEEEEEE-S--GGG-EEEEEEE-BTTTB-PBP--EEEEEE-S-BPPEEEEEPPPHHHHTTTEEEEEEEEEEEBS--EEEEEETTEE--SSEEEEEPPPPTTT--EEEEEEEEEEHHHHHH--EEEEEEEETTEEEEEEEETT-

Solvent-accessible surface area: 37131 Å² total

Foldseek 3Di:
DAWAKDDQEDEDAQQAKDKIKIFAPWFFPVQQQKWKWWAAPPGDIDTQAGSQAHGDPPHDPQWGWDGTIGMIMTMGGSDALLRQTKMKMWTHHPVGDIDIHPIYGYQHADDWDFWDKDKDFFDPVQLVVFKGKIKMKTPFTDDDKDKWKAFQRRTDDDQKDKDKDAQDRHRGTIMMIIMHMDTSCVVVVTFKIKMWIGDPNDIDIDIGTPPD/DAKAKDWAAEEAFFDKTKIWIFDPPDDPLQFKKFKWWAAPPGDIGTAWIQGSVVRDIGGDPVNVPQWDWDDDRGTIMIMRRTDDQVPFTWMWMATHPVSPHIHPTGTHGHHDDDFDAWDWDKAAPCVKIKIKTWFGPDDDKDKDKPVNPDDPQKDKDDWDQDPVRGIITMIMGDDVQMKIWIADPNVRDIDIDGHDHD/DAWAKDDQEDEDAQQAKDKIKIFAPWFFVVQQFKWKWWAAPPGDIDTQAGSQAHGDPPHDPQWGWDGTITMIMTMGGSDALLRQTKMKMWTHHPVGDIDIHPIYGYQHADDWDFWDKDKDAFDPVQLVPFKTKIKMKGPFTDDDKDKWKDFVNRTDDDQWDKDKDAQDRHRGTIMMIIMHMDTSCVVVPGFKIKIWIGDPNDTDIDIGTPPD/DAKAKDWAAEAAFFDKTKIKIFDPPDAPLQFKKFKWWAAPPGDIGTAWIQGSVPSDIGGDPVNVPQWDWDADRGIIMIMRRTDDQVPFTWMWMATHPVSPHIHPTGTHGHHDDDFDAWDWDKAAPCVKIKIKTWFGDDDDKDKDKPVNPADPQKDKDDWDQDPVRGIITMMMGPDLMKIWIADVNVRDIDIDRHDHD/DDDDDPPD/DDDPDPPD